Protein AF-A0A1A9Z0X8-F1 (afdb_monomer)

Sequence (793 aa):
MEFLTDPSSWAGLLTLIILEIVLGIDNLIFIAILSNKLPPQHRERARLIGLSIALVMRIGLLSLISWVVTLTKPLITFMNIMFSGCDLILIFGGLFLIFKSVTELHERLEYKENKVQINRGYTSFWIMVVQIVVLDAIFSLDAIMTAVGMVNNLYIMIIAVIFSVIIMLIAAPTLIQFMNKHKTVVVLCLSFLLIVGFSLISEGFNYHIPKGYLYTAIGFSILIEFFNHIARRNLIKNQSLKPMRERAAETIVRLMGGCINDSIIEKNFSDAEKLTHFASDERAPVIDPPGKQDCSKSKDFKQGALVLDLVGTVVDKPTAHNRFKQISREILGAPNARLYENSLFDIIYAIRQAKNDKNITGLVLSLKDFTGSDQTSLEYIGKVLIEFKNSGKPIYSISDNYTQVQYFLASYANKIYLTPQGTVDLHGLATNNFYYKTFLKNLKINTYVFRVGTYKSAVEPVIRDSMSDAARTADSRWIKRLWKNYLDIISTNRNTTNNQIFPTAQEVLEKLKVVDGNPAQFALTNNLVDIIASRPSIENDMVKVFGWNKNEKSFNKISIYNYQSKIAQNGQIAVIFVNGIIVDGPEKSGFSSGDTIAEQIKQARLDPEIRALIIRINSPGGSVNASEIIRSELVETRASGKPIIISMGGVAASGGYWISTPASYIIASPNTLTGSIGIFGIINTIENTLESIGIYSDGVSTSPLANIAITRKLPIEFLKKMQLTVENGYHNFLMLVAQSRHKTITEVDRIGQGHVWIGTDALKKGLIDQLGDFDDAVHKAAELANLSNYQIK

Nearest PDB structures (foldseek):
  3bez-assembly1_C  TM=9.841E-01  e=2.959E-58  Escherichia coli K-12
  3bf0-assembly1_A  TM=9.790E-01  e=2.692E-58  Escherichia coli
  4kwb-assembly1_H  TM=8.971E-01  e=2.094E-16  Bacillus subtilis subsp. subtilis str. 168
  3rst-assembly1_H  TM=8.916E-01  e=2.654E-16  Bacillus subtilis
  3rst-assembly1_C  TM=9.196E-01  e=1.392E-15  Bacillus subtilis

InterPro domains:
  IPR002142 Peptidase S49 [PF01343] (388-532)
  IPR002142 Peptidase S49 [PF01343] (637-787)
  IPR004634 Peptidase S49, protease IV [TIGR00705] (301-793)
  IPR004635 Peptidase S49, SppA [TIGR00706] (572-785)
  IPR005496 Integral membrane protein TerC [PF03741] (15-203)
  IPR029045 ClpP/crotonase-like domain superfamily [SSF52096] (302-535)
  IPR029045 ClpP/crotonase-like domain superfamily [SSF52096] (569-775)
  IPR033854 Signal peptide peptidase A [cd07019] (573-782)
  IPR047217 Signal peptide peptidase A, N-terminal [cd07018] (306-542)

Organism: Glossina pallidipes (NCBI:txid7398)

Structure (mmCIF, N/CA/C/O backbone):
data_AF-A0A1A9Z0X8-F1
#
_entry.id   AF-A0A1A9Z0X8-F1
#
loop_
_atom_site.group_PDB
_atom_site.id
_atom_site.type_symbol
_atom_site.label_atom_id
_atom_site.label_alt_id
_atom_site.label_comp_id
_atom_site.label_asym_id
_atom_site.label_entity_id
_atom_site.label_seq_id
_atom_site.pdbx_PDB_ins_code
_atom_site.Cartn_x
_atom_site.Cartn_y
_atom_site.Cartn_z
_atom_site.occupancy
_atom_site.B_iso_or_equiv
_atom_site.auth_seq_id
_atom_site.auth_comp_id
_atom_site.auth_asym_id
_atom_site.auth_atom_id
_atom_site.pdbx_PDB_model_num
ATOM 1 N N . MET A 1 1 ? 49.163 55.130 -19.435 1.00 47.69 1 MET A N 1
ATOM 2 C CA . MET A 1 1 ? 47.846 55.656 -19.858 1.00 47.69 1 MET A CA 1
ATOM 3 C C . MET A 1 1 ? 47.320 54.983 -21.130 1.00 47.69 1 MET A C 1
ATOM 5 O O . MET A 1 1 ? 46.111 54.941 -21.268 1.00 47.69 1 MET A O 1
ATOM 9 N N . GLU A 1 2 ? 48.156 54.377 -21.990 1.00 52.50 2 GLU A N 1
ATOM 10 C CA . GLU A 1 2 ? 47.697 53.628 -23.189 1.00 52.50 2 GLU A CA 1
ATOM 11 C C . GLU A 1 2 ? 46.903 52.337 -22.891 1.00 52.50 2 GLU A C 1
ATOM 13 O O . GLU A 1 2 ? 46.085 51.916 -23.700 1.00 52.50 2 GLU A O 1
ATOM 18 N N . PHE A 1 3 ? 47.080 51.734 -21.709 1.00 56.12 3 PHE A N 1
ATOM 19 C CA . PHE A 1 3 ? 46.379 50.505 -21.305 1.00 56.12 3 PHE A CA 1
ATOM 20 C C . PHE A 1 3 ? 44.865 50.690 -21.068 1.00 56.12 3 PHE A C 1
ATOM 22 O O . PHE A 1 3 ? 44.088 49.759 -21.251 1.00 56.12 3 PHE A O 1
ATOM 29 N N . LEU A 1 4 ? 44.423 51.889 -20.670 1.00 56.50 4 LEU A N 1
ATOM 30 C CA . LEU A 1 4 ? 43.010 52.145 -20.353 1.00 56.50 4 LEU A CA 1
ATOM 31 C C . LEU A 1 4 ? 42.130 52.267 -21.610 1.00 56.50 4 LEU A C 1
ATOM 33 O O . LEU A 1 4 ? 40.911 52.146 -21.507 1.00 56.50 4 LEU A O 1
ATOM 37 N N . THR A 1 5 ? 42.741 52.480 -22.779 1.00 61.22 5 THR A N 1
ATOM 38 C CA . THR A 1 5 ? 42.069 52.764 -24.057 1.00 61.22 5 THR A CA 1
ATOM 39 C C . THR A 1 5 ? 42.025 51.582 -25.031 1.00 61.22 5 THR A C 1
ATOM 41 O O . THR A 1 5 ? 41.424 51.711 -26.093 1.00 61.22 5 THR A O 1
ATOM 44 N N . ASP A 1 6 ? 42.626 50.439 -24.690 1.00 72.12 6 ASP A N 1
ATOM 45 C CA . ASP A 1 6 ? 42.677 49.244 -25.542 1.00 72.12 6 ASP A CA 1
ATOM 46 C C . ASP A 1 6 ? 41.607 48.203 -25.127 1.00 72.12 6 ASP A C 1
ATOM 48 O O . ASP A 1 6 ? 41.670 47.651 -24.026 1.00 72.12 6 ASP A O 1
ATOM 52 N N . PRO A 1 7 ? 40.611 47.892 -25.978 1.00 74.19 7 PRO A N 1
ATOM 53 C CA . PRO A 1 7 ? 39.571 46.905 -25.674 1.00 74.19 7 PRO A CA 1
ATOM 54 C C . PRO A 1 7 ? 40.092 45.479 -25.434 1.00 74.19 7 PRO A C 1
ATOM 56 O O . PRO A 1 7 ? 39.471 44.717 -24.689 1.00 74.19 7 PRO A O 1
ATOM 59 N N . SER A 1 8 ? 41.226 45.100 -26.034 1.00 74.38 8 SER A N 1
ATOM 60 C CA . SER A 1 8 ? 41.785 43.745 -25.902 1.00 74.38 8 SER A CA 1
ATOM 61 C C . SER A 1 8 ? 42.347 43.488 -24.497 1.00 74.38 8 SER A C 1
ATOM 63 O O . SER A 1 8 ? 42.160 42.420 -23.909 1.00 74.38 8 SER A O 1
ATOM 65 N N . SER A 1 9 ? 42.920 44.532 -23.908 1.00 78.19 9 SER A N 1
ATOM 66 C CA . SER A 1 9 ? 43.416 44.597 -22.538 1.00 78.19 9 SER A CA 1
ATOM 67 C C . SER A 1 9 ? 42.316 44.376 -21.483 1.00 78.19 9 SER A C 1
ATOM 69 O O . SER A 1 9 ? 42.521 43.652 -20.505 1.00 78.19 9 SER A O 1
ATOM 71 N N . TRP A 1 10 ? 41.116 44.922 -21.710 1.00 81.06 10 TRP A N 1
ATOM 72 C CA . TRP A 1 10 ? 39.946 44.705 -20.848 1.00 81.06 10 TRP A CA 1
ATOM 73 C C . TRP A 1 10 ? 39.370 43.289 -20.966 1.00 81.06 10 TRP A C 1
ATOM 75 O O . TRP A 1 10 ? 38.969 42.706 -19.958 1.00 81.06 10 TRP A O 1
ATOM 85 N N . ALA A 1 11 ? 39.367 42.708 -22.168 1.00 80.94 11 ALA A N 1
ATOM 86 C CA . ALA A 1 11 ? 38.946 41.322 -22.377 1.00 80.94 11 ALA A CA 1
ATOM 87 C C . ALA A 1 11 ? 39.905 40.323 -21.702 1.00 80.94 11 ALA A C 1
ATOM 89 O O . ALA A 1 11 ? 39.456 39.368 -21.061 1.00 80.94 11 ALA A O 1
ATOM 90 N N . GLY A 1 12 ? 41.217 40.574 -21.781 1.00 80.19 12 GLY A N 1
ATOM 91 C CA . GLY A 1 12 ? 42.236 39.799 -21.069 1.00 80.19 12 GLY A CA 1
ATOM 92 C C . GLY A 1 12 ? 42.081 39.892 -19.549 1.00 80.19 12 GLY A C 1
ATOM 93 O O . GLY A 1 12 ? 42.079 38.866 -18.870 1.00 80.19 12 GLY A O 1
ATOM 94 N N . LEU A 1 13 ? 41.857 41.101 -19.017 1.00 85.31 13 LEU A N 1
ATOM 95 C CA . LEU A 1 13 ? 41.583 41.319 -17.593 1.00 85.31 13 LEU A CA 1
ATOM 96 C C . LEU A 1 13 ? 40.333 40.557 -17.127 1.00 85.31 13 LEU A C 1
ATOM 98 O O . LEU A 1 13 ? 40.374 39.875 -16.106 1.00 85.31 13 LEU A O 1
ATOM 102 N N . LEU A 1 14 ? 39.232 40.646 -17.877 1.00 84.31 14 LEU A N 1
ATOM 103 C CA . LEU A 1 14 ? 37.982 39.960 -17.546 1.00 84.31 14 LEU A CA 1
ATOM 104 C C . LEU A 1 14 ? 38.151 38.435 -17.554 1.00 84.31 14 LEU A C 1
ATOM 106 O O . LEU A 1 14 ? 37.673 37.756 -16.647 1.00 84.31 14 LEU A O 1
ATOM 110 N N . THR A 1 15 ? 38.859 37.904 -18.551 1.00 82.62 15 THR A N 1
ATOM 111 C CA . THR A 1 15 ? 39.130 36.464 -18.670 1.00 82.62 15 THR A CA 1
ATOM 112 C C . THR A 1 15 ? 39.980 35.967 -17.503 1.00 82.62 15 THR A C 1
ATOM 114 O O . THR A 1 15 ? 39.644 34.953 -16.894 1.00 82.62 15 THR A O 1
ATOM 117 N N . LEU A 1 16 ? 41.025 36.715 -17.132 1.00 84.50 16 LEU A N 1
ATOM 118 C CA . LEU A 1 16 ? 41.847 36.429 -15.954 1.00 84.50 16 LEU A CA 1
ATOM 119 C C . LEU A 1 16 ? 41.028 36.459 -14.663 1.00 84.50 16 LEU A C 1
ATOM 121 O O . LEU A 1 16 ? 41.145 35.544 -13.859 1.00 84.50 16 LEU A O 1
ATOM 125 N N . ILE A 1 17 ? 40.165 37.462 -14.474 1.00 87.31 17 ILE A N 1
ATOM 126 C CA . ILE A 1 17 ? 39.294 37.544 -13.292 1.00 87.31 17 ILE A CA 1
ATOM 127 C C . ILE A 1 17 ? 38.382 36.315 -13.204 1.00 87.31 17 ILE A C 1
ATOM 129 O O . ILE A 1 17 ? 38.255 35.729 -12.132 1.00 87.31 17 ILE A O 1
ATOM 133 N N . ILE A 1 18 ? 37.755 35.908 -14.313 1.00 83.56 18 ILE A N 1
ATOM 134 C CA . ILE A 1 18 ? 36.877 34.730 -14.339 1.00 83.56 18 ILE A CA 1
ATOM 135 C C . ILE A 1 18 ? 37.670 33.462 -14.011 1.00 83.56 18 ILE A C 1
ATOM 137 O O . ILE A 1 18 ? 37.226 32.669 -13.181 1.00 83.56 18 ILE A O 1
ATOM 141 N N . LEU A 1 19 ? 38.837 33.278 -14.629 1.00 78.88 19 LEU A N 1
ATOM 142 C CA . LEU A 1 19 ? 39.663 32.092 -14.423 1.00 78.88 19 LEU A CA 1
ATOM 143 C C . LEU A 1 19 ? 40.183 32.006 -12.978 1.00 78.88 19 LEU A C 1
ATOM 145 O O . LEU A 1 19 ? 40.085 30.951 -12.358 1.00 78.88 19 LEU A O 1
ATOM 149 N N . GLU A 1 20 ? 40.637 33.124 -12.410 1.00 84.81 20 GLU A N 1
ATOM 150 C CA . GLU A 1 20 ? 41.065 33.229 -11.008 1.00 84.81 20 GLU A CA 1
ATOM 151 C C . GLU A 1 20 ? 39.919 32.967 -10.022 1.00 84.81 20 GLU A C 1
ATOM 153 O O . GLU A 1 20 ? 40.127 32.329 -8.993 1.00 84.81 20 GLU A O 1
ATOM 158 N N . ILE A 1 21 ? 38.691 33.405 -10.327 1.00 82.75 21 ILE A N 1
ATOM 159 C CA . ILE A 1 21 ? 37.518 33.092 -9.496 1.00 82.75 21 ILE A CA 1
ATOM 160 C C . ILE A 1 21 ? 37.196 31.599 -9.563 1.00 82.75 21 ILE A C 1
ATOM 162 O O . ILE A 1 21 ? 36.978 30.987 -8.521 1.00 82.75 21 ILE A O 1
ATOM 166 N N . VAL A 1 22 ? 37.163 31.008 -10.763 1.00 75.75 22 VAL A N 1
ATOM 167 C CA . VAL A 1 22 ? 36.848 29.582 -10.946 1.00 75.75 22 VAL A CA 1
ATOM 168 C C . VAL A 1 22 ? 37.873 28.703 -10.230 1.00 75.75 22 VAL A C 1
ATOM 170 O O . VAL A 1 22 ? 37.474 27.794 -9.508 1.00 75.75 22 VAL A O 1
ATOM 173 N N . LEU A 1 23 ? 39.168 29.009 -10.364 1.00 74.38 23 LEU A N 1
ATOM 174 C CA . LEU A 1 23 ? 40.252 28.301 -9.671 1.00 74.38 23 LEU A CA 1
ATOM 175 C C . LEU A 1 23 ? 40.315 28.632 -8.165 1.00 74.38 23 LEU A C 1
ATOM 177 O O . LEU A 1 23 ? 40.790 27.829 -7.368 1.00 74.38 23 LEU A O 1
ATOM 181 N N . GLY A 1 24 ? 39.814 29.798 -7.747 1.00 77.69 24 GLY A N 1
ATOM 182 C CA . GLY A 1 24 ? 39.808 30.252 -6.353 1.00 77.69 24 GLY A CA 1
ATOM 183 C C . GLY A 1 24 ? 38.682 29.680 -5.480 1.00 77.69 24 GLY A C 1
ATOM 184 O O . GLY A 1 24 ? 38.756 29.764 -4.249 1.00 77.69 24 GLY A O 1
ATOM 185 N N . ILE A 1 25 ? 37.650 29.066 -6.076 1.00 76.62 25 ILE A N 1
ATOM 186 C CA . ILE A 1 25 ? 36.551 28.413 -5.338 1.00 76.62 25 ILE A CA 1
ATOM 187 C C . ILE A 1 25 ? 37.082 27.275 -4.450 1.00 76.62 25 ILE A C 1
ATOM 189 O O . ILE A 1 25 ? 36.611 27.094 -3.323 1.00 76.62 25 ILE A O 1
ATOM 193 N N . ASP A 1 26 ? 38.098 26.555 -4.911 1.00 74.88 26 ASP A N 1
ATOM 194 C CA . ASP A 1 26 ? 38.709 25.410 -4.229 1.00 74.88 26 ASP A CA 1
ATOM 195 C C . ASP A 1 26 ? 39.382 25.863 -2.926 1.00 74.88 26 ASP A C 1
ATOM 197 O O . ASP A 1 26 ? 39.180 25.278 -1.853 1.00 74.88 26 ASP A O 1
ATOM 201 N N . ASN A 1 27 ? 40.083 26.998 -2.995 1.00 77.12 27 ASN A N 1
ATOM 202 C CA . ASN A 1 27 ? 40.737 27.636 -1.853 1.00 77.12 27 ASN A CA 1
ATOM 203 C C . ASN A 1 27 ? 39.696 28.108 -0.833 1.00 77.12 27 ASN A C 1
ATOM 205 O O . ASN A 1 27 ? 39.875 27.944 0.377 1.00 77.12 27 ASN A O 1
ATOM 209 N N . LEU A 1 28 ? 38.565 28.632 -1.311 1.00 78.12 28 LEU A N 1
ATOM 210 C CA . LEU A 1 28 ? 37.457 29.079 -0.472 1.00 78.12 28 LEU A CA 1
ATOM 211 C C . LEU A 1 28 ? 36.798 27.920 0.292 1.00 78.12 28 LEU A C 1
ATOM 213 O O . LEU A 1 28 ? 36.533 28.034 1.493 1.00 78.12 28 LEU A O 1
ATOM 217 N N . ILE A 1 29 ? 36.566 26.794 -0.388 1.00 77.44 29 ILE A N 1
ATOM 218 C CA . ILE A 1 29 ? 36.033 25.555 0.194 1.00 77.44 29 ILE A CA 1
ATOM 219 C C . ILE A 1 29 ? 36.967 25.038 1.292 1.00 77.44 29 ILE A C 1
ATOM 221 O O . ILE A 1 29 ? 36.514 24.657 2.376 1.00 77.44 29 ILE A O 1
ATOM 225 N N . PHE A 1 30 ? 38.276 25.058 1.049 1.00 76.31 30 PHE A N 1
ATOM 226 C CA . PHE A 1 30 ? 39.246 24.589 2.027 1.00 76.31 30 PHE A CA 1
ATOM 227 C C . PHE A 1 30 ? 39.294 25.488 3.272 1.00 76.31 30 PHE A C 1
ATOM 229 O O . PHE A 1 30 ? 39.220 25.003 4.405 1.00 76.31 30 PHE A O 1
ATOM 236 N N . ILE A 1 31 ? 39.306 26.810 3.079 1.00 78.19 31 ILE A N 1
ATOM 237 C CA . ILE A 1 31 ? 39.219 27.802 4.160 1.00 78.19 31 ILE A CA 1
ATOM 238 C C . ILE A 1 31 ? 37.928 27.620 4.976 1.00 78.19 31 ILE A C 1
ATOM 240 O O . ILE A 1 31 ? 37.939 27.724 6.209 1.00 78.19 31 ILE A O 1
ATOM 244 N N . ALA A 1 32 ? 36.808 27.315 4.317 1.00 76.06 32 ALA A N 1
ATOM 245 C CA . ALA A 1 32 ? 35.533 27.025 4.966 1.00 76.06 32 ALA A CA 1
ATOM 246 C C . ALA A 1 32 ? 35.608 25.783 5.871 1.00 76.06 32 ALA A C 1
ATOM 248 O O . ALA A 1 32 ? 35.163 25.820 7.022 1.00 76.06 32 ALA A O 1
ATOM 249 N N . ILE A 1 33 ? 36.205 24.695 5.381 1.00 75.75 33 ILE A N 1
ATOM 250 C CA . ILE A 1 33 ? 36.359 23.435 6.122 1.00 75.75 33 ILE A CA 1
ATOM 251 C C . ILE A 1 33 ? 37.297 23.617 7.322 1.00 75.75 33 ILE A C 1
ATOM 253 O O . ILE A 1 33 ? 36.952 23.237 8.442 1.00 75.75 33 ILE A O 1
ATOM 257 N N . LEU A 1 34 ? 38.443 24.260 7.111 1.00 75.56 34 LEU A N 1
ATOM 258 C CA . LEU A 1 34 ? 39.454 24.495 8.137 1.00 75.56 34 LEU A CA 1
ATOM 259 C C . LEU A 1 34 ? 38.993 25.459 9.231 1.00 75.56 34 LEU A C 1
ATOM 261 O O . LEU A 1 34 ? 39.098 25.158 10.422 1.00 75.56 34 LEU A O 1
ATOM 265 N N . SER A 1 35 ? 38.416 26.601 8.851 1.00 75.19 35 SER A N 1
ATOM 266 C CA . SER A 1 35 ? 37.940 27.592 9.824 1.00 75.19 35 SER A CA 1
ATOM 267 C C . SER A 1 35 ? 36.834 27.039 10.729 1.00 75.19 35 SER A C 1
ATOM 269 O O . SER A 1 35 ? 36.706 27.475 11.871 1.00 75.19 35 SER A O 1
ATOM 271 N N . ASN A 1 36 ? 36.086 26.022 10.288 1.00 74.94 36 ASN A N 1
ATOM 272 C CA . ASN A 1 36 ? 35.099 25.335 11.119 1.00 74.94 36 ASN A CA 1
ATOM 273 C C . ASN A 1 36 ? 35.705 24.535 12.293 1.00 74.94 36 ASN A C 1
ATOM 275 O O . ASN A 1 36 ? 34.972 24.254 13.244 1.00 74.94 36 ASN A O 1
ATOM 279 N N . LYS A 1 37 ? 37.015 24.228 12.286 1.00 74.12 37 LYS A N 1
ATOM 280 C CA . LYS A 1 37 ? 37.727 23.608 13.426 1.00 74.12 37 LYS A CA 1
ATOM 281 C C . LYS A 1 37 ? 38.117 24.615 14.523 1.00 74.12 37 LYS A C 1
ATOM 283 O O . LYS A 1 37 ? 38.493 24.205 15.618 1.00 74.12 37 LYS A O 1
ATOM 288 N N . LEU A 1 38 ? 37.997 25.923 14.266 1.00 76.38 38 LEU A N 1
ATOM 289 C CA . LEU A 1 38 ? 38.205 26.973 15.270 1.00 76.38 38 LEU A CA 1
ATOM 290 C C . LEU A 1 38 ? 36.913 27.279 16.053 1.00 76.38 38 LEU A C 1
ATOM 292 O O . LEU A 1 38 ? 35.804 27.072 15.535 1.00 76.38 38 LEU A O 1
ATOM 296 N N . PRO A 1 39 ? 37.019 27.834 17.276 1.00 75.44 39 PRO A N 1
ATOM 297 C CA . PRO A 1 39 ? 35.868 28.375 17.991 1.00 75.44 39 PRO A CA 1
ATOM 298 C C . PRO A 1 39 ? 35.130 29.420 17.138 1.00 75.44 39 PRO A C 1
ATOM 300 O O . PRO A 1 39 ? 35.785 30.173 16.409 1.00 75.44 39 PRO A O 1
ATOM 303 N N . PRO A 1 40 ? 33.788 29.515 17.230 1.00 73.38 40 PRO A N 1
ATOM 304 C CA . PRO A 1 40 ? 32.975 30.403 16.390 1.00 73.38 40 PRO A CA 1
ATOM 305 C C . PRO A 1 40 ? 33.450 31.865 16.414 1.00 73.38 40 PRO A C 1
ATOM 307 O O . PRO A 1 40 ? 33.408 32.532 15.386 1.00 73.38 40 PRO A O 1
ATOM 310 N N . GLN A 1 41 ? 34.000 32.321 17.544 1.00 78.56 41 GLN A N 1
ATOM 311 C CA . GLN A 1 41 ? 34.521 33.678 17.744 1.00 78.56 41 GLN A CA 1
ATOM 312 C C . GLN A 1 41 ? 35.795 33.996 16.931 1.00 78.56 41 GLN A C 1
ATOM 314 O O . GLN A 1 41 ? 36.080 35.161 16.666 1.00 78.56 41 GLN A O 1
ATOM 319 N N . HIS A 1 42 ? 36.565 32.984 16.509 1.00 81.56 42 HIS A N 1
ATOM 320 C CA . HIS A 1 42 ? 37.849 33.170 15.813 1.00 81.56 42 HIS A CA 1
ATOM 321 C C . HIS A 1 42 ? 37.806 32.835 14.318 1.00 81.56 42 HIS A C 1
ATOM 323 O O . HIS A 1 42 ? 38.755 33.154 13.600 1.00 81.56 42 HIS A O 1
ATOM 329 N N . ARG A 1 43 ? 36.721 32.221 13.825 1.00 82.06 43 ARG A N 1
ATOM 330 C CA . ARG A 1 43 ? 36.628 31.747 12.431 1.00 82.06 43 ARG A CA 1
ATOM 331 C C . ARG A 1 43 ? 36.763 32.884 11.433 1.00 82.06 43 ARG A C 1
ATOM 333 O O . ARG A 1 43 ? 37.521 32.777 10.482 1.00 82.06 43 ARG A O 1
ATOM 340 N N . GLU A 1 44 ? 36.045 33.977 11.660 1.00 80.56 44 GLU A N 1
ATOM 341 C CA . GLU A 1 44 ? 36.043 35.124 10.752 1.00 80.56 44 GLU A CA 1
ATOM 342 C C . GLU A 1 44 ? 37.401 35.820 10.692 1.00 80.56 44 GLU A C 1
ATOM 344 O O . GLU A 1 44 ? 37.914 36.071 9.604 1.00 80.56 44 GLU A O 1
ATOM 349 N N . ARG A 1 45 ? 38.040 36.018 11.850 1.00 83.75 45 ARG A N 1
ATOM 350 C CA . ARG A 1 45 ? 39.387 36.594 11.927 1.00 83.75 45 ARG A CA 1
ATOM 351 C C . ARG A 1 45 ? 40.424 35.720 11.223 1.00 83.75 45 ARG A C 1
ATOM 353 O O . ARG A 1 45 ? 41.245 36.251 10.485 1.00 83.75 45 ARG A O 1
ATOM 360 N N . ALA A 1 46 ? 40.360 34.397 11.392 1.00 82.94 46 ALA A N 1
ATOM 361 C CA . ALA A 1 46 ? 41.268 33.472 10.711 1.00 82.94 46 ALA A CA 1
ATOM 362 C C . ALA A 1 46 ? 41.132 33.546 9.182 1.00 82.94 46 ALA A C 1
ATOM 364 O O . ALA A 1 46 ? 42.138 33.494 8.480 1.00 82.94 46 ALA A O 1
ATOM 365 N N . ARG A 1 47 ? 39.906 33.716 8.665 1.00 82.69 47 ARG A N 1
ATOM 366 C CA . ARG A 1 47 ? 39.653 33.865 7.223 1.00 82.69 47 ARG A CA 1
ATOM 367 C C . ARG A 1 47 ? 40.193 35.174 6.674 1.00 82.69 47 ARG A C 1
ATOM 369 O O . ARG A 1 47 ? 40.908 35.149 5.683 1.00 82.69 47 ARG A O 1
ATOM 376 N N . LEU A 1 48 ? 39.861 36.294 7.316 1.00 84.81 48 LEU A N 1
ATOM 377 C CA . LEU A 1 48 ? 40.298 37.615 6.862 1.00 84.81 48 LEU A CA 1
ATOM 378 C C . LEU A 1 48 ? 41.823 37.718 6.868 1.00 84.81 48 LEU A C 1
ATOM 380 O O . LEU A 1 48 ? 42.409 38.158 5.883 1.00 84.81 48 LEU A O 1
ATOM 384 N N . ILE A 1 49 ? 42.464 37.252 7.943 1.00 87.38 49 ILE A N 1
ATOM 385 C CA . ILE A 1 49 ? 43.924 37.274 8.072 1.00 87.38 49 ILE A CA 1
ATOM 386 C C . ILE A 1 49 ? 44.561 36.303 7.072 1.00 87.38 49 ILE A C 1
ATOM 388 O O . ILE A 1 49 ? 45.478 36.692 6.358 1.00 87.38 49 ILE A O 1
ATOM 392 N N . GLY A 1 50 ? 44.046 35.074 6.964 1.00 86.06 50 GLY A N 1
ATOM 393 C CA . GLY A 1 50 ? 44.551 34.072 6.023 1.00 86.06 50 GLY A CA 1
ATOM 394 C C . GLY A 1 50 ? 44.469 34.527 4.564 1.00 86.06 50 GLY A C 1
ATOM 395 O O . GLY A 1 50 ? 45.469 34.459 3.858 1.00 86.06 50 GLY A O 1
ATOM 396 N N . LEU A 1 51 ? 43.321 35.061 4.131 1.00 83.38 51 LEU A N 1
ATOM 397 C CA . LEU A 1 51 ? 43.122 35.577 2.769 1.00 83.38 51 LEU A CA 1
ATOM 398 C C . LEU A 1 51 ? 43.933 36.849 2.490 1.00 83.38 51 LEU A C 1
ATOM 400 O O . LEU A 1 51 ? 44.435 37.016 1.384 1.00 83.38 51 LEU A O 1
ATOM 404 N N . SER A 1 52 ? 44.109 37.729 3.481 1.00 87.81 52 SER A N 1
ATOM 405 C CA . SER A 1 52 ? 44.946 38.926 3.314 1.00 87.81 52 SER A CA 1
ATOM 406 C C . SER A 1 52 ? 46.425 38.562 3.156 1.00 87.81 52 SER A C 1
ATOM 408 O O . SER A 1 52 ? 47.102 39.108 2.289 1.00 87.81 52 SER A O 1
ATOM 410 N N . ILE A 1 53 ? 46.926 37.608 3.951 1.00 89.44 53 ILE A N 1
ATOM 411 C CA . ILE A 1 53 ? 48.306 37.112 3.825 1.00 89.44 53 ILE A CA 1
ATOM 412 C C . ILE A 1 53 ? 48.486 36.364 2.497 1.00 89.44 53 ILE A C 1
ATOM 414 O O . ILE A 1 53 ? 49.492 36.561 1.820 1.00 89.44 53 ILE A O 1
ATOM 418 N N . ALA A 1 54 ? 47.503 35.557 2.097 1.00 84.31 54 ALA A N 1
ATOM 419 C CA . ALA A 1 54 ? 47.491 34.866 0.811 1.00 84.31 54 ALA A CA 1
ATOM 420 C C . ALA A 1 54 ? 47.551 35.844 -0.378 1.00 84.31 54 ALA A C 1
ATOM 422 O O . ALA A 1 54 ? 48.350 35.649 -1.286 1.00 84.31 54 ALA A O 1
ATOM 423 N N . LEU A 1 55 ? 46.797 36.950 -0.341 1.00 87.00 55 LEU A N 1
ATOM 424 C CA . LEU A 1 55 ? 46.861 37.999 -1.365 1.00 87.00 55 LEU A CA 1
ATOM 425 C C . LEU A 1 55 ? 48.257 38.622 -1.473 1.00 87.00 55 LEU A C 1
ATOM 427 O O . LEU A 1 55 ? 48.780 38.773 -2.575 1.00 87.00 55 LEU A O 1
ATOM 431 N N . VAL A 1 56 ? 48.871 38.967 -0.337 1.00 90.06 56 VAL A N 1
ATOM 432 C CA . VAL A 1 56 ? 50.239 39.512 -0.312 1.00 90.06 56 VAL A CA 1
ATOM 433 C C . VAL A 1 56 ? 51.227 38.506 -0.900 1.00 90.06 56 VAL A C 1
ATOM 435 O O . VAL A 1 56 ? 52.073 38.876 -1.711 1.00 90.06 56 VAL A O 1
ATOM 438 N N . MET A 1 57 ? 51.086 37.229 -0.542 1.00 87.56 57 MET A N 1
ATOM 439 C CA . MET A 1 57 ? 51.904 36.144 -1.076 1.00 87.56 57 MET A CA 1
ATOM 440 C C . MET A 1 57 ? 51.721 35.989 -2.595 1.00 87.56 57 MET A C 1
ATOM 442 O O . MET A 1 57 ? 52.721 35.956 -3.308 1.00 87.56 57 MET A O 1
ATOM 446 N N . ARG A 1 58 ? 50.486 36.022 -3.118 1.00 86.69 58 ARG A N 1
ATOM 447 C CA . ARG A 1 58 ? 50.204 35.977 -4.566 1.00 86.69 58 ARG A CA 1
ATOM 448 C C . ARG A 1 58 ? 50.826 37.143 -5.328 1.00 86.69 58 ARG A C 1
ATOM 450 O O . ARG A 1 58 ? 51.437 36.937 -6.373 1.00 86.69 58 ARG A O 1
ATOM 457 N N . ILE A 1 59 ? 50.709 38.365 -4.807 1.00 86.88 59 ILE A N 1
ATOM 458 C CA . ILE A 1 59 ? 51.344 39.549 -5.410 1.00 86.88 59 ILE A CA 1
ATOM 459 C C . ILE A 1 59 ? 52.875 39.413 -5.370 1.00 86.88 59 ILE A C 1
ATOM 461 O O . ILE A 1 59 ? 53.552 39.779 -6.332 1.00 86.88 59 ILE A O 1
ATOM 465 N N . GLY A 1 60 ? 53.424 38.845 -4.291 1.00 87.00 60 GLY A N 1
ATOM 466 C CA . GLY A 1 60 ? 54.844 38.515 -4.173 1.00 87.00 60 GLY A CA 1
ATOM 467 C C . GLY A 1 60 ? 55.310 37.503 -5.223 1.00 87.00 60 GLY A C 1
ATOM 468 O O . GLY A 1 60 ? 56.297 37.759 -5.910 1.00 87.00 60 GLY A O 1
ATOM 469 N N . LEU A 1 61 ? 54.576 36.401 -5.410 1.00 83.06 61 LEU A N 1
ATOM 470 C CA . LEU A 1 61 ? 54.866 35.400 -6.443 1.00 83.06 61 LEU A CA 1
ATOM 471 C C . LEU A 1 61 ? 54.783 35.996 -7.858 1.00 83.06 61 LEU A C 1
ATOM 473 O O . LEU A 1 61 ? 55.666 35.741 -8.675 1.00 83.06 61 LEU A O 1
ATOM 477 N N . LEU A 1 62 ? 53.790 36.850 -8.129 1.00 83.81 62 LEU A N 1
ATOM 478 C CA . LEU A 1 62 ? 53.670 37.584 -9.397 1.00 83.81 62 LEU A CA 1
ATOM 479 C C . LEU A 1 62 ? 54.802 38.595 -9.609 1.00 83.81 62 LEU A C 1
ATOM 481 O O . LEU A 1 62 ? 55.259 38.794 -10.726 1.00 83.81 62 LEU A O 1
ATOM 485 N N . SER A 1 63 ? 55.296 39.241 -8.558 1.00 80.56 63 SER A N 1
ATOM 486 C CA . SER A 1 63 ? 56.431 40.168 -8.685 1.00 80.56 63 SER A CA 1
ATOM 487 C C . SER A 1 63 ? 57.751 39.424 -8.935 1.00 80.56 63 SER A C 1
ATOM 489 O O . SER A 1 63 ? 58.679 39.978 -9.519 1.00 80.56 63 SER A O 1
ATOM 491 N N . LEU A 1 64 ? 57.818 38.147 -8.543 1.00 81.56 64 LEU A N 1
ATOM 492 C CA . LEU A 1 64 ? 58.939 37.230 -8.761 1.00 81.56 64 LEU A CA 1
ATOM 493 C C . LEU A 1 64 ? 58.732 36.313 -9.976 1.00 81.56 64 LEU A C 1
ATOM 495 O O . LEU A 1 64 ? 59.383 35.277 -10.086 1.00 81.56 64 LEU A O 1
ATOM 499 N N . ILE A 1 65 ? 57.866 36.693 -10.916 1.00 77.31 65 ILE A N 1
ATOM 500 C CA . ILE A 1 65 ? 57.472 35.864 -12.064 1.00 77.31 65 ILE A CA 1
ATOM 501 C C . ILE A 1 65 ? 58.661 35.371 -12.888 1.00 77.31 65 ILE A C 1
ATOM 503 O O . ILE A 1 65 ? 58.715 34.201 -13.249 1.00 77.31 65 ILE A O 1
ATOM 507 N N . SER A 1 66 ? 59.676 36.215 -13.095 1.00 69.12 66 SER A N 1
ATOM 508 C CA . SER A 1 66 ? 60.897 35.839 -13.814 1.00 69.12 66 SER A CA 1
ATOM 509 C C . SER A 1 66 ? 61.692 34.746 -13.096 1.00 69.12 66 SER A C 1
ATOM 511 O O . SER A 1 66 ? 62.378 33.972 -13.753 1.00 69.12 66 SER A O 1
ATOM 513 N N . TRP A 1 67 ? 61.598 34.661 -11.766 1.00 77.88 67 TRP A N 1
ATOM 514 C CA . TRP A 1 67 ? 62.191 33.590 -10.962 1.00 77.88 67 TRP A CA 1
ATOM 515 C C . TRP A 1 67 ? 61.282 32.357 -10.896 1.00 77.88 67 TRP A C 1
ATOM 517 O O . TRP A 1 67 ? 61.757 31.235 -11.010 1.00 77.88 67 TRP A O 1
ATOM 527 N N . VAL A 1 68 ? 59.964 32.534 -10.805 1.00 74.25 68 VAL A N 1
ATOM 528 C CA . VAL A 1 68 ? 59.017 31.407 -10.872 1.00 74.25 68 VAL A CA 1
ATOM 529 C C . VAL A 1 68 ? 59.139 30.678 -12.215 1.00 74.25 68 VAL A C 1
ATOM 531 O O . VAL A 1 68 ? 59.192 29.453 -12.253 1.00 74.25 68 VAL A O 1
ATOM 534 N N . VAL A 1 69 ? 59.311 31.411 -13.318 1.00 71.75 69 VAL A N 1
ATOM 535 C CA . VAL A 1 69 ? 59.541 30.830 -14.647 1.00 71.75 69 VAL A CA 1
ATOM 536 C C . VAL A 1 69 ? 60.856 30.042 -14.708 1.00 71.75 69 VAL A C 1
ATOM 538 O O . VAL A 1 69 ? 60.919 29.047 -15.426 1.00 71.75 69 VAL A O 1
ATOM 541 N N . THR A 1 70 ? 61.901 30.374 -13.936 1.00 74.06 70 THR A N 1
ATOM 542 C CA . THR A 1 70 ? 63.121 29.538 -13.913 1.00 74.06 70 THR A CA 1
ATOM 543 C C . THR A 1 70 ? 62.928 28.213 -13.181 1.00 74.06 70 THR A C 1
ATOM 545 O O . THR A 1 70 ? 63.665 27.273 -13.478 1.00 74.06 70 THR A O 1
ATOM 548 N N . LEU A 1 71 ? 61.912 28.084 -12.317 1.00 73.12 71 LEU A N 1
ATOM 549 C CA . LEU A 1 71 ? 61.534 26.815 -11.681 1.00 73.12 71 LEU A CA 1
ATOM 550 C C . LEU A 1 71 ? 60.902 25.817 -12.658 1.00 73.12 71 LEU A C 1
ATOM 552 O O . LEU A 1 71 ? 60.754 24.657 -12.291 1.00 73.12 71 LEU A O 1
ATOM 556 N N . THR A 1 72 ? 60.570 26.229 -13.886 1.00 71.81 72 THR A N 1
ATOM 557 C CA . THR A 1 72 ? 60.141 25.321 -14.968 1.00 71.81 72 THR A CA 1
ATOM 558 C C . THR A 1 72 ? 61.315 24.628 -15.666 1.00 71.81 72 THR A C 1
ATOM 560 O O . THR A 1 72 ? 61.118 23.693 -16.439 1.00 71.81 72 THR A O 1
ATOM 563 N N . LYS A 1 73 ? 62.559 25.048 -15.390 1.00 77.81 73 LYS A N 1
ATOM 564 C CA . LYS A 1 73 ? 63.750 24.375 -15.918 1.00 77.81 73 LYS A CA 1
ATOM 565 C C . LYS A 1 73 ? 63.944 23.023 -15.219 1.00 77.81 73 LYS A C 1
ATOM 567 O O . LYS A 1 73 ? 63.734 22.934 -14.007 1.00 77.81 73 LYS A O 1
ATOM 572 N N . PRO A 1 74 ? 64.377 21.981 -15.946 1.00 77.25 74 PRO A N 1
ATOM 573 C CA . PRO A 1 74 ? 64.547 20.654 -15.371 1.00 77.25 74 PRO A CA 1
ATOM 574 C C . PRO A 1 74 ? 65.690 20.643 -14.344 1.00 77.25 74 PRO A C 1
ATOM 576 O O . PRO A 1 74 ? 66.809 21.052 -14.651 1.00 77.25 74 PRO A O 1
ATOM 579 N N . LEU A 1 75 ? 65.401 20.175 -13.127 1.00 77.81 75 LEU A N 1
ATOM 580 C CA . LEU A 1 75 ? 66.340 20.087 -12.001 1.00 77.81 75 LEU A CA 1
ATOM 581 C C . LEU A 1 75 ? 66.881 18.666 -11.807 1.00 77.81 75 LEU A C 1
ATOM 583 O O . LEU A 1 75 ? 68.050 18.496 -11.469 1.00 77.81 75 LEU A O 1
ATOM 587 N N . ILE A 1 76 ? 66.035 17.648 -11.995 1.00 78.31 76 ILE A N 1
ATOM 588 C CA . ILE A 1 76 ? 66.368 16.239 -11.741 1.00 78.31 76 ILE A CA 1
ATOM 589 C C . ILE A 1 76 ? 65.843 15.390 -12.901 1.00 78.31 76 ILE A C 1
ATOM 591 O O . ILE A 1 76 ? 64.721 15.583 -13.361 1.00 78.31 76 ILE A O 1
ATOM 595 N N . THR A 1 77 ? 66.643 14.438 -13.377 1.00 74.81 77 THR A N 1
ATOM 596 C CA . THR A 1 77 ? 66.233 13.446 -14.384 1.00 74.81 77 THR A CA 1
ATOM 597 C C . THR A 1 77 ? 66.142 12.072 -13.735 1.00 74.81 77 THR A C 1
ATOM 599 O O . THR A 1 77 ? 67.123 11.579 -13.183 1.00 74.81 77 THR A O 1
ATOM 602 N N . PHE A 1 78 ? 64.969 11.443 -13.797 1.00 72.81 78 PHE A N 1
ATOM 603 C CA . PHE A 1 78 ? 64.751 10.094 -13.273 1.00 72.81 78 PHE A CA 1
ATOM 604 C C . PHE A 1 78 ? 63.921 9.279 -14.269 1.00 72.81 78 PHE A C 1
ATOM 606 O O . PHE A 1 78 ? 62.847 9.710 -14.676 1.00 72.81 78 PHE A O 1
ATOM 613 N N . MET A 1 79 ? 64.433 8.114 -14.690 1.00 64.38 79 MET A N 1
ATOM 614 C CA . MET A 1 79 ? 63.775 7.189 -15.633 1.00 64.38 79 MET A CA 1
ATOM 615 C C . MET A 1 79 ? 63.142 7.878 -16.864 1.00 64.38 79 MET A C 1
ATOM 617 O O . MET A 1 79 ? 61.968 7.678 -17.156 1.00 64.38 79 MET A O 1
ATOM 621 N N . ASN A 1 80 ? 63.921 8.691 -17.592 1.00 71.75 80 ASN A N 1
ATOM 622 C CA . ASN A 1 80 ? 63.493 9.465 -18.775 1.00 71.75 80 ASN A CA 1
ATOM 623 C C . ASN A 1 80 ? 62.454 10.582 -18.545 1.00 71.75 80 ASN A C 1
ATOM 625 O O . ASN A 1 80 ? 62.068 11.238 -19.511 1.00 71.75 80 ASN A O 1
ATOM 629 N N . ILE A 1 81 ? 62.050 10.862 -17.304 1.00 72.88 81 ILE A N 1
ATOM 630 C CA . ILE A 1 81 ? 61.197 12.008 -16.967 1.00 72.88 81 ILE A CA 1
ATOM 631 C C . ILE A 1 81 ? 62.075 13.102 -16.353 1.00 72.88 81 ILE A C 1
ATOM 633 O O . ILE A 1 81 ? 62.884 12.847 -15.454 1.00 72.88 81 ILE A O 1
ATOM 637 N N . MET A 1 82 ? 61.951 14.324 -16.874 1.00 81.12 82 MET A N 1
ATOM 638 C CA . MET A 1 82 ? 62.621 15.501 -16.326 1.00 81.12 82 MET A CA 1
ATOM 639 C C . MET A 1 82 ? 61.668 16.194 -15.353 1.00 81.12 82 MET A C 1
ATOM 641 O O . MET A 1 82 ? 60.565 16.561 -15.747 1.00 81.12 82 MET A O 1
ATOM 645 N N . PHE A 1 83 ? 62.094 16.374 -14.106 1.00 83.19 83 PHE A N 1
ATOM 646 C CA . PHE A 1 83 ? 61.328 17.086 -13.087 1.00 83.19 83 PHE A CA 1
ATOM 647 C C . PHE A 1 83 ? 61.883 18.494 -12.911 1.00 83.19 83 PHE A C 1
ATOM 649 O O . PHE A 1 83 ? 63.070 18.679 -12.614 1.00 83.19 83 PHE A O 1
ATOM 656 N N . SER A 1 84 ? 61.019 19.485 -13.087 1.00 86.19 84 SER A N 1
ATOM 657 C CA . SER A 1 84 ? 61.268 20.881 -12.755 1.00 86.19 84 SER A CA 1
ATOM 658 C C . SER A 1 84 ? 60.936 21.175 -11.284 1.00 86.19 84 SER A C 1
ATOM 660 O O . SER A 1 84 ? 60.344 20.361 -10.571 1.00 86.19 84 SER A O 1
ATOM 662 N N . GLY A 1 85 ? 61.339 22.346 -10.790 1.00 81.19 85 GLY A N 1
ATOM 663 C CA . GLY A 1 85 ? 61.001 22.782 -9.430 1.00 81.19 85 GLY A CA 1
ATOM 664 C C . GLY A 1 85 ? 59.496 22.989 -9.251 1.00 81.19 85 GLY A C 1
ATOM 665 O O . GLY A 1 85 ? 58.962 22.706 -8.182 1.00 81.19 85 GLY A O 1
ATOM 666 N N . CYS A 1 86 ? 58.815 23.417 -10.316 1.00 79.62 86 CYS A N 1
ATOM 667 C CA . CYS A 1 86 ? 57.360 23.515 -10.390 1.00 79.62 86 CYS A CA 1
ATOM 668 C C . CYS A 1 86 ? 56.701 22.136 -10.225 1.00 79.62 86 CYS A C 1
ATOM 670 O O . CYS A 1 86 ? 55.832 21.966 -9.372 1.00 79.62 86 CYS A O 1
ATOM 672 N N . ASP A 1 87 ? 57.192 21.134 -10.956 1.00 84.75 87 ASP A N 1
ATOM 673 C CA . ASP A 1 87 ? 56.639 19.774 -10.950 1.00 84.75 87 ASP A CA 1
ATOM 674 C C . ASP A 1 87 ? 56.698 19.141 -9.559 1.00 84.75 87 ASP A C 1
ATOM 676 O O . ASP A 1 87 ? 55.733 18.537 -9.090 1.00 84.75 87 ASP A O 1
ATOM 680 N N . LEU A 1 88 ? 57.810 19.345 -8.848 1.00 85.12 88 LEU A N 1
ATOM 681 C CA . LEU A 1 88 ? 57.956 18.875 -7.473 1.00 85.12 88 LEU A CA 1
ATOM 682 C C . LEU A 1 88 ? 56.958 19.562 -6.531 1.00 85.12 88 LEU A C 1
ATOM 684 O O . LEU A 1 88 ? 56.350 18.889 -5.698 1.00 85.12 88 LEU A O 1
ATOM 688 N N . ILE A 1 89 ? 56.747 20.875 -6.668 1.00 83.94 89 ILE A N 1
ATOM 689 C CA . ILE A 1 89 ? 55.773 21.611 -5.847 1.00 83.94 89 ILE A CA 1
ATOM 690 C C . ILE A 1 89 ? 54.342 21.121 -6.123 1.00 83.94 89 ILE A C 1
ATOM 692 O O . ILE A 1 89 ? 53.586 20.923 -5.170 1.00 83.94 89 ILE A O 1
ATOM 696 N N . LEU A 1 90 ? 53.984 20.859 -7.385 1.00 83.81 90 LEU A N 1
ATOM 697 C CA . LEU A 1 90 ? 52.672 20.321 -7.767 1.00 83.81 90 LEU A CA 1
ATOM 698 C C . LEU A 1 90 ? 52.449 18.903 -7.219 1.00 83.81 90 LEU A C 1
ATOM 700 O O . LEU A 1 90 ? 51.391 18.630 -6.649 1.00 83.81 90 LEU A O 1
ATOM 704 N N . ILE A 1 91 ? 53.456 18.021 -7.291 1.00 88.06 91 ILE A N 1
ATOM 705 C CA . ILE A 1 91 ? 53.383 16.659 -6.733 1.00 88.06 91 ILE A CA 1
ATOM 706 C C . ILE A 1 91 ? 53.218 16.701 -5.210 1.00 88.06 91 ILE A C 1
ATOM 708 O O . ILE A 1 91 ? 52.312 16.062 -4.669 1.00 88.06 91 ILE A O 1
ATOM 712 N N . PHE A 1 92 ? 54.062 17.458 -4.500 1.00 88.38 92 PHE A N 1
ATOM 713 C CA . PHE A 1 92 ? 53.966 17.567 -3.041 1.00 88.38 92 PHE A CA 1
ATOM 714 C C . PHE A 1 92 ? 52.655 18.224 -2.604 1.00 88.38 92 PHE A C 1
ATOM 716 O O . PHE A 1 92 ? 52.025 17.769 -1.645 1.00 88.38 92 PHE A O 1
ATOM 723 N N . GLY A 1 93 ? 52.212 19.255 -3.323 1.00 84.69 93 GLY A N 1
ATOM 724 C CA . GLY A 1 93 ? 50.948 19.930 -3.068 1.00 84.69 93 GLY A CA 1
ATOM 725 C C . GLY A 1 93 ? 49.735 19.030 -3.294 1.00 84.69 93 GLY A C 1
ATOM 726 O O . GLY A 1 93 ? 48.845 18.963 -2.444 1.00 84.69 93 GLY A O 1
ATOM 727 N N . GLY A 1 94 ? 49.730 18.264 -4.386 1.00 86.69 94 GLY A N 1
ATOM 728 C CA . GLY A 1 94 ? 48.687 17.289 -4.686 1.00 86.69 94 GLY A CA 1
ATOM 729 C C . GLY A 1 94 ? 48.642 16.134 -3.680 1.00 86.69 94 GLY A C 1
ATOM 730 O O . GLY A 1 94 ? 47.564 15.791 -3.190 1.00 86.69 94 GLY A O 1
ATOM 731 N N . LEU A 1 95 ? 49.797 15.590 -3.272 1.00 90.38 95 LEU A N 1
ATOM 732 C CA . LEU A 1 95 ? 49.876 14.568 -2.216 1.00 90.38 95 LEU A CA 1
ATOM 733 C C . LEU A 1 95 ? 49.345 15.090 -0.877 1.00 90.38 95 LEU A C 1
ATOM 735 O O . LEU A 1 95 ? 48.591 14.395 -0.190 1.00 90.38 95 LEU A O 1
ATOM 739 N N . PHE A 1 96 ? 49.693 16.326 -0.519 1.00 86.81 96 PHE A N 1
ATOM 740 C CA . PHE A 1 96 ? 49.188 16.977 0.685 1.00 86.81 96 PHE A CA 1
ATOM 741 C C . PHE A 1 96 ? 47.664 17.164 0.638 1.00 86.81 96 PHE A C 1
ATOM 743 O O . PHE A 1 96 ? 46.978 16.868 1.620 1.00 86.81 96 PHE A O 1
ATOM 750 N N . LEU A 1 97 ? 47.113 17.589 -0.503 1.00 83.31 97 LEU A N 1
ATOM 751 C CA . LEU A 1 97 ? 45.670 17.737 -0.703 1.00 83.31 97 LEU A CA 1
ATOM 752 C C . LEU A 1 97 ? 44.922 16.413 -0.602 1.00 83.31 97 LEU A C 1
ATOM 754 O O . LEU A 1 97 ? 43.886 16.359 0.066 1.00 83.31 97 LEU A O 1
ATOM 758 N N . ILE A 1 98 ? 45.447 15.344 -1.208 1.00 88.50 98 ILE A N 1
ATOM 759 C CA . ILE A 1 98 ? 44.852 14.011 -1.098 1.00 88.50 98 ILE A CA 1
ATOM 760 C C . ILE A 1 98 ? 44.856 13.563 0.361 1.00 88.50 98 ILE A C 1
ATOM 762 O O . ILE A 1 98 ? 43.803 13.230 0.904 1.00 88.50 98 ILE A O 1
ATOM 766 N N . PHE A 1 99 ? 46.009 13.630 1.031 1.00 88.25 99 PHE A N 1
ATOM 767 C CA . PHE A 1 99 ? 46.136 13.241 2.433 1.00 88.25 99 PHE A CA 1
ATOM 768 C C . PHE A 1 99 ? 45.161 14.009 3.338 1.00 88.25 99 PHE A C 1
ATOM 770 O O . PHE A 1 99 ? 44.447 13.415 4.151 1.00 88.25 99 PHE A O 1
ATOM 777 N N . LYS A 1 100 ? 45.070 15.334 3.181 1.00 83.00 100 LYS A N 1
ATOM 778 C CA . LYS A 1 100 ? 44.170 16.172 3.987 1.00 83.00 100 LYS A CA 1
ATOM 779 C C . LYS A 1 100 ? 42.695 15.935 3.665 1.00 83.00 100 LYS A C 1
ATOM 781 O O . LYS A 1 100 ? 41.876 15.937 4.580 1.00 83.00 100 LYS A O 1
ATOM 786 N N . SER A 1 101 ? 42.353 15.692 2.404 1.00 83.25 101 SER A N 1
ATOM 787 C CA . SER A 1 101 ? 40.966 15.444 1.998 1.00 83.25 101 SER A CA 1
ATOM 788 C C . SER A 1 101 ? 40.483 14.063 2.446 1.00 83.25 101 SER A C 1
ATOM 790 O O . SER A 1 101 ? 39.369 13.954 2.952 1.00 83.25 101 SER A O 1
ATOM 792 N N . VAL A 1 102 ? 41.329 13.026 2.349 1.00 85.00 102 VAL A N 1
ATOM 793 C CA . VAL A 1 102 ? 41.029 11.677 2.866 1.00 85.00 102 VAL A CA 1
ATOM 794 C C . VAL A 1 102 ? 40.888 11.692 4.388 1.00 85.00 102 VAL A C 1
ATOM 796 O O . VAL A 1 102 ? 39.919 11.142 4.906 1.00 85.00 102 VAL A O 1
ATOM 799 N N . THR A 1 103 ? 41.808 12.338 5.113 1.00 82.19 103 THR A N 1
ATOM 800 C CA . THR A 1 103 ? 41.736 12.404 6.585 1.00 82.19 103 THR A CA 1
ATOM 801 C C . THR A 1 103 ? 40.483 13.140 7.065 1.00 82.19 103 THR A C 1
ATOM 803 O O . THR A 1 103 ? 39.799 12.655 7.962 1.00 82.19 103 THR A O 1
ATOM 806 N N . GLU A 1 104 ? 40.110 14.255 6.432 1.00 79.19 104 GLU A N 1
ATOM 807 C CA . GLU A 1 104 ? 38.875 14.979 6.760 1.00 79.19 104 GLU A CA 1
ATOM 808 C C . GLU A 1 104 ? 37.609 14.182 6.398 1.00 79.19 104 GLU A C 1
ATOM 810 O O . GLU A 1 104 ? 36.617 14.220 7.130 1.00 79.19 104 GLU A O 1
ATOM 815 N N . LEU A 1 105 ? 37.629 13.443 5.285 1.00 77.69 105 LEU A N 1
ATOM 816 C CA . LEU A 1 105 ? 36.533 12.557 4.896 1.00 77.69 105 LEU A CA 1
ATOM 817 C C . LEU A 1 105 ? 36.362 11.416 5.911 1.00 77.69 105 LEU A C 1
ATOM 819 O O . LEU A 1 105 ? 35.241 11.140 6.337 1.00 77.69 105 LEU A O 1
ATOM 823 N N . HIS A 1 106 ? 37.465 10.806 6.346 1.00 77.75 106 HIS A N 1
ATOM 824 C CA . HIS A 1 106 ? 37.487 9.732 7.337 1.00 77.75 106 HIS A CA 1
ATOM 825 C C . HIS A 1 106 ? 37.009 10.206 8.720 1.00 77.75 106 HIS A C 1
ATOM 827 O O . HIS A 1 106 ? 36.079 9.616 9.269 1.00 77.75 106 HIS A O 1
ATOM 833 N N . GLU A 1 107 ? 37.515 11.342 9.227 1.00 71.88 107 GLU A N 1
ATOM 834 C CA . GLU A 1 107 ? 37.052 11.945 10.493 1.00 71.88 107 GLU A CA 1
ATOM 835 C C . GLU A 1 107 ? 35.532 12.192 10.501 1.00 71.88 107 GLU A C 1
ATOM 837 O O . GLU A 1 107 ? 34.874 12.077 11.538 1.00 71.88 107 GLU A O 1
ATOM 842 N N . ARG A 1 108 ? 34.949 12.544 9.348 1.00 69.56 108 ARG A N 1
ATOM 843 C CA . ARG A 1 108 ? 33.505 12.797 9.210 1.00 69.56 108 ARG A CA 1
ATOM 844 C C . ARG A 1 108 ? 32.668 11.528 9.117 1.00 69.56 108 ARG A C 1
ATOM 846 O O . ARG A 1 108 ? 31.499 11.568 9.507 1.00 69.56 108 ARG A O 1
ATOM 853 N N . LEU A 1 109 ? 33.241 10.443 8.607 1.00 61.62 109 LEU A N 1
ATOM 854 C CA . LEU A 1 109 ? 32.602 9.130 8.560 1.00 61.62 109 LEU A CA 1
ATOM 855 C C . LEU A 1 109 ? 32.603 8.468 9.948 1.00 61.62 109 LEU A C 1
ATOM 857 O O . LEU A 1 109 ? 31.583 7.907 10.341 1.00 61.62 109 LEU A O 1
ATOM 861 N N . GLU A 1 110 ? 33.674 8.629 10.731 1.00 55.38 110 GLU A N 1
ATOM 862 C CA . GLU A 1 110 ? 33.801 8.060 12.085 1.00 55.38 110 GLU A CA 1
ATOM 863 C C . GLU A 1 110 ? 33.067 8.848 13.186 1.00 55.38 110 GLU A C 1
ATOM 865 O O . GLU A 1 110 ? 32.754 8.305 14.247 1.00 55.38 110 GLU A O 1
ATOM 870 N N . TYR A 1 111 ? 32.710 10.119 12.955 1.00 46.47 111 TYR A N 1
ATOM 871 C CA . TYR A 1 111 ? 32.044 10.975 13.956 1.00 46.47 111 TYR A CA 1
ATOM 872 C C . TYR A 1 111 ? 30.647 10.484 14.409 1.00 46.47 111 TYR A C 1
ATOM 874 O O . TYR A 1 111 ? 29.989 11.134 15.223 1.00 46.47 111 TYR A O 1
ATOM 882 N N . LYS A 1 112 ? 30.161 9.342 13.908 1.00 44.69 112 LYS A N 1
ATOM 883 C CA . LYS A 1 112 ? 28.891 8.743 14.337 1.00 44.69 112 LYS A CA 1
ATOM 884 C C . LYS A 1 112 ? 29.004 7.619 15.374 1.00 44.69 112 LYS A C 1
ATOM 886 O O . LYS A 1 112 ? 27.951 7.250 15.886 1.00 44.69 112 LYS A O 1
ATOM 891 N N . GLU A 1 113 ? 30.195 7.142 15.751 1.00 35.25 113 GLU A N 1
ATOM 892 C CA . GLU A 1 113 ? 30.301 5.996 16.680 1.00 35.25 113 GLU A CA 1
ATOM 893 C C . GLU A 1 113 ? 30.653 6.305 18.143 1.00 35.25 113 GLU A C 1
ATOM 895 O O . GLU A 1 113 ? 30.393 5.461 18.989 1.00 35.25 113 GLU A O 1
ATOM 900 N N . ASN A 1 114 ? 31.111 7.504 18.523 1.00 34.19 114 ASN A N 1
ATOM 901 C CA . ASN A 1 114 ? 31.467 7.758 19.929 1.00 34.19 114 ASN A CA 1
ATOM 902 C C . ASN A 1 114 ? 30.915 9.081 20.478 1.00 34.19 114 ASN A C 1
ATOM 904 O O . ASN A 1 114 ? 31.549 10.134 20.405 1.00 34.19 114 ASN A O 1
ATOM 908 N N . LYS A 1 115 ? 29.746 9.015 21.132 1.00 37.59 115 LYS A N 1
ATOM 909 C CA . LYS A 1 115 ? 29.358 9.984 22.172 1.00 37.59 115 LYS A CA 1
ATOM 910 C C . LYS A 1 115 ? 30.110 9.650 23.467 1.00 37.59 115 LYS A C 1
ATOM 912 O O . LYS A 1 115 ? 29.522 9.188 24.436 1.00 37.59 115 LYS A O 1
ATOM 917 N N . VAL A 1 116 ? 31.408 9.928 23.487 1.00 36.50 116 VAL A N 1
ATOM 918 C CA . VAL A 1 116 ? 32.151 10.150 24.731 1.00 36.50 116 VAL A CA 1
ATOM 919 C C . VAL A 1 116 ? 32.816 11.513 24.602 1.00 36.50 116 VAL A C 1
ATOM 921 O O . VAL A 1 116 ? 33.536 11.779 23.640 1.00 36.50 116 VAL A O 1
ATOM 924 N N . GLN A 1 117 ? 32.503 12.411 25.539 1.00 41.88 117 GLN A N 1
ATOM 925 C CA . GLN A 1 117 ? 33.156 13.710 25.675 1.00 41.88 117 GLN A CA 1
ATOM 926 C C . GLN A 1 117 ? 34.654 13.495 25.914 1.00 41.88 117 GLN A C 1
ATOM 928 O O . GLN A 1 117 ? 35.082 13.267 27.040 1.00 41.88 117 GLN A O 1
ATOM 933 N N . ILE A 1 118 ? 35.455 13.606 24.858 1.00 36.88 118 ILE A N 1
ATOM 934 C CA . ILE A 1 118 ? 36.884 13.881 24.979 1.00 36.88 118 ILE A CA 1
ATOM 935 C C . ILE A 1 118 ? 37.089 15.314 24.503 1.00 36.88 118 ILE A C 1
ATOM 937 O O . ILE A 1 118 ? 36.735 15.663 23.374 1.00 36.88 118 ILE A O 1
ATOM 941 N N . ASN A 1 119 ? 37.630 16.146 25.395 1.00 41.44 119 ASN A N 1
ATOM 942 C CA . ASN A 1 119 ? 38.111 17.493 25.105 1.00 41.44 119 ASN A CA 1
ATOM 943 C C . ASN A 1 119 ? 39.017 17.453 23.868 1.00 41.44 119 ASN A C 1
ATOM 945 O O . ASN A 1 119 ? 40.183 17.070 23.954 1.00 41.44 119 ASN A O 1
ATOM 949 N N . ARG A 1 120 ? 38.499 17.856 22.705 1.00 45.78 120 ARG A N 1
ATOM 950 C CA . ARG A 1 120 ? 39.351 18.131 21.549 1.00 45.78 120 ARG A CA 1
ATOM 951 C C . ARG A 1 120 ? 40.036 19.467 21.804 1.00 45.78 120 ARG A C 1
ATOM 953 O O . ARG A 1 120 ? 39.372 20.499 21.864 1.00 45.78 120 ARG A O 1
ATOM 960 N N . GLY A 1 121 ? 41.358 19.438 21.961 1.00 47.00 121 GLY A N 1
ATOM 961 C CA . GLY A 1 121 ? 42.170 20.647 21.925 1.00 47.00 121 GLY A CA 1
ATOM 962 C C . GLY A 1 121 ? 41.903 21.381 20.613 1.00 47.00 121 GLY A C 1
ATOM 963 O O . GLY A 1 121 ? 42.063 20.809 19.534 1.00 47.00 121 GLY A O 1
ATOM 964 N N . TYR A 1 122 ? 41.436 22.625 20.699 1.00 56.41 122 TYR A N 1
ATOM 965 C CA . TYR A 1 122 ? 41.301 23.478 19.526 1.00 56.41 122 TYR A CA 1
ATOM 966 C C . TYR A 1 122 ? 42.666 23.594 18.840 1.00 56.41 122 TYR A C 1
ATOM 968 O O . TYR A 1 122 ? 43.680 23.826 19.499 1.00 56.41 122 TYR A O 1
ATOM 976 N N . THR A 1 123 ? 42.703 23.434 17.516 1.00 59.66 123 THR A N 1
ATOM 977 C CA . THR A 1 123 ? 43.919 23.703 16.742 1.00 59.66 123 THR A CA 1
ATOM 978 C C . THR A 1 123 ? 44.356 25.146 16.996 1.00 59.66 123 THR A C 1
ATOM 980 O O . THR A 1 123 ? 43.521 26.052 16.986 1.00 59.66 123 THR A O 1
ATOM 983 N N . SER A 1 124 ? 45.654 25.370 17.220 1.00 76.31 124 SER A N 1
ATOM 984 C CA . SER A 1 124 ? 46.191 26.722 17.403 1.00 76.31 124 SER A CA 1
ATOM 985 C C . SER A 1 124 ? 45.811 27.612 16.215 1.00 76.31 124 SER A C 1
ATOM 987 O O . SER A 1 124 ? 45.979 27.222 15.056 1.00 76.31 124 SER A O 1
ATOM 989 N N . PHE A 1 125 ? 45.302 28.811 16.506 1.00 80.50 125 PHE A N 1
ATOM 990 C CA . PHE A 1 125 ? 44.854 29.796 15.517 1.00 80.50 125 PHE A CA 1
ATOM 991 C C . PHE A 1 125 ? 45.893 30.025 14.407 1.00 80.50 125 PHE A C 1
ATOM 993 O O . PHE A 1 125 ? 45.550 30.028 13.227 1.00 80.50 125 PHE A O 1
ATOM 1000 N N . TRP A 1 126 ? 47.173 30.131 14.772 1.00 82.94 126 TRP A N 1
ATOM 1001 C CA . TRP A 1 126 ? 48.265 30.361 13.824 1.00 82.94 126 TRP A CA 1
ATOM 1002 C C . TRP A 1 126 ? 48.584 29.150 12.947 1.00 82.94 126 TRP A C 1
ATOM 1004 O O . TRP A 1 126 ? 48.885 29.326 11.771 1.00 82.94 126 TRP A O 1
ATOM 1014 N N . ILE A 1 127 ? 48.435 27.924 13.461 1.00 83.94 127 ILE A N 1
ATOM 1015 C CA . ILE A 1 127 ? 48.590 26.701 12.652 1.00 83.94 127 ILE A CA 1
ATOM 1016 C C . ILE A 1 127 ? 47.530 26.673 11.544 1.00 83.94 127 ILE A C 1
ATOM 1018 O O . ILE A 1 127 ? 47.820 26.276 10.417 1.00 83.94 127 ILE A O 1
ATOM 1022 N N . MET A 1 128 ? 46.315 27.138 11.846 1.00 80.56 128 MET A N 1
ATOM 1023 C CA . MET A 1 128 ? 45.236 27.240 10.865 1.00 80.56 128 MET A CA 1
ATOM 1024 C C . MET A 1 128 ? 45.555 28.257 9.765 1.00 80.56 128 MET A C 1
ATOM 1026 O O . MET A 1 128 ? 45.419 27.953 8.584 1.00 80.56 128 MET A O 1
ATOM 1030 N N . VAL A 1 129 ? 46.009 29.453 10.153 1.00 84.44 129 VAL A N 1
ATOM 1031 C CA . VAL A 1 129 ? 46.387 30.517 9.210 1.00 84.44 129 VAL A CA 1
ATOM 1032 C C . VAL A 1 129 ? 47.529 30.057 8.301 1.00 84.44 129 VAL A C 1
ATOM 1034 O O . VAL A 1 129 ? 47.450 30.247 7.092 1.00 84.44 129 VAL A O 1
ATOM 1037 N N . VAL A 1 130 ? 48.542 29.376 8.846 1.00 85.69 130 VAL A N 1
ATOM 1038 C CA . VAL A 1 130 ? 49.652 28.823 8.052 1.00 85.69 130 VAL A CA 1
ATOM 1039 C C . VAL A 1 130 ? 49.160 27.777 7.048 1.00 85.69 130 VAL A C 1
ATOM 1041 O O . VAL A 1 130 ? 49.553 27.833 5.889 1.00 85.69 130 VAL A O 1
ATOM 1044 N N . GLN A 1 131 ? 48.262 26.864 7.439 1.00 83.50 131 GLN A N 1
ATOM 1045 C CA . GLN A 1 131 ? 47.703 25.872 6.506 1.00 83.50 131 GLN A CA 1
ATOM 1046 C C . GLN A 1 131 ? 46.937 26.521 5.346 1.00 83.50 131 GLN A C 1
ATOM 1048 O O . GLN A 1 131 ? 47.035 26.042 4.220 1.00 83.50 131 GLN A O 1
ATOM 1053 N N . ILE A 1 132 ? 46.205 27.610 5.611 1.00 84.25 132 ILE A N 1
ATOM 1054 C CA . ILE A 1 132 ? 45.500 28.378 4.575 1.00 84.25 132 ILE A CA 1
ATOM 1055 C C . ILE A 1 132 ? 46.498 28.978 3.579 1.00 84.25 132 ILE A C 1
ATOM 1057 O O . ILE A 1 132 ? 46.318 28.831 2.375 1.00 84.25 132 ILE A O 1
ATOM 1061 N N . VAL A 1 133 ? 47.563 29.612 4.075 1.00 85.06 133 VAL A N 1
ATOM 1062 C CA . VAL A 1 133 ? 48.571 30.271 3.229 1.00 85.06 133 VAL A CA 1
ATOM 1063 C C . VAL A 1 133 ? 49.366 29.258 2.405 1.00 85.06 133 VAL A C 1
ATOM 1065 O O . VAL A 1 133 ? 49.587 29.484 1.221 1.00 85.06 133 VAL A O 1
ATOM 1068 N N . VAL A 1 134 ? 49.763 28.128 3.000 1.00 84.06 134 VAL A N 1
ATOM 1069 C CA . VAL A 1 134 ? 50.509 27.066 2.300 1.00 84.06 134 VAL A CA 1
ATOM 1070 C C . VAL A 1 134 ? 49.694 26.483 1.150 1.00 84.06 134 VAL A C 1
ATOM 1072 O O . VAL A 1 134 ? 50.225 26.266 0.066 1.00 84.06 134 VAL A O 1
ATOM 1075 N N . LEU A 1 135 ? 48.401 26.250 1.363 1.00 79.00 135 LEU A N 1
ATOM 1076 C CA . LEU A 1 135 ? 47.549 25.722 0.304 1.00 79.00 135 LEU A CA 1
ATOM 1077 C C . LEU A 1 135 ? 47.249 26.740 -0.777 1.00 79.00 135 LEU A C 1
ATOM 1079 O O . LEU A 1 135 ? 47.301 26.391 -1.951 1.00 79.00 135 LEU A O 1
ATOM 1083 N N . ASP A 1 136 ? 47.011 27.996 -0.405 1.00 83.94 136 ASP A N 1
ATOM 1084 C CA . ASP A 1 136 ? 46.874 29.048 -1.406 1.00 83.94 136 ASP A CA 1
ATOM 1085 C C . ASP A 1 136 ? 48.159 29.208 -2.233 1.00 83.94 136 ASP A C 1
ATOM 1087 O O . ASP A 1 136 ? 48.072 29.414 -3.436 1.00 83.94 136 ASP A O 1
ATOM 1091 N N . ALA A 1 137 ? 49.346 29.021 -1.643 1.00 83.38 137 ALA A N 1
ATOM 1092 C CA . ALA A 1 137 ? 50.618 29.021 -2.373 1.00 83.38 137 ALA A CA 1
ATOM 1093 C C . ALA A 1 137 ? 50.712 27.880 -3.400 1.00 83.38 137 ALA A C 1
ATOM 1095 O O . ALA A 1 137 ? 51.123 28.109 -4.533 1.00 83.38 137 ALA A O 1
ATOM 1096 N N . ILE A 1 138 ? 50.285 26.669 -3.031 1.00 80.69 138 ILE A N 1
ATOM 1097 C CA . ILE A 1 138 ? 50.257 25.512 -3.940 1.00 80.69 138 ILE A CA 1
ATOM 1098 C C . ILE A 1 138 ? 49.311 25.771 -5.121 1.00 80.69 138 ILE A C 1
ATOM 1100 O O . ILE A 1 138 ? 49.694 25.579 -6.271 1.00 80.69 138 ILE A O 1
ATOM 1104 N N . PHE A 1 139 ? 48.092 26.241 -4.847 1.00 78.81 139 PHE A N 1
ATOM 1105 C CA . PHE A 1 139 ? 47.085 26.491 -5.883 1.00 78.81 139 PHE A CA 1
ATOM 1106 C C . PHE A 1 139 ? 47.384 27.725 -6.739 1.00 78.81 139 PHE A C 1
ATOM 1108 O O . PHE A 1 139 ? 47.096 27.744 -7.934 1.00 78.81 139 PHE A O 1
ATOM 1115 N N . SER A 1 140 ? 47.977 28.762 -6.146 1.00 79.94 140 SER A N 1
ATOM 1116 C CA . SER A 1 140 ? 48.339 29.980 -6.874 1.00 79.94 140 SER A CA 1
ATOM 1117 C C . SER A 1 140 ? 49.483 29.759 -7.853 1.00 79.94 140 SER A C 1
ATOM 1119 O O . SER A 1 140 ? 49.562 30.493 -8.830 1.00 79.94 140 SER A O 1
ATOM 1121 N N . LEU A 1 141 ? 50.331 28.746 -7.662 1.00 78.12 141 LEU A N 1
ATOM 1122 C CA . LEU A 1 141 ? 51.415 28.454 -8.597 1.00 78.12 141 LEU A CA 1
ATOM 1123 C C . LEU A 1 141 ? 50.875 27.986 -9.964 1.00 78.12 141 LEU A C 1
ATOM 1125 O O . LEU A 1 141 ? 51.288 28.532 -10.986 1.00 78.12 141 LEU A O 1
ATOM 1129 N N . ASP A 1 142 ? 49.894 27.073 -9.996 1.00 75.00 142 ASP A N 1
ATOM 1130 C CA . ASP A 1 142 ? 49.213 26.648 -11.240 1.00 75.00 142 ASP A CA 1
ATOM 1131 C C . ASP A 1 142 ? 48.436 27.808 -11.894 1.00 75.00 142 ASP A C 1
ATOM 1133 O O . ASP A 1 142 ? 48.519 28.037 -13.106 1.00 75.00 142 ASP A O 1
ATOM 1137 N N . ALA A 1 143 ? 47.735 28.610 -11.083 1.00 76.75 143 ALA A N 1
ATOM 1138 C CA . ALA A 1 143 ? 46.999 29.778 -11.566 1.00 76.75 143 ALA A CA 1
ATOM 1139 C C . ALA A 1 143 ? 47.930 30.836 -12.189 1.00 76.75 143 ALA A C 1
ATOM 1141 O O . ALA A 1 143 ? 47.661 31.320 -13.288 1.00 76.75 143 ALA A O 1
ATOM 1142 N N . ILE A 1 144 ? 49.069 31.129 -11.550 1.00 79.69 144 ILE A N 1
ATOM 1143 C CA . ILE A 1 144 ? 50.085 32.060 -12.061 1.00 79.69 144 ILE A CA 1
ATOM 1144 C C . ILE A 1 144 ? 50.695 31.532 -13.361 1.00 79.69 144 ILE A C 1
ATOM 1146 O O . ILE A 1 144 ? 50.818 32.293 -14.317 1.00 79.69 144 ILE A O 1
ATOM 1150 N N . MET A 1 145 ? 51.032 30.243 -13.443 1.00 74.38 145 MET A N 1
ATOM 1151 C CA . MET A 1 145 ? 51.561 29.647 -14.676 1.00 74.38 145 MET A CA 1
ATOM 1152 C C . MET A 1 145 ? 50.552 29.724 -15.830 1.00 74.38 145 MET A C 1
ATOM 1154 O O . MET A 1 145 ? 50.920 30.066 -16.956 1.00 74.38 145 MET A O 1
ATOM 1158 N N . THR A 1 146 ? 49.270 29.498 -15.540 1.00 74.25 146 THR A N 1
ATOM 1159 C CA . THR A 1 146 ? 48.183 29.656 -16.515 1.00 74.25 146 THR A CA 1
ATOM 1160 C C . THR A 1 146 ? 48.020 31.126 -16.935 1.00 74.25 146 THR A C 1
ATOM 1162 O O . THR A 1 146 ? 47.851 31.416 -18.118 1.00 74.25 146 THR A O 1
ATOM 1165 N N . ALA A 1 147 ? 48.128 32.072 -15.997 1.00 74.69 147 ALA A N 1
ATOM 1166 C CA . ALA A 1 147 ? 48.017 33.508 -16.255 1.00 74.69 147 ALA A CA 1
ATOM 1167 C C . ALA A 1 147 ? 49.172 34.056 -17.113 1.00 74.69 147 ALA A C 1
ATOM 1169 O O . ALA A 1 147 ? 48.930 34.807 -18.061 1.00 74.69 147 ALA A O 1
ATOM 1170 N N . VAL A 1 148 ? 50.409 33.624 -16.838 1.00 73.81 148 VAL A N 1
ATOM 1171 C CA . VAL A 1 148 ? 51.612 33.981 -17.613 1.00 73.81 148 VAL A CA 1
ATOM 1172 C C . VAL A 1 148 ? 51.516 33.506 -19.058 1.00 73.81 148 VAL A C 1
ATOM 1174 O O . VAL A 1 148 ? 51.980 34.196 -19.960 1.00 73.81 148 VAL A O 1
ATOM 1177 N N . GLY A 1 149 ? 50.879 32.356 -19.293 1.00 69.31 149 GLY A N 1
ATOM 1178 C CA . GLY A 1 149 ? 50.626 31.845 -20.639 1.00 69.31 149 GLY A CA 1
ATOM 1179 C C . GLY A 1 149 ? 49.564 32.622 -21.427 1.00 69.31 149 GLY A C 1
ATOM 1180 O O . GLY A 1 149 ? 49.474 32.445 -22.640 1.00 69.31 149 GLY A O 1
ATOM 1181 N N . MET A 1 150 ? 48.761 33.472 -20.771 1.00 73.56 150 MET A N 1
ATOM 1182 C CA . MET A 1 150 ? 47.617 34.157 -21.387 1.00 73.56 150 MET A CA 1
ATOM 1183 C C . MET A 1 150 ? 47.805 35.666 -21.565 1.00 73.56 150 MET A C 1
ATOM 1185 O O . MET A 1 150 ? 47.301 36.219 -22.542 1.00 73.56 150 MET A O 1
ATOM 1189 N N . VAL A 1 151 ? 48.478 36.359 -20.636 1.00 79.56 151 VAL A N 1
ATOM 1190 C CA . VAL A 1 151 ? 48.587 37.827 -20.662 1.00 79.56 151 VAL A CA 1
ATOM 1191 C C . VAL A 1 151 ? 49.988 38.294 -20.268 1.00 79.56 151 VAL A C 1
ATOM 1193 O O . VAL A 1 151 ? 50.449 38.085 -19.152 1.00 79.56 151 VAL A O 1
ATOM 1196 N N . ASN A 1 152 ? 50.636 39.040 -21.165 1.00 74.50 152 ASN A N 1
ATOM 1197 C CA . ASN A 1 152 ? 52.040 39.452 -21.030 1.00 74.50 152 ASN A CA 1
ATOM 1198 C C . ASN A 1 152 ? 52.268 40.707 -20.163 1.00 74.50 152 ASN A C 1
ATOM 1200 O O . ASN A 1 152 ? 53.373 41.246 -20.134 1.00 74.50 152 ASN A O 1
ATOM 1204 N N . ASN A 1 153 ? 51.241 41.213 -19.478 1.00 83.56 153 ASN A N 1
ATOM 1205 C CA . ASN A 1 153 ? 51.332 42.440 -18.688 1.00 83.56 153 ASN A CA 1
ATOM 1206 C C . ASN A 1 153 ? 51.093 42.154 -17.201 1.00 83.56 153 ASN A C 1
ATOM 1208 O O . ASN A 1 153 ? 49.977 41.855 -16.769 1.00 83.56 153 ASN A O 1
ATOM 1212 N N . LEU A 1 154 ? 52.163 42.315 -16.419 1.00 82.62 154 LEU A N 1
ATOM 1213 C CA . LEU A 1 154 ? 52.184 42.089 -14.976 1.00 82.62 154 LEU A CA 1
ATOM 1214 C C . LEU A 1 154 ? 51.118 42.899 -14.226 1.00 82.62 154 LEU A C 1
ATOM 1216 O O . LEU A 1 154 ? 50.488 42.381 -13.305 1.00 82.62 154 LEU A O 1
ATOM 1220 N N . TYR A 1 155 ? 50.865 44.142 -14.639 1.00 85.69 155 TYR A N 1
ATOM 1221 C CA . TYR A 1 155 ? 49.876 44.995 -13.982 1.00 85.69 155 TYR A CA 1
ATOM 1222 C C . TYR A 1 155 ? 48.447 44.465 -14.161 1.00 85.69 155 TYR A C 1
ATOM 1224 O O . TYR A 1 155 ? 47.652 44.555 -13.229 1.00 85.69 155 TYR A O 1
ATOM 1232 N N . ILE A 1 156 ? 48.131 43.855 -15.310 1.00 85.19 156 ILE A N 1
ATOM 1233 C CA . ILE A 1 156 ? 46.814 43.242 -15.562 1.00 85.19 156 ILE A CA 1
ATOM 1234 C C . ILE A 1 156 ? 46.605 42.046 -14.639 1.00 85.19 156 ILE A C 1
ATOM 1236 O O . ILE A 1 156 ? 45.553 41.926 -14.014 1.00 85.19 156 ILE A O 1
ATOM 1240 N N . MET A 1 157 ? 47.622 41.190 -14.518 1.00 86.06 157 MET A N 1
ATOM 1241 C CA . MET A 1 157 ? 47.576 40.014 -13.649 1.00 86.06 157 MET A CA 1
ATOM 1242 C C . MET A 1 157 ? 47.401 40.411 -12.178 1.00 86.06 157 MET A C 1
ATOM 1244 O O . MET A 1 157 ? 46.551 39.854 -11.487 1.00 86.06 157 MET A O 1
ATOM 1248 N N . ILE A 1 158 ? 48.130 41.431 -11.708 1.00 87.69 158 ILE A N 1
ATOM 1249 C CA . ILE A 1 158 ? 47.997 41.934 -10.332 1.00 87.69 158 ILE A CA 1
ATOM 1250 C C . ILE A 1 158 ? 46.592 42.501 -10.079 1.00 87.69 158 ILE A C 1
ATOM 1252 O O . ILE A 1 158 ? 45.982 42.183 -9.057 1.00 87.69 158 ILE A O 1
ATOM 1256 N N . ILE A 1 159 ? 46.047 43.303 -11.003 1.00 88.81 159 ILE A N 1
ATOM 1257 C CA . ILE A 1 159 ? 44.689 43.856 -10.872 1.00 88.81 159 ILE A CA 1
ATOM 1258 C C . ILE A 1 159 ? 43.645 42.728 -10.849 1.00 88.81 159 ILE A C 1
ATOM 1260 O O . ILE A 1 159 ? 42.739 42.763 -10.013 1.00 88.81 159 ILE A O 1
ATOM 1264 N N . ALA A 1 160 ? 43.789 41.706 -11.701 1.00 88.12 160 ALA A N 1
ATOM 1265 C CA . ALA A 1 160 ? 42.894 40.549 -11.723 1.00 88.12 160 ALA A CA 1
ATOM 1266 C C . ALA A 1 160 ? 42.905 39.780 -10.392 1.00 88.12 160 ALA A C 1
ATOM 1268 O O . ALA A 1 160 ? 41.844 39.483 -9.837 1.00 88.12 160 ALA A O 1
ATOM 1269 N N . VAL A 1 161 ? 44.094 39.515 -9.840 1.00 87.44 161 VAL A N 1
ATOM 1270 C CA . VAL A 1 161 ? 44.246 38.816 -8.557 1.00 87.44 161 VAL A CA 1
ATOM 1271 C C . VAL A 1 161 ? 43.631 39.618 -7.411 1.00 87.44 161 VAL A C 1
ATOM 1273 O O . VAL A 1 161 ? 42.865 39.059 -6.627 1.00 87.44 161 VAL A O 1
ATOM 1276 N N . ILE A 1 162 ? 43.877 40.929 -7.334 1.00 89.75 162 ILE A N 1
ATOM 1277 C CA . ILE A 1 162 ? 43.272 41.783 -6.299 1.00 89.75 162 ILE A CA 1
ATOM 1278 C C . ILE A 1 162 ? 41.742 41.738 -6.392 1.00 89.75 162 ILE A C 1
ATOM 1280 O O . ILE A 1 162 ? 41.064 41.539 -5.381 1.00 89.75 162 ILE A O 1
ATOM 1284 N N . PHE A 1 163 ? 41.191 41.879 -7.599 1.00 91.06 163 PHE A N 1
ATOM 1285 C CA . PHE A 1 163 ? 39.744 41.898 -7.800 1.00 91.06 163 PHE A CA 1
ATOM 1286 C C . PHE A 1 163 ? 39.092 40.545 -7.469 1.00 91.06 163 PHE A C 1
ATOM 1288 O O . PHE A 1 163 ? 38.064 40.504 -6.789 1.00 91.06 163 PHE A O 1
ATOM 1295 N N . SER A 1 164 ? 39.716 39.431 -7.869 1.00 87.00 164 SER A N 1
ATOM 1296 C CA . SER A 1 164 ? 39.234 38.080 -7.548 1.00 87.00 164 SER A CA 1
ATOM 1297 C C . SER A 1 164 ? 39.215 37.813 -6.036 1.00 87.00 164 SER A C 1
ATOM 1299 O O . SER A 1 164 ? 38.218 37.310 -5.515 1.00 87.00 164 SER A O 1
ATOM 1301 N N . VAL A 1 165 ? 40.253 38.223 -5.293 1.00 86.06 165 VAL A N 1
ATOM 1302 C CA . VAL A 1 165 ? 40.319 38.032 -3.835 1.00 86.06 165 VAL A CA 1
ATOM 1303 C C . VAL A 1 165 ? 39.269 38.865 -3.103 1.00 86.06 165 VAL A C 1
ATOM 1305 O O . VAL A 1 165 ? 38.660 38.369 -2.153 1.00 86.06 165 VAL A O 1
ATOM 1308 N N . ILE A 1 166 ? 38.988 40.091 -3.557 1.00 88.44 166 ILE A N 1
ATOM 1309 C CA . ILE A 1 166 ? 37.898 40.910 -3.001 1.00 88.44 166 ILE A CA 1
ATOM 1310 C C . ILE A 1 166 ? 36.550 40.193 -3.162 1.00 88.44 166 ILE A C 1
ATOM 1312 O O . ILE A 1 166 ? 35.781 40.099 -2.203 1.00 88.44 166 ILE A O 1
ATOM 1316 N N . ILE A 1 167 ? 36.277 39.630 -4.342 1.00 87.69 167 ILE A N 1
ATOM 1317 C CA . ILE A 1 167 ? 35.049 38.860 -4.590 1.00 87.69 167 ILE A CA 1
ATOM 1318 C C . ILE A 1 167 ? 34.990 37.619 -3.688 1.00 87.69 167 ILE A C 1
ATOM 1320 O O . ILE A 1 167 ? 33.954 37.350 -3.075 1.00 87.69 167 ILE A O 1
ATOM 1324 N N . MET A 1 168 ? 36.099 36.891 -3.544 1.00 83.31 168 MET A N 1
ATOM 1325 C CA . MET A 1 168 ? 36.172 35.718 -2.666 1.00 83.31 168 MET A CA 1
ATOM 1326 C C . MET A 1 168 ? 35.925 36.071 -1.194 1.00 83.31 168 MET A C 1
ATOM 1328 O O . MET A 1 168 ? 35.209 35.342 -0.506 1.00 83.31 168 MET A O 1
ATOM 1332 N N . LEU A 1 169 ? 36.448 37.204 -0.712 1.00 82.94 169 LEU A N 1
ATOM 1333 C CA . LEU A 1 169 ? 36.213 37.700 0.649 1.00 82.94 169 LEU A CA 1
ATOM 1334 C C . LEU A 1 169 ? 34.726 37.964 0.919 1.00 82.94 169 LEU A C 1
ATOM 1336 O O . LEU A 1 169 ? 34.232 37.626 1.996 1.00 82.94 169 LEU A O 1
ATOM 1340 N N . ILE A 1 170 ? 34.007 38.510 -0.065 1.00 86.25 170 ILE A N 1
ATOM 1341 C CA . ILE A 1 170 ? 32.561 38.761 0.022 1.00 86.25 170 ILE A CA 1
ATOM 1342 C C . ILE A 1 170 ? 31.767 37.444 -0.030 1.00 86.25 170 ILE A C 1
ATOM 1344 O O . ILE A 1 170 ? 30.785 37.284 0.695 1.00 86.25 170 ILE A O 1
ATOM 1348 N N . ALA A 1 171 ? 32.188 36.478 -0.852 1.00 82.56 171 ALA A N 1
ATOM 1349 C CA . ALA A 1 171 ? 31.491 35.201 -1.028 1.00 82.56 171 ALA A CA 1
ATOM 1350 C C . ALA A 1 171 ? 31.697 34.210 0.139 1.00 82.56 171 ALA A C 1
ATOM 1352 O O . ALA A 1 171 ? 30.818 33.383 0.415 1.00 82.56 171 ALA A O 1
ATOM 1353 N N . ALA A 1 172 ? 32.833 34.293 0.845 1.00 78.50 172 ALA A N 1
ATOM 1354 C CA . ALA A 1 172 ? 33.236 33.333 1.877 1.00 78.50 172 ALA A CA 1
ATOM 1355 C C . ALA A 1 172 ? 32.181 33.082 2.974 1.00 78.50 172 ALA A C 1
ATOM 1357 O O . ALA A 1 172 ? 31.903 31.915 3.274 1.00 78.50 172 ALA A O 1
ATOM 1358 N N . PRO A 1 173 ? 31.566 34.112 3.598 1.00 79.69 173 PRO A N 1
ATOM 1359 C CA . PRO A 1 173 ? 30.625 33.901 4.698 1.00 79.69 173 PRO A CA 1
ATOM 1360 C C . PRO A 1 173 ? 29.367 33.141 4.258 1.00 79.69 173 PRO A C 1
ATOM 1362 O O . PRO A 1 173 ? 28.916 32.231 4.958 1.00 79.69 173 PRO A O 1
ATOM 1365 N N . THR A 1 174 ? 28.836 33.475 3.081 1.00 81.06 174 THR A N 1
ATOM 1366 C CA . THR A 1 174 ? 27.626 32.869 2.508 1.00 81.06 174 THR A CA 1
ATOM 1367 C C . THR A 1 174 ? 27.847 31.397 2.179 1.00 81.06 174 THR A C 1
ATOM 1369 O O . THR A 1 174 ? 27.033 30.545 2.545 1.00 81.06 174 THR A O 1
ATOM 1372 N N . LEU A 1 175 ? 28.983 31.081 1.553 1.00 75.75 175 LEU A N 1
ATOM 1373 C CA . LEU A 1 175 ? 29.340 29.714 1.183 1.00 75.75 175 LEU A CA 1
ATOM 1374 C C . LEU A 1 175 ? 29.487 28.812 2.421 1.00 75.75 175 LEU A C 1
ATOM 1376 O O . LEU A 1 175 ? 28.982 27.691 2.443 1.00 75.75 175 LEU A O 1
ATOM 1380 N N . ILE A 1 176 ? 30.073 29.331 3.504 1.00 71.50 176 ILE A N 1
ATOM 1381 C CA . ILE A 1 176 ? 30.234 28.601 4.772 1.00 71.50 176 ILE A CA 1
ATOM 1382 C C . ILE A 1 176 ? 28.893 28.307 5.442 1.00 71.50 176 ILE A C 1
ATOM 1384 O O . ILE A 1 176 ? 28.662 27.185 5.896 1.00 71.50 176 ILE A O 1
ATOM 1388 N N . GLN A 1 177 ? 28.004 29.299 5.535 1.00 77.19 177 GLN A N 1
ATOM 1389 C CA . GLN A 1 177 ? 26.684 29.095 6.138 1.00 77.19 177 GLN A CA 1
ATOM 1390 C C . GLN A 1 177 ? 25.874 28.058 5.355 1.00 77.19 177 GLN A C 1
ATOM 1392 O O . GLN A 1 177 ? 25.219 27.200 5.952 1.00 77.19 177 GLN A O 1
ATOM 1397 N N . PHE A 1 178 ? 25.980 28.091 4.026 1.00 78.19 178 PHE A N 1
ATOM 1398 C CA . PHE A 1 178 ? 25.373 27.105 3.146 1.00 78.19 178 PHE A CA 1
ATOM 1399 C C . PHE A 1 178 ? 25.941 25.694 3.378 1.00 78.19 178 PHE A C 1
ATOM 1401 O O . PHE A 1 178 ? 25.183 24.764 3.656 1.00 78.19 178 PHE A O 1
ATOM 1408 N N . MET A 1 179 ? 27.267 25.534 3.372 1.00 71.19 179 MET A N 1
ATOM 1409 C CA . MET A 1 179 ? 27.931 24.249 3.631 1.00 71.19 179 MET A CA 1
ATOM 1410 C C . MET A 1 179 ? 27.607 23.684 5.022 1.00 71.19 179 MET A C 1
ATOM 1412 O O . MET A 1 179 ? 27.356 22.489 5.168 1.00 71.19 179 MET A O 1
ATOM 1416 N N . ASN A 1 180 ? 27.548 24.535 6.050 1.00 69.44 180 ASN A N 1
ATOM 1417 C CA . ASN A 1 180 ? 27.210 24.119 7.415 1.00 69.44 180 ASN A CA 1
ATOM 1418 C C . ASN A 1 180 ? 25.759 23.631 7.541 1.00 69.44 180 ASN A C 1
ATOM 1420 O O . ASN A 1 180 ? 25.467 22.762 8.365 1.00 69.44 180 ASN A O 1
ATOM 1424 N N . LYS A 1 181 ? 24.853 24.162 6.716 1.00 74.75 181 LYS A N 1
ATOM 1425 C CA . LYS A 1 181 ? 23.449 23.747 6.666 1.00 74.75 181 LYS A CA 1
ATOM 1426 C C . LYS A 1 181 ? 23.249 22.445 5.878 1.00 74.75 181 LYS A C 1
ATOM 1428 O O . LYS A 1 181 ? 22.324 21.692 6.182 1.00 74.75 181 LYS A O 1
ATOM 1433 N N . HIS A 1 182 ? 24.123 22.151 4.913 1.00 73.81 182 HIS A N 1
ATOM 1434 C CA . HIS A 1 182 ? 23.991 21.023 3.986 1.00 73.81 182 HIS A CA 1
ATOM 1435 C C . HIS A 1 182 ? 25.192 20.063 4.055 1.00 73.81 182 HIS A C 1
ATOM 1437 O O . HIS A 1 182 ? 26.170 20.194 3.328 1.00 73.81 182 HIS A O 1
ATOM 1443 N N . LYS A 1 183 ? 25.100 19.031 4.906 1.00 69.94 183 LYS A N 1
ATOM 1444 C CA . LYS A 1 183 ? 26.208 18.085 5.163 1.00 69.94 183 LYS A CA 1
ATOM 1445 C C . LYS A 1 183 ? 26.695 17.309 3.930 1.00 69.94 183 LYS A C 1
ATOM 1447 O O . LYS A 1 183 ? 27.876 16.985 3.863 1.00 69.94 183 LYS A O 1
ATOM 1452 N N . THR A 1 184 ? 25.816 17.015 2.972 1.00 73.31 184 THR A N 1
ATOM 1453 C CA . THR A 1 184 ? 26.169 16.303 1.731 1.00 73.31 184 THR A CA 1
ATOM 1454 C C . THR A 1 184 ? 27.038 17.150 0.802 1.00 73.31 184 THR A C 1
ATOM 1456 O O . THR A 1 184 ? 27.967 16.628 0.194 1.00 73.31 184 THR A O 1
ATOM 1459 N N . VAL A 1 185 ? 26.827 18.471 0.791 1.00 72.25 185 VAL A N 1
ATOM 1460 C CA . VAL A 1 185 ? 27.650 19.427 0.033 1.00 72.25 185 VAL A CA 1
ATOM 1461 C C . VAL A 1 185 ? 29.101 19.395 0.514 1.00 72.25 185 VAL A C 1
ATOM 1463 O O . VAL A 1 185 ? 30.014 19.462 -0.297 1.00 72.25 185 VAL A O 1
ATOM 1466 N N . VAL A 1 186 ? 29.344 19.211 1.815 1.00 73.94 186 VAL A N 1
ATOM 1467 C CA . VAL A 1 186 ? 30.718 19.142 2.338 1.00 73.94 186 VAL A CA 1
ATOM 1468 C C . VAL A 1 186 ? 31.458 17.887 1.866 1.00 73.94 186 VAL A C 1
ATOM 1470 O O . VAL A 1 186 ? 32.638 17.962 1.539 1.00 73.94 186 VAL A O 1
ATOM 1473 N N . VAL A 1 187 ? 30.772 16.743 1.798 1.00 76.19 187 VAL A N 1
ATOM 1474 C CA . VAL A 1 187 ? 31.350 15.492 1.273 1.00 76.19 187 VAL A CA 1
ATOM 1475 C C . VAL A 1 187 ? 31.660 15.623 -0.219 1.00 76.19 187 VAL A C 1
ATOM 1477 O O . VAL A 1 187 ? 32.718 15.186 -0.673 1.00 76.19 187 VAL A O 1
ATOM 1480 N N . LEU A 1 188 ? 30.777 16.284 -0.969 1.00 77.94 188 LEU A N 1
ATOM 1481 C CA . LEU A 1 188 ? 30.989 16.593 -2.380 1.00 77.94 188 LEU A CA 1
ATOM 1482 C C . LEU A 1 188 ? 32.224 17.490 -2.584 1.00 77.94 188 LEU A C 1
ATOM 1484 O O . LEU A 1 188 ? 33.084 17.175 -3.400 1.00 77.94 188 LEU A O 1
ATOM 1488 N N . CYS A 1 189 ? 32.355 18.551 -1.785 1.00 77.12 189 CYS A N 1
ATOM 1489 C CA . CYS A 1 189 ? 33.513 19.446 -1.785 1.00 77.12 189 CYS A CA 1
ATOM 1490 C C . CYS A 1 189 ? 34.839 18.725 -1.475 1.00 77.12 189 CYS A C 1
ATOM 1492 O O . CYS A 1 189 ? 35.846 18.988 -2.124 1.00 77.12 189 CYS A O 1
ATOM 1494 N N . LEU A 1 190 ? 34.851 17.796 -0.513 1.00 79.56 190 LEU A N 1
ATOM 1495 C CA . LEU A 1 190 ? 36.037 16.985 -0.200 1.00 79.56 190 LEU A CA 1
ATOM 1496 C C . LEU A 1 190 ? 36.396 16.014 -1.329 1.00 79.56 190 LEU A C 1
ATOM 1498 O O . LEU A 1 190 ? 37.570 15.822 -1.631 1.00 79.56 190 LEU A O 1
ATOM 1502 N N . SER A 1 191 ? 35.387 15.431 -1.978 1.00 80.31 191 SER A N 1
ATOM 1503 C CA . SER A 1 191 ? 35.583 14.544 -3.133 1.00 80.31 191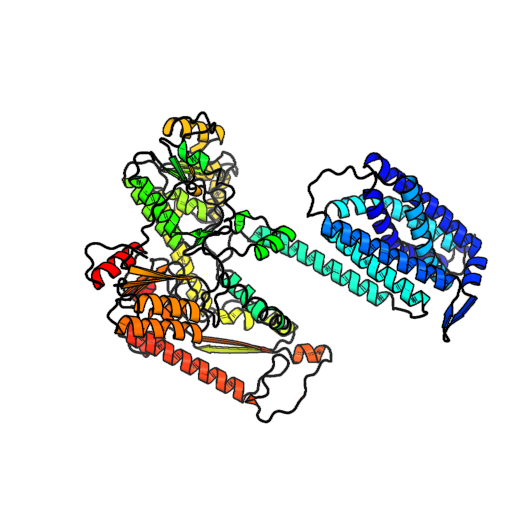 SER A CA 1
ATOM 1504 C C . SER A 1 191 ? 36.167 15.301 -4.326 1.00 80.31 191 SER A C 1
ATOM 1506 O O . SER A 1 191 ? 37.019 14.786 -5.042 1.00 80.31 191 SER A O 1
ATOM 1508 N N . PHE A 1 192 ? 35.758 16.554 -4.502 1.00 81.00 192 PHE A N 1
ATOM 1509 C CA . PHE A 1 192 ? 36.331 17.445 -5.497 1.00 81.00 192 PHE A CA 1
ATOM 1510 C C . PHE A 1 192 ? 37.807 17.776 -5.211 1.00 81.00 192 PHE A C 1
ATOM 1512 O O . PHE A 1 192 ? 38.632 17.654 -6.111 1.00 81.00 192 PHE A O 1
ATOM 1519 N N . LEU A 1 193 ? 38.175 18.074 -3.961 1.00 79.75 193 LEU A N 1
ATOM 1520 C CA . LEU A 1 193 ? 39.579 18.306 -3.587 1.00 79.75 193 LEU A CA 1
ATOM 1521 C C . LEU A 1 193 ? 40.481 17.084 -3.837 1.00 79.75 193 LEU A C 1
ATOM 1523 O O . LEU A 1 193 ? 41.647 17.251 -4.188 1.00 79.75 193 LEU A O 1
ATOM 1527 N N . LEU A 1 194 ? 39.954 15.860 -3.707 1.00 84.56 194 LEU A N 1
ATOM 1528 C CA . LEU A 1 194 ? 40.683 14.641 -4.084 1.00 84.56 194 LEU A CA 1
ATOM 1529 C C . LEU A 1 194 ? 40.974 14.589 -5.586 1.00 84.56 194 LEU A C 1
ATOM 1531 O O . LEU A 1 194 ? 42.086 14.250 -5.985 1.00 84.56 194 LEU A O 1
ATOM 1535 N N . ILE A 1 195 ? 39.984 14.945 -6.407 1.00 85.00 195 ILE A N 1
ATOM 1536 C CA . ILE A 1 195 ? 40.109 14.985 -7.868 1.00 85.00 195 ILE A CA 1
ATOM 1537 C C . ILE A 1 195 ? 41.137 16.045 -8.289 1.00 85.00 195 ILE A C 1
ATOM 1539 O O . ILE A 1 195 ? 41.990 15.769 -9.130 1.00 85.00 195 ILE A O 1
ATOM 1543 N N . VAL A 1 196 ? 41.106 17.229 -7.672 1.00 82.75 196 VAL A N 1
ATOM 1544 C CA . VAL A 1 196 ? 42.080 18.298 -7.941 1.00 82.75 196 VAL A CA 1
ATOM 1545 C C . VAL A 1 196 ? 43.480 17.900 -7.475 1.00 82.75 196 VAL A C 1
ATOM 1547 O O . VAL A 1 196 ? 44.436 18.047 -8.230 1.00 82.75 196 VAL A O 1
ATOM 1550 N N . GLY A 1 197 ? 43.616 17.314 -6.281 1.00 85.62 197 GLY A N 1
ATOM 1551 C CA . GLY A 1 197 ? 44.897 16.800 -5.791 1.00 85.62 197 GLY A CA 1
ATOM 1552 C C . GLY A 1 197 ? 45.501 15.740 -6.719 1.00 85.62 197 GLY A C 1
ATOM 1553 O O . GLY A 1 197 ? 46.698 15.771 -6.991 1.00 85.62 197 GLY A O 1
ATOM 1554 N N . PHE A 1 198 ? 44.672 14.852 -7.275 1.00 88.19 198 PHE A N 1
ATOM 1555 C CA . PHE A 1 198 ? 45.096 13.885 -8.290 1.00 88.19 198 PHE A CA 1
ATOM 1556 C C . PHE A 1 198 ? 45.503 14.555 -9.613 1.00 88.19 198 PHE A C 1
ATOM 1558 O O . PHE A 1 198 ? 46.481 14.134 -10.237 1.00 88.19 198 PHE A O 1
ATOM 1565 N N . SER A 1 199 ? 44.796 15.613 -10.024 1.00 85.19 199 SER A N 1
ATOM 1566 C CA . SER A 1 199 ? 45.151 16.406 -11.206 1.00 85.19 199 SER A CA 1
ATOM 1567 C C . SER A 1 199 ? 46.528 17.052 -11.066 1.00 85.19 199 SER A C 1
ATOM 1569 O O . SER A 1 199 ? 47.340 16.911 -11.971 1.00 85.19 199 SER A O 1
ATOM 1571 N N . LEU A 1 200 ? 46.829 17.676 -9.920 1.00 84.75 200 LEU A N 1
ATOM 1572 C CA . LEU A 1 200 ? 48.128 18.322 -9.672 1.00 84.75 200 LEU A CA 1
ATOM 1573 C C . LEU A 1 200 ? 49.289 17.319 -9.676 1.00 84.75 200 LEU A C 1
ATOM 1575 O O . LEU A 1 200 ? 50.352 17.602 -10.220 1.00 84.75 200 LEU A O 1
ATOM 1579 N N . ILE A 1 201 ? 49.081 16.123 -9.112 1.00 88.88 201 ILE A N 1
ATOM 1580 C CA . ILE A 1 201 ? 50.076 15.042 -9.188 1.00 88.88 201 ILE A CA 1
ATOM 1581 C C . ILE A 1 201 ? 50.296 14.639 -10.646 1.00 88.88 201 ILE A C 1
ATOM 1583 O O . ILE A 1 201 ? 51.437 14.526 -11.080 1.00 88.88 201 ILE A O 1
ATOM 1587 N N . SER A 1 202 ? 49.214 14.438 -11.400 1.00 87.56 202 SER A N 1
ATOM 1588 C CA . SER A 1 202 ? 49.289 14.033 -12.808 1.00 87.56 202 SER A CA 1
ATOM 1589 C C . SER A 1 202 ? 50.028 15.073 -13.653 1.00 87.56 202 SER A C 1
ATOM 1591 O O . SER A 1 202 ? 50.931 14.715 -14.407 1.00 87.56 202 SER A O 1
ATOM 1593 N N . GLU A 1 203 ? 49.721 16.357 -13.460 1.00 83.31 203 GLU A N 1
ATOM 1594 C CA . GLU A 1 203 ? 50.404 17.468 -14.126 1.00 83.31 203 GLU A CA 1
ATOM 1595 C C . GLU A 1 203 ? 51.889 17.540 -13.748 1.00 83.31 203 GLU A C 1
ATOM 1597 O O . GLU A 1 203 ? 52.722 17.689 -14.636 1.00 83.31 203 GLU A O 1
ATOM 1602 N N . GLY A 1 204 ? 52.249 17.324 -12.477 1.00 83.75 204 GLY A N 1
ATOM 1603 C CA . GLY A 1 204 ? 53.652 17.255 -12.054 1.00 83.75 204 GLY A CA 1
ATOM 1604 C C . GLY A 1 204 ? 54.421 16.033 -12.588 1.00 83.75 204 GLY A C 1
ATOM 1605 O O . GLY A 1 204 ? 55.646 16.051 -12.654 1.00 83.75 204 GLY A O 1
ATOM 1606 N N . PHE A 1 205 ? 53.734 14.981 -13.042 1.00 86.50 205 PHE A N 1
ATOM 1607 C CA . PHE A 1 205 ? 54.337 13.890 -13.824 1.00 86.50 205 PHE A CA 1
ATOM 1608 C C . PHE A 1 205 ? 54.340 14.161 -15.340 1.00 86.50 205 PHE A C 1
ATOM 1610 O O . PHE A 1 205 ? 54.613 13.251 -16.124 1.00 86.50 205 PHE A O 1
ATOM 1617 N N . ASN A 1 206 ? 54.060 15.398 -15.767 1.00 79.81 206 ASN A N 1
ATOM 1618 C CA . ASN A 1 206 ? 53.898 15.811 -17.164 1.00 79.81 206 ASN A CA 1
ATOM 1619 C C . ASN A 1 206 ? 52.733 15.113 -17.899 1.00 79.81 206 ASN A C 1
ATOM 1621 O O . ASN A 1 206 ? 52.710 15.060 -19.131 1.00 79.81 206 ASN A O 1
ATOM 1625 N N . TYR A 1 207 ? 51.742 14.590 -17.167 1.00 82.62 207 TYR A N 1
ATOM 1626 C CA . TYR A 1 207 ? 50.515 14.034 -17.737 1.00 82.62 207 TYR A CA 1
ATOM 1627 C C . TYR A 1 207 ? 49.376 15.054 -17.650 1.00 82.62 207 TYR A C 1
ATOM 1629 O O . TYR A 1 207 ? 48.775 15.268 -16.596 1.00 82.62 207 TYR A O 1
ATOM 1637 N N . HIS A 1 208 ? 49.065 15.692 -18.777 1.00 79.06 208 HIS A N 1
ATOM 1638 C CA . HIS A 1 208 ? 48.054 16.742 -18.818 1.00 79.06 208 HIS A CA 1
ATOM 1639 C C . HIS A 1 208 ? 46.635 16.157 -18.861 1.00 79.06 208 HIS A C 1
ATOM 1641 O O . HIS A 1 208 ? 46.230 15.544 -19.851 1.00 79.06 208 HIS A O 1
ATOM 1647 N N . ILE A 1 209 ? 45.860 16.376 -17.796 1.00 77.38 209 ILE A N 1
ATOM 1648 C CA . ILE A 1 209 ? 44.431 16.051 -17.764 1.00 77.38 209 ILE A CA 1
ATOM 1649 C C . ILE A 1 209 ? 43.655 17.272 -18.265 1.00 77.38 209 ILE A C 1
ATOM 1651 O O . ILE A 1 209 ? 43.726 18.330 -17.640 1.00 77.38 209 ILE A O 1
ATOM 1655 N N . PRO A 1 210 ? 42.860 17.164 -19.347 1.00 78.00 210 PRO A N 1
ATOM 1656 C CA . PRO A 1 210 ? 42.057 18.292 -19.795 1.00 78.00 210 PRO A CA 1
ATOM 1657 C C . PRO A 1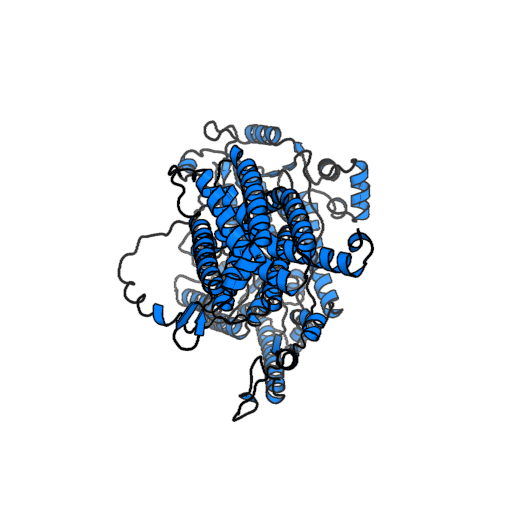 210 ? 41.075 18.715 -18.697 1.00 78.00 210 PRO A C 1
ATOM 1659 O O . PRO A 1 210 ? 40.170 17.955 -18.335 1.00 78.00 210 PRO A O 1
ATOM 1662 N N . LYS A 1 211 ? 41.227 19.947 -18.192 1.00 67.75 211 LYS A N 1
ATOM 1663 C CA . LYS A 1 211 ? 40.449 20.482 -17.055 1.00 67.75 211 LYS A CA 1
ATOM 1664 C C . LYS A 1 211 ? 38.925 20.397 -17.286 1.00 67.75 211 LYS A C 1
ATOM 1666 O O . LYS A 1 211 ? 38.156 20.229 -16.342 1.00 67.75 211 LYS A O 1
ATOM 1671 N N . GLY A 1 212 ? 38.479 20.378 -18.549 1.00 68.62 212 GLY A N 1
ATOM 1672 C CA . GLY A 1 212 ? 37.080 20.152 -18.935 1.00 68.62 212 GLY A CA 1
ATOM 1673 C C . GLY A 1 212 ? 36.473 18.826 -18.444 1.00 68.62 212 GLY A C 1
ATOM 1674 O O . GLY A 1 212 ? 35.300 18.809 -18.066 1.00 68.62 212 GLY A O 1
ATOM 1675 N N . TYR A 1 213 ? 37.245 17.733 -18.374 1.00 76.12 213 TYR A N 1
ATOM 1676 C CA . TYR A 1 213 ? 36.752 16.457 -17.831 1.00 76.12 213 TYR A CA 1
ATOM 1677 C C . TYR A 1 213 ? 36.491 16.541 -16.326 1.00 76.12 213 TYR A C 1
ATOM 1679 O O . TYR A 1 213 ? 35.472 16.038 -15.848 1.00 76.12 213 TYR A O 1
ATOM 1687 N N . LEU A 1 214 ? 37.368 17.233 -15.594 1.00 71.19 214 LEU A N 1
ATOM 1688 C CA . LEU A 1 214 ? 37.221 17.454 -14.156 1.00 71.19 214 LEU A CA 1
ATOM 1689 C C . LEU A 1 214 ? 35.957 18.276 -13.885 1.00 71.19 214 LEU A C 1
ATOM 1691 O O . LEU A 1 214 ? 35.082 17.839 -13.136 1.00 71.19 214 LEU A O 1
ATOM 1695 N N . TYR A 1 215 ? 35.796 19.408 -14.578 1.00 71.75 215 TYR A N 1
ATOM 1696 C CA . TYR A 1 215 ? 34.621 20.272 -14.434 1.00 71.75 215 TYR A CA 1
ATOM 1697 C C . TYR A 1 215 ? 33.311 19.586 -14.841 1.00 71.75 215 TYR A C 1
ATOM 1699 O O . TYR A 1 215 ? 32.286 19.794 -14.190 1.00 71.75 215 TYR A O 1
ATOM 1707 N N . THR A 1 216 ? 33.338 18.704 -15.845 1.00 72.75 216 THR A N 1
ATOM 1708 C CA . THR A 1 216 ? 32.163 17.911 -16.242 1.00 72.75 216 THR A CA 1
ATOM 1709 C C . THR A 1 216 ? 31.757 16.916 -15.150 1.00 72.75 216 THR A C 1
ATOM 1711 O O . THR A 1 216 ? 30.577 16.830 -14.805 1.00 72.75 216 THR A O 1
ATOM 1714 N N . ALA A 1 217 ? 32.718 16.207 -14.546 1.00 73.56 217 ALA A N 1
ATOM 1715 C CA . ALA A 1 217 ? 32.452 15.272 -13.450 1.00 73.56 217 ALA A CA 1
ATOM 1716 C C . ALA A 1 217 ? 31.890 15.979 -12.201 1.00 73.56 217 ALA A C 1
ATOM 1718 O O . ALA A 1 217 ? 30.960 15.484 -11.554 1.00 73.56 217 ALA A O 1
ATOM 1719 N N . ILE A 1 218 ? 32.406 17.171 -11.892 1.00 70.12 218 ILE A N 1
ATOM 1720 C CA . ILE A 1 218 ? 31.932 18.011 -10.783 1.00 70.12 218 ILE A CA 1
ATOM 1721 C C . ILE A 1 218 ? 30.512 18.514 -11.057 1.00 70.12 218 ILE A C 1
ATOM 1723 O O . ILE A 1 218 ? 29.632 18.368 -10.206 1.00 70.12 218 ILE A O 1
ATOM 1727 N N . GLY A 1 219 ? 30.261 19.045 -12.258 1.00 70.69 219 GLY A N 1
ATOM 1728 C CA . GLY A 1 219 ? 28.943 19.529 -12.671 1.00 70.69 219 GLY A CA 1
ATOM 1729 C C . GLY A 1 219 ? 27.876 18.433 -12.622 1.00 70.69 219 GLY A C 1
ATOM 1730 O O . GLY A 1 219 ? 26.790 18.648 -12.081 1.00 70.69 219 GLY A O 1
ATOM 1731 N N . PHE A 1 220 ? 28.207 17.229 -13.095 1.00 77.06 220 PHE A N 1
ATOM 1732 C CA . PHE A 1 220 ? 27.323 16.066 -13.017 1.00 77.06 220 PHE A CA 1
ATOM 1733 C C . PHE A 1 220 ? 27.018 15.659 -11.567 1.00 77.06 220 PHE A C 1
ATOM 1735 O O . PHE A 1 220 ? 25.865 15.395 -11.225 1.00 77.06 220 PHE A O 1
ATOM 1742 N N . SER A 1 221 ? 28.020 15.681 -10.687 1.00 73.50 221 SER A N 1
ATOM 1743 C CA . SER A 1 221 ? 27.852 15.326 -9.271 1.00 73.50 221 SER A CA 1
ATOM 1744 C C . SER A 1 221 ? 26.980 16.335 -8.507 1.00 73.50 221 SER A C 1
ATOM 1746 O O . SER A 1 221 ? 26.124 15.939 -7.714 1.00 73.50 221 SER A O 1
ATOM 1748 N N . ILE A 1 222 ? 27.128 17.636 -8.788 1.00 73.06 222 ILE A N 1
ATOM 1749 C CA . ILE A 1 222 ? 26.257 18.693 -8.242 1.00 73.06 222 ILE A CA 1
ATOM 1750 C C . ILE A 1 222 ? 24.816 18.517 -8.738 1.00 73.06 222 ILE A C 1
ATOM 1752 O O . ILE A 1 222 ? 23.870 18.633 -7.958 1.00 73.06 222 ILE A O 1
ATOM 1756 N N . LEU A 1 223 ? 24.641 18.213 -10.025 1.00 73.69 223 LEU A N 1
ATOM 1757 C CA . LEU A 1 223 ? 23.336 18.001 -10.646 1.00 73.69 223 LEU A CA 1
ATOM 1758 C C . LEU A 1 223 ? 22.618 16.771 -10.066 1.00 73.69 223 LEU A C 1
ATOM 1760 O O . LEU A 1 223 ? 21.424 16.848 -9.769 1.00 73.69 223 LEU A O 1
ATOM 1764 N N . ILE A 1 224 ? 23.335 15.671 -9.813 1.00 73.81 224 ILE A N 1
ATOM 1765 C CA . ILE A 1 224 ? 22.788 14.509 -9.095 1.00 73.81 224 ILE A CA 1
ATOM 1766 C C . ILE A 1 224 ? 22.347 14.900 -7.684 1.00 73.81 224 ILE A C 1
ATOM 1768 O O . ILE A 1 224 ? 21.241 14.550 -7.273 1.00 73.81 224 ILE A O 1
ATOM 1772 N N . GLU A 1 225 ? 23.171 15.632 -6.933 1.00 75.00 225 GLU A N 1
ATOM 1773 C CA . GLU A 1 225 ? 22.826 16.026 -5.563 1.00 75.00 225 GLU A CA 1
ATOM 1774 C C . GLU A 1 225 ? 21.622 16.982 -5.528 1.00 75.00 225 GLU A C 1
ATOM 1776 O O . GLU A 1 225 ? 20.745 16.865 -4.667 1.00 75.00 225 GLU A O 1
ATOM 1781 N N . PHE A 1 226 ? 21.512 17.872 -6.514 1.00 73.00 226 PHE A N 1
ATOM 1782 C CA . PHE A 1 226 ? 20.344 18.724 -6.710 1.00 73.00 226 PHE A CA 1
ATOM 1783 C C . PHE A 1 226 ? 19.073 17.897 -6.953 1.00 73.00 226 PHE A C 1
ATOM 1785 O O . PHE A 1 226 ? 18.058 18.105 -6.277 1.00 73.00 226 PHE A O 1
ATOM 1792 N N . PHE A 1 227 ? 19.129 16.901 -7.845 1.00 72.81 227 PHE A N 1
ATOM 1793 C CA . PHE A 1 227 ? 18.006 15.990 -8.073 1.00 72.81 227 PHE A CA 1
ATOM 1794 C C . PHE A 1 227 ? 17.687 15.130 -6.851 1.00 72.81 227 PHE A C 1
ATOM 1796 O O . PHE A 1 227 ? 16.512 14.969 -6.526 1.00 72.81 227 PHE A O 1
ATOM 1803 N N . ASN A 1 228 ? 18.688 14.646 -6.116 1.00 71.44 228 ASN A N 1
ATOM 1804 C CA . ASN A 1 228 ? 18.490 13.916 -4.864 1.00 71.44 228 ASN A CA 1
ATOM 1805 C C . ASN A 1 228 ? 17.784 14.779 -3.813 1.00 71.44 228 ASN A C 1
ATOM 1807 O O . ASN A 1 228 ? 16.887 14.307 -3.106 1.00 71.44 228 ASN A O 1
ATOM 1811 N N . HIS A 1 229 ? 18.146 16.057 -3.722 1.00 69.12 229 HIS A N 1
ATOM 1812 C CA . HIS A 1 229 ? 17.514 16.995 -2.805 1.00 69.12 229 HIS A CA 1
ATOM 1813 C C . HIS A 1 229 ? 16.055 17.287 -3.203 1.00 69.12 229 HIS A C 1
ATOM 1815 O O . HIS A 1 229 ? 15.170 17.320 -2.340 1.00 69.12 229 HIS A O 1
ATOM 1821 N N . ILE A 1 230 ? 15.768 17.445 -4.501 1.00 67.88 230 ILE A N 1
ATOM 1822 C CA . ILE A 1 230 ? 14.398 17.590 -5.022 1.00 67.88 230 ILE A CA 1
ATOM 1823 C C . ILE A 1 230 ? 13.585 16.316 -4.784 1.00 67.88 230 ILE A C 1
ATOM 1825 O O . ILE A 1 230 ? 12.471 16.393 -4.267 1.00 67.88 230 ILE A O 1
ATOM 1829 N N . ALA A 1 231 ? 14.143 15.146 -5.092 1.00 59.12 231 ALA A N 1
ATOM 1830 C CA . ALA A 1 231 ? 13.505 13.853 -4.884 1.00 59.12 231 ALA A CA 1
ATOM 1831 C C . ALA A 1 231 ? 13.151 13.644 -3.410 1.00 59.12 231 ALA A C 1
ATOM 1833 O O . ALA A 1 231 ? 12.033 13.241 -3.108 1.00 59.12 231 ALA A O 1
ATOM 1834 N N . ARG A 1 232 ? 14.042 14.002 -2.475 1.00 56.91 232 ARG A N 1
ATOM 1835 C CA . ARG A 1 232 ? 13.755 13.970 -1.030 1.00 56.91 232 ARG A CA 1
ATOM 1836 C C . ARG A 1 232 ? 12.631 14.922 -0.632 1.00 56.91 232 ARG A C 1
ATOM 1838 O O . ARG A 1 232 ? 11.746 14.519 0.118 1.00 56.91 232 ARG A O 1
ATOM 1845 N N . ARG A 1 233 ? 12.621 16.160 -1.138 1.00 54.22 233 ARG A N 1
ATOM 1846 C CA . ARG A 1 233 ? 11.528 17.118 -0.881 1.00 54.22 233 ARG A CA 1
ATOM 1847 C C . ARG A 1 233 ? 10.186 16.621 -1.422 1.00 54.22 233 ARG A C 1
ATOM 1849 O O . ARG A 1 233 ? 9.185 16.701 -0.715 1.00 54.22 233 ARG A O 1
ATOM 1856 N N . ASN A 1 234 ? 10.177 16.071 -2.633 1.00 47.59 234 ASN A N 1
ATOM 1857 C CA . ASN A 1 234 ? 8.977 15.545 -3.281 1.00 47.59 234 ASN A CA 1
ATOM 1858 C C . ASN A 1 234 ? 8.491 14.252 -2.616 1.00 47.59 234 ASN A C 1
ATOM 1860 O O . ASN A 1 234 ? 7.292 14.091 -2.414 1.00 47.59 234 ASN A O 1
ATOM 1864 N N . LEU A 1 235 ? 9.407 13.381 -2.184 1.00 47.78 235 LEU A N 1
ATOM 1865 C CA . LEU A 1 235 ? 9.102 12.220 -1.351 1.00 47.78 235 LEU A CA 1
ATOM 1866 C C . LEU A 1 235 ? 8.431 12.655 -0.048 1.00 47.78 235 LEU A C 1
ATOM 1868 O O . LEU A 1 235 ? 7.379 12.132 0.280 1.00 47.78 235 LEU A O 1
ATOM 1872 N N . ILE A 1 236 ? 8.975 13.643 0.667 1.00 48.66 236 ILE A N 1
ATOM 1873 C CA . ILE A 1 236 ? 8.390 14.122 1.930 1.00 48.66 236 ILE A CA 1
ATOM 1874 C C . ILE A 1 236 ? 7.002 14.748 1.713 1.00 48.66 236 ILE A C 1
ATOM 1876 O O . ILE A 1 236 ? 6.135 14.584 2.569 1.00 48.66 236 ILE A O 1
ATOM 1880 N N . LYS A 1 237 ? 6.779 15.422 0.577 1.00 40.75 237 LYS A N 1
ATOM 1881 C CA . LYS A 1 237 ? 5.499 16.064 0.236 1.00 40.75 237 LYS A CA 1
ATOM 1882 C C . LYS A 1 237 ? 4.424 15.074 -0.246 1.00 40.75 237 LYS A C 1
ATOM 1884 O O . LYS A 1 237 ? 3.254 15.305 0.022 1.00 40.75 237 LYS A O 1
ATOM 1889 N N . ASN A 1 238 ? 4.814 13.967 -0.888 1.00 42.25 238 ASN A N 1
ATOM 1890 C CA . ASN A 1 238 ? 3.900 12.968 -1.471 1.00 42.25 238 ASN A CA 1
ATOM 1891 C C . ASN A 1 238 ? 3.815 11.645 -0.677 1.00 42.25 238 ASN A C 1
ATOM 1893 O O . ASN A 1 238 ? 3.169 10.697 -1.112 1.00 42.25 238 ASN A O 1
ATOM 1897 N N . GLN A 1 239 ? 4.463 11.540 0.485 1.00 40.22 239 GLN A N 1
ATOM 1898 C CA . GLN A 1 239 ? 4.524 10.296 1.271 1.00 40.22 239 GLN A CA 1
ATOM 1899 C C . GLN A 1 239 ? 3.283 9.989 2.124 1.00 40.22 239 GLN A C 1
ATOM 1901 O O . GLN A 1 239 ? 3.283 8.965 2.804 1.00 40.22 239 GLN A O 1
ATOM 1906 N N . SER A 1 240 ? 2.232 10.815 2.105 1.00 37.91 240 SER A N 1
ATOM 1907 C CA . SER A 1 240 ? 0.987 10.529 2.839 1.00 37.91 240 SER A CA 1
ATOM 1908 C C . SER A 1 240 ? 0.094 9.480 2.166 1.00 37.91 240 SER A C 1
ATOM 1910 O O . SER A 1 240 ? -0.818 8.978 2.812 1.00 37.91 240 SER A O 1
ATOM 1912 N N . LEU A 1 241 ? 0.351 9.094 0.911 1.00 44.72 241 LEU A N 1
ATOM 1913 C CA . LEU A 1 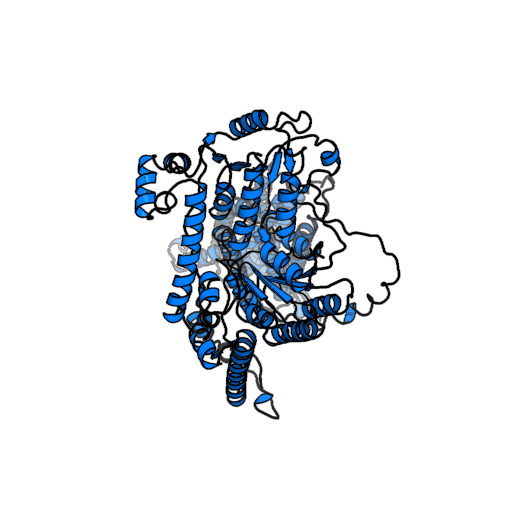241 ? -0.436 8.091 0.186 1.00 44.72 241 LEU A CA 1
ATOM 1914 C C . LEU A 1 241 ? 0.461 7.360 -0.825 1.00 44.72 241 LEU A C 1
ATOM 1916 O O . LEU A 1 241 ? 0.519 7.757 -1.982 1.00 44.72 241 LEU A O 1
ATOM 1920 N N . LYS A 1 242 ? 1.172 6.296 -0.423 1.00 41.38 242 LYS A N 1
ATOM 1921 C CA . LYS A 1 242 ? 1.827 5.386 -1.389 1.00 41.38 242 LYS A CA 1
ATOM 1922 C C . LYS A 1 242 ? 0.956 4.139 -1.607 1.00 41.38 242 LYS A C 1
ATOM 1924 O O . LYS A 1 242 ? 0.942 3.271 -0.730 1.00 41.38 242 LYS A O 1
ATOM 1929 N N . PRO A 1 243 ? 0.253 3.995 -2.747 1.00 43.28 243 PRO A N 1
ATOM 1930 C CA . PRO A 1 243 ? -0.454 2.765 -3.094 1.00 43.28 243 PRO A CA 1
ATOM 1931 C C . PRO A 1 243 ? 0.531 1.609 -3.332 1.00 43.28 243 PRO A C 1
ATOM 1933 O O . PRO A 1 243 ? 1.625 1.810 -3.860 1.00 43.28 243 PRO A O 1
ATOM 1936 N N . MET A 1 244 ? 0.121 0.368 -3.039 1.00 42.19 244 MET A N 1
ATOM 1937 C CA . MET A 1 244 ? 0.912 -0.855 -3.293 1.00 42.19 244 MET A CA 1
ATOM 1938 C C . MET A 1 244 ? 1.487 -0.949 -4.721 1.00 42.19 244 MET A C 1
ATOM 1940 O O . MET A 1 244 ? 2.568 -1.500 -4.925 1.00 42.19 244 MET A O 1
ATOM 1944 N N . ARG A 1 245 ? 0.792 -0.384 -5.715 1.00 41.94 245 ARG A N 1
ATOM 1945 C CA . ARG A 1 245 ? 1.209 -0.392 -7.127 1.00 41.94 245 ARG A CA 1
ATOM 1946 C C . ARG A 1 245 ? 2.466 0.445 -7.388 1.00 41.94 245 ARG A C 1
ATOM 1948 O O . ARG A 1 245 ? 3.251 0.088 -8.257 1.00 41.94 245 ARG A O 1
ATOM 1955 N N . GLU A 1 246 ? 2.704 1.502 -6.614 1.00 41.88 246 GLU A N 1
ATOM 1956 C CA . GLU A 1 246 ? 3.908 2.332 -6.748 1.00 41.88 246 GLU A CA 1
ATOM 1957 C C . GLU A 1 246 ? 5.142 1.622 -6.170 1.00 41.88 246 GLU A C 1
ATOM 1959 O O . GLU A 1 246 ? 6.229 1.714 -6.734 1.00 41.88 246 GLU A O 1
ATOM 1964 N N . ARG A 1 247 ? 4.959 0.789 -5.130 1.00 43.34 247 ARG A N 1
ATOM 1965 C CA . ARG A 1 247 ? 5.999 -0.146 -4.653 1.00 43.34 247 ARG A CA 1
ATOM 1966 C C . ARG A 1 247 ? 6.308 -1.215 -5.704 1.00 43.34 247 ARG A C 1
ATOM 1968 O O . ARG A 1 247 ? 7.470 -1.568 -5.891 1.00 43.34 247 ARG A O 1
ATOM 1975 N N . ALA A 1 248 ? 5.289 -1.700 -6.418 1.00 41.66 248 ALA A N 1
ATOM 1976 C CA . ALA A 1 248 ? 5.472 -2.627 -7.533 1.00 41.66 248 ALA A CA 1
ATOM 1977 C C . ALA A 1 248 ? 6.215 -1.962 -8.706 1.00 41.66 248 ALA A C 1
ATOM 1979 O O . ALA A 1 248 ? 7.135 -2.564 -9.244 1.00 41.66 248 ALA A O 1
ATOM 1980 N N . ALA A 1 249 ? 5.900 -0.708 -9.046 1.00 39.75 249 ALA A N 1
ATOM 1981 C CA . ALA A 1 249 ? 6.601 0.054 -10.082 1.00 39.75 249 ALA A CA 1
ATOM 1982 C C . ALA A 1 249 ? 8.065 0.357 -9.705 1.00 39.75 249 ALA A C 1
ATOM 1984 O O . ALA A 1 249 ? 8.955 0.115 -10.513 1.00 39.75 249 ALA A O 1
ATOM 1985 N N . GLU A 1 250 ? 8.341 0.794 -8.468 1.00 36.47 250 GLU A N 1
ATOM 1986 C CA . GLU A 1 250 ? 9.713 0.976 -7.952 1.00 36.47 250 GLU A CA 1
ATOM 1987 C C . GLU A 1 250 ? 10.503 -0.348 -7.955 1.00 36.47 250 GLU A C 1
ATOM 1989 O O . GLU A 1 250 ? 11.711 -0.359 -8.192 1.00 36.47 250 GLU A O 1
ATOM 1994 N N . THR A 1 251 ? 9.829 -1.478 -7.730 1.00 39.00 251 THR A N 1
ATOM 1995 C CA . THR A 1 251 ? 10.444 -2.812 -7.768 1.00 39.00 251 THR A CA 1
ATOM 1996 C C . THR A 1 251 ? 10.673 -3.295 -9.195 1.00 39.00 251 THR A C 1
ATOM 1998 O O . THR A 1 251 ? 11.724 -3.860 -9.464 1.00 39.00 251 THR A O 1
ATOM 2001 N N . ILE A 1 252 ? 9.757 -3.022 -10.127 1.00 44.22 252 ILE A N 1
ATOM 2002 C CA . ILE A 1 252 ? 9.957 -3.280 -11.558 1.00 44.22 252 ILE A CA 1
ATOM 2003 C C . ILE A 1 252 ? 11.152 -2.463 -12.055 1.00 44.22 252 ILE A C 1
ATOM 2005 O O . ILE A 1 252 ? 12.022 -3.019 -12.704 1.00 44.22 252 ILE A O 1
ATOM 2009 N N . VAL A 1 253 ? 11.290 -1.194 -11.656 1.00 37.50 253 VAL A N 1
ATOM 2010 C CA . VAL A 1 253 ? 12.478 -0.374 -11.965 1.00 37.50 253 VAL A CA 1
ATOM 2011 C C . VAL A 1 253 ? 13.767 -0.980 -11.397 1.00 37.50 253 VAL A C 1
ATOM 2013 O O . VAL A 1 253 ? 14.796 -0.942 -12.063 1.00 37.50 253 VAL A O 1
ATOM 2016 N N . ARG A 1 254 ? 13.721 -1.601 -10.212 1.00 38.62 254 ARG A N 1
ATOM 2017 C CA . ARG A 1 254 ? 14.874 -2.321 -9.638 1.00 38.62 254 ARG A CA 1
ATOM 2018 C C . ARG A 1 254 ? 15.165 -3.659 -10.325 1.00 38.62 254 ARG A C 1
ATOM 2020 O O . ARG A 1 254 ? 16.331 -4.003 -10.492 1.00 38.62 254 ARG A O 1
ATOM 2027 N N . LEU A 1 255 ? 14.130 -4.387 -10.741 1.00 38.66 255 LEU A N 1
ATOM 2028 C CA . LEU A 1 255 ? 14.229 -5.641 -11.497 1.00 38.66 255 LEU A CA 1
ATOM 2029 C C . LEU A 1 255 ? 14.648 -5.407 -12.957 1.00 38.66 255 LEU A C 1
ATOM 2031 O O . LEU A 1 255 ? 15.210 -6.299 -13.578 1.00 38.66 255 LEU A O 1
ATOM 2035 N N . MET A 1 256 ? 14.439 -4.201 -13.491 1.00 34.84 256 MET A N 1
ATOM 2036 C CA . MET A 1 256 ? 14.822 -3.791 -14.847 1.00 34.84 256 MET A CA 1
ATOM 2037 C C . MET A 1 256 ? 16.321 -3.454 -15.012 1.00 34.84 256 MET A C 1
ATOM 2039 O O . MET A 1 256 ? 16.673 -2.835 -16.013 1.00 34.84 256 MET A O 1
ATOM 2043 N N . GLY A 1 257 ? 17.215 -3.875 -14.100 1.00 38.09 257 GLY A N 1
ATOM 2044 C CA . GLY A 1 257 ? 18.660 -3.879 -14.406 1.00 38.09 257 GLY A CA 1
ATOM 2045 C C . GLY A 1 257 ? 19.668 -3.610 -13.284 1.00 38.09 257 GLY A C 1
ATOM 2046 O O . GLY A 1 257 ? 20.817 -3.310 -13.589 1.00 38.09 257 GLY A O 1
ATOM 2047 N N . GLY A 1 258 ? 19.312 -3.709 -12.003 1.00 30.62 258 GLY A N 1
ATOM 2048 C CA . GLY A 1 258 ? 20.299 -3.618 -10.919 1.00 30.62 258 GLY A CA 1
ATOM 2049 C C . GLY A 1 258 ? 20.974 -4.956 -10.600 1.00 30.62 258 GLY A C 1
ATOM 2050 O O . GLY A 1 258 ? 20.721 -5.497 -9.529 1.00 30.62 258 GLY A O 1
ATOM 2051 N N . CYS A 1 259 ? 21.810 -5.496 -11.491 1.00 25.48 259 CYS A N 1
ATOM 2052 C CA . CYS A 1 259 ? 22.695 -6.615 -11.146 1.00 25.48 259 CYS A CA 1
ATOM 2053 C C . CYS A 1 259 ? 23.938 -6.071 -10.425 1.00 25.48 259 CYS A C 1
ATOM 2055 O O . CYS A 1 259 ? 24.765 -5.403 -11.042 1.00 25.48 259 CYS A O 1
ATOM 2057 N N . ILE A 1 260 ? 24.090 -6.362 -9.132 1.00 27.50 260 ILE A N 1
ATOM 2058 C CA . ILE A 1 260 ? 25.408 -6.365 -8.482 1.00 27.50 260 ILE A CA 1
ATOM 2059 C C . ILE A 1 260 ? 25.820 -7.835 -8.403 1.00 27.50 260 ILE A C 1
ATOM 2061 O O . ILE A 1 260 ? 25.073 -8.640 -7.863 1.00 27.50 260 ILE A O 1
ATOM 2065 N N . ASN A 1 261 ? 26.970 -8.152 -9.002 1.00 25.89 261 ASN A N 1
ATOM 2066 C CA . ASN A 1 261 ? 27.577 -9.481 -9.116 1.00 25.89 261 ASN A CA 1
ATOM 2067 C C . ASN A 1 261 ? 27.399 -10.372 -7.872 1.00 25.89 261 ASN A C 1
ATOM 2069 O O . ASN A 1 261 ? 27.927 -10.063 -6.804 1.00 25.89 261 ASN A O 1
ATOM 2073 N N . ASP A 1 262 ? 26.792 -11.543 -8.075 1.00 31.06 262 ASP A N 1
ATOM 2074 C CA . ASP A 1 262 ? 26.663 -12.626 -7.088 1.00 31.06 262 ASP A CA 1
ATOM 2075 C C . ASP A 1 262 ? 27.960 -13.441 -6.882 1.00 31.06 262 ASP A C 1
ATOM 2077 O O . ASP A 1 262 ? 27.986 -14.408 -6.129 1.00 31.06 262 ASP A O 1
ATOM 2081 N N . SER A 1 263 ? 29.093 -13.032 -7.461 1.00 25.92 263 SER A N 1
ATOM 2082 C CA . SER A 1 263 ? 30.363 -13.768 -7.345 1.00 25.92 263 SER A CA 1
ATOM 2083 C C . SER A 1 263 ? 31.227 -13.395 -6.127 1.00 25.92 263 SER A C 1
ATOM 2085 O O . SER A 1 263 ? 32.386 -13.796 -6.057 1.00 25.92 263 SER A O 1
ATOM 2087 N N . ILE A 1 264 ? 30.710 -12.613 -5.171 1.00 28.56 264 ILE A N 1
ATOM 2088 C CA . ILE A 1 264 ? 31.426 -12.254 -3.923 1.00 28.56 264 ILE A CA 1
ATOM 2089 C C . ILE A 1 264 ? 30.734 -12.836 -2.673 1.00 28.56 264 ILE A C 1
ATOM 2091 O O . ILE A 1 264 ? 31.316 -12.845 -1.591 1.00 28.56 264 ILE A O 1
ATOM 2095 N N . ILE A 1 265 ? 29.529 -13.406 -2.803 1.00 31.05 265 ILE A N 1
ATOM 2096 C CA . ILE A 1 265 ? 28.766 -13.922 -1.654 1.00 31.05 265 ILE A CA 1
ATOM 2097 C C . ILE A 1 265 ? 29.065 -15.406 -1.379 1.00 31.05 265 ILE A C 1
ATOM 2099 O O . ILE A 1 265 ? 29.132 -15.798 -0.216 1.00 31.05 265 ILE A O 1
ATOM 2103 N N . GLU A 1 266 ? 29.362 -16.222 -2.395 1.00 26.84 266 GLU A N 1
ATOM 2104 C CA . GLU A 1 266 ? 29.584 -17.668 -2.201 1.00 26.84 266 GLU A CA 1
ATOM 2105 C C . GLU A 1 266 ? 30.836 -18.020 -1.383 1.00 26.84 266 GLU A C 1
ATOM 2107 O O . GLU A 1 266 ? 30.890 -19.084 -0.771 1.00 26.84 266 GLU A O 1
ATOM 2112 N N . LYS A 1 267 ? 31.831 -17.129 -1.286 1.00 25.45 267 LYS A N 1
ATOM 2113 C CA . LYS A 1 267 ? 33.079 -17.448 -0.571 1.00 25.45 267 LYS A CA 1
ATOM 2114 C C . LYS A 1 267 ? 33.013 -17.254 0.947 1.00 25.45 267 LYS A C 1
ATOM 2116 O O . LYS A 1 267 ? 33.854 -17.800 1.646 1.00 25.45 267 LYS A O 1
ATOM 2121 N N . ASN A 1 268 ? 31.998 -16.550 1.456 1.00 28.69 268 ASN A N 1
ATOM 2122 C CA . ASN A 1 268 ? 31.826 -16.305 2.895 1.00 28.69 268 ASN A CA 1
ATOM 2123 C C . ASN A 1 268 ? 30.738 -17.179 3.547 1.00 28.69 268 ASN A C 1
ATOM 2125 O O . ASN A 1 268 ? 30.519 -17.070 4.750 1.00 28.69 268 ASN A O 1
ATOM 2129 N N . PHE A 1 269 ? 30.067 -18.054 2.786 1.00 30.64 269 PHE A N 1
ATOM 2130 C CA . PHE A 1 269 ? 29.050 -18.971 3.324 1.00 30.64 269 PHE A CA 1
ATOM 2131 C C . PHE A 1 269 ? 29.609 -20.330 3.778 1.00 30.64 269 PHE A C 1
ATOM 2133 O O . PHE A 1 269 ? 28.963 -21.011 4.567 1.00 30.64 269 PHE A O 1
ATOM 2140 N N . SER A 1 270 ? 30.834 -20.684 3.375 1.00 27.42 270 SER A N 1
ATOM 2141 C CA . SER A 1 270 ? 31.504 -21.933 3.783 1.00 27.42 270 SER A CA 1
ATOM 2142 C C . SER A 1 270 ? 31.911 -21.958 5.266 1.00 27.42 270 SER A C 1
ATOM 2144 O O . SER A 1 270 ? 31.997 -23.029 5.863 1.00 27.42 270 SER A O 1
ATOM 2146 N N . ASP A 1 271 ? 32.143 -20.798 5.886 1.00 28.64 271 ASP A N 1
ATOM 2147 C CA . ASP A 1 271 ? 32.648 -20.733 7.268 1.00 28.64 271 ASP A CA 1
ATOM 2148 C C . ASP A 1 271 ? 31.540 -20.515 8.314 1.00 28.64 271 ASP A C 1
ATOM 2150 O O . ASP A 1 271 ? 31.776 -20.661 9.513 1.00 28.64 271 ASP A O 1
ATOM 2154 N N . ALA A 1 272 ? 30.307 -20.233 7.877 1.00 29.48 272 ALA A N 1
ATOM 2155 C CA . ALA A 1 272 ? 29.151 -20.048 8.758 1.00 29.48 272 ALA A CA 1
ATOM 2156 C C . ALA A 1 272 ? 28.402 -21.361 9.074 1.00 29.48 272 ALA A C 1
ATOM 2158 O O . ALA A 1 272 ? 27.646 -21.418 10.042 1.00 29.48 272 ALA A O 1
ATOM 2159 N N . GLU A 1 273 ? 28.639 -22.435 8.313 1.00 27.98 273 GLU A N 1
ATOM 2160 C CA . GLU A 1 273 ? 27.982 -23.739 8.506 1.00 27.98 273 GLU A CA 1
ATOM 2161 C C . GLU A 1 273 ? 28.572 -24.581 9.653 1.00 27.98 273 GLU A C 1
ATOM 2163 O O . GLU A 1 273 ? 27.991 -25.590 10.042 1.00 27.98 273 GLU A O 1
ATOM 2168 N N . LYS A 1 274 ? 29.694 -24.162 10.257 1.00 26.38 274 LYS A N 1
ATOM 2169 C CA . LYS A 1 274 ? 30.332 -24.882 11.379 1.00 26.38 274 LYS A CA 1
ATOM 2170 C C . LYS A 1 274 ? 29.963 -24.375 12.778 1.00 26.38 274 LYS A C 1
ATOM 2172 O O . LYS A 1 274 ? 30.477 -24.903 13.759 1.00 26.38 274 LYS A O 1
ATOM 2177 N N . LEU A 1 275 ? 29.065 -23.395 12.896 1.00 26.84 275 LEU A N 1
ATOM 2178 C CA . LEU A 1 275 ? 28.669 -22.793 14.182 1.00 26.84 275 LEU A CA 1
ATOM 2179 C C . LEU A 1 275 ? 27.201 -23.054 14.579 1.00 26.84 275 LEU A C 1
ATOM 2181 O O . LEU A 1 275 ? 26.693 -22.427 15.501 1.00 26.84 275 LEU A O 1
ATOM 2185 N N . THR A 1 276 ? 26.517 -24.013 13.948 1.00 27.31 276 THR A N 1
ATOM 2186 C CA . THR A 1 276 ? 25.121 -24.403 14.260 1.00 27.31 276 THR A CA 1
ATOM 2187 C C . THR A 1 276 ? 24.990 -25.529 15.291 1.00 27.31 276 THR A C 1
ATOM 2189 O O . THR A 1 276 ? 23.977 -26.223 15.351 1.00 27.31 276 THR A O 1
ATOM 2192 N N . HIS A 1 277 ? 25.973 -25.678 16.173 1.00 27.06 277 HIS A N 1
ATOM 2193 C CA . HIS A 1 277 ? 25.847 -26.503 17.369 1.00 27.06 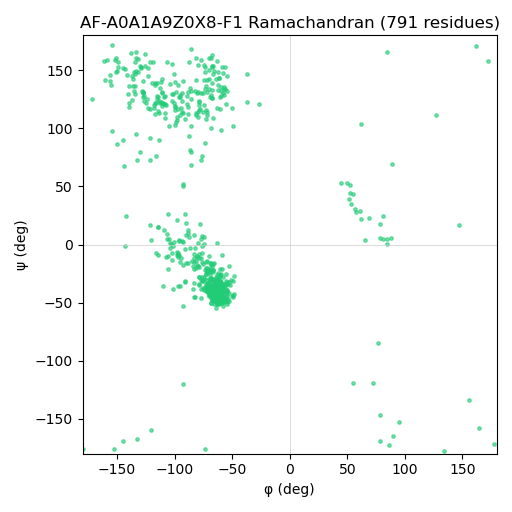277 HIS A CA 1
ATOM 2194 C C . HIS A 1 277 ? 26.292 -25.698 18.579 1.00 27.06 277 HIS A C 1
ATOM 2196 O O . HIS A 1 277 ? 27.418 -25.867 19.000 1.00 27.06 277 HIS A O 1
ATOM 2202 N N . PHE A 1 278 ? 25.442 -24.817 19.112 1.00 24.78 278 PHE A N 1
ATOM 2203 C CA . PHE A 1 278 ? 25.339 -24.532 20.550 1.00 24.78 278 PHE A CA 1
ATOM 2204 C C . PHE A 1 278 ? 24.120 -23.631 20.822 1.00 24.78 278 PHE A C 1
ATOM 2206 O O . PHE A 1 278 ? 23.993 -22.551 20.261 1.00 24.78 278 PHE A O 1
ATOM 2213 N N . ALA A 1 279 ? 23.264 -24.126 21.718 1.00 25.19 279 ALA A N 1
ATOM 2214 C CA . ALA A 1 279 ? 22.330 -23.406 22.583 1.00 25.19 279 ALA A CA 1
ATOM 2215 C C . ALA A 1 279 ? 21.201 -22.559 21.951 1.00 25.19 279 ALA A C 1
ATOM 2217 O O . ALA A 1 279 ? 21.348 -21.409 21.552 1.00 25.19 279 ALA A O 1
ATOM 2218 N N . SER A 1 280 ? 20.006 -23.152 22.022 1.00 32.56 280 SER A N 1
ATOM 2219 C CA . SER A 1 280 ? 18.763 -22.503 22.448 1.00 32.56 280 SER A CA 1
ATOM 2220 C C . SER A 1 280 ? 18.971 -21.497 23.591 1.00 32.56 280 SER A C 1
ATOM 2222 O O . SER A 1 280 ? 19.757 -21.769 24.492 1.00 32.56 280 SER A O 1
ATOM 2224 N N . ASP A 1 281 ? 18.169 -20.428 23.583 1.00 28.02 281 ASP A N 1
ATOM 2225 C CA . ASP A 1 281 ? 18.121 -19.299 24.532 1.00 28.02 281 ASP A CA 1
ATOM 2226 C C . ASP A 1 281 ? 19.038 -18.108 24.233 1.00 28.02 281 ASP A C 1
ATOM 2228 O O . ASP A 1 281 ? 19.913 -17.769 25.013 1.00 28.02 281 ASP A O 1
ATOM 2232 N N . GLU A 1 282 ? 18.733 -17.364 23.166 1.00 23.08 282 GLU A N 1
ATOM 2233 C CA . GLU A 1 282 ? 18.985 -15.916 23.132 1.00 23.08 282 GLU A CA 1
ATOM 2234 C C . GLU A 1 282 ? 18.016 -15.228 22.151 1.00 23.08 282 GLU A C 1
ATOM 2236 O O . GLU A 1 282 ? 18.187 -15.221 20.931 1.00 23.08 282 GLU A O 1
ATOM 2241 N N . ARG A 1 283 ? 16.924 -14.655 22.679 1.00 28.59 283 ARG A N 1
ATOM 2242 C CA . ARG A 1 283 ? 16.037 -13.775 21.902 1.00 28.59 283 ARG A CA 1
ATOM 2243 C C . ARG A 1 283 ? 16.758 -12.448 21.667 1.00 28.59 283 ARG A C 1
ATOM 2245 O O . ARG A 1 283 ? 16.929 -11.666 22.600 1.00 28.59 283 ARG A O 1
ATOM 2252 N N . ALA A 1 284 ? 17.135 -12.166 20.422 1.00 23.34 284 ALA A N 1
ATOM 2253 C CA . ALA A 1 284 ? 17.661 -10.860 20.035 1.00 23.34 284 ALA A CA 1
ATOM 2254 C C . ALA A 1 284 ? 16.655 -9.730 20.388 1.00 23.34 284 ALA A C 1
ATOM 2256 O O . ALA A 1 284 ? 15.466 -9.870 20.088 1.00 23.34 284 ALA A O 1
ATOM 2257 N N . PRO A 1 285 ? 17.085 -8.601 20.994 1.00 26.39 285 PRO A N 1
ATOM 2258 C CA . PRO A 1 285 ? 16.168 -7.539 21.418 1.00 26.39 285 PRO A CA 1
ATOM 2259 C C . PRO A 1 285 ? 15.358 -6.946 20.252 1.00 26.39 285 PRO A C 1
ATOM 2261 O O . PRO A 1 285 ? 15.922 -6.500 19.248 1.00 26.39 285 PRO A O 1
ATOM 2264 N N . VAL A 1 286 ? 14.037 -6.903 20.397 1.00 37.16 286 VAL A N 1
ATOM 2265 C CA . VAL A 1 286 ? 13.127 -6.140 19.530 1.00 37.16 286 VAL A CA 1
ATOM 2266 C C . VAL A 1 286 ? 13.323 -4.654 19.847 1.00 37.16 286 VAL A C 1
ATOM 2268 O O . VAL A 1 286 ? 13.347 -4.288 21.019 1.00 37.16 286 VAL A O 1
ATOM 2271 N N . ILE A 1 287 ? 13.506 -3.793 18.838 1.00 37.44 287 ILE A N 1
ATOM 2272 C CA . ILE A 1 287 ? 13.477 -2.341 19.073 1.00 37.44 287 ILE A CA 1
ATOM 2273 C C . ILE A 1 287 ? 12.025 -1.964 19.335 1.00 37.44 287 ILE A C 1
ATOM 2275 O O . ILE A 1 287 ? 11.153 -2.114 18.479 1.00 37.44 287 ILE A O 1
ATOM 2279 N N . ASP A 1 288 ? 11.794 -1.504 20.548 1.00 43.91 288 ASP A N 1
ATOM 2280 C CA . ASP A 1 288 ? 10.495 -1.123 21.050 1.00 43.91 288 ASP A CA 1
ATOM 2281 C C . ASP A 1 288 ? 9.959 0.132 20.330 1.00 43.91 288 ASP A C 1
ATOM 2283 O O . ASP A 1 288 ? 10.731 1.059 20.059 1.00 43.91 288 ASP A O 1
ATOM 2287 N N . PRO A 1 289 ? 8.654 0.196 19.985 1.00 48.22 289 PRO A N 1
ATOM 2288 C CA . PRO A 1 289 ? 8.066 1.413 19.438 1.00 48.22 289 PRO A CA 1
ATOM 2289 C C . PRO A 1 289 ? 8.302 2.580 20.409 1.00 48.22 289 PRO A C 1
ATOM 2291 O O . PRO A 1 289 ? 8.381 2.361 21.617 1.00 48.22 289 PRO A O 1
ATOM 2294 N N . PRO A 1 290 ? 8.359 3.836 19.933 1.00 45.34 290 PRO A N 1
ATOM 2295 C CA . PRO A 1 290 ? 8.662 4.999 20.777 1.00 45.34 290 PRO A CA 1
ATOM 2296 C C . PRO A 1 290 ? 7.679 5.220 21.951 1.00 45.34 290 PRO A C 1
ATOM 2298 O O . PRO A 1 290 ? 7.952 6.051 22.815 1.00 45.34 290 PRO A O 1
ATOM 2301 N N . GLY A 1 291 ? 6.557 4.486 21.999 1.00 43.03 291 GLY A N 1
ATOM 2302 C CA . GLY A 1 291 ? 5.596 4.443 23.108 1.00 43.03 291 GLY A CA 1
ATOM 2303 C C . GLY A 1 291 ? 5.758 3.277 24.098 1.00 43.03 291 GLY A C 1
ATOM 2304 O O . GLY A 1 291 ? 5.129 3.311 25.157 1.00 43.03 291 GLY A O 1
ATOM 2305 N N . LYS A 1 292 ? 6.606 2.273 23.825 1.00 46.53 292 LYS A N 1
ATOM 2306 C CA . LYS A 1 292 ? 6.913 1.206 24.792 1.00 46.53 292 LYS A CA 1
ATOM 2307 C C . LYS A 1 292 ? 7.824 1.786 25.872 1.00 46.53 292 LYS A C 1
ATOM 2309 O O . LYS A 1 292 ? 9.047 1.819 25.774 1.00 46.53 292 LYS A O 1
ATOM 2314 N N . GLN A 1 293 ? 7.197 2.364 26.885 1.00 49.00 293 GLN A N 1
ATOM 2315 C CA . GLN A 1 293 ? 7.880 2.680 28.128 1.00 49.00 293 GLN A CA 1
ATOM 2316 C C . GLN A 1 293 ? 8.191 1.379 28.870 1.00 49.00 293 GLN A C 1
ATOM 2318 O O . GLN A 1 293 ? 7.447 0.410 28.742 1.00 49.00 293 GLN A O 1
ATOM 2323 N N . ASP A 1 294 ? 9.286 1.402 29.631 1.00 42.56 294 ASP A N 1
ATOM 2324 C CA . ASP A 1 294 ? 9.785 0.329 30.493 1.00 42.56 294 ASP A CA 1
ATOM 2325 C C . ASP A 1 294 ? 8.666 -0.607 30.997 1.00 42.56 294 ASP A C 1
ATOM 2327 O O . ASP A 1 294 ? 7.721 -0.157 31.652 1.00 42.56 294 ASP A O 1
ATOM 2331 N N . CYS A 1 295 ? 8.761 -1.906 30.679 1.00 40.25 295 CYS A N 1
ATOM 2332 C CA . CYS A 1 295 ? 7.772 -2.941 31.021 1.00 40.25 295 CYS A CA 1
ATOM 2333 C C . CYS A 1 295 ? 7.423 -2.975 32.523 1.00 40.25 295 CYS A C 1
ATOM 2335 O O . CYS A 1 295 ? 6.371 -3.504 32.900 1.00 40.25 295 CYS A O 1
ATOM 2337 N N . SER A 1 296 ? 8.275 -2.384 33.371 1.00 42.56 296 SER A N 1
ATOM 2338 C CA . SER A 1 296 ? 8.013 -2.117 34.788 1.00 42.56 296 SER A CA 1
ATOM 2339 C C . SER A 1 296 ? 6.725 -1.312 35.032 1.00 42.56 296 SER A C 1
ATOM 2341 O O . SER A 1 296 ? 6.027 -1.588 36.005 1.00 42.56 296 SER A O 1
ATOM 2343 N N . LYS A 1 297 ? 6.332 -0.405 34.123 1.00 48.03 297 LYS A N 1
ATOM 2344 C CA . LYS A 1 297 ? 5.131 0.444 34.257 1.00 48.03 297 LYS A CA 1
ATOM 2345 C C . LYS A 1 297 ? 3.806 -0.296 34.086 1.00 48.03 297 LYS A C 1
ATOM 2347 O O . LYS A 1 297 ? 2.800 0.140 34.638 1.00 48.03 297 LYS A O 1
ATOM 2352 N N . SER A 1 298 ? 3.788 -1.436 33.386 1.00 52.66 298 SER A N 1
ATOM 2353 C CA . SER A 1 298 ? 2.565 -2.252 33.266 1.00 52.66 298 SER A CA 1
ATOM 2354 C C . SER A 1 298 ? 2.096 -2.803 34.620 1.00 52.66 298 SER A C 1
ATOM 2356 O O . SER A 1 298 ? 0.900 -3.011 34.812 1.00 52.66 298 SER A O 1
ATOM 2358 N N . LYS A 1 299 ? 3.017 -2.981 35.583 1.00 53.50 299 LYS A N 1
ATOM 2359 C CA . LYS A 1 299 ? 2.715 -3.519 36.919 1.00 53.50 299 LYS A CA 1
ATOM 2360 C C . LYS A 1 299 ? 1.936 -2.546 37.813 1.00 53.50 299 LYS A C 1
ATOM 2362 O O . LYS A 1 299 ? 1.280 -3.001 38.745 1.00 53.50 299 LYS A O 1
ATOM 2367 N N . ASP A 1 300 ? 1.961 -1.249 37.505 1.00 62.91 300 ASP A N 1
ATOM 2368 C CA . ASP A 1 300 ? 1.258 -0.209 38.269 1.00 62.91 300 ASP A CA 1
ATOM 2369 C C . ASP A 1 300 ? -0.117 0.157 37.682 1.00 62.91 300 ASP A C 1
ATOM 2371 O O . ASP A 1 300 ? -0.890 0.884 38.317 1.00 62.91 300 ASP A O 1
ATOM 2375 N N . PHE A 1 301 ? -0.461 -0.339 36.487 1.00 78.94 301 PHE A N 1
ATOM 2376 C CA . PHE A 1 301 ? -1.766 -0.080 35.884 1.00 78.94 301 PHE A CA 1
ATOM 2377 C C . PHE A 1 301 ? -2.860 -0.878 36.605 1.00 78.94 301 PHE A C 1
ATOM 2379 O O . PHE A 1 301 ? -2.960 -2.096 36.469 1.00 78.94 301 PHE A O 1
ATOM 2386 N N . LYS A 1 302 ? -3.702 -0.177 37.373 1.00 82.50 302 LYS A N 1
ATOM 2387 C CA . LYS A 1 302 ? -4.838 -0.782 38.087 1.00 82.50 302 LYS A CA 1
ATOM 2388 C C . LYS A 1 302 ? -6.126 -0.737 37.276 1.00 82.50 302 LYS A C 1
ATOM 2390 O O . LYS A 1 302 ? -6.778 -1.760 37.115 1.00 82.50 302 LYS A O 1
ATOM 2395 N N . GLN A 1 303 ? -6.506 0.447 36.802 1.00 93.31 303 GLN A N 1
ATOM 2396 C CA . GLN A 1 303 ? -7.740 0.658 36.051 1.00 93.31 303 GLN A CA 1
ATOM 2397 C C . GLN A 1 303 ? -7.660 1.962 35.246 1.00 93.31 303 GLN A C 1
ATOM 2399 O O . GLN A 1 303 ? -7.130 2.946 35.757 1.00 93.31 303 GLN A O 1
ATOM 2404 N N . GLY A 1 304 ? -8.187 1.999 34.019 1.00 95.88 304 GLY A N 1
ATOM 2405 C CA . GLY A 1 304 ? -8.168 3.197 33.172 1.00 95.88 304 GLY A CA 1
ATOM 2406 C C . GLY A 1 304 ? -8.477 2.928 31.698 1.00 95.88 304 GLY A C 1
ATOM 2407 O O . GLY A 1 304 ? -9.095 1.922 31.352 1.00 95.88 304 GLY A O 1
ATOM 2408 N N . ALA A 1 305 ? -8.044 3.830 30.819 1.00 97.56 305 ALA A N 1
ATOM 2409 C CA . ALA A 1 305 ? -8.252 3.705 29.379 1.00 97.56 305 ALA A CA 1
ATOM 2410 C C . ALA A 1 305 ? -7.225 2.783 28.703 1.00 97.56 305 ALA A C 1
ATOM 2412 O O . ALA A 1 305 ? -6.029 2.884 28.977 1.00 97.56 305 ALA A O 1
ATOM 2413 N N . LEU A 1 306 ? -7.662 1.981 27.729 1.00 97.69 306 LEU A N 1
ATOM 2414 C CA . LEU A 1 306 ? -6.758 1.462 26.699 1.00 97.69 306 LEU A CA 1
ATOM 2415 C C . LEU A 1 306 ? -6.527 2.565 25.660 1.00 97.69 306 LEU A C 1
ATOM 2417 O O . LEU A 1 306 ? -7.477 3.056 25.053 1.00 97.69 306 LEU A O 1
ATOM 2421 N N . VAL A 1 307 ? -5.279 2.955 25.432 1.00 97.50 307 VAL A N 1
ATOM 2422 C CA . VAL A 1 307 ? -4.929 3.958 24.423 1.00 97.50 307 VAL A CA 1
ATOM 2423 C C . VAL A 1 307 ? -4.434 3.247 23.173 1.00 97.50 307 VAL A C 1
ATOM 2425 O O . VAL A 1 307 ? -3.425 2.548 23.211 1.00 97.50 307 VAL A O 1
ATOM 2428 N N . LEU A 1 308 ? -5.134 3.448 22.057 1.00 96.69 308 LEU A N 1
ATOM 2429 C CA . LEU A 1 308 ? -4.663 3.060 20.730 1.00 96.69 308 LEU A CA 1
ATOM 2430 C C . LEU A 1 308 ? -3.794 4.190 20.170 1.00 96.69 308 LEU A C 1
ATOM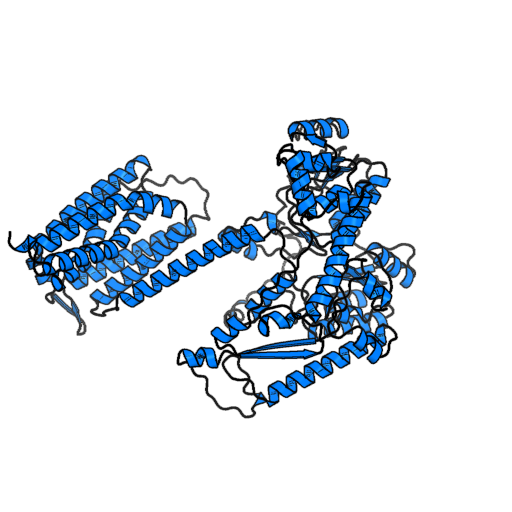 2432 O O . LEU A 1 308 ? -4.252 5.024 19.386 1.00 96.69 308 LEU A O 1
ATOM 2436 N N . ASP A 1 309 ? -2.543 4.239 20.617 1.00 94.69 309 ASP A N 1
ATOM 2437 C CA . ASP A 1 309 ? -1.507 5.183 20.190 1.00 94.69 309 ASP A CA 1
ATOM 2438 C C . ASP A 1 309 ? -0.651 4.619 19.049 1.00 94.69 309 ASP A C 1
ATOM 2440 O O . ASP A 1 309 ? 0.576 4.618 19.107 1.00 94.69 309 ASP A O 1
ATOM 2444 N N . LEU A 1 310 ? -1.322 4.125 18.003 1.00 91.31 310 LEU A N 1
ATOM 2445 C CA . LEU A 1 310 ? -0.686 3.442 16.877 1.00 91.31 310 LEU A CA 1
ATOM 2446 C C . LEU A 1 310 ? 0.361 4.326 16.181 1.00 91.31 310 LEU A C 1
ATOM 2448 O O . LEU A 1 310 ? 0.080 5.457 15.783 1.00 91.31 310 LEU A O 1
ATOM 2452 N N . VAL A 1 311 ? 1.548 3.759 15.971 1.00 87.81 311 VAL A N 1
ATOM 2453 C CA . VAL A 1 311 ? 2.669 4.357 15.238 1.00 87.81 311 VAL A CA 1
ATOM 2454 C C . VAL A 1 311 ? 2.879 3.598 13.933 1.00 87.81 311 VAL A C 1
ATOM 2456 O O . VAL A 1 311 ? 2.974 2.374 13.941 1.00 87.81 311 VAL A O 1
ATOM 2459 N N . GLY A 1 312 ? 3.000 4.300 12.808 1.00 87.62 312 GLY A N 1
ATOM 2460 C CA . GLY A 1 312 ? 3.253 3.678 11.507 1.00 87.62 312 GLY A CA 1
ATOM 2461 C C . GLY A 1 312 ? 2.000 3.054 10.885 1.00 87.62 312 GLY A C 1
ATOM 2462 O O . GLY A 1 312 ? 0.903 3.594 11.026 1.00 87.62 312 GLY A O 1
ATOM 2463 N N . THR A 1 313 ? 2.156 1.952 10.150 1.00 88.06 313 THR A N 1
ATOM 2464 C CA . THR A 1 313 ? 1.066 1.314 9.391 1.00 88.06 313 THR A CA 1
ATOM 2465 C C . THR A 1 313 ? 0.508 0.081 10.090 1.00 88.06 313 THR A C 1
ATOM 2467 O O . THR A 1 313 ? 1.225 -0.578 10.841 1.00 88.06 313 THR A O 1
ATOM 2470 N N . VAL A 1 314 ? -0.743 -0.282 9.800 1.00 89.44 314 VAL A N 1
ATOM 2471 C CA . VAL A 1 314 ? -1.290 -1.609 10.145 1.00 89.44 314 VAL A CA 1
ATOM 2472 C C . VAL A 1 314 ? -1.230 -2.516 8.919 1.00 89.44 314 VAL A C 1
ATOM 2474 O O . VAL A 1 314 ? -1.659 -2.114 7.835 1.00 89.44 314 VAL A O 1
ATOM 2477 N N . VAL A 1 315 ? -0.710 -3.727 9.106 1.00 90.50 315 VAL A N 1
ATOM 2478 C CA . VAL A 1 315 ? -0.553 -4.768 8.083 1.00 90.50 315 VAL A CA 1
ATOM 2479 C C . VAL A 1 315 ? -1.025 -6.118 8.627 1.00 90.50 315 VAL A C 1
ATOM 2481 O O . VAL A 1 315 ? -1.021 -6.335 9.835 1.00 90.50 315 VAL A O 1
ATOM 2484 N N . ASP A 1 316 ? -1.389 -7.051 7.745 1.00 87.31 316 ASP A N 1
ATOM 2485 C CA . ASP A 1 316 ? -1.822 -8.397 8.155 1.00 87.31 316 ASP A CA 1
ATOM 2486 C C . ASP A 1 316 ? -0.739 -9.144 8.954 1.00 87.31 316 ASP A C 1
ATOM 2488 O O . ASP A 1 316 ? -1.032 -9.737 9.987 1.00 87.31 316 ASP A O 1
ATOM 2492 N N . LYS A 1 317 ? 0.517 -9.086 8.490 1.00 85.56 317 LYS A N 1
ATOM 2493 C CA . LYS A 1 317 ? 1.685 -9.686 9.151 1.00 85.56 317 LYS A CA 1
ATOM 2494 C C . LYS A 1 317 ? 2.883 -8.733 9.053 1.00 85.56 317 LYS A C 1
ATOM 2496 O O . LYS A 1 317 ? 3.300 -8.446 7.926 1.00 85.56 317 LYS A O 1
ATOM 2501 N N . PRO A 1 318 ? 3.436 -8.246 10.182 1.00 83.00 318 PRO A N 1
ATOM 2502 C CA . PRO A 1 318 ? 4.652 -7.437 10.185 1.00 83.00 318 PRO A CA 1
ATOM 2503 C C . PRO A 1 318 ? 5.850 -8.205 9.623 1.00 83.00 318 PRO A C 1
ATOM 2505 O O . PRO A 1 318 ? 6.010 -9.403 9.870 1.00 83.00 318 PRO A O 1
ATOM 2508 N N . THR A 1 319 ? 6.720 -7.520 8.888 1.00 71.25 319 THR A N 1
ATOM 2509 C CA . THR A 1 319 ? 7.958 -8.119 8.379 1.00 71.25 319 THR A CA 1
ATOM 2510 C C . THR A 1 319 ? 9.005 -8.296 9.486 1.00 71.25 319 THR A C 1
ATOM 2512 O O . THR A 1 319 ? 9.175 -7.449 10.368 1.00 71.25 319 THR A O 1
ATOM 2515 N N . ALA A 1 320 ? 9.743 -9.413 9.450 1.00 56.94 320 ALA A N 1
ATOM 2516 C CA . ALA A 1 320 ? 10.840 -9.659 10.386 1.00 56.94 320 ALA A CA 1
ATOM 2517 C C . ALA A 1 320 ? 11.919 -8.566 10.244 1.00 56.94 320 ALA A C 1
ATOM 2519 O O . ALA A 1 320 ? 12.387 -8.256 9.142 1.00 56.94 320 ALA A O 1
ATOM 2520 N N . HIS A 1 321 ? 12.285 -7.939 11.362 1.00 54.34 321 HIS A N 1
ATOM 2521 C CA . HIS A 1 321 ? 13.141 -6.756 11.378 1.00 54.34 321 HIS A CA 1
ATOM 2522 C C . HIS A 1 321 ? 14.618 -7.139 11.200 1.00 54.34 321 HIS A C 1
ATOM 2524 O O . HIS A 1 321 ? 15.216 -7.758 12.076 1.00 54.34 321 HIS A O 1
ATOM 2530 N N . ASN A 1 322 ? 15.241 -6.711 10.097 1.00 48.31 322 ASN A N 1
ATOM 2531 C CA . ASN A 1 322 ? 16.688 -6.844 9.893 1.00 48.31 322 ASN A CA 1
ATOM 2532 C C . ASN A 1 322 ? 17.421 -5.590 10.403 1.00 48.31 322 ASN A C 1
ATOM 2534 O O . ASN A 1 322 ? 17.380 -4.540 9.754 1.00 48.31 322 ASN A O 1
ATOM 2538 N N . ARG A 1 323 ? 18.133 -5.707 11.535 1.00 46.75 323 ARG A N 1
ATOM 2539 C CA . ARG A 1 323 ? 18.856 -4.596 12.197 1.00 46.75 323 ARG A CA 1
ATOM 2540 C C . ARG A 1 323 ? 19.810 -3.839 11.264 1.00 46.75 323 ARG A C 1
ATOM 2542 O O . ARG A 1 323 ? 19.830 -2.612 11.256 1.00 46.75 323 ARG A O 1
ATOM 2549 N N . PHE A 1 324 ? 20.544 -4.549 10.408 1.00 45.41 324 PHE A N 1
ATOM 2550 C CA . PHE A 1 324 ? 21.525 -3.949 9.490 1.00 45.41 324 PHE A CA 1
ATOM 2551 C C . PHE A 1 324 ? 20.886 -3.025 8.430 1.00 45.41 324 PHE A C 1
ATOM 2553 O O . PHE A 1 324 ? 21.425 -1.979 8.054 1.00 45.41 324 PHE A O 1
ATOM 2560 N N . LYS A 1 325 ? 19.669 -3.363 7.983 1.00 47.16 325 LYS A N 1
ATOM 2561 C CA . LYS A 1 325 ? 18.887 -2.567 7.021 1.00 47.16 325 LYS A CA 1
ATOM 2562 C C . LYS A 1 325 ? 18.338 -1.281 7.650 1.00 47.16 325 LYS A C 1
ATOM 2564 O O . LYS A 1 325 ? 18.057 -0.329 6.929 1.00 47.16 325 LYS A O 1
ATOM 2569 N N . GLN A 1 326 ? 18.187 -1.245 8.974 1.00 49.28 326 GLN A N 1
ATOM 2570 C CA . GLN A 1 326 ? 17.770 -0.058 9.719 1.00 49.28 326 GLN A CA 1
ATOM 2571 C C . GLN A 1 326 ? 18.956 0.874 9.980 1.00 49.28 326 GLN A C 1
ATOM 2573 O O . GLN A 1 326 ? 18.867 2.056 9.662 1.00 49.28 326 GLN A O 1
ATOM 2578 N N . ILE A 1 327 ? 20.097 0.326 10.411 1.00 48.38 327 ILE A N 1
ATOM 2579 C CA . ILE A 1 327 ? 21.337 1.086 10.643 1.00 48.38 327 ILE A CA 1
ATOM 2580 C C . ILE A 1 327 ? 21.777 1.819 9.365 1.00 48.38 327 ILE A C 1
ATOM 2582 O O . ILE A 1 327 ? 21.989 3.031 9.373 1.00 48.38 327 ILE A O 1
ATOM 2586 N N . SER A 1 328 ? 21.803 1.124 8.224 1.00 42.34 328 SER A N 1
ATOM 2587 C CA . SER A 1 328 ? 22.129 1.736 6.922 1.00 42.34 328 SER A CA 1
ATOM 2588 C C . SER A 1 328 ? 21.165 2.857 6.500 1.00 42.34 328 SER A C 1
ATOM 2590 O O . SER A 1 328 ? 21.555 3.775 5.780 1.00 42.34 328 SER A O 1
ATOM 2592 N N . ARG A 1 329 ? 19.911 2.838 6.966 1.00 45.78 329 ARG A N 1
ATOM 2593 C CA . ARG A 1 329 ? 18.887 3.847 6.634 1.00 45.78 329 ARG A CA 1
ATOM 2594 C C . ARG A 1 329 ? 18.855 5.019 7.613 1.00 45.78 329 ARG A C 1
ATOM 2596 O O . ARG A 1 329 ? 18.606 6.148 7.187 1.00 45.78 329 ARG A O 1
ATOM 2603 N N . GLU A 1 330 ? 19.184 4.785 8.877 1.00 45.09 330 GLU A N 1
ATOM 2604 C CA . GLU A 1 330 ? 19.441 5.829 9.876 1.00 45.09 330 GLU A CA 1
ATOM 2605 C C . GLU A 1 330 ? 20.692 6.642 9.521 1.00 45.09 330 GLU A C 1
ATOM 2607 O O . GLU A 1 330 ? 20.723 7.869 9.673 1.00 45.09 330 GLU A O 1
ATOM 2612 N N . ILE A 1 331 ? 21.703 5.985 8.941 1.00 43.53 331 ILE A N 1
ATOM 2613 C CA . ILE A 1 331 ? 22.870 6.652 8.355 1.00 43.53 331 ILE A CA 1
ATOM 2614 C C . ILE A 1 331 ? 22.440 7.642 7.255 1.00 43.53 331 ILE A C 1
ATOM 2616 O O . ILE A 1 331 ? 22.988 8.746 7.199 1.00 43.53 331 ILE A O 1
ATOM 2620 N N . LEU A 1 332 ? 21.401 7.309 6.477 1.00 42.44 332 LEU A N 1
ATOM 2621 C CA . LEU A 1 332 ? 20.856 8.116 5.376 1.00 42.44 332 LEU A CA 1
ATOM 2622 C C . LEU A 1 332 ? 19.801 9.169 5.789 1.00 42.44 332 LEU A C 1
ATOM 2624 O O . LEU A 1 332 ? 19.379 9.952 4.933 1.00 42.44 332 LEU A O 1
ATOM 2628 N N . GLY A 1 333 ? 19.406 9.237 7.068 1.00 35.59 333 GLY A N 1
ATOM 2629 C CA . GLY A 1 333 ? 18.552 10.303 7.617 1.00 35.59 333 GLY A CA 1
ATOM 2630 C C . GLY A 1 333 ? 17.040 10.160 7.380 1.00 35.59 333 GLY A C 1
ATOM 2631 O O . GLY A 1 333 ? 16.336 11.169 7.374 1.00 35.59 333 GLY A O 1
ATOM 2632 N N . ALA A 1 334 ? 16.523 8.944 7.172 1.00 39.72 334 ALA A N 1
ATOM 2633 C CA . ALA A 1 334 ? 15.077 8.705 7.096 1.00 39.72 334 ALA A CA 1
ATOM 2634 C C . ALA A 1 334 ? 14.444 8.648 8.510 1.00 39.72 334 ALA A C 1
ATOM 2636 O O . ALA A 1 334 ? 14.974 7.942 9.363 1.00 39.72 334 ALA A O 1
ATOM 2637 N N . PRO A 1 335 ? 13.332 9.357 8.799 1.00 43.41 335 PRO A N 1
ATOM 2638 C CA . PRO A 1 335 ? 12.692 9.310 10.118 1.00 43.41 335 PRO A CA 1
ATOM 2639 C C . PRO A 1 335 ? 12.041 7.942 10.414 1.00 43.41 335 PRO A C 1
ATOM 2641 O O . PRO A 1 335 ? 11.226 7.452 9.632 1.00 43.41 335 PRO A O 1
ATOM 2644 N N . ASN A 1 336 ? 12.366 7.370 11.582 1.00 47.78 336 ASN A N 1
ATOM 2645 C CA . ASN A 1 336 ? 12.056 5.988 11.988 1.00 47.78 336 ASN A CA 1
ATOM 2646 C C . ASN A 1 336 ? 10.561 5.667 12.208 1.00 47.78 336 ASN A C 1
ATOM 2648 O O . ASN A 1 336 ? 10.147 4.535 11.976 1.00 47.78 336 ASN A O 1
ATOM 2652 N N . ALA A 1 337 ? 9.725 6.630 12.614 1.00 43.72 337 ALA A N 1
ATOM 2653 C CA . ALA A 1 337 ? 8.332 6.352 13.007 1.00 43.72 337 ALA A CA 1
ATOM 2654 C C . ALA A 1 337 ? 7.401 5.951 11.840 1.00 43.72 337 ALA A C 1
ATOM 2656 O O . ALA A 1 337 ? 6.381 5.305 12.051 1.00 43.72 337 ALA A O 1
ATOM 2657 N N . ARG A 1 338 ? 7.743 6.301 10.591 1.00 49.72 338 ARG A N 1
ATOM 2658 C CA . ARG A 1 338 ? 6.863 6.098 9.418 1.00 49.72 338 ARG A CA 1
ATOM 2659 C C . ARG A 1 338 ? 6.907 4.687 8.822 1.00 49.72 338 ARG A C 1
ATOM 2661 O O . ARG A 1 338 ? 6.199 4.425 7.855 1.00 49.72 338 ARG A O 1
ATOM 2668 N N . LEU A 1 339 ? 7.760 3.814 9.354 1.00 59.31 339 LEU A N 1
ATOM 2669 C CA . LEU A 1 339 ? 8.034 2.478 8.814 1.00 59.31 339 LEU A CA 1
ATOM 2670 C C . LEU A 1 339 ? 7.723 1.353 9.808 1.00 59.31 339 LEU A C 1
ATOM 2672 O O . LEU A 1 339 ? 7.998 0.198 9.502 1.00 59.31 339 LEU A O 1
ATOM 2676 N N . TYR A 1 340 ? 7.178 1.683 10.982 1.00 75.50 340 TYR A N 1
ATOM 2677 C CA . TYR A 1 340 ? 6.739 0.677 11.940 1.00 75.50 340 TYR A CA 1
ATOM 2678 C C . TYR A 1 340 ? 5.496 -0.047 11.404 1.00 75.50 340 TYR A C 1
ATOM 2680 O O . TYR A 1 340 ? 4.571 0.591 10.895 1.00 75.50 340 TYR A O 1
ATOM 2688 N N . GLU A 1 341 ? 5.488 -1.374 11.495 1.00 83.94 341 GLU A N 1
ATOM 2689 C CA . GLU A 1 341 ? 4.392 -2.234 11.048 1.00 83.94 341 GLU A CA 1
ATOM 2690 C C . GLU A 1 341 ? 3.713 -2.862 12.268 1.00 83.94 341 GLU A C 1
ATOM 2692 O O . GLU A 1 341 ? 4.337 -3.601 13.026 1.00 83.94 341 GLU A O 1
ATOM 2697 N N . ASN A 1 342 ? 2.426 -2.574 12.450 1.00 88.06 342 ASN A N 1
ATOM 2698 C CA . ASN A 1 342 ? 1.590 -3.177 13.482 1.00 88.06 342 ASN A CA 1
ATOM 2699 C C . ASN A 1 342 ? 0.805 -4.341 12.878 1.00 88.06 342 ASN A C 1
ATOM 2701 O O . ASN A 1 342 ? 0.246 -4.201 11.788 1.00 88.06 342 ASN A O 1
ATOM 2705 N N . SER A 1 343 ? 0.717 -5.454 13.602 1.00 92.00 343 SER A N 1
ATOM 2706 C CA . SER A 1 343 ? -0.160 -6.571 13.243 1.00 92.00 343 SER A CA 1
ATOM 2707 C C . SER A 1 343 ? -1.623 -6.152 13.391 1.00 92.00 343 SER A C 1
ATOM 2709 O O . SER A 1 343 ? -2.040 -5.694 14.457 1.00 92.00 343 SER A O 1
ATOM 2711 N N . LEU A 1 344 ? -2.413 -6.329 12.329 1.00 93.75 344 LEU A N 1
ATOM 2712 C CA . LEU A 1 344 ? -3.864 -6.142 12.357 1.00 93.75 344 LEU A CA 1
ATOM 2713 C C . LEU A 1 344 ? -4.498 -7.004 13.451 1.00 93.75 344 LEU A C 1
ATOM 2715 O O . LEU A 1 344 ? -5.313 -6.521 14.233 1.00 93.75 344 LEU A O 1
ATOM 2719 N N . PHE A 1 345 ? -4.105 -8.272 13.522 1.00 91.88 345 PHE A N 1
ATOM 2720 C CA . PHE A 1 345 ? -4.722 -9.239 14.422 1.00 91.88 345 PHE A CA 1
ATOM 2721 C C . PHE A 1 345 ? -4.378 -8.960 15.881 1.00 91.88 345 PHE A C 1
ATOM 2723 O O . PHE A 1 345 ? -5.265 -9.046 16.723 1.00 91.88 345 PHE A O 1
ATOM 2730 N N . ASP A 1 346 ? -3.156 -8.517 16.184 1.00 91.62 346 ASP A N 1
ATOM 2731 C CA . ASP A 1 346 ? -2.771 -8.156 17.556 1.00 91.62 346 ASP A CA 1
ATOM 2732 C C . ASP A 1 346 ? -3.619 -6.985 18.070 1.00 91.62 346 ASP A C 1
ATOM 2734 O O . ASP A 1 346 ? -4.074 -7.000 19.213 1.00 91.62 346 ASP A O 1
ATOM 2738 N N . ILE A 1 347 ? -3.903 -6.002 17.204 1.00 94.81 347 ILE A N 1
ATOM 2739 C CA . ILE A 1 347 ? -4.798 -4.882 17.527 1.00 94.81 347 ILE A CA 1
ATOM 2740 C C . ILE A 1 347 ? -6.213 -5.388 17.810 1.00 94.81 347 ILE A C 1
ATOM 2742 O O . ILE A 1 347 ? -6.818 -5.020 18.818 1.00 94.81 347 ILE A O 1
ATOM 2746 N N . ILE A 1 348 ? -6.733 -6.257 16.945 1.00 94.88 348 ILE A N 1
ATOM 2747 C CA . ILE A 1 348 ? -8.069 -6.844 17.086 1.00 94.88 348 ILE A CA 1
ATOM 2748 C C . ILE A 1 348 ? -8.188 -7.631 18.398 1.00 94.88 348 ILE A C 1
ATOM 2750 O O . ILE A 1 348 ? -9.129 -7.415 19.168 1.00 94.88 348 ILE A O 1
ATOM 2754 N N . TYR A 1 349 ? -7.216 -8.496 18.699 1.00 92.31 349 TYR A N 1
ATOM 2755 C CA . TYR A 1 349 ? -7.192 -9.278 19.932 1.00 92.31 349 TYR A CA 1
ATOM 2756 C C . TYR A 1 349 ? -7.061 -8.391 21.171 1.00 92.31 349 TYR A C 1
ATOM 2758 O O . TYR A 1 349 ? -7.772 -8.618 22.152 1.00 92.31 349 TYR A O 1
ATOM 2766 N N . ALA A 1 350 ? -6.224 -7.350 21.129 1.00 94.50 350 ALA A N 1
ATOM 2767 C CA . ALA A 1 350 ? -6.077 -6.406 22.232 1.00 94.50 350 ALA A CA 1
ATOM 2768 C C . ALA A 1 350 ? -7.397 -5.686 22.552 1.00 94.50 350 ALA A C 1
ATOM 2770 O O . ALA A 1 350 ? -7.800 -5.641 23.716 1.00 94.50 350 ALA A O 1
ATOM 2771 N N . ILE A 1 351 ? -8.117 -5.184 21.541 1.00 96.56 351 ILE A N 1
ATOM 2772 C CA . ILE A 1 351 ? -9.398 -4.490 21.752 1.00 96.56 351 ILE A CA 1
ATOM 2773 C C . ILE A 1 351 ? -10.469 -5.465 22.270 1.00 96.56 351 ILE A C 1
ATOM 2775 O O . ILE A 1 351 ? -11.199 -5.140 23.210 1.00 96.56 351 ILE A O 1
ATOM 2779 N N . ARG A 1 352 ? -10.547 -6.688 21.725 1.00 95.31 352 ARG A N 1
ATOM 2780 C CA . ARG A 1 352 ? -11.495 -7.716 22.200 1.00 95.31 352 ARG A CA 1
ATOM 2781 C C . ARG A 1 352 ? -11.212 -8.172 23.626 1.00 95.31 352 ARG A C 1
ATOM 2783 O O . ARG A 1 352 ? -12.151 -8.371 24.396 1.00 95.31 352 ARG A O 1
ATOM 2790 N N . GLN A 1 353 ? -9.943 -8.309 23.998 1.00 95.06 353 GLN A N 1
ATOM 2791 C CA . GLN A 1 353 ? -9.555 -8.602 25.375 1.00 95.06 353 GLN A CA 1
ATOM 2792 C C . GLN A 1 353 ? -9.961 -7.442 26.296 1.00 95.06 353 GLN A C 1
ATOM 2794 O O . GLN A 1 353 ? -10.645 -7.659 27.298 1.00 95.06 353 GLN A O 1
ATOM 2799 N N . ALA A 1 354 ? -9.652 -6.205 25.903 1.00 95.75 354 ALA A N 1
ATOM 2800 C CA . ALA A 1 354 ? -9.999 -5.002 26.651 1.00 95.75 354 ALA A CA 1
ATOM 2801 C C . ALA A 1 354 ? -11.515 -4.798 26.818 1.00 95.75 354 ALA A C 1
ATOM 2803 O O . ALA A 1 354 ? -11.965 -4.274 27.840 1.00 95.75 354 ALA A O 1
ATOM 2804 N N . LYS A 1 355 ? -12.332 -5.260 25.863 1.00 96.19 355 LYS A N 1
ATOM 2805 C CA . LYS A 1 355 ? -13.800 -5.273 25.978 1.00 96.19 355 LYS A CA 1
ATOM 2806 C C . LYS A 1 355 ? -14.260 -5.995 27.248 1.00 96.19 355 LYS A C 1
ATOM 2808 O O . LYS A 1 355 ? -15.106 -5.478 27.972 1.00 96.19 355 LYS A O 1
ATOM 2813 N N . ASN A 1 356 ? -13.667 -7.150 27.554 1.00 94.81 356 ASN A N 1
ATOM 2814 C CA . ASN A 1 356 ? -14.061 -7.992 28.689 1.00 94.81 356 ASN A CA 1
ATOM 2815 C C . ASN A 1 356 ? -13.228 -7.735 29.963 1.00 94.81 356 ASN A C 1
ATOM 2817 O O . ASN A 1 356 ? -13.595 -8.192 31.044 1.00 94.81 356 ASN A O 1
ATOM 2821 N N . ASP A 1 357 ? -12.122 -6.998 29.858 1.00 95.19 357 ASP A N 1
ATOM 2822 C CA . ASP A 1 357 ? -11.244 -6.668 30.982 1.00 95.19 357 ASP A CA 1
ATOM 2823 C C . ASP A 1 357 ? -11.865 -5.597 31.896 1.00 95.19 357 ASP A C 1
ATOM 2825 O O . ASP A 1 357 ? -12.129 -4.475 31.464 1.00 95.19 357 ASP A O 1
ATOM 2829 N N . LYS A 1 358 ? -12.090 -5.915 33.176 1.00 95.12 358 LYS A N 1
ATOM 2830 C CA . LYS A 1 358 ? -12.672 -4.979 34.159 1.00 95.12 358 LYS A CA 1
ATOM 2831 C C . LYS A 1 358 ? -11.752 -3.793 34.484 1.00 95.12 358 LYS A C 1
ATOM 2833 O O . LYS A 1 358 ? -12.243 -2.748 34.917 1.00 95.12 358 LYS A O 1
ATOM 2838 N N . ASN A 1 359 ? -10.448 -3.937 34.253 1.00 95.62 359 ASN A N 1
ATOM 2839 C CA . ASN A 1 359 ? -9.468 -2.874 34.470 1.00 95.62 359 ASN A CA 1
ATOM 2840 C C . ASN A 1 359 ? -9.477 -1.849 33.326 1.00 95.62 359 ASN A C 1
ATOM 2842 O O . ASN A 1 359 ? -9.044 -0.715 33.511 1.00 95.62 359 ASN A O 1
ATOM 2846 N N . ILE A 1 360 ? -10.014 -2.198 32.155 1.00 97.56 360 ILE A N 1
ATOM 2847 C CA . ILE A 1 360 ? -10.199 -1.238 31.067 1.00 97.56 360 ILE A CA 1
ATOM 2848 C C . ILE A 1 360 ? -11.595 -0.627 31.161 1.00 97.56 360 ILE A C 1
ATOM 2850 O O . ILE A 1 360 ? -12.594 -1.313 30.948 1.00 97.56 360 ILE A O 1
ATOM 2854 N N . THR A 1 361 ? -11.683 0.669 31.450 1.00 97.75 361 THR A N 1
ATOM 2855 C CA . THR A 1 361 ? -12.960 1.390 31.607 1.00 97.75 361 THR A CA 1
ATOM 2856 C C . THR A 1 361 ? -13.399 2.137 30.353 1.00 97.75 361 THR A C 1
ATOM 2858 O O . THR A 1 361 ? -14.547 2.556 30.270 1.00 97.75 361 THR A O 1
ATOM 2861 N N . GLY A 1 362 ? -12.527 2.263 29.352 1.00 98.25 362 GLY A N 1
ATOM 2862 C CA . GLY A 1 362 ? -12.830 2.842 28.044 1.00 98.25 362 GLY A CA 1
ATOM 2863 C C . GLY A 1 362 ? -11.617 2.818 27.122 1.00 98.25 362 GLY A C 1
ATOM 2864 O O . GLY A 1 362 ? -10.575 2.261 27.472 1.00 98.25 362 GLY A O 1
ATOM 2865 N N . LEU A 1 363 ? -11.760 3.405 25.938 1.00 98.56 363 LEU A N 1
ATOM 2866 C CA . LEU A 1 363 ? -10.729 3.416 24.904 1.00 98.56 363 LEU A CA 1
ATOM 2867 C C . LEU A 1 363 ? -10.461 4.844 24.421 1.00 98.56 363 LEU A C 1
ATOM 2869 O O . LEU A 1 363 ? -11.390 5.633 24.256 1.00 98.56 363 LEU A O 1
ATOM 2873 N N . VAL A 1 364 ? -9.194 5.175 24.179 1.00 98.69 364 VAL A N 1
ATOM 2874 C CA . VAL A 1 364 ? -8.779 6.460 23.602 1.00 98.69 364 VAL A CA 1
ATOM 2875 C C . VAL A 1 364 ? -8.009 6.217 22.304 1.00 98.69 364 VAL A C 1
ATOM 2877 O O . VAL A 1 364 ? -6.935 5.621 22.314 1.00 98.69 364 VAL A O 1
ATOM 2880 N N . LEU A 1 365 ? -8.542 6.693 21.180 1.00 98.44 365 LEU A N 1
ATOM 2881 C CA . LEU A 1 365 ? -7.875 6.714 19.880 1.00 98.44 365 LEU A CA 1
ATOM 2882 C C . LEU A 1 365 ? -6.938 7.925 19.826 1.00 98.44 365 LEU A C 1
ATOM 2884 O O . LEU A 1 365 ? -7.396 9.068 19.819 1.00 98.44 365 LEU A O 1
ATOM 2888 N N . SER A 1 366 ? -5.630 7.671 19.783 1.00 96.06 366 SER A N 1
ATOM 2889 C CA . SER A 1 366 ? -4.577 8.691 19.708 1.00 96.06 366 SER A CA 1
ATOM 2890 C C . SER A 1 366 ? -3.733 8.460 18.452 1.00 96.06 366 SER A C 1
ATOM 2892 O O . SER A 1 366 ? -2.588 8.019 18.512 1.00 96.06 366 SER A O 1
ATOM 2894 N N . LEU A 1 367 ? -4.307 8.762 17.289 1.00 91.88 367 LEU A N 1
ATOM 2895 C CA . LEU A 1 367 ? -3.814 8.299 15.985 1.00 91.88 367 LEU A CA 1
ATOM 2896 C C . LEU A 1 367 ? -2.804 9.243 15.311 1.00 91.88 367 LEU A C 1
ATOM 2898 O O . LEU A 1 367 ? -2.596 9.155 14.106 1.00 91.88 367 LEU A O 1
ATOM 2902 N N . LYS A 1 368 ? -2.172 10.155 16.058 1.00 89.94 368 LYS A N 1
ATOM 2903 C CA . LYS A 1 368 ? -1.288 11.198 15.496 1.00 89.94 368 LYS A CA 1
ATOM 2904 C C . LYS A 1 368 ? -0.125 10.634 14.661 1.00 89.94 368 LYS A C 1
ATOM 2906 O O . LYS A 1 368 ? 0.238 11.222 13.646 1.00 89.94 368 LYS A O 1
ATOM 2911 N N . ASP A 1 369 ? 0.425 9.494 15.081 1.00 86.81 369 ASP A N 1
ATOM 2912 C CA . ASP A 1 369 ? 1.575 8.832 14.455 1.00 86.81 369 ASP A CA 1
ATOM 2913 C C . ASP A 1 369 ? 1.151 7.653 13.559 1.00 86.81 369 ASP A C 1
ATOM 2915 O O . ASP A 1 369 ? 1.999 6.989 12.958 1.00 86.81 369 ASP A O 1
ATOM 2919 N N . PHE A 1 370 ? -0.159 7.413 13.430 1.00 88.81 370 PHE A N 1
ATOM 2920 C CA . PHE A 1 370 ? -0.717 6.379 12.571 1.00 88.81 370 PHE A CA 1
ATOM 2921 C C . PHE A 1 370 ? -0.701 6.862 11.121 1.00 88.81 370 PHE A C 1
ATOM 2923 O O . PHE A 1 370 ? -1.353 7.849 10.771 1.00 88.81 370 PHE A O 1
ATOM 2930 N N . THR A 1 371 ? 0.050 6.171 10.268 1.00 85.81 371 THR A N 1
ATOM 2931 C CA . THR A 1 371 ? 0.225 6.536 8.856 1.00 85.81 371 THR A CA 1
ATOM 2932 C C . THR A 1 371 ? -0.774 5.843 7.934 1.00 85.81 371 THR A C 1
ATOM 2934 O O . THR A 1 371 ? -0.986 6.320 6.821 1.00 85.81 371 THR A O 1
ATOM 2937 N N . GLY A 1 372 ? -1.426 4.769 8.390 1.00 87.25 372 GLY A N 1
ATOM 2938 C CA . GLY A 1 372 ? -2.601 4.204 7.733 1.00 87.25 372 GLY A CA 1
ATOM 2939 C C . GLY A 1 372 ? -2.611 2.686 7.556 1.00 87.25 372 GLY A C 1
ATOM 2940 O O . GLY A 1 372 ? -1.718 1.963 7.995 1.00 87.25 372 GLY A O 1
ATOM 2941 N N . SER A 1 373 ? -3.664 2.199 6.906 1.00 90.19 373 SER A N 1
ATOM 2942 C CA . SER A 1 373 ? -3.856 0.804 6.498 1.00 90.19 373 SER A CA 1
ATOM 2943 C C . SER A 1 373 ? -4.785 0.761 5.283 1.00 90.19 373 SER A C 1
ATOM 2945 O O . SER A 1 373 ? -5.342 1.793 4.896 1.00 90.19 373 SER A O 1
ATOM 2947 N N . ASP A 1 374 ? -4.950 -0.403 4.660 1.00 89.38 374 ASP A N 1
ATOM 2948 C CA . ASP A 1 374 ? -5.978 -0.570 3.636 1.00 89.38 374 ASP A CA 1
ATOM 2949 C C . ASP A 1 374 ? -7.385 -0.496 4.255 1.00 89.38 374 ASP A C 1
ATOM 2951 O O . ASP A 1 374 ? -7.591 -0.792 5.433 1.00 89.38 374 ASP A O 1
ATOM 2955 N N . GLN A 1 375 ? -8.372 -0.100 3.450 1.00 90.94 375 GLN A N 1
ATOM 2956 C CA . GLN A 1 375 ? -9.728 0.139 3.939 1.00 90.94 375 GLN A CA 1
ATOM 2957 C C . GLN A 1 375 ? -10.369 -1.110 4.568 1.00 90.94 375 GLN A C 1
ATOM 2959 O O . GLN A 1 375 ? -11.108 -0.977 5.538 1.00 90.94 375 GLN A O 1
ATOM 2964 N N . THR A 1 376 ? -10.061 -2.317 4.083 1.00 93.69 376 THR A N 1
ATOM 2965 C CA . THR A 1 376 ? -10.658 -3.548 4.630 1.00 93.69 376 THR A CA 1
ATOM 2966 C C . THR A 1 376 ? -10.151 -3.840 6.043 1.00 93.69 376 THR A C 1
ATOM 2968 O O . THR A 1 376 ? -10.924 -4.238 6.913 1.00 93.69 376 THR A O 1
ATOM 2971 N N . SER A 1 377 ? -8.870 -3.570 6.298 1.00 95.44 377 SER A N 1
ATOM 2972 C CA . SER A 1 377 ? -8.253 -3.686 7.618 1.00 95.44 377 SER A CA 1
ATOM 2973 C C . SER A 1 377 ? -8.808 -2.638 8.587 1.00 95.44 377 SER A C 1
ATOM 2975 O O . SER A 1 377 ? -9.120 -2.955 9.735 1.00 95.44 377 SER A O 1
ATOM 2977 N N . LEU A 1 378 ? -9.011 -1.399 8.121 1.00 96.06 378 LEU A N 1
ATOM 2978 C CA . LEU A 1 378 ? -9.648 -0.346 8.921 1.00 96.06 378 LEU A CA 1
ATOM 2979 C C . LEU A 1 378 ? -11.102 -0.684 9.272 1.00 96.06 378 LEU A C 1
ATOM 2981 O O . LEU A 1 378 ? -11.540 -0.408 10.385 1.00 96.06 378 LEU A O 1
ATOM 2985 N N . GLU A 1 379 ? -11.850 -1.276 8.340 1.00 96.25 379 GLU A N 1
ATOM 2986 C CA . GLU A 1 379 ? -13.221 -1.750 8.568 1.00 96.25 379 GLU A CA 1
ATOM 2987 C C . GLU A 1 379 ? -13.267 -2.854 9.619 1.00 96.25 379 GLU A C 1
ATOM 2989 O O . GLU A 1 379 ? -14.133 -2.830 10.491 1.00 96.25 379 GLU A O 1
ATOM 2994 N N . TYR A 1 380 ? -12.297 -3.770 9.597 1.00 97.81 380 TYR A N 1
ATOM 2995 C CA . TYR A 1 380 ? -12.212 -4.828 10.596 1.00 97.81 380 TYR A CA 1
ATOM 2996 C C . TYR A 1 380 ? -11.891 -4.280 11.995 1.00 97.81 380 TYR A C 1
ATOM 2998 O O . TYR A 1 380 ? -12.542 -4.654 12.970 1.00 97.81 380 TYR A O 1
ATOM 3006 N N . ILE A 1 381 ? -10.972 -3.311 12.100 1.00 98.19 381 ILE A N 1
ATOM 3007 C CA . ILE A 1 381 ? -10.747 -2.576 13.358 1.00 98.19 381 ILE A CA 1
ATOM 3008 C C . ILE A 1 381 ? -12.035 -1.858 13.785 1.00 98.19 381 ILE A C 1
ATOM 3010 O O . ILE A 1 381 ? -12.424 -1.937 14.947 1.00 98.19 381 ILE A O 1
ATOM 3014 N N . GLY A 1 382 ? -12.727 -1.205 12.850 1.00 98.00 382 GLY A N 1
ATOM 3015 C CA . GLY A 1 382 ? -14.000 -0.521 13.078 1.00 98.00 382 GLY A CA 1
ATOM 3016 C C . GLY A 1 382 ? -15.091 -1.425 13.655 1.00 98.00 382 GLY A C 1
ATOM 3017 O O . GLY A 1 382 ? -15.721 -1.062 14.648 1.00 98.00 382 GLY A O 1
ATOM 3018 N N . LYS A 1 383 ? -15.264 -2.633 13.104 1.00 97.75 383 LYS A N 1
ATOM 3019 C CA . LYS A 1 383 ? -16.174 -3.664 13.637 1.00 97.75 383 LYS A CA 1
ATOM 3020 C C . LYS A 1 383 ? -15.883 -3.947 15.110 1.00 97.75 383 LYS A C 1
ATOM 3022 O O . LYS A 1 383 ? -16.792 -3.935 15.935 1.00 97.75 383 LYS A O 1
ATOM 3027 N N . VAL A 1 384 ? -14.614 -4.128 15.460 1.00 98.06 384 VAL A N 1
ATOM 3028 C CA . VAL A 1 384 ? -14.208 -4.445 16.836 1.00 98.06 384 VAL A CA 1
ATOM 3029 C C . VAL A 1 384 ? -14.302 -3.230 17.768 1.00 98.06 384 VAL A C 1
ATOM 3031 O O . VAL A 1 384 ? -14.618 -3.378 18.949 1.00 98.06 384 VAL A O 1
ATOM 3034 N N . LEU A 1 385 ? -14.126 -2.009 17.253 1.00 98.50 385 LEU A N 1
ATOM 3035 C CA . LEU A 1 385 ? -14.449 -0.787 17.996 1.00 98.50 385 LEU A CA 1
ATOM 3036 C C . LEU A 1 385 ? -15.955 -0.695 18.287 1.00 98.50 385 LEU A C 1
ATOM 3038 O O . LEU A 1 385 ? -16.332 -0.311 19.392 1.00 98.50 385 LEU A O 1
ATOM 3042 N N . ILE A 1 386 ? -16.823 -1.099 17.355 1.00 97.94 386 ILE A N 1
ATOM 3043 C CA . ILE A 1 386 ? -18.270 -1.197 17.605 1.00 97.94 386 ILE A CA 1
ATOM 3044 C C . ILE A 1 386 ? -18.562 -2.261 18.670 1.00 97.94 386 ILE A C 1
ATOM 3046 O O . ILE A 1 386 ? -19.319 -1.986 19.598 1.00 97.94 386 ILE A O 1
ATOM 3050 N N . GLU A 1 387 ? -17.940 -3.444 18.596 1.00 97.94 387 GLU A N 1
ATOM 3051 C CA . GLU A 1 387 ? -18.066 -4.481 19.635 1.00 97.94 387 GLU A CA 1
ATOM 3052 C C . GLU A 1 387 ? -17.684 -3.940 21.024 1.00 97.94 387 GLU A C 1
ATOM 3054 O O . GLU A 1 387 ? -18.397 -4.178 22.001 1.00 97.94 387 GLU A O 1
ATOM 3059 N N . PHE A 1 388 ? -16.580 -3.188 21.117 1.00 98.25 388 PHE A N 1
ATOM 3060 C CA . PHE A 1 388 ? -16.134 -2.547 22.355 1.00 98.25 388 PHE A CA 1
ATOM 3061 C C . PHE A 1 388 ? -17.136 -1.493 22.846 1.00 98.25 388 PHE A C 1
ATOM 3063 O O . PHE A 1 388 ? -17.527 -1.498 24.010 1.00 98.25 388 PHE A O 1
ATOM 3070 N N . LYS A 1 389 ? -17.607 -0.618 21.954 1.00 96.62 389 LYS A N 1
ATOM 3071 C CA . LYS A 1 389 ? -18.602 0.419 22.265 1.00 96.62 389 LYS A CA 1
ATOM 3072 C C . LYS A 1 389 ? -19.917 -0.188 22.766 1.00 96.62 389 LYS A C 1
ATOM 3074 O O . LYS A 1 389 ? -20.493 0.296 23.740 1.00 96.62 389 LYS A O 1
ATOM 3079 N N . ASN A 1 390 ? -20.357 -1.290 22.157 1.00 97.50 390 ASN A N 1
ATOM 3080 C CA . ASN A 1 390 ? -21.577 -2.012 22.527 1.00 97.50 390 ASN A CA 1
ATOM 3081 C C . ASN A 1 390 ? -21.476 -2.724 23.885 1.00 97.50 390 ASN A C 1
ATOM 3083 O O . ASN A 1 390 ? -22.506 -3.064 24.461 1.00 97.50 390 ASN A O 1
ATOM 3087 N N . SER A 1 391 ? -20.274 -2.907 24.447 1.00 97.19 391 SER A N 1
ATOM 3088 C CA . SER A 1 391 ? -20.118 -3.397 25.824 1.00 97.19 391 SER A CA 1
ATOM 3089 C C . SER A 1 391 ? -20.381 -2.320 26.886 1.00 97.19 391 SER A C 1
ATOM 3091 O O . SER A 1 391 ? -20.138 -2.559 28.068 1.00 97.19 391 SER A O 1
ATOM 3093 N N . GLY A 1 392 ? -20.801 -1.117 26.480 1.00 96.81 392 GLY A N 1
ATOM 3094 C CA . GLY A 1 392 ? -21.086 0.018 27.361 1.00 96.81 392 GLY A CA 1
ATOM 3095 C C . GLY A 1 392 ? -19.863 0.859 27.738 1.00 96.81 392 GLY A C 1
ATOM 3096 O O . GLY A 1 392 ? -20.002 1.838 28.468 1.00 96.81 392 GLY A O 1
ATOM 3097 N N . LYS A 1 393 ? -18.666 0.514 27.246 1.00 97.94 393 LYS A N 1
ATOM 3098 C CA . LYS A 1 393 ? -17.434 1.267 27.516 1.00 97.94 393 LYS A CA 1
ATOM 3099 C C . LYS A 1 393 ? -17.258 2.384 26.476 1.00 97.94 393 LYS A C 1
ATOM 3101 O O . LYS A 1 393 ? -17.360 2.109 25.280 1.00 97.94 393 LYS A O 1
ATOM 3106 N N . PRO A 1 394 ? -16.982 3.637 26.883 1.00 98.00 394 PRO A N 1
ATOM 3107 C CA . PRO A 1 394 ? -16.862 4.748 25.949 1.00 98.00 394 PRO A CA 1
ATOM 3108 C C . PRO A 1 394 ? -15.558 4.695 25.146 1.00 98.00 394 PRO A C 1
ATOM 3110 O O . PRO A 1 394 ? -14.510 4.278 25.645 1.00 98.00 394 PRO A O 1
ATOM 3113 N N . ILE A 1 395 ? -15.626 5.200 23.917 1.00 98.69 395 ILE A N 1
ATOM 3114 C CA . ILE A 1 395 ? -14.494 5.430 23.022 1.00 98.69 395 ILE A CA 1
ATOM 3115 C C . ILE A 1 395 ? -14.359 6.934 22.777 1.00 98.69 395 ILE A C 1
ATOM 3117 O O . ILE A 1 395 ? -15.312 7.586 22.349 1.00 98.69 395 ILE A O 1
ATOM 3121 N N . TYR A 1 396 ? -13.172 7.483 22.994 1.00 98.75 396 TYR A N 1
ATOM 3122 C CA . TYR A 1 396 ? -12.845 8.876 22.691 1.00 98.75 396 TYR A CA 1
ATOM 3123 C C . TYR A 1 396 ? -11.776 8.929 21.610 1.00 98.75 396 TYR A C 1
ATOM 3125 O O . TYR A 1 396 ? -10.823 8.162 21.659 1.00 98.75 396 TYR A O 1
ATOM 3133 N N . SER A 1 397 ? -11.900 9.841 20.654 1.00 98.62 397 SER A N 1
ATOM 3134 C CA . SER A 1 397 ? -10.830 10.145 19.707 1.00 98.62 397 SER A CA 1
ATOM 3135 C C . SER A 1 397 ? -10.242 11.506 20.023 1.00 98.62 397 SER A C 1
ATOM 3137 O O . SER A 1 397 ? -10.984 12.481 20.135 1.00 98.62 397 SER A O 1
ATOM 3139 N N . ILE A 1 398 ? -8.919 11.573 20.167 1.00 98.06 398 ILE A N 1
ATOM 3140 C CA . ILE A 1 398 ? -8.196 12.809 20.459 1.00 98.06 398 ILE A CA 1
ATOM 3141 C C . ILE A 1 398 ? -7.074 12.998 19.438 1.00 98.06 398 ILE A C 1
ATOM 3143 O O . ILE A 1 398 ? -6.245 12.112 19.229 1.00 98.06 398 ILE A O 1
ATOM 3147 N N . SER A 1 399 ? -7.036 14.157 18.787 1.00 95.50 399 SER A N 1
ATOM 3148 C CA . SER A 1 399 ? -5.927 14.514 17.907 1.00 95.50 399 SER A CA 1
ATOM 3149 C C . SER A 1 399 ? -5.874 16.015 17.656 1.00 95.50 399 SER A C 1
ATOM 3151 O O . SER A 1 399 ? -6.876 16.724 17.760 1.00 95.50 399 SER A O 1
ATOM 3153 N N . ASP A 1 400 ? -4.694 16.491 17.273 1.00 95.25 400 ASP A N 1
ATOM 3154 C CA . ASP A 1 400 ? -4.536 17.847 16.754 1.00 95.25 400 ASP A CA 1
ATOM 3155 C C . ASP A 1 400 ? -5.148 17.982 15.368 1.00 95.25 400 ASP A C 1
ATOM 3157 O O . ASP A 1 400 ? -5.768 18.996 15.082 1.00 95.25 400 ASP A O 1
ATOM 3161 N N . ASN A 1 401 ? -4.964 16.960 14.535 1.00 96.12 401 ASN A N 1
ATOM 3162 C CA . ASN A 1 401 ? -5.442 16.869 13.163 1.00 96.12 401 ASN A CA 1
ATOM 3163 C C . ASN A 1 401 ? -5.828 15.420 12.877 1.00 96.12 401 ASN A C 1
ATOM 3165 O O . ASN A 1 401 ? -5.230 14.500 13.439 1.00 96.12 401 ASN A O 1
ATOM 3169 N N . TYR A 1 402 ? -6.764 15.213 11.963 1.00 96.88 402 TYR A N 1
ATOM 3170 C CA . TYR A 1 402 ? -7.070 13.893 11.436 1.00 96.88 402 TYR A CA 1
ATOM 3171 C C . TYR A 1 402 ? -6.795 13.875 9.941 1.00 96.88 402 TYR A C 1
ATOM 3173 O O . TYR A 1 402 ? -7.413 14.622 9.187 1.00 96.88 402 TYR A O 1
ATOM 3181 N N . THR A 1 403 ? -5.894 12.999 9.503 1.00 96.50 403 THR A N 1
ATOM 3182 C CA . THR A 1 403 ? -5.837 12.616 8.086 1.00 96.50 403 THR A CA 1
ATOM 3183 C C . THR A 1 403 ? -7.089 11.821 7.713 1.00 96.50 403 THR A C 1
ATOM 3185 O O . THR A 1 403 ? -7.744 11.263 8.595 1.00 96.50 403 THR A O 1
ATOM 3188 N N . GLN A 1 404 ? -7.393 11.686 6.420 1.00 95.38 404 GLN A N 1
ATOM 3189 C CA . GLN A 1 404 ? -8.515 10.866 5.946 1.00 95.38 404 GLN A CA 1
ATOM 3190 C C . GLN A 1 404 ? -8.521 9.460 6.577 1.00 95.38 404 GLN A C 1
ATOM 3192 O O . GLN A 1 404 ? -9.532 8.991 7.092 1.00 95.38 404 GLN A O 1
ATOM 3197 N N . VAL A 1 405 ? -7.362 8.799 6.629 1.00 93.12 405 VAL A N 1
ATOM 3198 C CA . VAL A 1 405 ? -7.253 7.446 7.193 1.00 93.12 405 VAL A CA 1
ATOM 3199 C C . VAL A 1 405 ? -7.431 7.429 8.715 1.00 93.12 405 VAL A C 1
ATOM 3201 O O . VAL A 1 405 ? -8.103 6.546 9.247 1.00 93.12 405 VAL A O 1
ATOM 3204 N N . GLN A 1 406 ? -6.870 8.407 9.428 1.00 96.69 406 GLN A N 1
ATOM 3205 C CA . GLN A 1 406 ? -7.055 8.525 10.878 1.00 96.69 406 GLN A CA 1
ATOM 3206 C C . GLN A 1 406 ? -8.516 8.830 11.223 1.00 96.69 406 GLN A C 1
ATOM 3208 O O . GLN A 1 406 ? -9.062 8.260 12.168 1.00 96.69 406 GLN A O 1
ATOM 3213 N N . TYR A 1 407 ? -9.163 9.693 10.436 1.00 98.25 407 TYR A N 1
ATOM 3214 C CA . TYR A 1 407 ? -10.549 10.086 10.643 1.00 98.25 407 TYR A CA 1
ATOM 3215 C C . TYR A 1 407 ? -11.520 8.918 10.449 1.00 98.25 407 TYR A C 1
ATOM 3217 O O . TYR A 1 407 ? -12.507 8.817 11.175 1.00 98.25 407 TYR A O 1
ATOM 3225 N N . PHE A 1 408 ? -11.216 7.990 9.536 1.00 97.94 408 PHE A N 1
ATOM 3226 C CA . PHE A 1 408 ? -12.010 6.774 9.372 1.00 97.94 408 PHE A CA 1
ATOM 3227 C C . PHE A 1 408 ? -12.152 5.999 10.689 1.00 97.94 408 PHE A C 1
ATOM 3229 O O . PHE A 1 408 ? -13.270 5.693 11.097 1.00 97.94 408 PHE A O 1
ATOM 3236 N N . LEU A 1 409 ? -11.048 5.746 11.403 1.00 97.88 409 LEU A N 1
ATOM 3237 C CA . LEU A 1 409 ? -11.095 5.091 12.717 1.00 97.88 409 LEU A CA 1
ATOM 3238 C C . LEU A 1 409 ? -11.683 6.006 13.799 1.00 97.88 409 LEU A C 1
ATOM 3240 O O . LEU A 1 409 ? -12.476 5.545 14.618 1.00 97.88 409 LEU A O 1
ATOM 3244 N N . ALA A 1 410 ? -11.342 7.299 13.781 1.00 98.31 410 ALA A N 1
ATOM 3245 C CA . ALA A 1 410 ? -11.886 8.280 14.720 1.00 98.31 410 ALA A CA 1
ATOM 3246 C C . ALA A 1 410 ? -13.421 8.338 14.679 1.00 98.31 410 ALA A C 1
ATOM 3248 O O . ALA A 1 410 ? -14.050 8.518 15.720 1.00 98.31 410 ALA A O 1
ATOM 3249 N N . SER A 1 411 ? -14.023 8.134 13.500 1.00 98.44 411 SER A N 1
ATOM 3250 C CA . SER A 1 411 ? -15.475 8.187 13.308 1.00 98.44 411 SER A CA 1
ATOM 3251 C C . SER A 1 411 ? -16.243 7.191 14.185 1.00 98.44 411 SER A C 1
ATOM 3253 O O . SER A 1 411 ? -17.364 7.488 14.581 1.00 98.44 411 SER A O 1
ATOM 3255 N N . TYR A 1 412 ? -15.641 6.058 14.568 1.00 98.31 412 TYR A N 1
ATOM 3256 C CA . TYR A 1 412 ? -16.283 5.054 15.428 1.00 98.31 412 TYR A CA 1
ATOM 3257 C C . TYR A 1 412 ? -16.406 5.490 16.903 1.00 98.31 412 TYR A C 1
ATOM 3259 O O . TYR A 1 412 ? -17.177 4.891 17.666 1.00 98.31 412 TYR A O 1
ATOM 3267 N N . ALA A 1 413 ? -15.676 6.530 17.322 1.00 98.44 413 ALA A N 1
ATOM 3268 C CA . ALA A 1 413 ? -15.687 7.020 18.697 1.00 98.44 413 ALA A CA 1
ATOM 3269 C C . ALA A 1 413 ? -17.067 7.550 19.134 1.00 98.44 413 ALA A C 1
ATOM 3271 O O . ALA A 1 413 ? -17.917 7.919 18.327 1.00 98.44 413 ALA A O 1
ATOM 3272 N N . ASN A 1 414 ? -17.313 7.592 20.445 1.00 98.00 414 ASN A N 1
ATOM 3273 C CA . ASN A 1 414 ? -18.465 8.288 21.023 1.00 98.00 414 ASN A CA 1
ATOM 3274 C C . ASN A 1 414 ? -18.296 9.808 20.951 1.00 98.00 414 ASN A C 1
ATOM 3276 O O . ASN A 1 414 ? -19.287 10.510 20.781 1.00 98.00 414 ASN A O 1
ATOM 3280 N N . LYS A 1 415 ? -17.063 10.301 21.126 1.00 98.19 415 LYS A N 1
ATOM 3281 C CA . LYS A 1 415 ? -16.713 11.718 20.983 1.00 98.19 415 LYS A CA 1
ATOM 3282 C C . LYS A 1 415 ? -15.373 11.887 20.277 1.00 98.19 415 LYS A C 1
ATOM 3284 O O . LYS A 1 415 ? -14.404 11.210 20.621 1.00 98.19 415 LYS A O 1
ATOM 3289 N N . ILE A 1 416 ? -15.315 12.831 19.349 1.00 98.75 416 ILE A N 1
ATOM 3290 C CA . ILE A 1 416 ? -14.139 13.210 18.572 1.00 98.75 416 ILE A CA 1
ATOM 3291 C C . ILE A 1 416 ? -13.737 14.628 18.971 1.00 98.75 416 ILE A C 1
ATOM 3293 O O . ILE A 1 416 ? -14.455 15.595 18.709 1.00 98.75 416 ILE A O 1
ATOM 3297 N N . TYR A 1 417 ? -12.573 14.736 19.600 1.00 98.69 417 TYR A N 1
ATOM 3298 C CA . TYR A 1 417 ? -11.938 15.997 19.948 1.00 98.69 417 TYR A CA 1
ATOM 3299 C C . TYR A 1 417 ? -10.982 16.432 18.839 1.00 98.69 417 TYR A C 1
ATOM 3301 O O . TYR A 1 417 ? -10.237 15.611 18.293 1.00 98.69 417 TYR A O 1
ATOM 3309 N N . LEU A 1 418 ? -10.971 17.733 18.565 1.00 98.56 418 LEU A N 1
ATOM 3310 C CA . LEU A 1 418 ? -10.046 18.402 17.658 1.00 98.56 418 LEU A CA 1
ATOM 3311 C C . LEU A 1 418 ? -9.470 19.645 18.339 1.00 98.56 418 LEU A C 1
ATOM 3313 O O . LEU A 1 418 ? -10.138 20.294 19.143 1.00 98.56 418 LEU A O 1
ATOM 3317 N N . THR A 1 419 ? -8.229 20.004 18.023 1.00 97.75 419 THR A N 1
ATOM 3318 C CA . THR A 1 419 ? -7.660 21.260 18.537 1.00 97.75 419 THR A CA 1
ATOM 3319 C C . THR A 1 419 ? -8.181 22.488 17.776 1.00 97.75 419 THR A C 1
ATOM 3321 O O . THR A 1 419 ? -8.604 22.355 16.630 1.00 97.75 419 THR A O 1
ATOM 3324 N N . PRO A 1 420 ? -8.131 23.710 18.351 1.00 97.44 420 PRO A N 1
ATOM 3325 C CA . PRO A 1 420 ? -8.667 24.917 17.703 1.00 97.44 420 PRO A CA 1
ATOM 3326 C C . PRO A 1 420 ? -8.038 25.296 16.357 1.00 97.44 420 PRO A C 1
ATOM 3328 O O . PRO A 1 420 ? -8.644 26.048 15.604 1.00 97.44 420 PRO A O 1
ATOM 3331 N N . GLN A 1 421 ? -6.827 24.808 16.075 1.00 95.56 421 GLN A N 1
ATOM 3332 C CA . GLN A 1 421 ? -6.113 25.012 14.806 1.00 95.56 421 GLN A CA 1
ATOM 3333 C C . GLN A 1 421 ? -6.039 23.722 13.975 1.00 95.56 421 GLN A C 1
ATOM 3335 O O . GLN A 1 421 ? -5.245 23.615 13.044 1.00 95.56 421 GLN A O 1
ATOM 3340 N N . GLY A 1 422 ? -6.823 22.718 14.364 1.00 96.38 422 GLY A N 1
ATOM 3341 C CA . GLY A 1 422 ? -6.837 21.403 13.756 1.00 96.38 422 GLY A CA 1
ATOM 3342 C C . GLY A 1 422 ? -7.675 21.327 12.490 1.00 96.38 422 GLY A C 1
ATOM 3343 O O . GLY A 1 422 ? -8.579 22.129 12.275 1.00 96.38 422 GLY A O 1
ATOM 3344 N N . THR A 1 423 ? -7.422 20.304 11.681 1.00 97.12 423 THR A N 1
ATOM 3345 C CA . THR A 1 423 ? -8.232 19.975 10.507 1.00 97.12 423 THR A CA 1
ATOM 3346 C C . THR A 1 423 ? -8.653 18.507 10.484 1.00 97.12 423 THR A C 1
ATOM 3348 O O . THR A 1 423 ? -7.961 17.636 11.021 1.00 97.12 423 THR A O 1
ATOM 3351 N N . VAL A 1 424 ? -9.784 18.242 9.832 1.00 97.25 424 VAL A N 1
ATOM 3352 C CA . VAL A 1 424 ? -10.173 16.913 9.351 1.00 97.25 424 VAL A CA 1
ATOM 3353 C C . VAL A 1 424 ? -9.958 16.908 7.838 1.00 97.25 424 VAL A C 1
ATOM 3355 O O . VAL A 1 424 ? -10.745 17.478 7.087 1.00 97.25 424 VAL A O 1
ATOM 3358 N N . ASP A 1 425 ? -8.862 16.297 7.399 1.00 95.19 425 ASP A N 1
ATOM 3359 C CA . ASP A 1 425 ? -8.401 16.321 6.011 1.00 95.19 425 ASP A CA 1
ATOM 3360 C C . ASP A 1 425 ? -9.065 15.207 5.187 1.00 95.19 425 ASP A C 1
ATOM 3362 O O . ASP A 1 425 ? -8.510 14.121 5.009 1.00 95.19 425 ASP A O 1
ATOM 3366 N N . LEU A 1 426 ? -10.296 15.459 4.731 1.00 93.62 426 LEU A N 1
ATOM 3367 C CA . LEU A 1 426 ? -10.997 14.622 3.752 1.00 93.62 426 LEU A CA 1
ATOM 3368 C C . LEU A 1 426 ? -10.785 15.189 2.349 1.00 93.62 426 LEU A C 1
ATOM 3370 O O . LEU A 1 426 ? -11.057 16.363 2.112 1.00 93.62 426 LEU A O 1
ATOM 3374 N N . HIS A 1 427 ? -10.352 14.349 1.408 1.00 92.31 427 HIS A N 1
ATOM 3375 C CA . HIS A 1 427 ? -10.024 14.782 0.043 1.00 92.31 427 HIS A CA 1
ATOM 3376 C C . HIS A 1 427 ? -10.410 13.768 -1.052 1.00 92.31 427 HIS A C 1
ATOM 3378 O O . HIS A 1 427 ? -10.204 14.020 -2.239 1.00 92.31 427 HIS A O 1
ATOM 3384 N N . GLY A 1 428 ? -10.967 12.611 -0.685 1.00 90.69 428 GLY A N 1
ATOM 3385 C CA . GLY A 1 428 ? -11.369 11.563 -1.623 1.00 90.69 428 GLY A CA 1
ATOM 3386 C C . GLY A 1 428 ? -10.244 10.590 -1.981 1.00 90.69 428 GLY A C 1
ATOM 3387 O O . GLY A 1 428 ? -9.169 10.592 -1.377 1.00 90.69 428 GLY A O 1
ATOM 3388 N N . LEU A 1 429 ? -10.508 9.711 -2.952 1.00 91.00 429 LEU A N 1
ATOM 3389 C CA . LEU A 1 429 ? -9.553 8.714 -3.447 1.00 91.00 429 LEU A CA 1
ATOM 3390 C C . LEU A 1 429 ? -9.128 9.041 -4.881 1.00 91.00 429 LEU A C 1
ATOM 3392 O O . LEU A 1 429 ? -9.964 9.377 -5.719 1.00 91.00 429 LEU A O 1
ATOM 3396 N N . ALA A 1 430 ? -7.841 8.861 -5.181 1.00 87.62 430 ALA A N 1
ATOM 3397 C CA . ALA A 1 430 ? -7.295 9.004 -6.527 1.00 87.62 430 ALA A CA 1
ATOM 3398 C C . ALA A 1 430 ? -6.336 7.855 -6.872 1.00 87.62 430 ALA A C 1
ATOM 3400 O O . ALA A 1 430 ? -5.633 7.332 -6.007 1.00 87.62 430 ALA A O 1
ATOM 3401 N N . THR A 1 431 ? -6.277 7.492 -8.156 1.00 81.44 431 THR A N 1
ATOM 3402 C CA . THR A 1 431 ? -5.221 6.636 -8.715 1.00 81.44 431 THR A CA 1
ATOM 3403 C C . THR A 1 431 ? -4.341 7.452 -9.647 1.00 81.44 431 THR A C 1
ATOM 3405 O O . THR A 1 431 ? -4.831 7.953 -10.659 1.00 81.44 431 THR A O 1
ATOM 3408 N N . ASN A 1 432 ? -3.043 7.519 -9.364 1.00 80.06 432 ASN A N 1
ATOM 3409 C CA . ASN A 1 432 ? -2.069 8.185 -10.222 1.00 80.06 432 ASN A CA 1
ATOM 3410 C C . ASN A 1 432 ? -0.941 7.198 -10.529 1.00 80.06 432 ASN A C 1
ATOM 3412 O O . ASN A 1 432 ? -0.325 6.671 -9.608 1.00 80.06 432 ASN A O 1
ATOM 3416 N N . ASN A 1 433 ? -0.685 6.942 -11.811 1.00 80.00 433 ASN A N 1
ATOM 3417 C CA . ASN A 1 433 ? 0.413 6.091 -12.265 1.00 80.00 433 ASN A CA 1
ATOM 3418 C C . ASN A 1 433 ? 1.302 6.898 -13.210 1.00 80.00 433 ASN A C 1
ATOM 3420 O O . ASN A 1 433 ? 0.793 7.693 -14.003 1.00 80.00 433 ASN A O 1
ATOM 3424 N N . PHE A 1 434 ? 2.611 6.656 -13.167 1.00 86.12 434 PHE A N 1
ATOM 3425 C CA . PHE A 1 434 ? 3.507 7.145 -14.207 1.00 86.12 434 PHE A CA 1
ATOM 3426 C C . PHE A 1 434 ? 3.266 6.392 -15.511 1.00 86.12 434 PHE A C 1
ATOM 3428 O O . PHE A 1 434 ? 3.059 5.180 -15.509 1.00 86.12 434 PHE A O 1
ATOM 3435 N N . TYR A 1 435 ? 3.352 7.124 -16.613 1.00 86.81 435 TYR A N 1
ATOM 3436 C CA . TYR A 1 435 ? 3.390 6.594 -17.964 1.00 86.81 435 TYR A CA 1
ATOM 3437 C C . TYR A 1 435 ? 4.624 7.183 -18.638 1.00 86.81 435 TYR A C 1
ATOM 3439 O O . TYR A 1 435 ? 4.866 8.385 -18.543 1.00 86.81 435 TYR A O 1
ATOM 3447 N N . TYR A 1 436 ? 5.456 6.327 -19.217 1.00 91.88 436 TYR A N 1
ATOM 3448 C CA . TYR A 1 436 ? 6.824 6.678 -19.588 1.00 91.88 436 TYR A CA 1
ATOM 3449 C C . TYR A 1 436 ? 7.255 6.036 -20.908 1.00 91.88 436 TYR A C 1
ATOM 3451 O O . TYR A 1 436 ? 8.447 5.913 -21.180 1.00 91.88 436 TYR A O 1
ATOM 3459 N N . LYS A 1 437 ? 6.300 5.693 -21.780 1.00 96.38 437 LYS A N 1
ATOM 3460 C CA . LYS A 1 437 ? 6.583 5.227 -23.142 1.00 96.38 437 LYS A CA 1
ATOM 3461 C C . LYS A 1 437 ? 7.465 6.214 -23.906 1.00 96.38 437 LYS A C 1
ATOM 3463 O O . LYS A 1 437 ? 8.458 5.805 -24.503 1.00 96.38 437 LYS A O 1
ATOM 3468 N N . THR A 1 438 ? 7.126 7.505 -23.890 1.00 96.56 438 THR A N 1
ATOM 3469 C CA . THR A 1 438 ? 7.924 8.524 -24.590 1.00 96.56 438 THR A CA 1
ATOM 3470 C C . THR A 1 438 ? 9.331 8.640 -24.001 1.00 96.56 438 THR A C 1
ATOM 3472 O O . THR A 1 438 ? 10.295 8.768 -24.749 1.00 96.56 438 THR A O 1
ATOM 3475 N N . PHE A 1 439 ? 9.483 8.499 -22.682 1.00 96.56 439 PHE A N 1
ATOM 3476 C CA . PHE A 1 439 ? 10.800 8.465 -22.042 1.00 96.56 439 PHE A CA 1
ATOM 3477 C C . PHE A 1 439 ? 11.637 7.259 -22.501 1.00 96.56 439 PHE A C 1
ATOM 3479 O O . PHE A 1 439 ? 12.777 7.444 -22.922 1.00 96.56 439 PHE A O 1
ATOM 3486 N N . LEU A 1 440 ? 11.064 6.049 -22.507 1.00 95.25 440 LEU A N 1
ATOM 3487 C CA . LEU A 1 440 ? 11.743 4.844 -23.006 1.00 95.25 440 LEU A CA 1
ATOM 3488 C C . LEU A 1 440 ? 12.143 4.993 -24.480 1.00 95.25 440 LEU A C 1
ATOM 3490 O O . LEU A 1 440 ? 13.273 4.678 -24.845 1.00 95.25 440 LEU A O 1
ATOM 3494 N N . LYS A 1 441 ? 11.256 5.560 -25.308 1.00 96.81 441 LYS A N 1
ATOM 3495 C CA . LYS A 1 441 ? 11.541 5.867 -26.716 1.00 96.81 441 LYS A CA 1
ATOM 3496 C C . LYS A 1 441 ? 12.704 6.852 -26.865 1.00 96.81 441 LYS A C 1
ATOM 3498 O O . LYS A 1 441 ? 13.562 6.638 -27.716 1.00 96.81 441 LYS A O 1
ATOM 3503 N N . ASN A 1 442 ? 12.753 7.903 -26.047 1.00 97.56 442 ASN A N 1
ATOM 3504 C CA . ASN A 1 442 ? 13.833 8.895 -26.081 1.00 97.56 442 ASN A CA 1
ATOM 3505 C C . ASN A 1 442 ? 15.182 8.284 -25.685 1.00 97.56 442 ASN A C 1
ATOM 3507 O O . ASN A 1 442 ? 16.202 8.622 -26.278 1.00 97.56 442 ASN A O 1
ATOM 3511 N N . LEU A 1 443 ? 15.178 7.342 -24.739 1.00 96.75 443 LEU A N 1
ATOM 3512 C CA . LEU A 1 443 ? 16.356 6.547 -24.388 1.00 96.75 443 LEU A CA 1
ATOM 3513 C C . LEU A 1 443 ? 16.680 5.449 -25.409 1.00 96.75 443 LEU A C 1
ATOM 3515 O O . LEU A 1 443 ? 17.656 4.728 -25.227 1.00 96.75 443 LEU A O 1
ATOM 3519 N N . LYS A 1 444 ? 15.881 5.303 -26.473 1.00 97.44 444 LYS A N 1
ATOM 3520 C CA . LYS A 1 444 ? 15.984 4.228 -27.468 1.00 97.44 444 LYS A CA 1
ATOM 3521 C C . LYS A 1 444 ? 15.900 2.821 -26.854 1.00 97.44 444 LYS A C 1
ATOM 3523 O O . LYS A 1 444 ? 16.468 1.879 -27.390 1.00 97.44 444 LYS A O 1
ATOM 3528 N N . ILE A 1 445 ? 15.176 2.669 -25.749 1.00 97.19 445 ILE A N 1
ATOM 3529 C CA . ILE A 1 445 ? 14.906 1.363 -25.141 1.00 97.19 445 ILE A CA 1
ATOM 3530 C C . ILE A 1 445 ? 13.813 0.669 -25.955 1.00 97.19 445 ILE A C 1
ATOM 3532 O O . ILE A 1 445 ? 12.761 1.257 -26.221 1.00 97.19 445 ILE A O 1
ATOM 3536 N N . ASN A 1 446 ? 14.041 -0.588 -26.326 1.00 95.62 446 ASN A N 1
ATOM 3537 C CA . ASN A 1 446 ? 13.032 -1.419 -26.971 1.00 95.62 446 ASN A CA 1
ATOM 3538 C C . ASN A 1 446 ? 12.222 -2.158 -25.911 1.00 95.62 446 ASN A C 1
ATOM 3540 O O . ASN A 1 446 ? 12.779 -2.843 -25.057 1.00 95.62 446 ASN A O 1
ATOM 3544 N N . THR A 1 447 ? 10.898 -2.040 -25.983 1.00 96.19 447 THR A N 1
ATOM 3545 C CA . THR A 1 447 ? 9.977 -2.674 -25.036 1.00 96.19 447 THR A CA 1
ATOM 3546 C C . THR A 1 447 ? 9.092 -3.690 -25.743 1.00 96.19 447 THR A C 1
ATOM 3548 O O . THR A 1 447 ? 8.321 -3.345 -26.640 1.00 96.19 447 THR A O 1
ATOM 3551 N N . TYR A 1 448 ? 9.155 -4.936 -25.283 1.00 95.56 448 TYR A N 1
ATOM 3552 C CA . TYR A 1 448 ? 8.335 -6.050 -25.741 1.00 95.56 448 TYR A CA 1
ATOM 3553 C C . TYR A 1 448 ? 7.312 -6.390 -24.660 1.00 95.56 448 TYR A C 1
ATOM 3555 O O . TYR A 1 448 ? 7.673 -6.725 -23.531 1.00 95.56 448 TYR A O 1
ATOM 3563 N N . VAL A 1 449 ? 6.028 -6.293 -25.002 1.00 95.31 449 VAL A N 1
ATOM 3564 C CA . VAL A 1 449 ? 4.920 -6.624 -24.100 1.00 95.31 449 VAL A CA 1
ATOM 3565 C C . VAL A 1 449 ? 4.157 -7.814 -24.656 1.00 95.31 449 VAL A C 1
ATOM 3567 O O . VAL A 1 449 ? 3.645 -7.761 -25.770 1.00 95.31 449 VAL A O 1
ATOM 3570 N N . PHE A 1 450 ? 4.029 -8.850 -23.836 1.00 95.94 450 PHE A N 1
ATOM 3571 C CA . PHE A 1 450 ? 3.197 -10.024 -24.080 1.00 95.94 450 PHE A CA 1
ATOM 3572 C C . PHE A 1 450 ? 2.020 -9.952 -23.118 1.00 95.94 450 PHE A C 1
ATOM 3574 O O . PHE A 1 450 ? 2.222 -9.761 -21.919 1.00 95.94 450 PHE A O 1
ATOM 3581 N N . ARG A 1 451 ? 0.782 -10.043 -23.604 1.00 94.81 451 ARG A N 1
ATOM 3582 C CA . ARG A 1 451 ? -0.395 -9.857 -22.745 1.00 94.81 451 ARG A CA 1
ATOM 3583 C C . ARG A 1 451 ? -1.618 -10.556 -23.310 1.00 94.81 451 ARG A C 1
ATOM 3585 O O . ARG A 1 451 ? -1.901 -10.424 -24.495 1.00 94.81 451 ARG A O 1
ATOM 3592 N N . VAL A 1 452 ? -2.407 -11.148 -22.416 1.00 94.38 452 VAL A N 1
ATOM 3593 C CA . VAL A 1 452 ? -3.819 -11.452 -22.667 1.00 94.38 452 VAL A CA 1
ATOM 3594 C C . VAL A 1 452 ? -4.673 -10.799 -21.579 1.00 94.38 452 VAL A C 1
ATOM 3596 O O . VAL A 1 452 ? -4.435 -10.982 -20.381 1.00 94.38 452 VAL A O 1
ATOM 3599 N N . GLY A 1 453 ? -5.641 -9.989 -22.015 1.00 91.38 453 GLY A N 1
ATOM 3600 C CA . GLY A 1 453 ? -6.568 -9.256 -21.158 1.00 91.38 453 GLY A CA 1
ATOM 3601 C C . GLY A 1 453 ? -6.630 -7.758 -21.453 1.00 91.38 453 GLY A C 1
ATOM 3602 O O . GLY A 1 453 ? -5.693 -7.016 -21.144 1.00 91.38 453 GLY A O 1
ATOM 3603 N N . THR A 1 454 ? -7.765 -7.300 -21.984 1.00 94.19 454 THR A N 1
ATOM 3604 C CA . THR A 1 454 ? -8.047 -5.882 -22.285 1.00 94.19 454 THR A CA 1
ATOM 3605 C C . THR A 1 454 ? -7.850 -4.962 -21.077 1.00 94.19 454 THR A C 1
ATOM 3607 O O . THR A 1 454 ? -7.303 -3.870 -21.206 1.00 94.19 454 THR A O 1
ATOM 3610 N N . TYR A 1 455 ? -8.242 -5.421 -19.889 1.00 94.25 455 TYR A N 1
ATOM 3611 C CA . TYR A 1 455 ? -8.169 -4.668 -18.636 1.00 94.25 455 TYR A CA 1
ATOM 3612 C C . TYR A 1 455 ? -6.886 -4.942 -17.842 1.00 94.25 455 TYR A C 1
ATOM 3614 O O . TYR A 1 455 ? -6.717 -4.406 -16.746 1.00 94.25 455 TYR A O 1
ATOM 3622 N N . LYS A 1 456 ? -5.954 -5.753 -18.367 1.00 94.88 456 LYS A N 1
ATOM 3623 C CA . LYS A 1 456 ? -4.653 -5.998 -17.729 1.00 94.88 456 LYS A CA 1
ATOM 3624 C C . LYS A 1 456 ? -3.739 -4.784 -17.957 1.00 94.88 456 LYS A C 1
ATOM 3626 O O . LYS A 1 456 ? -2.858 -4.781 -18.819 1.00 94.88 456 LYS A O 1
ATOM 3631 N N . SER A 1 457 ? -4.003 -3.722 -17.197 1.00 91.12 457 SER A N 1
ATOM 3632 C CA . SER A 1 457 ? -3.459 -2.371 -17.394 1.00 91.12 457 SER A CA 1
ATOM 3633 C C . SER A 1 457 ? -2.069 -2.142 -16.793 1.00 91.12 457 SER A C 1
ATOM 3635 O O . SER A 1 457 ? -1.446 -1.124 -17.078 1.00 91.12 457 SER A O 1
ATOM 3637 N N . ALA A 1 458 ? -1.534 -3.095 -16.021 1.00 87.81 458 ALA A N 1
ATOM 3638 C CA . ALA A 1 458 ? -0.202 -2.993 -15.412 1.00 87.81 458 ALA A CA 1
ATOM 3639 C C . ALA A 1 458 ? 0.937 -2.805 -16.436 1.00 87.81 458 ALA A C 1
ATOM 3641 O O . ALA A 1 458 ? 1.999 -2.305 -16.081 1.00 87.81 458 ALA A O 1
ATOM 3642 N N . VAL A 1 459 ? 0.707 -3.168 -17.703 1.00 88.75 459 VAL A N 1
ATOM 3643 C CA . VAL A 1 459 ? 1.659 -2.956 -18.805 1.00 88.75 459 VAL A CA 1
ATOM 3644 C C . VAL A 1 459 ? 1.573 -1.566 -19.431 1.00 88.75 459 VAL A C 1
ATOM 3646 O O . VAL A 1 459 ? 2.495 -1.157 -20.124 1.00 88.75 459 VAL A O 1
ATOM 3649 N N . GLU A 1 460 ? 0.476 -0.829 -19.241 1.00 91.50 460 GLU A N 1
ATOM 3650 C CA . GLU A 1 460 ? 0.253 0.434 -19.952 1.00 91.50 460 GLU A CA 1
ATOM 3651 C C . GLU A 1 460 ? 1.328 1.506 -19.723 1.00 91.50 460 GLU A C 1
ATOM 3653 O O . GLU A 1 460 ? 1.648 2.186 -20.702 1.00 91.50 460 GLU A O 1
ATOM 3658 N N . PRO A 1 461 ? 1.940 1.636 -18.525 1.00 91.75 461 PRO A N 1
ATOM 3659 C CA . PRO A 1 461 ? 3.014 2.596 -18.284 1.00 91.75 461 PRO A CA 1
ATOM 3660 C C . PRO A 1 461 ? 4.171 2.553 -19.285 1.00 91.75 461 PRO A C 1
ATOM 3662 O O . PRO A 1 461 ? 4.774 3.589 -19.552 1.00 91.75 461 PRO A O 1
ATOM 3665 N N . VAL A 1 462 ? 4.471 1.380 -19.852 1.00 92.25 462 VAL A N 1
ATOM 3666 C CA . VAL A 1 462 ? 5.598 1.202 -20.781 1.00 92.25 462 VAL A CA 1
ATOM 3667 C C . VAL A 1 462 ? 5.205 1.308 -22.260 1.00 92.25 462 VAL A C 1
ATOM 3669 O O . VAL A 1 462 ? 6.069 1.478 -23.112 1.00 92.25 462 VAL A O 1
ATOM 3672 N N . ILE A 1 463 ? 3.909 1.245 -22.592 1.00 93.88 463 ILE A N 1
ATOM 3673 C CA . ILE A 1 463 ? 3.410 1.277 -23.986 1.00 93.88 463 ILE A CA 1
ATOM 3674 C C . ILE A 1 463 ? 2.546 2.504 -24.315 1.00 93.88 463 ILE A C 1
ATOM 3676 O O . ILE A 1 463 ? 2.190 2.720 -25.482 1.00 93.88 463 ILE A O 1
ATOM 3680 N N . ARG A 1 464 ? 2.209 3.325 -23.314 1.00 96.19 464 ARG A N 1
ATOM 3681 C CA . ARG A 1 464 ? 1.394 4.544 -23.433 1.00 96.19 464 ARG A CA 1
ATOM 3682 C C . ARG A 1 464 ? 1.985 5.680 -22.595 1.00 96.19 464 ARG A C 1
ATOM 3684 O O . ARG A 1 464 ? 2.790 5.432 -21.707 1.00 96.19 464 ARG A O 1
ATOM 3691 N N . ASP A 1 465 ? 1.525 6.902 -22.864 1.00 96.62 465 ASP A N 1
ATOM 3692 C CA . ASP A 1 465 ? 1.764 8.094 -22.028 1.00 96.62 465 ASP A CA 1
ATOM 3693 C C . ASP A 1 465 ? 0.509 8.494 -21.223 1.00 96.62 465 ASP A C 1
ATOM 3695 O O . ASP A 1 465 ? 0.477 9.510 -20.535 1.00 96.62 465 ASP A O 1
ATOM 3699 N N . SER A 1 466 ? -0.551 7.685 -21.311 1.00 95.69 466 SER A N 1
ATOM 3700 C CA . SER A 1 466 ? -1.801 7.870 -20.582 1.00 95.69 466 SER A CA 1
ATOM 3701 C C . SER A 1 466 ? -2.598 6.566 -20.485 1.00 95.69 466 SER A C 1
ATOM 3703 O O . SER A 1 466 ? -2.437 5.643 -21.294 1.00 95.69 466 SER A O 1
ATOM 3705 N N . MET A 1 467 ? -3.489 6.518 -19.494 1.00 93.75 467 MET A N 1
ATOM 3706 C CA . MET A 1 467 ? -4.412 5.407 -19.255 1.00 93.75 467 MET A CA 1
ATOM 3707 C C . MET A 1 467 ? -5.331 5.173 -20.461 1.00 93.75 467 MET A C 1
ATOM 3709 O O . MET A 1 467 ? -5.884 6.133 -21.004 1.00 93.75 467 MET A O 1
ATOM 3713 N N . SER A 1 468 ? -5.522 3.913 -20.859 1.00 96.94 468 SER A N 1
ATOM 3714 C CA . SER A 1 468 ? -6.535 3.540 -21.854 1.00 96.94 468 SER A CA 1
ATOM 3715 C C . SER A 1 468 ? -7.962 3.725 -21.324 1.00 96.94 468 SER A C 1
ATOM 3717 O O . SER A 1 468 ? -8.192 3.731 -20.114 1.00 96.94 468 SER A O 1
ATOM 3719 N N . ASP A 1 469 ? -8.948 3.816 -22.219 1.00 97.56 469 ASP A N 1
ATOM 3720 C CA . ASP A 1 469 ? -10.357 3.921 -21.814 1.00 97.56 469 ASP A CA 1
ATOM 3721 C C . ASP A 1 469 ? -10.836 2.675 -21.061 1.00 97.56 469 ASP A C 1
ATOM 3723 O O . ASP A 1 469 ? -11.571 2.783 -20.081 1.00 97.56 469 ASP A O 1
ATOM 3727 N N . ALA A 1 470 ? -10.359 1.488 -21.453 1.00 96.06 470 ALA A N 1
ATOM 3728 C CA . ALA A 1 470 ? -10.659 0.244 -20.752 1.00 96.06 470 ALA A CA 1
ATOM 3729 C C . ALA A 1 470 ? -10.143 0.275 -19.305 1.00 96.06 470 ALA A C 1
ATOM 3731 O O . ALA A 1 470 ? -10.903 0.001 -18.370 1.00 96.06 470 ALA A O 1
ATOM 3732 N N . ALA A 1 471 ? -8.879 0.665 -19.109 1.00 93.06 471 ALA A N 1
ATOM 3733 C CA . ALA A 1 471 ? -8.297 0.822 -17.781 1.00 93.06 471 ALA A CA 1
ATOM 3734 C C . ALA A 1 471 ? -9.027 1.904 -16.972 1.00 93.06 471 ALA A C 1
ATOM 3736 O O . ALA A 1 471 ? -9.351 1.677 -15.809 1.00 93.06 471 ALA A O 1
ATOM 3737 N N . ARG A 1 472 ? -9.377 3.037 -17.596 1.00 95.94 472 ARG A N 1
ATOM 3738 C CA . ARG A 1 472 ? -10.108 4.136 -16.950 1.00 95.94 472 ARG A CA 1
ATOM 3739 C C . ARG A 1 472 ? -11.492 3.720 -16.485 1.00 95.94 472 ARG A C 1
ATOM 3741 O O . ARG A 1 472 ? -11.867 4.066 -15.366 1.00 95.94 472 ARG A O 1
ATOM 3748 N N . THR A 1 473 ? -12.242 2.983 -17.298 1.00 95.50 473 THR A N 1
ATOM 3749 C CA . THR A 1 473 ? -13.574 2.489 -16.927 1.00 95.50 473 THR A CA 1
ATOM 3750 C C . THR A 1 473 ? -13.487 1.479 -15.782 1.00 95.50 473 THR A C 1
ATOM 3752 O O . THR A 1 473 ? -14.240 1.604 -14.812 1.00 95.50 473 THR A O 1
ATOM 3755 N N . ALA A 1 474 ? -12.551 0.524 -15.844 1.00 91.25 474 ALA A N 1
ATOM 3756 C CA . ALA A 1 474 ? -12.349 -0.445 -14.768 1.00 91.25 474 ALA A CA 1
ATOM 3757 C C . ALA A 1 474 ? -11.913 0.239 -13.461 1.00 91.25 474 ALA A C 1
ATOM 3759 O O . ALA A 1 474 ? -12.529 0.004 -12.419 1.00 91.25 474 ALA A O 1
ATOM 3760 N N . ASP A 1 475 ? -10.922 1.136 -13.521 1.00 90.12 475 ASP A N 1
ATOM 3761 C CA . ASP A 1 475 ? -10.393 1.824 -12.343 1.00 90.12 475 ASP A CA 1
ATOM 3762 C C . ASP A 1 475 ? -11.395 2.800 -11.724 1.00 90.12 475 ASP A C 1
ATOM 3764 O O . ASP A 1 475 ? -11.610 2.782 -10.509 1.00 90.12 475 ASP A O 1
ATOM 3768 N N . SER A 1 476 ? -12.114 3.563 -12.554 1.00 94.06 476 SER A N 1
ATOM 3769 C CA . SER A 1 476 ? -13.178 4.465 -12.095 1.00 94.06 476 SER A CA 1
ATOM 3770 C C . SER A 1 476 ? -14.287 3.726 -11.350 1.00 94.06 476 SER A C 1
ATOM 3772 O O . SER A 1 476 ? -14.848 4.270 -10.400 1.00 94.06 476 SER A O 1
ATOM 3774 N N . ARG A 1 477 ? -14.629 2.500 -11.767 1.00 93.94 477 ARG A N 1
ATOM 3775 C CA . ARG A 1 477 ? -15.695 1.712 -11.139 1.00 93.94 477 ARG A CA 1
ATOM 3776 C C . ARG A 1 477 ? -15.347 1.359 -9.696 1.00 93.94 477 ARG A C 1
ATOM 3778 O O . ARG A 1 477 ? -16.137 1.652 -8.798 1.00 93.94 477 ARG A O 1
ATOM 3785 N N . TRP A 1 478 ? -14.190 0.735 -9.468 1.00 90.94 478 TRP A N 1
ATOM 3786 C CA . TRP A 1 478 ? -13.839 0.280 -8.123 1.00 90.94 478 TRP A CA 1
ATOM 3787 C C . TRP A 1 478 ? -13.462 1.449 -7.208 1.00 90.94 478 TRP A C 1
ATOM 3789 O O . TRP A 1 478 ? -13.892 1.449 -6.057 1.00 90.94 478 TRP A O 1
ATOM 3799 N N . ILE A 1 479 ? -12.775 2.491 -7.699 1.00 92.50 479 ILE A N 1
ATOM 3800 C CA . ILE A 1 479 ? -12.379 3.616 -6.835 1.00 92.50 479 ILE A CA 1
ATOM 3801 C C . ILE A 1 479 ? -13.577 4.445 -6.364 1.00 92.50 479 ILE A C 1
ATOM 3803 O O . ILE A 1 479 ? -13.650 4.809 -5.190 1.00 92.50 479 ILE A O 1
ATOM 3807 N N . LYS A 1 480 ? -14.569 4.677 -7.239 1.00 94.62 480 LYS A N 1
ATOM 3808 C CA . LYS A 1 480 ? -15.821 5.350 -6.858 1.00 94.62 480 LYS A CA 1
ATOM 3809 C C . LYS A 1 480 ? -16.597 4.533 -5.830 1.00 94.62 480 LYS A C 1
ATOM 3811 O O . LYS A 1 480 ? -17.195 5.108 -4.925 1.00 94.62 480 LYS A O 1
ATOM 3816 N N . ARG A 1 481 ? -16.587 3.200 -5.952 1.00 94.19 481 ARG A N 1
ATOM 3817 C CA . ARG A 1 481 ? -17.265 2.312 -5.001 1.00 94.19 481 ARG A CA 1
ATOM 3818 C C . ARG A 1 481 ? -16.570 2.291 -3.640 1.00 94.19 481 ARG A C 1
ATOM 3820 O O . ARG A 1 481 ? -17.271 2.427 -2.645 1.00 94.19 481 ARG A O 1
ATOM 3827 N N . LEU A 1 482 ? -15.239 2.194 -3.598 1.00 93.06 482 LEU A N 1
ATOM 3828 C CA . LEU A 1 482 ? -14.462 2.304 -2.355 1.00 93.06 482 LEU A CA 1
ATOM 3829 C C . LEU A 1 482 ? -14.753 3.626 -1.642 1.00 93.06 482 LEU A C 1
ATOM 3831 O O . LEU A 1 482 ? -15.086 3.629 -0.460 1.00 93.06 482 LEU A O 1
ATOM 3835 N N . TRP A 1 483 ? -14.715 4.740 -2.382 1.00 95.75 483 TRP A N 1
ATOM 3836 C CA . TRP A 1 483 ? -14.994 6.059 -1.819 1.00 95.75 483 TRP A CA 1
ATOM 3837 C C . TRP A 1 483 ? -16.429 6.189 -1.310 1.00 95.75 483 TRP A C 1
ATOM 3839 O O . TRP A 1 483 ? -16.658 6.696 -0.215 1.00 95.75 483 TRP A O 1
ATOM 3849 N N . LYS A 1 484 ? -17.406 5.678 -2.066 1.00 96.00 484 LYS A N 1
ATOM 3850 C CA . LYS A 1 484 ? -18.791 5.638 -1.599 1.00 96.00 484 LYS A CA 1
ATOM 3851 C C . LYS A 1 484 ? -18.922 4.832 -0.306 1.00 96.00 484 LYS A C 1
ATOM 3853 O O . LYS A 1 484 ? -19.566 5.311 0.615 1.00 96.00 484 LYS A O 1
ATOM 3858 N N . ASN A 1 485 ? -18.302 3.657 -0.224 1.00 95.06 485 ASN A N 1
ATOM 3859 C CA . ASN A 1 485 ? -18.364 2.819 0.972 1.00 95.06 485 ASN A CA 1
ATOM 3860 C C . ASN A 1 485 ? -17.673 3.496 2.170 1.00 95.06 485 ASN A C 1
ATOM 3862 O O . ASN A 1 485 ? -18.192 3.441 3.279 1.00 95.06 485 ASN A O 1
ATOM 3866 N N . TYR A 1 486 ? -16.560 4.200 1.939 1.00 95.88 486 TYR A N 1
ATOM 3867 C CA . TYR A 1 486 ? -15.910 5.037 2.951 1.00 95.88 486 TYR A CA 1
ATOM 3868 C C . TYR A 1 486 ? -16.879 6.099 3.500 1.00 95.88 486 TYR A C 1
ATOM 3870 O O . TYR A 1 486 ? -17.037 6.227 4.713 1.00 95.88 486 TYR A O 1
ATOM 3878 N N . LEU A 1 487 ? -17.567 6.828 2.613 1.00 97.12 487 LEU A N 1
ATOM 3879 C CA . LEU A 1 487 ? -18.538 7.847 3.014 1.00 97.12 487 LEU A CA 1
ATOM 3880 C C . LEU A 1 487 ? -19.763 7.250 3.709 1.00 97.12 487 LEU A C 1
ATOM 3882 O O . LEU A 1 487 ? -20.190 7.815 4.707 1.00 97.12 487 LEU A O 1
ATOM 3886 N N . ASP A 1 488 ? -20.293 6.125 3.219 1.00 97.38 488 ASP A N 1
ATOM 3887 C CA . ASP A 1 488 ? -21.451 5.433 3.804 1.00 97.38 488 ASP A CA 1
ATOM 3888 C C . ASP A 1 488 ? -21.161 5.005 5.261 1.00 97.38 488 ASP A C 1
ATOM 3890 O O . ASP A 1 488 ? -22.018 5.126 6.137 1.00 97.38 488 ASP A O 1
ATOM 3894 N N . ILE A 1 489 ? -19.935 4.553 5.549 1.00 96.88 489 ILE A N 1
ATOM 3895 C CA . ILE A 1 489 ? -19.507 4.182 6.907 1.00 96.88 489 ILE A CA 1
ATOM 3896 C C . ILE A 1 489 ? -19.409 5.412 7.808 1.00 96.88 489 ILE A C 1
ATOM 3898 O O . ILE A 1 489 ? -19.973 5.427 8.901 1.00 96.88 489 ILE A O 1
ATOM 3902 N N . ILE A 1 490 ? -18.716 6.461 7.361 1.00 97.25 490 ILE A N 1
ATOM 3903 C CA . ILE A 1 490 ? -18.531 7.663 8.182 1.00 97.25 490 ILE A CA 1
ATOM 3904 C C . ILE A 1 490 ? -19.859 8.379 8.419 1.00 97.25 490 ILE A C 1
ATOM 3906 O O . ILE A 1 490 ? -20.110 8.837 9.532 1.00 97.25 490 ILE A O 1
ATOM 3910 N N . SER A 1 491 ? -20.718 8.465 7.405 1.00 97.19 491 SER A N 1
ATOM 3911 C CA . SER A 1 491 ? -22.028 9.101 7.531 1.00 97.19 491 SER A CA 1
ATOM 3912 C C . SER A 1 491 ? -22.926 8.338 8.505 1.00 97.19 491 SER A C 1
ATOM 3914 O O . SER A 1 491 ? -23.563 8.970 9.347 1.00 97.19 491 SER A O 1
ATOM 3916 N N . THR A 1 492 ? -22.877 7.001 8.492 1.00 96.94 492 THR A N 1
ATOM 3917 C CA . THR A 1 492 ? -23.526 6.153 9.505 1.00 96.94 492 THR A CA 1
ATOM 3918 C C . THR A 1 492 ? -22.962 6.431 10.900 1.00 96.94 492 THR A C 1
ATOM 3920 O O . THR A 1 492 ? -23.713 6.726 11.825 1.00 96.94 492 THR A O 1
ATOM 3923 N N . ASN A 1 493 ? -21.638 6.417 11.056 1.00 97.31 493 ASN A N 1
ATOM 3924 C CA . ASN A 1 493 ? -20.975 6.627 12.344 1.00 97.31 493 ASN A CA 1
ATOM 3925 C C . ASN A 1 493 ? -21.237 8.020 12.949 1.00 97.31 493 ASN A C 1
ATOM 3927 O O . ASN A 1 493 ? -21.320 8.163 14.170 1.00 97.31 493 ASN A O 1
ATOM 3931 N N . ARG A 1 494 ? -21.371 9.046 12.101 1.00 96.12 494 ARG A N 1
ATOM 3932 C CA . ARG A 1 494 ? -21.621 10.444 12.489 1.00 96.12 494 ARG A CA 1
ATOM 3933 C C . ARG A 1 494 ? -23.103 10.839 12.453 1.00 96.12 494 ARG A C 1
ATOM 3935 O O . ARG A 1 494 ? -23.408 12.004 12.699 1.00 96.12 494 ARG A O 1
ATOM 3942 N N . ASN A 1 495 ? -24.012 9.901 12.168 1.00 95.19 495 ASN A N 1
ATOM 3943 C CA . ASN A 1 495 ? -25.455 10.138 12.021 1.00 95.19 495 ASN A CA 1
ATOM 3944 C C . ASN A 1 495 ? -25.774 11.310 11.075 1.00 95.19 495 ASN A C 1
ATOM 3946 O O . ASN A 1 495 ? -26.461 12.266 11.434 1.00 95.19 495 ASN A O 1
ATOM 3950 N N . THR A 1 496 ? -25.223 11.266 9.866 1.00 93.69 496 THR A N 1
ATOM 3951 C CA . THR A 1 496 ? -25.348 12.334 8.869 1.00 93.69 496 THR A CA 1
ATOM 3952 C C . THR A 1 496 ? -25.413 11.760 7.446 1.00 93.69 496 THR A C 1
ATOM 3954 O O . THR A 1 496 ? -25.603 10.562 7.262 1.00 93.69 496 THR A O 1
ATOM 3957 N N . THR A 1 497 ? -25.303 12.603 6.416 1.00 94.69 497 THR A N 1
ATOM 3958 C CA . THR A 1 497 ? -25.343 12.202 5.003 1.00 94.69 497 THR A CA 1
ATOM 3959 C C . THR A 1 497 ? -23.962 12.274 4.358 1.00 94.69 497 THR A C 1
ATOM 3961 O O . THR A 1 497 ? -23.102 13.051 4.772 1.00 94.69 497 THR A O 1
ATOM 3964 N N . ASN A 1 498 ? -23.756 11.519 3.277 1.00 94.62 498 ASN A N 1
ATOM 3965 C CA . ASN A 1 498 ? -22.497 11.554 2.526 1.00 94.62 498 ASN A CA 1
ATOM 3966 C C . ASN A 1 498 ? -22.150 12.959 2.017 1.00 94.62 498 ASN A C 1
ATOM 3968 O O . ASN A 1 498 ? -20.986 13.343 2.076 1.00 94.62 498 ASN A O 1
ATOM 3972 N N . ASN A 1 499 ? -23.148 13.726 1.556 1.00 92.81 499 ASN A N 1
ATOM 3973 C CA . ASN A 1 499 ? -22.926 15.093 1.080 1.00 92.81 499 ASN A CA 1
ATOM 3974 C C . ASN A 1 499 ? -22.532 16.040 2.218 1.00 92.81 499 ASN A C 1
ATOM 3976 O O . ASN A 1 499 ? -21.798 16.992 2.005 1.00 92.81 499 ASN A O 1
ATOM 3980 N N . GLN A 1 500 ? -22.994 15.793 3.445 1.00 90.44 500 GLN A N 1
ATOM 3981 C CA . GLN A 1 500 ? -22.564 16.591 4.588 1.00 90.44 500 GLN A CA 1
ATOM 3982 C C . GLN A 1 500 ? -21.134 16.246 5.024 1.00 90.44 500 GLN A C 1
ATOM 3984 O O . GLN A 1 500 ? -20.378 17.162 5.339 1.00 90.44 500 GLN A O 1
ATOM 3989 N N . ILE A 1 501 ? -20.752 14.961 4.995 1.00 92.88 501 ILE A N 1
ATOM 3990 C CA . ILE A 1 501 ? -19.378 14.525 5.295 1.00 92.88 501 ILE A CA 1
ATOM 3991 C C . ILE A 1 501 ? -18.382 15.089 4.283 1.00 92.88 501 ILE A C 1
ATOM 3993 O O . ILE A 1 501 ? -17.346 15.628 4.666 1.00 92.88 501 ILE A O 1
ATOM 3997 N N . PHE A 1 502 ? -18.680 14.941 2.994 1.00 92.62 502 PHE A N 1
ATOM 3998 C CA . PHE A 1 502 ? -17.816 15.411 1.922 1.00 92.62 502 PHE A CA 1
ATOM 3999 C C . PHE A 1 502 ? -18.660 15.920 0.745 1.00 92.62 502 PHE A C 1
ATOM 4001 O O . PHE A 1 502 ? -19.015 15.133 -0.141 1.00 92.62 502 PHE A O 1
ATOM 4008 N N . PRO A 1 503 ? -19.012 17.218 0.749 1.00 90.75 503 PRO A N 1
ATOM 4009 C CA . PRO A 1 503 ? -19.732 17.843 -0.352 1.00 90.75 503 PRO A CA 1
ATOM 4010 C C . PRO A 1 503 ? -18.814 18.058 -1.565 1.00 90.75 503 PRO A C 1
ATOM 4012 O O . PRO A 1 503 ? -17.644 17.665 -1.566 1.00 90.75 503 PRO A O 1
ATOM 4015 N N . THR A 1 504 ? -19.320 18.695 -2.624 1.00 93.00 504 THR A N 1
ATOM 4016 C CA . THR A 1 504 ? -18.470 19.072 -3.764 1.00 93.00 504 THR A CA 1
ATOM 4017 C C . THR A 1 504 ? -17.325 19.993 -3.324 1.00 93.00 504 THR A C 1
ATOM 4019 O O . THR A 1 504 ? -17.445 20.737 -2.353 1.00 93.00 504 THR A O 1
ATOM 4022 N N . ALA A 1 505 ? -16.199 19.989 -4.045 1.00 92.44 505 ALA A N 1
ATOM 4023 C CA . ALA A 1 505 ? -15.058 20.847 -3.699 1.00 92.44 505 ALA A CA 1
ATOM 4024 C C . ALA A 1 505 ? -15.440 22.340 -3.635 1.00 92.44 505 ALA A C 1
ATOM 4026 O O . ALA A 1 505 ? -14.931 23.077 -2.795 1.00 92.44 505 ALA A O 1
ATOM 4027 N N . GLN A 1 506 ? -16.375 22.767 -4.486 1.00 94.50 506 GLN A N 1
ATOM 4028 C CA . GLN A 1 506 ? -16.921 24.121 -4.476 1.00 94.50 506 GLN A CA 1
ATOM 4029 C C . GLN A 1 506 ? -17.717 24.407 -3.192 1.00 94.50 506 GLN A C 1
ATOM 4031 O O . GLN A 1 506 ? -17.462 25.407 -2.527 1.00 94.50 506 GLN A O 1
ATOM 4036 N N . GLU A 1 507 ? -18.610 23.500 -2.792 1.00 94.06 507 GLU A N 1
ATOM 4037 C CA . GLU A 1 507 ? -19.350 23.603 -1.528 1.00 94.06 507 GLU A CA 1
ATOM 4038 C C . GLU A 1 507 ? -18.421 23.583 -0.305 1.00 94.06 507 GLU A C 1
ATOM 4040 O O . GLU A 1 507 ? -18.668 24.298 0.666 1.00 94.06 507 GLU A O 1
ATOM 4045 N N . VAL A 1 508 ? -17.332 22.799 -0.334 1.00 92.88 508 VAL A N 1
ATOM 4046 C CA . VAL A 1 508 ? -16.304 22.830 0.722 1.00 92.88 508 VAL A CA 1
ATOM 4047 C C . VAL A 1 508 ? -15.716 24.237 0.839 1.00 92.88 508 VAL A C 1
ATOM 4049 O O . VAL A 1 508 ? -15.646 24.771 1.944 1.00 92.88 508 VAL A O 1
ATOM 4052 N N . LEU A 1 509 ? -15.339 24.864 -0.280 1.00 94.81 509 LEU A N 1
ATOM 4053 C CA . LEU A 1 509 ? -14.792 26.225 -0.286 1.00 94.81 509 LEU A CA 1
ATOM 4054 C C . LEU A 1 509 ? -15.803 27.260 0.219 1.00 94.81 509 LEU A C 1
ATOM 4056 O O . LEU A 1 509 ? -15.433 28.157 0.972 1.00 94.81 509 LEU A O 1
ATOM 4060 N N . GLU A 1 510 ? -17.070 27.148 -0.173 1.00 95.19 510 GLU A N 1
ATOM 4061 C CA . GLU A 1 510 ? -18.141 28.045 0.278 1.00 95.19 510 GLU A CA 1
ATOM 4062 C C . GLU A 1 510 ? -18.370 27.937 1.785 1.00 95.19 510 GLU A C 1
ATOM 4064 O O . GLU A 1 510 ? -18.351 28.944 2.491 1.00 95.19 510 GLU A O 1
ATOM 4069 N N . LYS A 1 511 ? -18.487 26.714 2.305 1.00 93.75 511 LYS A N 1
ATOM 4070 C CA . LYS A 1 511 ? -18.630 26.460 3.743 1.00 93.75 511 LYS A CA 1
ATOM 4071 C C . LYS A 1 511 ? -17.402 26.891 4.541 1.00 93.75 511 LYS A C 1
ATOM 4073 O O . LYS A 1 511 ? -17.546 27.373 5.659 1.00 93.75 511 LYS A O 1
ATOM 4078 N N . LEU A 1 512 ? -16.202 26.738 3.985 1.00 94.75 512 LEU A N 1
ATOM 4079 C CA . LEU A 1 512 ? -14.971 27.173 4.638 1.00 94.75 512 LEU A CA 1
ATOM 4080 C C . LEU A 1 512 ? -14.870 28.708 4.695 1.00 94.75 512 LEU A C 1
ATOM 4082 O O . LEU A 1 512 ? -14.381 29.242 5.686 1.00 94.75 512 LEU A O 1
ATOM 4086 N N . LYS A 1 513 ? -15.390 29.428 3.688 1.00 96.62 513 LYS A N 1
ATOM 4087 C CA . LYS A 1 513 ? -15.510 30.898 3.723 1.00 96.62 513 LYS A CA 1
ATOM 4088 C C . LYS A 1 513 ? -16.459 31.383 4.821 1.00 96.62 513 LYS A C 1
ATOM 4090 O O . LYS A 1 513 ? -16.156 32.388 5.445 1.00 96.62 513 LYS A O 1
ATOM 4095 N N . VAL A 1 514 ? -17.563 30.674 5.080 1.00 96.62 514 VAL A N 1
ATOM 4096 C CA . VAL A 1 514 ? -18.528 31.026 6.148 1.00 96.62 514 VAL A CA 1
ATOM 4097 C C . VAL A 1 514 ? -17.884 31.023 7.539 1.00 96.62 514 VAL A C 1
ATOM 4099 O O . VAL A 1 514 ? -18.327 31.749 8.421 1.00 96.62 514 VAL A O 1
ATOM 4102 N N . VAL A 1 515 ? -16.829 30.230 7.734 1.00 96.62 515 VAL A N 1
ATOM 4103 C CA . VAL A 1 515 ? -16.058 30.162 8.985 1.00 96.62 515 VAL A CA 1
ATOM 4104 C C . VAL A 1 515 ? -14.689 30.850 8.875 1.00 96.62 515 VAL A C 1
ATOM 4106 O O . VAL A 1 515 ? -13.748 30.460 9.565 1.00 96.62 515 VAL A O 1
ATOM 4109 N N . ASP A 1 516 ? -14.549 31.831 7.977 1.00 96.50 516 ASP A N 1
ATOM 4110 C CA . ASP A 1 516 ? -13.334 32.636 7.766 1.00 96.50 516 ASP A CA 1
ATOM 4111 C C . ASP A 1 516 ? -12.055 31.816 7.523 1.00 96.50 516 ASP A C 1
ATOM 4113 O O . ASP A 1 516 ? -10.955 32.171 7.950 1.00 96.50 516 ASP A O 1
ATOM 4117 N N . GLY A 1 517 ? -12.177 30.675 6.843 1.00 95.81 517 GLY A N 1
ATOM 4118 C CA . GLY A 1 517 ? -11.033 29.808 6.576 1.00 95.81 517 GLY A CA 1
ATOM 4119 C C . GLY A 1 517 ? -10.635 28.900 7.740 1.00 95.81 517 GLY A C 1
ATOM 4120 O O . GLY A 1 517 ? -9.630 28.205 7.618 1.00 95.81 517 GLY A O 1
ATOM 4121 N N . ASN A 1 518 ? -11.379 28.879 8.854 1.00 97.50 518 ASN A N 1
ATOM 4122 C CA . ASN A 1 518 ? -11.044 28.074 10.028 1.00 97.50 518 ASN A CA 1
ATOM 4123 C C . ASN A 1 518 ? -11.458 26.593 9.847 1.00 97.50 518 ASN A C 1
ATOM 4125 O O . ASN A 1 518 ? -12.651 26.274 9.908 1.00 97.50 518 ASN A O 1
ATOM 4129 N N . PRO A 1 519 ? -10.502 25.656 9.693 1.00 96.44 519 PRO A N 1
ATOM 4130 C CA . PRO A 1 519 ? -10.813 24.250 9.437 1.00 96.44 519 PRO A CA 1
ATOM 4131 C C . PRO A 1 519 ? -11.428 23.527 10.645 1.00 96.44 519 PRO A C 1
ATOM 4133 O O . PRO A 1 519 ? -12.244 22.622 10.465 1.00 96.44 519 PRO A O 1
ATOM 4136 N N . ALA A 1 520 ? -11.097 23.931 11.876 1.00 97.75 520 ALA A N 1
ATOM 4137 C CA . ALA A 1 520 ? -11.664 23.319 13.074 1.00 97.75 520 ALA A CA 1
ATOM 4138 C C . ALA A 1 520 ? -13.144 23.688 13.217 1.00 97.75 520 ALA A C 1
ATOM 4140 O O . ALA A 1 520 ? -13.980 22.818 13.467 1.00 97.75 520 ALA A O 1
ATOM 4141 N N . GLN A 1 521 ? -13.483 24.961 12.986 1.00 98.00 521 GLN A N 1
ATOM 4142 C CA . GLN A 1 521 ? -14.875 25.418 12.991 1.00 98.00 521 GLN A CA 1
ATOM 4143 C C . GLN A 1 521 ? -15.679 24.831 11.834 1.00 98.00 521 GLN A C 1
ATOM 4145 O O . GLN A 1 521 ? -16.835 24.452 12.028 1.00 98.00 521 GLN A O 1
ATOM 4150 N N . PHE A 1 522 ? -15.065 24.679 10.656 1.00 96.00 522 PHE A N 1
ATOM 4151 C CA . PHE A 1 522 ? -15.661 23.930 9.551 1.00 96.00 522 PHE A CA 1
ATOM 4152 C C . PHE A 1 522 ? -16.016 22.500 9.984 1.00 96.00 522 PHE A C 1
ATOM 4154 O O . PHE A 1 522 ? -17.147 22.059 9.770 1.00 96.00 522 PHE A O 1
ATOM 4161 N N . ALA A 1 523 ? -15.083 21.795 10.632 1.00 97.00 523 ALA A N 1
ATOM 4162 C CA . ALA A 1 523 ? -15.299 20.429 11.093 1.00 97.00 523 ALA A CA 1
ATOM 4163 C C . ALA A 1 523 ? -16.418 20.337 12.143 1.00 97.00 523 ALA A C 1
ATOM 4165 O O . ALA A 1 523 ? -17.272 19.458 12.041 1.00 97.00 523 ALA A O 1
ATOM 4166 N N . LEU A 1 524 ? -16.459 21.250 13.116 1.00 96.88 524 LEU A N 1
ATOM 4167 C CA . LEU A 1 524 ? -17.495 21.266 14.153 1.00 96.88 524 LEU A CA 1
ATOM 4168 C C . LEU A 1 524 ? -18.880 21.584 13.569 1.00 96.88 524 LEU A C 1
ATOM 4170 O O . LEU A 1 524 ? -19.839 20.855 13.810 1.00 96.88 524 LEU A O 1
ATOM 4174 N N . THR A 1 525 ? -18.978 22.624 12.736 1.00 94.38 525 THR A N 1
ATOM 4175 C CA . THR A 1 525 ? -20.252 23.088 12.151 1.00 94.38 525 THR A CA 1
ATOM 4176 C C . THR A 1 525 ? -20.863 22.051 11.205 1.00 94.38 525 THR A C 1
ATOM 4178 O O . THR A 1 525 ? -22.082 21.946 11.094 1.00 94.38 525 THR A O 1
ATOM 4181 N N . ASN A 1 526 ? -20.030 21.239 10.543 1.00 92.44 526 ASN A N 1
ATOM 4182 C CA . ASN A 1 526 ? -20.484 20.149 9.674 1.00 92.44 526 ASN A CA 1
ATOM 4183 C C . ASN A 1 526 ? -20.659 18.809 10.409 1.00 92.44 526 ASN A C 1
ATOM 4185 O O . ASN A 1 526 ? -20.944 17.804 9.759 1.00 92.44 526 ASN A O 1
ATOM 4189 N N . ASN A 1 527 ? -20.550 18.785 11.743 1.00 94.75 527 ASN A N 1
ATOM 4190 C CA . ASN A 1 527 ? -20.661 17.581 12.573 1.00 94.75 527 ASN A CA 1
ATOM 4191 C C . ASN A 1 527 ? -19.600 16.501 12.256 1.00 94.75 527 ASN A C 1
ATOM 4193 O O . ASN A 1 527 ? -19.818 15.301 12.452 1.00 94.75 527 ASN A O 1
ATOM 4197 N N . LEU A 1 528 ? -18.426 16.919 11.772 1.00 96.44 528 LEU A N 1
ATOM 4198 C CA . LEU A 1 528 ? -17.272 16.034 11.603 1.00 96.44 528 LEU A CA 1
ATOM 4199 C C . LEU A 1 528 ? -16.591 15.751 12.949 1.00 96.44 528 LEU A C 1
ATOM 4201 O O . LEU A 1 528 ? -16.047 14.668 13.156 1.00 96.44 528 LEU A O 1
ATOM 4205 N N . VAL A 1 529 ? -16.622 16.703 13.876 1.00 98.25 529 VAL A N 1
ATOM 4206 C CA . VAL A 1 529 ? -16.074 16.549 15.231 1.00 98.25 529 VAL A CA 1
ATOM 4207 C C . VAL A 1 529 ? -17.090 17.023 16.257 1.00 98.25 529 VAL A C 1
ATOM 4209 O O . VAL A 1 529 ? -17.994 17.784 15.923 1.00 98.25 529 VAL A O 1
ATOM 4212 N N . ASP A 1 530 ? -16.939 16.577 17.501 1.00 98.38 530 ASP A N 1
ATOM 4213 C CA . ASP A 1 530 ? -17.887 16.888 18.574 1.00 98.38 530 ASP A CA 1
ATOM 4214 C C . ASP A 1 530 ? -17.422 18.071 19.423 1.00 98.38 530 ASP A C 1
ATOM 4216 O O . ASP A 1 530 ? -18.238 18.842 19.924 1.00 98.38 530 ASP A O 1
ATOM 4220 N N . ILE A 1 531 ? -16.107 18.196 19.638 1.00 98.44 531 ILE A N 1
ATOM 4221 C CA . ILE A 1 531 ? -15.540 19.169 20.575 1.00 98.44 531 ILE A CA 1
ATOM 4222 C C . ILE A 1 531 ? -14.261 19.775 19.997 1.00 98.44 531 ILE A C 1
ATOM 4224 O O . ILE A 1 531 ? -13.331 19.057 19.627 1.00 98.44 531 ILE A O 1
ATOM 4228 N N . ILE A 1 532 ? -14.187 21.108 20.000 1.00 98.50 532 ILE A N 1
ATOM 4229 C CA . ILE A 1 532 ? -12.943 21.848 19.779 1.00 98.50 532 ILE A CA 1
ATOM 4230 C C . ILE A 1 532 ? -12.355 22.230 21.140 1.00 98.50 532 ILE A C 1
ATOM 4232 O O . ILE A 1 532 ? -12.968 22.994 21.884 1.00 98.50 532 ILE A O 1
ATOM 4236 N N . ALA A 1 533 ? -11.170 21.721 21.478 1.00 97.94 533 ALA A N 1
ATOM 4237 C CA . ALA A 1 533 ? -10.536 21.979 22.771 1.00 97.94 533 ALA A CA 1
ATOM 4238 C C . ALA A 1 533 ? -9.003 21.959 22.690 1.00 97.94 533 ALA A C 1
ATOM 4240 O O . ALA A 1 533 ? -8.405 21.242 21.890 1.00 97.94 533 ALA A O 1
ATOM 4241 N N . SER A 1 534 ? -8.334 22.746 23.538 1.00 97.81 534 SER A N 1
ATOM 4242 C CA . SER A 1 534 ? -6.872 22.693 23.664 1.00 97.81 534 SER A CA 1
ATOM 4243 C C . SER A 1 534 ? -6.425 21.364 24.283 1.00 97.81 534 SER A C 1
ATOM 4245 O O . SER A 1 534 ? -7.158 20.777 25.076 1.00 97.81 534 SER A O 1
ATOM 4247 N N . ARG A 1 535 ? -5.200 20.904 23.988 1.00 95.56 535 ARG A N 1
ATOM 4248 C CA . ARG A 1 535 ? -4.662 19.652 24.559 1.00 95.56 535 ARG A CA 1
ATOM 4249 C C . ARG A 1 535 ? -4.794 19.562 26.093 1.00 95.56 535 ARG A C 1
ATOM 4251 O O . ARG A 1 535 ? -5.255 18.520 26.549 1.00 95.56 535 ARG A O 1
ATOM 4258 N N . PRO A 1 536 ? -4.491 20.612 26.890 1.00 96.56 536 PRO A N 1
ATOM 4259 C CA . PRO A 1 536 ? -4.704 20.557 28.340 1.00 96.56 536 PRO A CA 1
ATOM 4260 C C . PRO A 1 536 ? -6.176 20.381 28.733 1.00 96.56 536 PRO A C 1
ATOM 4262 O O . PRO A 1 536 ? -6.483 19.686 29.694 1.00 96.56 536 PRO A O 1
ATOM 4265 N N . SER A 1 537 ? -7.103 20.981 27.980 1.00 97.62 537 SER A N 1
ATOM 4266 C CA . SER A 1 537 ? -8.542 20.827 28.229 1.00 97.62 537 SER A CA 1
ATOM 4267 C C . SER A 1 537 ? -9.012 19.408 27.909 1.00 97.62 537 SER A C 1
ATOM 4269 O O . SER A 1 537 ? -9.746 18.820 28.698 1.00 97.62 537 SER A O 1
ATOM 4271 N N . ILE A 1 538 ? -8.530 18.836 26.798 1.00 97.25 538 ILE A N 1
ATOM 4272 C CA . ILE A 1 538 ? -8.776 17.435 26.430 1.00 97.25 538 ILE A CA 1
ATOM 4273 C C . ILE A 1 538 ? -8.250 16.506 27.527 1.00 97.25 538 ILE A C 1
ATOM 4275 O O . ILE A 1 538 ? -8.965 15.613 27.970 1.00 97.25 538 ILE A O 1
ATOM 4279 N N . GLU A 1 539 ? -7.020 16.721 28.000 1.00 96.38 539 GLU A N 1
ATOM 4280 C CA . GLU A 1 539 ? -6.437 15.917 29.076 1.00 96.38 539 GLU A CA 1
ATOM 4281 C C . GLU A 1 539 ? -7.255 16.015 30.367 1.00 96.38 539 GLU A C 1
ATOM 4283 O O . GLU A 1 539 ? -7.578 14.984 30.951 1.00 96.38 539 GLU A O 1
ATOM 4288 N N . ASN A 1 540 ? -7.672 17.217 30.769 1.00 97.25 540 ASN A N 1
ATOM 4289 C CA . ASN A 1 540 ? -8.536 17.403 31.935 1.00 97.25 540 ASN A CA 1
ATOM 4290 C C . ASN A 1 540 ? -9.869 16.654 31.800 1.00 97.25 540 ASN A C 1
ATOM 4292 O O . ASN A 1 540 ? -10.350 16.079 32.776 1.00 97.25 540 ASN A O 1
ATOM 4296 N N . ASP A 1 541 ? -10.465 16.622 30.609 1.00 97.75 541 ASP A N 1
ATOM 4297 C CA . ASP A 1 541 ? -11.672 15.832 30.361 1.00 97.75 541 ASP A CA 1
ATOM 4298 C C . ASP A 1 541 ? -11.400 14.326 30.445 1.00 97.75 541 ASP A C 1
ATOM 4300 O O . ASP A 1 541 ? -12.183 13.600 31.058 1.00 97.75 541 ASP A O 1
ATOM 4304 N N . MET A 1 542 ? -10.268 13.847 29.922 1.00 97.81 542 MET A N 1
ATOM 4305 C CA . MET A 1 542 ? -9.875 12.440 30.065 1.00 97.81 542 MET A CA 1
ATOM 4306 C C . MET A 1 542 ? -9.599 12.071 31.528 1.00 97.81 542 MET A C 1
ATOM 4308 O O . MET A 1 542 ? -9.957 10.977 31.956 1.00 97.81 542 MET A O 1
ATOM 4312 N N . VAL A 1 543 ? -9.041 12.984 32.329 1.00 97.19 543 VAL A N 1
ATOM 4313 C CA . VAL A 1 543 ? -8.850 12.794 33.777 1.00 97.19 543 VAL A CA 1
ATOM 4314 C C . VAL A 1 543 ? -10.188 12.670 34.504 1.00 97.19 543 VAL A C 1
ATOM 4316 O O . VAL A 1 543 ? -10.311 11.825 35.388 1.00 97.19 543 VAL A O 1
ATOM 4319 N N . LYS A 1 544 ? -11.211 13.448 34.130 1.00 97.06 544 LYS A N 1
ATOM 4320 C CA . LYS A 1 544 ? -12.558 13.313 34.718 1.00 97.06 544 LYS A CA 1
ATOM 4321 C C . LYS A 1 544 ? -13.180 11.946 34.425 1.00 97.06 544 LYS A C 1
ATOM 4323 O O . LYS A 1 544 ? -13.911 11.429 35.261 1.00 97.06 544 LYS A O 1
ATOM 4328 N N . VAL A 1 545 ? -12.902 11.373 33.251 1.00 96.94 545 VAL A N 1
ATOM 4329 C CA . VAL A 1 545 ? -13.472 10.086 32.821 1.00 96.94 545 VAL A CA 1
ATOM 4330 C C . VAL A 1 545 ? -12.695 8.893 33.383 1.00 96.94 545 VAL A C 1
ATOM 4332 O O . VAL A 1 545 ? -13.300 7.938 33.861 1.00 96.94 545 VAL A O 1
ATOM 4335 N N . PHE A 1 546 ? -11.363 8.927 33.322 1.00 97.06 546 PHE A N 1
ATOM 4336 C CA . PHE A 1 546 ? -10.508 7.775 33.632 1.00 97.06 546 PHE A CA 1
ATOM 4337 C C . PHE A 1 546 ? -9.782 7.886 34.979 1.00 97.06 546 PHE A C 1
ATOM 4339 O O . PHE A 1 546 ? -9.203 6.909 35.451 1.00 97.06 546 PHE A O 1
ATOM 4346 N N . GLY A 1 547 ? -9.825 9.049 35.627 1.00 95.81 547 GLY A N 1
ATOM 4347 C CA . GLY A 1 547 ? -9.091 9.345 36.854 1.00 95.81 547 GLY A CA 1
ATOM 4348 C C . GLY A 1 547 ? -7.651 9.797 36.597 1.00 95.81 547 GLY A C 1
ATOM 4349 O O . GLY A 1 547 ? -7.118 9.658 35.497 1.00 95.81 547 GLY A O 1
ATOM 4350 N N . TRP A 1 548 ? -7.018 10.360 37.628 1.00 94.12 548 TRP A N 1
ATOM 4351 C CA . TRP A 1 548 ? -5.647 10.877 37.579 1.00 94.12 548 TRP A CA 1
ATOM 4352 C C . TRP A 1 548 ? -4.619 9.836 38.033 1.00 94.12 548 TRP A C 1
ATOM 4354 O O . TRP A 1 548 ? -4.727 9.293 39.136 1.00 94.12 548 TRP A O 1
ATOM 4364 N N . ASN A 1 549 ? -3.569 9.646 37.235 1.00 90.12 549 ASN A N 1
ATOM 4365 C CA . ASN A 1 549 ? -2.393 8.867 37.593 1.00 90.12 549 ASN A CA 1
ATOM 4366 C C . ASN A 1 549 ? -1.292 9.796 38.129 1.00 90.12 549 ASN A C 1
ATOM 4368 O O . ASN A 1 549 ? -0.686 10.570 37.384 1.00 90.12 549 ASN A O 1
ATOM 4372 N N . LYS A 1 550 ? -0.986 9.692 39.428 1.00 87.75 550 LYS A N 1
ATOM 4373 C CA . LYS A 1 550 ? 0.052 10.514 40.077 1.00 87.75 550 LYS A CA 1
ATOM 4374 C C . LYS A 1 550 ? 1.467 10.230 39.558 1.00 87.75 550 LYS A C 1
ATOM 4376 O O . LYS A 1 550 ? 2.272 11.157 39.511 1.00 87.75 550 LYS A O 1
ATOM 4381 N N . ASN A 1 551 ? 1.756 8.989 39.167 1.00 84.94 551 ASN A N 1
ATOM 4382 C CA . ASN A 1 551 ? 3.086 8.564 38.726 1.00 84.94 551 ASN A CA 1
ATOM 4383 C C . ASN A 1 551 ? 3.363 9.037 37.295 1.00 84.94 551 ASN A C 1
ATOM 4385 O O . ASN A 1 551 ? 4.421 9.596 37.014 1.00 84.94 551 ASN A O 1
ATOM 4389 N N . GLU A 1 552 ? 2.391 8.858 36.399 1.00 83.38 552 GLU A N 1
ATOM 4390 C CA . GLU A 1 552 ? 2.515 9.267 34.994 1.00 83.38 552 GLU A CA 1
ATOM 4391 C C . GLU A 1 552 ? 2.189 10.743 34.751 1.00 83.38 552 GLU A C 1
ATOM 4393 O O . GLU A 1 552 ? 2.475 11.256 33.670 1.00 83.38 552 GLU A O 1
ATOM 4398 N N . LYS A 1 553 ? 1.614 11.430 35.749 1.00 89.81 553 LYS A N 1
ATOM 4399 C CA . LYS A 1 553 ? 1.151 12.822 35.659 1.00 89.81 553 LYS A CA 1
ATOM 4400 C C . LYS A 1 553 ? 0.220 13.047 34.460 1.00 89.81 553 LYS A C 1
ATOM 4402 O O . LYS A 1 553 ? 0.372 14.017 33.725 1.00 89.81 553 LYS A O 1
ATOM 4407 N N . SER A 1 554 ? -0.715 12.122 34.263 1.00 91.56 554 SER A N 1
ATOM 4408 C CA . SER A 1 554 ? -1.724 12.151 33.200 1.00 91.56 554 SER A CA 1
ATOM 4409 C C . SER A 1 554 ? -2.968 11.375 33.652 1.00 91.56 554 SER A C 1
ATOM 4411 O O . SER A 1 554 ? -3.034 10.909 34.791 1.00 91.56 554 SER A O 1
ATOM 4413 N N . PHE A 1 555 ? -3.969 11.216 32.787 1.00 94.56 555 PHE A N 1
ATOM 4414 C CA . PHE A 1 555 ? -5.108 10.339 33.078 1.00 94.56 555 PHE A CA 1
ATOM 4415 C C . PHE A 1 555 ? -4.687 8.860 33.135 1.00 94.56 555 PHE A C 1
ATOM 4417 O O . PHE A 1 555 ? -3.708 8.469 32.497 1.00 94.56 555 PHE A O 1
ATOM 4424 N N . ASN A 1 556 ? -5.419 8.031 33.887 1.00 95.75 556 ASN A N 1
ATOM 4425 C CA . ASN A 1 556 ? -5.124 6.601 33.987 1.00 95.75 556 ASN A CA 1
ATOM 4426 C C . ASN A 1 556 ? -5.275 5.924 32.623 1.00 95.75 556 ASN A C 1
ATOM 4428 O O . ASN A 1 556 ? -6.372 5.874 32.056 1.00 95.75 556 ASN A O 1
ATOM 4432 N N . LYS A 1 557 ? -4.174 5.378 32.111 1.00 94.75 557 LYS A N 1
ATOM 4433 C CA . LYS A 1 557 ? -4.120 4.796 30.776 1.00 94.75 557 LYS A CA 1
ATOM 4434 C C . LYS A 1 557 ? -3.078 3.695 30.662 1.00 94.75 557 LYS A C 1
ATOM 4436 O O . LYS A 1 557 ? -2.121 3.661 31.427 1.00 94.75 557 LYS A O 1
ATOM 4441 N N . ILE A 1 558 ? -3.256 2.835 29.671 1.00 94.81 558 ILE A N 1
ATOM 4442 C CA . ILE A 1 558 ? -2.260 1.870 29.218 1.00 94.81 558 ILE A CA 1
ATOM 4443 C C . ILE A 1 558 ? -2.200 1.914 27.691 1.00 94.81 558 ILE A C 1
ATOM 4445 O O . ILE A 1 558 ? -3.233 1.870 27.026 1.00 94.81 558 ILE A O 1
ATOM 4449 N N . SER A 1 559 ? -0.999 2.050 27.130 1.00 94.50 559 SER A N 1
ATOM 4450 C CA . SER A 1 559 ? -0.790 1.958 25.679 1.00 94.50 559 SER A CA 1
ATOM 4451 C C . SER A 1 559 ? -1.072 0.537 25.197 1.00 94.50 559 SER A C 1
ATOM 4453 O O . SER A 1 559 ? -0.750 -0.429 25.894 1.00 94.50 559 SER A O 1
ATOM 4455 N N . ILE A 1 560 ? -1.599 0.401 23.978 1.00 93.00 560 ILE A N 1
ATOM 4456 C CA . ILE A 1 560 ? -1.764 -0.897 23.317 1.00 93.00 560 ILE A CA 1
ATOM 4457 C C . ILE A 1 560 ? -0.457 -1.699 23.258 1.00 93.00 560 ILE A C 1
ATOM 4459 O O . ILE A 1 560 ? -0.488 -2.914 23.424 1.00 93.00 560 ILE A O 1
ATOM 4463 N N . TYR A 1 561 ? 0.697 -1.040 23.119 1.00 89.62 561 TYR A N 1
ATOM 4464 C CA . TYR A 1 561 ? 2.003 -1.710 23.065 1.00 89.62 561 TYR A CA 1
ATOM 4465 C C . TYR A 1 561 ? 2.442 -2.320 24.400 1.00 89.62 561 TYR A C 1
ATOM 4467 O O . TYR A 1 561 ? 3.287 -3.216 24.422 1.00 89.62 561 TYR A O 1
ATOM 4475 N N . ASN A 1 562 ? 1.863 -1.841 25.502 1.00 90.56 562 ASN A N 1
ATOM 4476 C CA . ASN A 1 562 ? 2.120 -2.331 26.855 1.00 90.56 562 ASN A CA 1
ATOM 4477 C C . ASN A 1 562 ? 0.994 -3.247 27.361 1.00 90.56 562 ASN A C 1
ATOM 4479 O O . ASN A 1 562 ? 1.120 -3.841 28.432 1.00 90.56 562 ASN A O 1
ATOM 4483 N N . TYR A 1 563 ? -0.104 -3.366 26.610 1.00 89.12 563 TYR A N 1
ATOM 4484 C CA . TYR A 1 563 ? -1.234 -4.212 26.957 1.00 89.12 563 TYR A CA 1
ATOM 4485 C C . TYR A 1 563 ? -0.979 -5.644 26.470 1.00 89.12 563 TYR A C 1
ATOM 4487 O O . TYR A 1 563 ? -1.099 -5.952 25.286 1.00 89.12 563 TYR A O 1
ATOM 4495 N N . GLN A 1 564 ? -0.588 -6.530 27.390 1.00 78.19 564 GLN A N 1
ATOM 4496 C CA . GLN A 1 564 ? -0.251 -7.916 27.062 1.00 78.19 564 GLN A CA 1
ATOM 4497 C C . GLN A 1 564 ? -1.490 -8.687 26.579 1.00 78.19 564 GLN A C 1
ATOM 4499 O O . GLN A 1 564 ? -2.382 -9.025 27.366 1.00 78.19 564 GLN A O 1
ATOM 4504 N N . SER A 1 565 ? -1.528 -8.991 25.281 1.00 67.75 565 SER A N 1
ATOM 4505 C CA . SER A 1 565 ? -2.528 -9.891 24.714 1.00 67.75 565 SER A CA 1
ATOM 4506 C C . SER A 1 565 ? -2.125 -11.348 24.943 1.00 67.75 565 SER A C 1
ATOM 4508 O O . SER A 1 565 ? -0.987 -11.739 24.674 1.00 67.75 565 SER A O 1
ATOM 4510 N N . LYS A 1 566 ? -3.049 -12.165 25.459 1.00 65.50 566 LYS A N 1
ATOM 4511 C CA . LYS A 1 566 ? -2.851 -13.616 25.585 1.00 65.50 566 LYS A CA 1
ATOM 4512 C C . LYS A 1 566 ? -3.287 -14.294 24.287 1.00 65.50 566 LYS A C 1
ATOM 4514 O O . LYS A 1 566 ? -4.461 -14.615 24.130 1.00 65.50 566 LYS A O 1
ATOM 4519 N N . ILE A 1 567 ? -2.350 -14.519 23.371 1.00 63.66 567 ILE A N 1
ATOM 4520 C CA . ILE A 1 567 ? -2.598 -15.321 22.165 1.00 63.66 567 ILE A CA 1
ATOM 4521 C C . ILE A 1 567 ? -2.365 -16.796 22.520 1.00 63.66 567 ILE A C 1
ATOM 4523 O O . ILE A 1 567 ? -1.316 -17.149 23.061 1.00 63.66 567 ILE A O 1
ATOM 4527 N N . ALA A 1 568 ? -3.355 -17.653 22.271 1.00 57.16 568 ALA A N 1
ATOM 4528 C CA . ALA A 1 568 ? -3.228 -19.091 22.488 1.00 57.16 568 ALA A CA 1
ATOM 4529 C C . ALA A 1 568 ? -2.320 -19.714 21.412 1.00 57.16 568 ALA A C 1
ATOM 4531 O O . ALA A 1 568 ? -2.442 -19.366 20.244 1.00 57.16 568 ALA A O 1
ATOM 4532 N N . GLN A 1 569 ? -1.407 -20.612 21.797 1.00 57.22 569 GLN A N 1
ATOM 4533 C CA . GLN A 1 569 ? -0.404 -21.188 20.882 1.00 57.22 569 GLN A CA 1
ATOM 4534 C C . GLN A 1 569 ? -0.783 -22.567 20.306 1.00 57.22 569 GLN A C 1
ATOM 4536 O O . GLN A 1 569 ? -0.106 -23.052 19.403 1.00 57.22 569 GLN A O 1
ATOM 4541 N N . ASN A 1 570 ? -1.870 -23.187 20.781 1.00 62.88 570 ASN A N 1
ATOM 4542 C CA . ASN A 1 570 ? -2.266 -24.549 20.405 1.00 62.88 570 ASN A CA 1
ATOM 4543 C C . ASN A 1 570 ? -3.610 -24.549 19.661 1.00 62.88 570 ASN A C 1
ATOM 4545 O O . ASN A 1 570 ? -4.646 -24.881 20.232 1.00 62.88 570 ASN A O 1
ATOM 4549 N N . GLY A 1 571 ? -3.594 -24.147 18.388 1.00 75.06 571 GLY A N 1
ATOM 4550 C CA . GLY A 1 571 ? -4.789 -24.081 17.544 1.00 75.06 571 GLY A CA 1
ATOM 4551 C C . GLY A 1 571 ? -4.979 -25.256 16.590 1.00 75.06 571 GLY A C 1
ATOM 4552 O O . GLY A 1 571 ? -4.024 -25.680 15.951 1.00 75.06 571 GLY A O 1
ATOM 4553 N N . GLN A 1 572 ? -6.224 -25.731 16.439 1.00 88.25 572 GLN A N 1
ATOM 4554 C CA . GLN A 1 572 ? -6.612 -26.709 15.411 1.00 88.25 572 GLN A CA 1
ATOM 4555 C C . GLN A 1 572 ? -6.804 -26.080 14.020 1.00 88.25 572 GLN A C 1
ATOM 4557 O O . GLN A 1 572 ? -6.963 -26.797 13.032 1.00 88.25 572 GLN A O 1
ATOM 4562 N N . ILE A 1 573 ? -6.836 -24.750 13.918 1.00 92.88 573 ILE A N 1
ATOM 4563 C CA . ILE A 1 573 ? -6.983 -24.027 12.649 1.00 92.88 573 ILE A CA 1
ATOM 4564 C C . ILE A 1 573 ? -5.694 -23.252 12.386 1.00 92.88 573 ILE A C 1
ATOM 4566 O O . ILE A 1 573 ? -5.379 -22.334 13.136 1.00 92.88 573 ILE A O 1
ATOM 4570 N N . ALA A 1 574 ? -4.964 -23.600 11.327 1.00 94.75 574 ALA A N 1
ATOM 4571 C CA . ALA A 1 574 ? -3.727 -22.910 10.959 1.00 94.75 574 ALA A CA 1
ATOM 4572 C C . ALA A 1 574 ? -4.011 -21.687 10.078 1.00 94.75 574 ALA A C 1
ATOM 4574 O O . ALA A 1 574 ? -4.771 -21.792 9.109 1.00 94.75 574 ALA A O 1
ATOM 4575 N N . VAL A 1 575 ? -3.371 -20.550 10.364 1.00 95.25 575 VAL A N 1
ATOM 4576 C CA . VAL A 1 575 ? -3.457 -19.339 9.532 1.00 95.25 575 VAL A CA 1
ATOM 4577 C C . VAL A 1 575 ? -2.143 -19.089 8.813 1.00 95.25 575 VAL A C 1
ATOM 4579 O O . VAL A 1 575 ? -1.101 -18.868 9.423 1.00 95.25 575 VAL A O 1
ATOM 4582 N N . ILE A 1 576 ? -2.207 -19.060 7.485 1.00 95.94 576 ILE A N 1
ATOM 4583 C CA . ILE A 1 576 ? -1.050 -18.802 6.627 1.00 95.94 576 ILE A CA 1
ATOM 4584 C C . ILE A 1 576 ? -1.267 -17.483 5.894 1.00 95.94 576 ILE A C 1
ATOM 4586 O O . ILE A 1 576 ? -2.291 -17.270 5.243 1.00 95.94 576 ILE A O 1
ATOM 4590 N N . PHE A 1 577 ? -0.292 -16.583 6.007 1.00 94.50 577 PHE A N 1
ATOM 4591 C CA . PHE A 1 577 ? -0.359 -15.241 5.436 1.00 94.50 577 PHE A CA 1
ATOM 4592 C C . PHE A 1 577 ? 0.336 -15.177 4.078 1.00 94.50 577 PHE A C 1
ATOM 4594 O O . PHE A 1 577 ? 1.521 -15.482 3.969 1.00 94.50 577 PHE A O 1
ATOM 4601 N N . VAL A 1 578 ? -0.377 -14.673 3.072 1.00 94.38 578 VAL A N 1
ATOM 4602 C CA . VAL A 1 578 ? 0.177 -14.290 1.769 1.00 94.38 578 VAL A CA 1
ATOM 4603 C C . VAL A 1 578 ? 0.051 -12.776 1.632 1.00 94.38 578 VAL A C 1
ATOM 4605 O O . VAL A 1 578 ? -0.971 -12.255 1.180 1.00 94.38 578 VAL A O 1
ATOM 4608 N N . ASN A 1 579 ? 1.086 -12.068 2.081 1.00 89.81 579 ASN A N 1
ATOM 4609 C CA . ASN A 1 579 ? 1.130 -10.609 2.143 1.00 89.81 579 ASN A CA 1
ATOM 4610 C C . ASN A 1 579 ? 2.179 -10.050 1.167 1.00 89.81 579 ASN A C 1
ATOM 4612 O O . ASN A 1 579 ? 3.363 -10.391 1.235 1.00 89.81 579 ASN A O 1
ATOM 4616 N N . GLY A 1 580 ? 1.754 -9.176 0.256 1.00 86.44 580 GLY A N 1
ATOM 4617 C CA . GLY A 1 580 ? 2.619 -8.565 -0.754 1.00 86.44 580 GLY A CA 1
ATOM 4618 C C . GLY A 1 580 ? 2.729 -9.356 -2.062 1.00 86.44 580 GLY A C 1
ATOM 4619 O O . GLY A 1 580 ? 1.893 -10.197 -2.387 1.00 86.44 580 GLY A O 1
ATOM 4620 N N . ILE A 1 581 ? 3.735 -9.021 -2.874 1.00 84.56 581 ILE A N 1
ATOM 4621 C CA . ILE A 1 581 ? 3.922 -9.601 -4.216 1.00 84.56 581 ILE A CA 1
ATOM 4622 C C . ILE A 1 581 ? 4.422 -11.042 -4.091 1.00 84.56 581 ILE A C 1
ATOM 4624 O O . ILE A 1 581 ? 5.366 -11.294 -3.344 1.00 84.56 581 ILE A O 1
ATOM 4628 N N . ILE A 1 582 ? 3.823 -11.957 -4.854 1.00 87.75 582 ILE A N 1
ATOM 4629 C CA . ILE A 1 582 ? 4.234 -13.364 -4.915 1.00 87.75 582 ILE A CA 1
ATOM 4630 C C . ILE A 1 582 ? 5.476 -13.492 -5.809 1.00 87.75 582 ILE A C 1
ATOM 4632 O O . ILE A 1 582 ? 5.449 -13.076 -6.969 1.00 87.75 582 ILE A O 1
ATOM 4636 N N . VAL A 1 583 ? 6.566 -14.051 -5.290 1.00 90.25 583 VAL A N 1
ATOM 4637 C CA . VAL A 1 583 ? 7.857 -14.169 -5.992 1.00 90.25 583 VAL A CA 1
ATOM 4638 C C . VAL A 1 583 ? 8.403 -15.590 -5.929 1.00 90.25 583 VAL A C 1
ATOM 4640 O O . VAL A 1 583 ? 8.103 -16.335 -4.997 1.00 90.25 583 VAL A O 1
ATOM 4643 N N . ASP A 1 584 ? 9.214 -15.947 -6.924 1.00 87.19 584 ASP A N 1
ATOM 4644 C CA . ASP A 1 584 ? 9.996 -17.186 -6.914 1.00 87.19 584 ASP A CA 1
ATOM 4645 C C . ASP A 1 584 ? 11.192 -17.079 -5.953 1.00 87.19 584 ASP A C 1
ATOM 4647 O O . ASP A 1 584 ? 11.719 -15.982 -5.715 1.00 87.19 584 ASP A O 1
ATOM 4651 N N . GLY A 1 585 ? 11.653 -18.225 -5.450 1.00 80.12 585 GLY A N 1
ATOM 4652 C CA . GLY A 1 585 ? 12.814 -18.321 -4.569 1.00 80.12 585 GLY A CA 1
ATOM 4653 C C . GLY A 1 585 ? 12.513 -17.935 -3.115 1.00 80.12 585 GLY A C 1
ATOM 4654 O O . GLY A 1 585 ? 11.349 -17.779 -2.743 1.00 80.12 585 GLY A O 1
ATOM 4655 N N . PRO A 1 586 ? 13.548 -17.768 -2.269 1.00 71.75 586 PRO A N 1
ATOM 4656 C CA . PRO A 1 586 ? 13.392 -17.628 -0.820 1.00 71.75 586 PRO A CA 1
ATOM 4657 C C . PRO A 1 586 ? 12.751 -16.299 -0.396 1.00 71.75 586 PRO A C 1
ATOM 4659 O O . PRO A 1 586 ? 12.762 -15.306 -1.131 1.00 71.75 586 PRO A O 1
ATOM 4662 N N . GLU A 1 587 ? 12.214 -16.271 0.828 1.00 68.50 587 GLU A N 1
ATOM 4663 C CA . GLU A 1 587 ? 11.526 -15.106 1.388 1.00 68.50 587 GLU A CA 1
ATOM 4664 C C . GLU A 1 587 ? 12.414 -13.850 1.404 1.00 68.50 587 GLU A C 1
ATOM 4666 O O . GLU A 1 587 ? 13.541 -13.832 1.903 1.00 68.50 587 GLU A O 1
ATOM 4671 N N . LYS A 1 588 ? 11.873 -12.754 0.862 1.00 69.25 588 LYS A N 1
ATOM 4672 C CA . LYS A 1 588 ? 12.478 -11.419 0.893 1.00 69.25 588 LYS A CA 1
ATOM 4673 C C . LYS A 1 588 ? 11.532 -10.478 1.628 1.00 69.25 588 LYS A C 1
ATOM 4675 O O . LYS A 1 588 ? 10.329 -10.501 1.409 1.00 69.25 588 LYS A O 1
ATOM 4680 N N . SER A 1 589 ? 12.081 -9.598 2.467 1.00 65.75 589 SER A N 1
ATOM 4681 C CA . SER A 1 589 ? 11.305 -8.607 3.235 1.00 65.75 589 SER A CA 1
ATOM 4682 C C . SER A 1 589 ? 10.327 -7.825 2.340 1.00 65.75 589 SER A C 1
ATOM 4684 O O . SER A 1 589 ? 10.756 -7.106 1.433 1.00 65.75 589 SER A O 1
ATOM 4686 N N . GLY A 1 590 ? 9.026 -7.963 2.624 1.00 64.69 590 GLY A N 1
ATOM 4687 C CA . GLY A 1 590 ? 7.925 -7.325 1.891 1.00 64.69 590 GLY A CA 1
ATOM 4688 C C . GLY A 1 590 ? 7.390 -8.111 0.684 1.00 64.69 590 GLY A C 1
ATOM 4689 O O . GLY A 1 590 ? 6.547 -7.584 -0.043 1.00 64.69 590 GLY A O 1
ATOM 4690 N N . PHE A 1 591 ? 7.867 -9.339 0.463 1.00 78.44 591 PHE A N 1
ATOM 4691 C CA . PHE A 1 591 ? 7.436 -10.245 -0.603 1.00 78.44 591 PHE A CA 1
ATOM 4692 C C . PHE A 1 591 ? 6.956 -11.576 -0.025 1.00 78.44 591 PHE A C 1
ATOM 4694 O O . PHE A 1 591 ? 7.426 -12.022 1.017 1.00 78.44 591 PHE A O 1
ATOM 4701 N N . SER A 1 592 ? 6.049 -12.223 -0.748 1.00 83.69 592 SER A N 1
ATOM 4702 C CA . SER A 1 592 ? 5.541 -13.560 -0.458 1.00 83.69 592 SER A CA 1
ATOM 4703 C C . SER A 1 592 ? 6.287 -14.581 -1.316 1.00 83.69 592 SER A C 1
ATOM 4705 O O . SER A 1 592 ? 6.080 -14.635 -2.526 1.00 83.69 592 SER A O 1
ATOM 4707 N N . SER A 1 593 ? 7.175 -15.371 -0.714 1.00 91.81 593 SER A N 1
ATOM 4708 C CA . SER A 1 593 ? 7.888 -16.446 -1.420 1.00 91.81 593 SER A CA 1
ATOM 4709 C C . SER A 1 593 ? 6.970 -17.643 -1.663 1.00 91.81 593 SER A C 1
ATOM 4711 O O . SER A 1 593 ? 6.337 -18.130 -0.725 1.00 91.81 593 SER A O 1
ATOM 4713 N N . GLY A 1 594 ? 6.935 -18.130 -2.907 1.00 93.06 594 GLY A N 1
ATOM 4714 C CA . GLY A 1 594 ? 6.224 -19.361 -3.263 1.00 93.06 594 GLY A CA 1
ATOM 4715 C C . GLY A 1 594 ? 6.672 -20.560 -2.428 1.00 93.06 594 GLY A C 1
ATOM 4716 O O . GLY A 1 594 ? 5.835 -21.239 -1.838 1.00 93.06 594 GLY A O 1
ATOM 4717 N N . ASP A 1 595 ? 7.987 -20.759 -2.315 1.00 92.75 595 ASP A N 1
ATOM 4718 C CA . ASP A 1 595 ? 8.589 -21.899 -1.616 1.00 92.75 595 ASP A CA 1
ATOM 4719 C C . ASP A 1 595 ? 8.308 -21.859 -0.109 1.00 92.75 595 ASP A C 1
ATOM 4721 O O . ASP A 1 595 ? 7.887 -22.851 0.481 1.00 92.75 595 ASP A O 1
ATOM 4725 N N . THR A 1 596 ? 8.480 -20.695 0.527 1.00 92.44 596 THR A N 1
ATOM 4726 C CA . THR A 1 596 ? 8.246 -20.548 1.970 1.00 92.44 596 THR A CA 1
ATOM 4727 C C . THR A 1 596 ? 6.775 -20.739 2.333 1.00 92.44 596 THR A C 1
ATOM 4729 O O . THR A 1 596 ? 6.466 -21.372 3.343 1.00 92.44 596 THR A O 1
ATOM 4732 N N . ILE A 1 597 ? 5.857 -20.208 1.521 1.00 95.19 597 ILE A N 1
ATOM 4733 C CA . ILE A 1 597 ? 4.418 -20.366 1.756 1.00 95.19 597 ILE A CA 1
ATOM 4734 C C . ILE A 1 597 ? 3.996 -21.818 1.520 1.00 95.19 597 ILE A C 1
ATOM 4736 O O . ILE A 1 597 ? 3.256 -22.364 2.334 1.00 95.19 597 ILE A O 1
ATOM 4740 N N . ALA A 1 598 ? 4.481 -22.461 0.456 1.00 96.75 598 ALA A N 1
ATOM 4741 C CA . ALA A 1 598 ? 4.204 -23.873 0.212 1.00 96.75 598 ALA A CA 1
ATOM 4742 C C . ALA A 1 598 ? 4.733 -24.759 1.345 1.00 96.75 598 ALA A C 1
ATOM 4744 O O . ALA A 1 598 ? 4.001 -25.615 1.828 1.00 96.75 598 ALA A O 1
ATOM 4745 N N . GLU A 1 599 ? 5.937 -24.508 1.865 1.00 95.94 599 GLU A N 1
ATOM 4746 C CA . GLU A 1 599 ? 6.438 -25.267 3.013 1.00 95.94 599 GLU A CA 1
ATOM 4747 C C . GLU A 1 599 ? 5.569 -25.039 4.265 1.00 95.94 599 GLU A C 1
ATOM 4749 O O . GLU A 1 599 ? 5.236 -26.000 4.950 1.00 95.94 599 GLU A O 1
ATOM 4754 N N . GLN A 1 600 ? 5.092 -23.816 4.537 1.00 95.75 600 GLN A N 1
ATOM 4755 C CA . GLN A 1 600 ? 4.137 -23.570 5.635 1.00 95.75 600 GLN A CA 1
ATOM 4756 C C . GLN A 1 600 ? 2.824 -24.350 5.455 1.00 95.75 600 GLN A C 1
ATOM 4758 O O . GLN A 1 600 ? 2.314 -24.929 6.417 1.00 95.75 600 GLN A O 1
ATOM 4763 N N . ILE A 1 601 ? 2.289 -24.398 4.230 1.00 98.00 601 ILE A N 1
ATOM 4764 C CA . ILE A 1 601 ? 1.070 -25.156 3.910 1.00 98.00 601 ILE A CA 1
ATOM 4765 C C . ILE A 1 601 ? 1.320 -26.650 4.104 1.00 98.00 601 ILE A C 1
ATOM 4767 O O . ILE A 1 601 ? 0.518 -27.322 4.748 1.00 98.00 601 ILE A O 1
ATOM 4771 N N . LYS A 1 602 ? 2.457 -27.160 3.629 1.00 97.81 602 LYS A N 1
ATOM 4772 C CA . LYS A 1 602 ? 2.876 -28.549 3.806 1.00 97.81 602 LYS A CA 1
ATOM 4773 C C . LYS A 1 602 ? 2.999 -28.927 5.279 1.00 97.81 602 LYS A C 1
ATOM 4775 O O . LYS A 1 602 ? 2.489 -29.970 5.678 1.00 97.81 602 LYS A O 1
ATOM 4780 N N . GLN A 1 603 ? 3.616 -28.081 6.104 1.00 96.88 603 GLN A N 1
ATOM 4781 C CA . GLN A 1 603 ? 3.707 -28.315 7.547 1.00 96.88 603 GLN A CA 1
ATOM 4782 C C . GLN A 1 603 ? 2.312 -28.375 8.186 1.00 96.88 603 GLN A C 1
ATOM 4784 O O . GLN A 1 603 ? 2.006 -29.321 8.907 1.00 96.88 603 GLN A O 1
ATOM 4789 N N . ALA A 1 604 ? 1.417 -27.442 7.847 1.00 96.12 604 ALA A N 1
ATOM 4790 C CA . ALA A 1 604 ? 0.034 -27.464 8.328 1.00 96.12 604 ALA A CA 1
ATOM 4791 C C . ALA A 1 604 ? -0.768 -28.675 7.803 1.00 96.12 604 ALA A C 1
ATOM 4793 O O . ALA A 1 604 ? -1.640 -29.198 8.499 1.00 96.12 604 ALA A O 1
ATOM 4794 N N . ARG A 1 605 ? -0.473 -29.160 6.592 1.00 97.25 605 ARG A N 1
ATOM 4795 C CA . ARG A 1 605 ? -1.060 -30.375 6.013 1.00 97.25 605 ARG A CA 1
ATOM 4796 C C . ARG A 1 605 ? -0.604 -31.634 6.746 1.00 97.25 605 ARG A C 1
ATOM 4798 O O . ARG A 1 605 ? -1.437 -32.502 6.996 1.00 97.25 605 ARG A O 1
ATOM 4805 N N . LEU A 1 606 ? 0.669 -31.725 7.118 1.00 96.94 606 LEU A N 1
ATOM 4806 C CA . LEU A 1 606 ? 1.244 -32.896 7.786 1.00 96.94 606 LEU A CA 1
ATOM 4807 C C . LEU A 1 606 ? 1.019 -32.915 9.308 1.00 96.94 606 LEU A C 1
ATOM 4809 O O . LEU A 1 606 ? 1.053 -33.990 9.899 1.00 96.94 606 LEU A O 1
ATOM 4813 N N . ASP A 1 607 ? 0.742 -31.769 9.935 1.00 95.62 607 ASP A N 1
ATOM 4814 C CA . ASP A 1 607 ? 0.444 -31.672 11.370 1.00 95.62 607 ASP A CA 1
ATOM 4815 C C . ASP A 1 607 ? -0.956 -32.258 11.689 1.00 95.62 607 ASP A C 1
ATOM 4817 O O . ASP A 1 607 ? -1.963 -31.705 11.229 1.00 95.62 607 ASP A O 1
ATOM 4821 N N . PRO A 1 608 ? -1.072 -33.371 12.442 1.00 93.06 608 PRO A N 1
ATOM 4822 C CA . PRO A 1 608 ? -2.357 -34.017 12.723 1.00 93.06 608 PRO A CA 1
ATOM 4823 C C . PRO A 1 608 ? -3.279 -33.187 13.631 1.00 93.06 608 PRO A C 1
ATOM 4825 O O . PRO A 1 608 ? -4.497 -33.382 13.582 1.00 93.06 608 PRO A O 1
ATOM 4828 N N . GLU A 1 609 ? -2.732 -32.246 14.410 1.00 92.94 609 GLU A N 1
ATOM 4829 C CA . GLU A 1 609 ? -3.518 -31.349 15.268 1.00 92.94 609 GLU A CA 1
ATOM 4830 C C . GLU A 1 609 ? -4.261 -30.290 14.445 1.00 92.94 609 GLU A C 1
ATOM 4832 O O . GLU A 1 609 ? -5.318 -29.797 14.848 1.00 92.94 609 GLU A O 1
ATOM 4837 N N . ILE A 1 610 ? -3.749 -29.966 13.253 1.00 94.62 610 ILE A N 1
ATOM 4838 C CA . ILE A 1 610 ? -4.403 -29.040 12.334 1.00 94.62 610 ILE A CA 1
ATOM 4839 C C . ILE A 1 610 ? -5.537 -29.748 11.596 1.00 94.62 610 ILE A C 1
ATOM 4841 O O . ILE A 1 610 ? -5.334 -30.699 10.842 1.00 94.62 610 ILE A O 1
ATOM 4845 N N . ARG A 1 611 ? -6.749 -29.229 11.768 1.00 95.94 611 ARG A N 1
ATOM 4846 C CA . ARG A 1 611 ? -7.995 -29.740 11.189 1.00 95.94 611 ARG A CA 1
ATOM 4847 C C . ARG A 1 611 ? -8.517 -28.877 10.042 1.00 95.94 611 ARG A C 1
ATOM 4849 O O . ARG A 1 611 ? -9.269 -29.396 9.230 1.00 95.94 611 ARG A O 1
ATOM 4856 N N . ALA A 1 612 ? -8.114 -27.608 9.946 1.00 97.19 612 ALA A N 1
ATOM 4857 C CA . ALA A 1 612 ? -8.458 -26.699 8.846 1.00 97.19 612 ALA A CA 1
ATOM 4858 C C . ALA A 1 612 ? -7.348 -25.672 8.587 1.00 97.19 612 ALA A C 1
ATOM 4860 O O . ALA A 1 612 ? -6.575 -25.348 9.491 1.00 97.19 612 ALA A O 1
ATOM 4861 N N . LEU A 1 613 ? -7.306 -25.123 7.369 1.00 97.94 613 LEU A N 1
ATOM 4862 C CA . LEU A 1 613 ? -6.412 -24.023 7.001 1.00 97.94 613 LEU A CA 1
ATOM 4863 C C . LEU A 1 613 ? -7.206 -22.774 6.612 1.00 97.94 613 LEU A C 1
ATOM 4865 O O . LEU A 1 613 ? -8.169 -22.847 5.847 1.00 97.94 613 LEU A O 1
ATOM 4869 N N . ILE A 1 614 ? -6.727 -21.617 7.062 1.00 98.44 614 ILE A N 1
ATOM 4870 C CA . ILE A 1 614 ? -7.128 -20.308 6.553 1.00 98.44 614 ILE A CA 1
ATOM 4871 C C . ILE A 1 614 ? -5.933 -19.686 5.841 1.00 98.44 614 ILE A C 1
ATOM 4873 O O . ILE A 1 614 ? -4.889 -19.457 6.450 1.00 98.44 614 ILE A O 1
ATOM 4877 N N . ILE A 1 615 ? -6.095 -19.356 4.562 1.00 98.44 615 ILE A N 1
ATOM 4878 C CA . ILE A 1 615 ? -5.105 -18.566 3.830 1.00 98.44 615 ILE A CA 1
ATOM 4879 C C . ILE A 1 615 ? -5.577 -17.115 3.819 1.00 98.44 615 ILE A C 1
ATOM 4881 O O . ILE A 1 615 ? -6.570 -16.767 3.172 1.00 98.44 615 ILE A O 1
ATOM 4885 N N . ARG A 1 616 ? -4.872 -16.262 4.563 1.00 97.94 616 ARG A N 1
ATOM 4886 C CA . ARG A 1 616 ? -5.128 -14.823 4.620 1.00 97.94 616 ARG A CA 1
ATOM 4887 C C . ARG A 1 616 ? -4.336 -14.127 3.518 1.00 97.94 616 ARG A C 1
ATOM 4889 O O . ARG A 1 616 ? -3.108 -14.095 3.568 1.00 97.94 616 ARG A O 1
ATOM 4896 N N . ILE A 1 617 ? -5.034 -13.576 2.526 1.00 97.88 617 ILE A N 1
ATOM 4897 C CA . ILE A 1 617 ? -4.425 -13.009 1.318 1.00 97.88 617 ILE A CA 1
ATOM 4898 C C . ILE A 1 617 ? -4.602 -11.491 1.283 1.00 97.88 617 ILE A C 1
ATOM 4900 O O . ILE A 1 617 ? -5.731 -10.996 1.244 1.00 97.88 617 ILE A O 1
ATOM 4904 N N . ASN A 1 618 ? -3.467 -10.795 1.195 1.00 95.69 618 ASN A N 1
ATOM 4905 C CA . ASN A 1 618 ? -3.340 -9.389 0.821 1.00 95.69 618 ASN A CA 1
ATOM 4906 C C . ASN A 1 618 ? -2.222 -9.245 -0.231 1.00 95.69 618 ASN A C 1
ATOM 4908 O O . ASN A 1 618 ? -1.101 -8.817 0.053 1.00 95.69 618 ASN A O 1
ATOM 4912 N N . SER A 1 619 ? -2.504 -9.691 -1.455 1.00 94.62 619 SER A N 1
ATOM 4913 C CA . SER A 1 619 ? -1.554 -9.776 -2.559 1.00 94.62 619 SER A CA 1
ATOM 4914 C C . SER A 1 619 ? -2.128 -9.260 -3.887 1.00 94.62 619 SER A C 1
ATOM 4916 O O . SER A 1 619 ? -3.203 -9.695 -4.320 1.00 94.62 619 SER A O 1
ATOM 4918 N N . PRO A 1 620 ? -1.386 -8.403 -4.619 1.00 91.44 620 PRO A N 1
ATOM 4919 C CA . PRO A 1 620 ? -1.709 -8.051 -6.002 1.00 91.44 620 PRO A CA 1
ATOM 4920 C C . PRO A 1 620 ? -1.371 -9.170 -7.008 1.00 91.44 620 PRO A C 1
ATOM 4922 O O . PRO A 1 620 ? -1.568 -8.983 -8.211 1.00 91.44 620 PRO A O 1
ATOM 4925 N N . GLY A 1 621 ? -0.839 -10.305 -6.538 1.00 92.38 621 GLY A N 1
ATOM 4926 C CA . GLY A 1 621 ? -0.300 -11.389 -7.350 1.00 92.38 621 GLY A CA 1
ATOM 4927 C C . GLY A 1 621 ? 1.210 -11.274 -7.539 1.00 92.38 621 GLY A C 1
ATOM 4928 O O . GLY A 1 621 ? 1.910 -10.723 -6.692 1.00 92.38 621 GLY A O 1
ATOM 4929 N N . GLY A 1 622 ? 1.718 -11.810 -8.648 1.00 92.00 622 GLY A N 1
ATOM 4930 C CA . GLY A 1 622 ? 3.146 -11.834 -8.945 1.00 92.00 622 GLY A CA 1
ATOM 4931 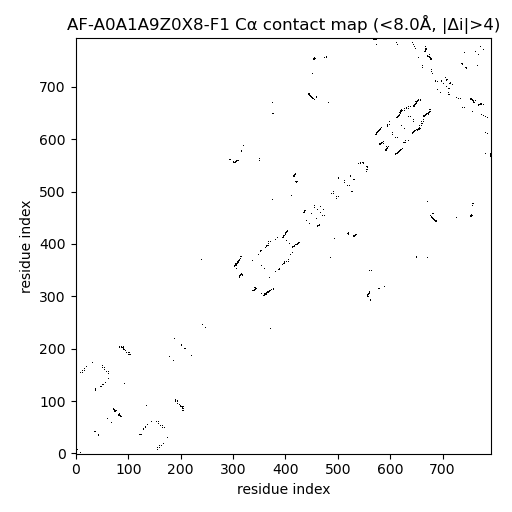C C . GLY A 1 622 ? 3.492 -12.971 -9.899 1.00 92.00 622 GLY A C 1
ATOM 4932 O O . GLY A 1 622 ? 2.792 -13.155 -10.896 1.00 92.00 622 GLY A O 1
ATOM 4933 N N . SER A 1 623 ? 4.554 -13.716 -9.593 1.00 94.81 623 SER A N 1
ATOM 4934 C CA . SER A 1 623 ? 5.006 -14.845 -10.408 1.00 94.81 623 SER A CA 1
ATOM 4935 C C . SER A 1 623 ? 3.931 -15.927 -10.530 1.00 94.81 623 SER A C 1
ATOM 4937 O O . SER A 1 623 ? 3.333 -16.355 -9.539 1.00 94.81 623 SER A O 1
ATOM 4939 N N . VAL A 1 624 ? 3.698 -16.372 -11.767 1.00 94.69 624 VAL A N 1
ATOM 4940 C CA . VAL A 1 624 ? 2.785 -17.481 -12.077 1.00 94.69 624 VAL A CA 1
ATOM 4941 C C . VAL A 1 624 ? 3.328 -18.789 -11.510 1.00 94.69 624 VAL A C 1
ATOM 4943 O O . VAL A 1 624 ? 2.564 -19.553 -10.936 1.00 94.69 624 VAL A O 1
ATOM 4946 N N . ASN A 1 625 ? 4.640 -19.014 -11.607 1.00 95.62 625 ASN A N 1
ATOM 4947 C CA . ASN A 1 625 ? 5.274 -20.237 -11.127 1.00 95.62 625 ASN A CA 1
ATOM 4948 C C . ASN A 1 625 ? 5.184 -20.356 -9.598 1.00 95.62 625 ASN A C 1
ATOM 4950 O O . ASN A 1 625 ? 4.640 -21.331 -9.093 1.00 95.62 625 ASN A O 1
ATOM 4954 N N . ALA A 1 626 ? 5.586 -19.321 -8.858 1.00 96.25 626 ALA A N 1
ATOM 4955 C CA . ALA A 1 626 ? 5.408 -19.286 -7.406 1.00 96.25 626 ALA A CA 1
ATOM 4956 C C . ALA A 1 626 ? 3.934 -19.407 -6.972 1.00 96.25 626 ALA A C 1
ATOM 4958 O O . ALA A 1 626 ? 3.633 -20.070 -5.981 1.00 96.25 626 ALA A O 1
ATOM 4959 N N . SER A 1 627 ? 2.998 -18.809 -7.724 1.00 98.19 627 SER A N 1
ATOM 4960 C CA . SER A 1 627 ? 1.561 -18.992 -7.467 1.00 98.19 627 SER A CA 1
ATOM 4961 C C . SER A 1 627 ? 1.138 -20.450 -7.666 1.00 98.19 627 SER A C 1
ATOM 4963 O O . SER A 1 627 ? 0.329 -20.966 -6.902 1.00 98.19 627 SER A O 1
ATOM 4965 N N . GLU A 1 628 ? 1.689 -21.137 -8.664 1.00 98.25 628 GLU A N 1
ATOM 4966 C CA . GLU A 1 628 ? 1.384 -22.540 -8.931 1.00 98.25 628 GLU A CA 1
ATOM 4967 C C . GLU A 1 628 ? 1.977 -23.494 -7.890 1.00 98.25 628 GLU A C 1
ATOM 4969 O O . GLU A 1 628 ? 1.311 -24.456 -7.509 1.00 98.25 628 GLU A O 1
ATOM 4974 N N . ILE A 1 629 ? 3.168 -23.195 -7.367 1.00 97.94 629 ILE A N 1
ATOM 4975 C CA . ILE A 1 629 ? 3.783 -23.929 -6.251 1.00 97.94 629 ILE A CA 1
ATOM 4976 C C . ILE A 1 629 ? 2.869 -23.879 -5.017 1.00 97.94 629 ILE A C 1
ATOM 4978 O O . ILE A 1 629 ? 2.499 -24.919 -4.473 1.00 97.94 629 ILE A O 1
ATOM 4982 N N . ILE A 1 630 ? 2.411 -22.680 -4.635 1.00 98.50 630 ILE A N 1
ATOM 4983 C CA . ILE A 1 630 ? 1.456 -22.500 -3.529 1.00 98.50 630 ILE A CA 1
ATOM 4984 C C . ILE A 1 630 ? 0.146 -23.245 -3.819 1.00 98.50 630 ILE A C 1
ATOM 4986 O O . ILE A 1 630 ? -0.362 -23.979 -2.972 1.00 98.50 630 ILE A O 1
ATOM 4990 N N . ARG A 1 631 ? -0.420 -23.054 -5.019 1.00 98.62 631 ARG A N 1
ATOM 4991 C CA . ARG A 1 631 ? -1.705 -23.647 -5.409 1.00 98.62 631 ARG A CA 1
ATOM 4992 C C . ARG A 1 631 ? -1.657 -25.174 -5.362 1.00 98.62 631 ARG A C 1
ATOM 4994 O O . ARG A 1 631 ? -2.612 -25.784 -4.889 1.00 98.62 631 ARG A O 1
ATOM 5001 N N . SER A 1 632 ? -0.575 -25.780 -5.839 1.00 98.25 632 SER A N 1
ATOM 5002 C CA . SER A 1 632 ? -0.412 -27.235 -5.867 1.00 98.25 632 SER A CA 1
ATOM 5003 C C . SER A 1 632 ? -0.398 -27.820 -4.457 1.00 98.25 632 SER A C 1
ATOM 5005 O O . SER A 1 632 ? -1.126 -28.770 -4.188 1.00 98.25 632 SER A O 1
ATOM 5007 N N . GLU A 1 633 ? 0.309 -27.190 -3.515 1.00 98.50 633 GLU A N 1
ATOM 5008 C CA . GLU A 1 633 ? 0.305 -27.644 -2.119 1.00 98.50 633 GLU A CA 1
ATOM 5009 C C . GLU A 1 633 ? -1.079 -27.483 -1.456 1.00 98.50 633 GLU A C 1
ATOM 5011 O O . GLU A 1 633 ? -1.503 -28.326 -0.660 1.00 98.50 633 GLU A O 1
ATOM 5016 N N . LEU A 1 634 ? -1.841 -26.442 -1.819 1.00 98.56 634 LEU A N 1
ATOM 5017 C CA . LEU A 1 634 ? -3.234 -26.292 -1.380 1.00 98.56 634 LEU A CA 1
ATOM 5018 C C . LEU A 1 634 ? -4.144 -27.383 -1.964 1.00 98.56 634 LEU A C 1
ATOM 5020 O O . LEU A 1 634 ? -5.031 -27.866 -1.263 1.00 98.56 634 LEU A O 1
ATOM 5024 N N . VAL A 1 635 ? -3.936 -27.807 -3.214 1.00 98.50 635 VAL A N 1
ATOM 5025 C CA . VAL A 1 635 ? -4.680 -28.942 -3.790 1.00 98.50 635 VAL A CA 1
ATOM 5026 C C . VAL A 1 635 ? -4.419 -30.216 -2.991 1.00 98.50 635 VAL A C 1
ATOM 5028 O O . VAL A 1 635 ? -5.380 -30.861 -2.571 1.00 98.50 635 VAL A O 1
ATOM 5031 N N . GLU A 1 636 ? -3.153 -30.531 -2.707 1.00 98.19 636 GLU A N 1
ATOM 5032 C CA . GLU A 1 636 ? -2.781 -31.699 -1.897 1.00 98.19 636 GLU A CA 1
ATOM 5033 C C . GLU A 1 636 ? -3.347 -31.615 -0.472 1.00 98.19 636 GLU A C 1
ATOM 5035 O O . GLU A 1 636 ? -3.805 -32.606 0.096 1.00 98.19 636 GLU A O 1
ATOM 5040 N N . THR A 1 637 ? -3.392 -30.413 0.106 1.00 97.88 637 THR A N 1
ATOM 5041 C CA . THR A 1 637 ? -3.978 -30.186 1.437 1.00 97.88 637 THR A CA 1
ATOM 5042 C C . THR A 1 637 ? -5.483 -30.422 1.456 1.00 97.88 637 THR A C 1
ATOM 5044 O O . THR A 1 637 ? -6.007 -31.048 2.378 1.00 97.88 637 THR A O 1
ATOM 5047 N N . ARG A 1 638 ? -6.195 -29.980 0.417 1.00 96.31 638 ARG A N 1
ATOM 5048 C CA . ARG A 1 638 ? -7.626 -30.263 0.288 1.00 96.31 638 ARG A CA 1
ATOM 5049 C C . ARG A 1 638 ? -7.877 -31.752 0.059 1.00 96.31 638 ARG A C 1
ATOM 5051 O O . ARG A 1 638 ? -8.815 -32.300 0.635 1.00 96.31 638 ARG A O 1
ATOM 5058 N N . ALA A 1 639 ? -7.037 -32.409 -0.743 1.00 97.06 639 ALA A N 1
ATOM 5059 C CA . ALA A 1 639 ? -7.118 -33.846 -0.998 1.00 97.06 639 ALA A CA 1
ATOM 5060 C C . ALA A 1 639 ? -6.867 -34.683 0.270 1.00 97.06 639 ALA A C 1
ATOM 5062 O O . ALA A 1 639 ? -7.480 -35.736 0.432 1.00 97.06 639 ALA A O 1
ATOM 5063 N N . SER A 1 640 ? -6.062 -34.187 1.219 1.00 96.75 640 SER A N 1
ATOM 5064 C CA . SER A 1 640 ? -5.867 -34.827 2.529 1.00 96.75 640 SER A CA 1
ATOM 5065 C C . SER A 1 640 ? -7.056 -34.664 3.492 1.00 96.75 640 SER A C 1
ATOM 5067 O O . SER A 1 640 ? -6.944 -35.013 4.666 1.00 96.75 640 SER A O 1
ATOM 5069 N N . GLY A 1 641 ? -8.177 -34.089 3.040 1.00 95.88 641 GLY A N 1
ATOM 5070 C CA . GLY A 1 641 ? -9.407 -33.928 3.819 1.00 95.88 641 GLY A CA 1
ATOM 5071 C C . GLY A 1 641 ? -9.453 -32.693 4.724 1.00 95.88 641 GLY A C 1
ATOM 5072 O O . GLY A 1 641 ? -10.425 -32.530 5.461 1.00 95.88 641 GLY A O 1
ATOM 5073 N N . LYS A 1 642 ? -8.445 -31.811 4.680 1.00 97.00 642 LYS A N 1
ATOM 5074 C CA . LYS A 1 642 ? -8.437 -30.565 5.462 1.00 97.00 642 LYS A CA 1
ATOM 5075 C C . LYS A 1 642 ? -9.118 -29.446 4.661 1.00 97.00 642 LYS A C 1
ATOM 5077 O O . LYS A 1 642 ? -8.630 -29.105 3.581 1.00 97.00 642 LYS A O 1
ATOM 5082 N N . PRO A 1 643 ? -10.232 -28.854 5.133 1.00 97.88 643 PRO A N 1
ATOM 5083 C CA . PRO A 1 643 ? -10.860 -27.736 4.444 1.00 97.88 643 PRO A CA 1
ATOM 5084 C C . PRO A 1 643 ? -9.933 -26.516 4.409 1.00 97.88 643 PRO A C 1
ATOM 5086 O O . PRO A 1 643 ? -9.233 -26.214 5.378 1.00 97.88 643 PRO A O 1
ATOM 5089 N N . ILE A 1 644 ? -9.969 -25.803 3.280 1.00 98.56 644 ILE A N 1
ATOM 5090 C CA . ILE A 1 644 ? -9.186 -24.586 3.045 1.00 98.56 644 ILE A CA 1
ATOM 5091 C C . ILE A 1 644 ? -10.142 -23.420 2.855 1.00 98.56 644 ILE A C 1
ATOM 5093 O O . ILE A 1 644 ? -10.971 -23.434 1.942 1.00 98.56 644 ILE A O 1
ATOM 5097 N N . ILE A 1 645 ? -10.012 -22.406 3.701 1.00 98.69 645 ILE A N 1
ATOM 5098 C CA . ILE A 1 645 ? -10.802 -21.184 3.635 1.00 98.69 645 ILE A CA 1
ATOM 5099 C C . ILE A 1 645 ? -9.882 -20.042 3.212 1.00 98.69 645 ILE A C 1
ATOM 5101 O O . ILE A 1 645 ? -8.816 -19.837 3.788 1.00 98.69 645 ILE A O 1
ATOM 5105 N N . ILE A 1 646 ? -10.298 -19.266 2.215 1.00 98.75 646 ILE A N 1
ATOM 5106 C CA . ILE A 1 646 ? -9.591 -18.044 1.829 1.00 98.75 646 ILE A CA 1
ATOM 5107 C C . ILE A 1 646 ? -10.244 -16.856 2.520 1.00 98.75 646 ILE A C 1
ATOM 5109 O O . ILE A 1 646 ? -11.446 -16.639 2.375 1.00 98.75 646 ILE A O 1
ATOM 5113 N N . SER A 1 647 ? -9.432 -16.059 3.213 1.00 98.62 647 SER A N 1
ATOM 5114 C CA . SER A 1 647 ? -9.813 -14.738 3.713 1.00 98.62 647 SER A CA 1
ATOM 5115 C C . SER A 1 647 ? -9.089 -13.676 2.894 1.00 98.62 647 SER A C 1
ATOM 5117 O O . SER A 1 647 ? -7.876 -13.512 3.016 1.00 98.62 647 SER A O 1
ATOM 5119 N N . MET A 1 648 ? -9.815 -12.949 2.047 1.00 98.44 648 MET A N 1
ATOM 5120 C CA . MET A 1 648 ? -9.243 -11.874 1.236 1.00 98.44 648 MET A CA 1
ATOM 5121 C C . MET A 1 648 ? -9.419 -10.518 1.927 1.00 98.44 648 MET A C 1
ATOM 5123 O O . MET A 1 648 ? -10.551 -10.047 2.086 1.00 98.44 648 MET A O 1
ATOM 5127 N N . GLY A 1 649 ? -8.310 -9.857 2.266 1.00 90.12 649 GLY A N 1
ATOM 5128 C CA . GLY A 1 649 ? -8.296 -8.500 2.816 1.00 90.12 649 GLY A CA 1
ATOM 5129 C C . GLY A 1 649 ? -7.359 -7.588 2.039 1.00 90.12 649 GLY A C 1
ATOM 5130 O O . GLY A 1 649 ? -6.228 -7.944 1.734 1.00 90.12 649 GLY A O 1
ATOM 5131 N N . GLY A 1 650 ? -7.848 -6.412 1.671 1.00 92.69 650 GLY A N 1
ATOM 5132 C CA . GLY A 1 650 ? -7.142 -5.459 0.831 1.00 92.69 650 GLY A CA 1
ATOM 5133 C C . GLY A 1 650 ? -7.185 -5.897 -0.627 1.00 92.69 650 GLY A C 1
ATOM 5134 O O . GLY A 1 650 ? -8.051 -5.456 -1.388 1.00 92.69 650 GLY A O 1
ATOM 5135 N N . VAL A 1 651 ? -6.254 -6.762 -1.032 1.00 94.50 651 VAL A N 1
ATOM 5136 C CA . VAL A 1 651 ? -6.123 -7.218 -2.422 1.00 94.50 651 VAL A CA 1
ATOM 5137 C C . VAL A 1 651 ? -5.939 -8.734 -2.486 1.00 94.50 651 VAL A C 1
ATOM 5139 O O . VAL A 1 651 ? -5.151 -9.299 -1.751 1.00 94.50 651 VAL A O 1
ATOM 5142 N N . ALA A 1 652 ? -6.619 -9.410 -3.402 1.00 97.06 652 ALA A N 1
ATOM 5143 C CA . ALA A 1 652 ? -6.380 -10.817 -3.724 1.00 97.06 652 ALA A CA 1
ATOM 5144 C C . ALA A 1 652 ? -6.590 -11.014 -5.227 1.00 97.06 652 ALA A C 1
ATOM 5146 O O . ALA A 1 652 ? -7.582 -11.590 -5.669 1.00 97.06 652 ALA A O 1
ATOM 5147 N N . ALA A 1 653 ? -5.702 -10.425 -6.027 1.00 94.81 653 ALA A N 1
ATOM 5148 C CA . ALA A 1 653 ? -5.863 -10.294 -7.474 1.00 94.81 653 ALA A CA 1
ATOM 5149 C C . ALA A 1 653 ? -4.747 -11.022 -8.237 1.00 94.81 653 ALA A C 1
ATOM 5151 O O . ALA A 1 653 ? -3.653 -11.228 -7.715 1.00 94.81 653 ALA A O 1
ATOM 5152 N N . SER A 1 654 ? -4.998 -11.393 -9.495 1.00 97.44 654 SER A N 1
ATOM 5153 C CA . SER A 1 654 ? -4.028 -12.083 -10.356 1.00 97.44 654 SER A CA 1
ATOM 5154 C C . SER A 1 654 ? -3.503 -13.363 -9.684 1.00 97.44 654 SER A C 1
ATOM 5156 O O . SER A 1 654 ? -4.308 -14.225 -9.353 1.00 97.44 654 SER A O 1
ATOM 5158 N N . GLY A 1 655 ? -2.196 -13.488 -9.423 1.00 97.19 655 GLY A N 1
ATOM 5159 C CA . GLY A 1 655 ? -1.632 -14.625 -8.679 1.00 97.19 655 GLY A CA 1
ATOM 5160 C C . GLY A 1 655 ? -2.272 -14.838 -7.298 1.00 97.19 655 GLY A C 1
ATOM 5161 O O . GLY A 1 655 ? -2.466 -15.973 -6.885 1.00 97.19 655 GLY A O 1
ATOM 5162 N N . GLY A 1 656 ? -2.724 -13.770 -6.626 1.00 97.44 656 GLY A N 1
ATOM 5163 C CA . GLY A 1 656 ? -3.474 -13.882 -5.370 1.00 97.44 656 GLY A CA 1
ATOM 5164 C C . GLY A 1 656 ? -4.834 -14.573 -5.543 1.00 97.44 656 GLY A C 1
ATOM 5165 O O . GLY A 1 656 ? -5.267 -15.325 -4.675 1.00 97.44 656 GLY A O 1
ATOM 5166 N N . TYR A 1 657 ? -5.491 -14.385 -6.693 1.00 98.81 657 TYR A N 1
ATOM 5167 C CA . TYR A 1 657 ? -6.712 -15.123 -7.028 1.00 98.81 657 TYR A CA 1
ATOM 5168 C C . TYR A 1 657 ? -6.400 -16.545 -7.518 1.00 98.81 657 TYR A C 1
ATOM 5170 O O . TYR A 1 657 ? -7.130 -17.475 -7.195 1.00 98.81 657 TYR A O 1
ATOM 5178 N N . TRP A 1 658 ? -5.280 -16.740 -8.227 1.00 98.75 658 TRP A N 1
ATOM 5179 C CA . TRP A 1 658 ? -4.796 -18.058 -8.661 1.00 98.75 658 TRP A CA 1
ATOM 5180 C C . TRP A 1 658 ? -4.658 -19.028 -7.484 1.00 98.75 658 TRP A C 1
ATOM 5182 O O . TRP A 1 658 ? -5.245 -20.111 -7.504 1.00 98.75 658 TRP A O 1
ATOM 5192 N N . ILE A 1 659 ? -3.967 -18.611 -6.419 1.00 98.62 659 ILE A N 1
ATOM 5193 C CA . ILE A 1 659 ? -3.796 -19.427 -5.205 1.00 98.62 659 ILE A CA 1
ATOM 5194 C C . ILE A 1 659 ? -5.099 -19.624 -4.420 1.00 98.62 659 ILE A C 1
ATOM 5196 O O . ILE A 1 659 ? -5.179 -20.520 -3.592 1.00 98.62 659 ILE A O 1
ATOM 5200 N N . SER A 1 660 ? -6.130 -18.818 -4.685 1.00 98.75 660 SER A N 1
ATOM 5201 C CA . SER A 1 660 ? -7.438 -18.953 -4.034 1.00 98.75 660 SER A CA 1
ATOM 5202 C C . SER A 1 660 ? -8.303 -20.052 -4.664 1.00 98.75 660 SER A 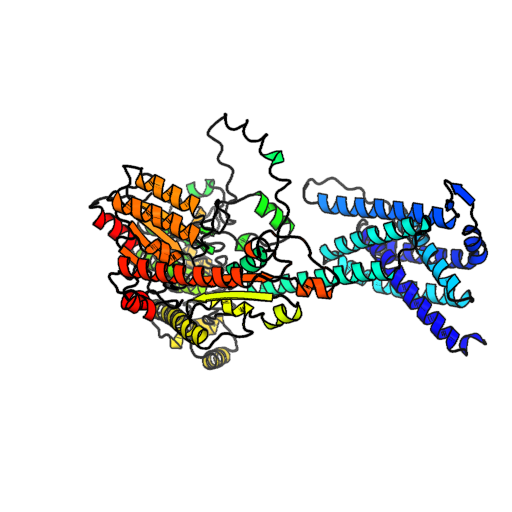C 1
ATOM 5204 O O . SER A 1 660 ? -9.260 -20.507 -4.045 1.00 98.75 660 SER A O 1
ATOM 5206 N N . THR A 1 661 ? -7.987 -20.491 -5.888 1.00 98.62 661 THR A N 1
ATOM 5207 C CA . THR A 1 661 ? -8.805 -21.458 -6.645 1.00 98.62 661 THR A CA 1
ATOM 5208 C C . THR A 1 661 ? -8.982 -22.836 -5.984 1.00 98.62 661 THR A C 1
ATOM 5210 O O . THR A 1 661 ? -10.058 -23.407 -6.144 1.00 98.62 661 THR A O 1
ATOM 5213 N N . PRO A 1 662 ? -8.035 -23.396 -5.204 1.00 98.25 662 PRO A N 1
ATOM 5214 C CA . PRO A 1 662 ? -8.230 -24.709 -4.582 1.00 98.25 662 PRO A CA 1
ATOM 5215 C C . PRO A 1 662 ? -9.161 -24.694 -3.369 1.00 98.25 662 PRO A C 1
ATOM 5217 O O . PRO A 1 662 ? -9.468 -25.757 -2.835 1.00 98.25 662 PRO A O 1
ATOM 5220 N N . ALA A 1 663 ? -9.590 -23.522 -2.902 1.00 98.00 663 ALA A N 1
ATOM 5221 C CA . ALA A 1 663 ? -10.307 -23.371 -1.645 1.00 98.00 663 ALA A CA 1
ATOM 5222 C C . ALA A 1 663 ? -11.648 -24.110 -1.599 1.00 98.00 663 ALA A C 1
ATOM 5224 O O . ALA A 1 663 ? -12.356 -24.226 -2.601 1.00 98.00 663 ALA A O 1
ATOM 5225 N N . SER A 1 664 ? -12.021 -24.556 -0.401 1.00 98.00 664 SER A N 1
ATOM 5226 C CA . SER A 1 664 ? -13.377 -25.020 -0.103 1.00 98.00 664 SER A CA 1
ATOM 5227 C C . SER A 1 664 ? -14.365 -23.855 -0.064 1.00 98.00 664 SER A C 1
ATOM 5229 O O . SER A 1 664 ? -15.524 -24.032 -0.423 1.00 98.00 664 SER A O 1
ATOM 5231 N N . TYR A 1 665 ? -13.916 -22.679 0.389 1.00 98.62 665 TYR A N 1
ATOM 5232 C CA . TYR A 1 665 ? -14.753 -21.487 0.508 1.00 98.62 665 TYR A CA 1
ATOM 5233 C C . TYR A 1 665 ? -13.908 -20.206 0.452 1.00 98.62 665 TYR A C 1
ATOM 5235 O O . TYR A 1 665 ? -12.841 -20.132 1.067 1.00 98.62 665 TYR A O 1
ATOM 5243 N N . ILE A 1 666 ? -14.378 -19.192 -0.274 1.00 98.81 666 ILE A N 1
ATOM 5244 C CA . ILE A 1 666 ? -13.695 -17.912 -0.478 1.00 98.81 666 ILE A CA 1
ATOM 5245 C C . ILE A 1 666 ? -14.533 -16.771 0.098 1.00 98.81 666 ILE A C 1
ATOM 5247 O O . ILE A 1 666 ? -15.622 -16.468 -0.398 1.00 98.81 666 ILE A O 1
ATOM 5251 N N . ILE A 1 667 ? -13.979 -16.088 1.099 1.00 98.88 667 ILE A N 1
ATOM 5252 C CA . ILE A 1 667 ? -14.585 -14.926 1.752 1.00 98.88 667 ILE A CA 1
ATOM 5253 C C . ILE A 1 667 ? -13.754 -13.687 1.437 1.00 98.88 667 ILE A C 1
ATOM 5255 O O . ILE A 1 667 ? -12.525 -13.701 1.540 1.00 98.88 667 ILE A O 1
ATOM 5259 N N . ALA A 1 668 ? -14.423 -12.595 1.075 1.00 98.62 668 ALA A N 1
ATOM 5260 C CA . ALA A 1 668 ? -13.769 -11.312 0.851 1.00 98.62 668 ALA A CA 1
ATOM 5261 C C . ALA A 1 668 ? -14.532 -10.165 1.511 1.00 98.62 668 ALA A C 1
ATOM 5263 O O . ALA A 1 668 ? -15.764 -10.148 1.506 1.00 98.62 668 ALA A O 1
ATOM 5264 N N . SER A 1 669 ? -13.807 -9.149 1.985 1.00 97.25 669 SER A N 1
ATOM 5265 C CA . SER A 1 669 ? -14.440 -7.887 2.378 1.00 97.25 669 SER A CA 1
ATOM 5266 C C . SER A 1 669 ? -15.204 -7.280 1.189 1.00 97.25 669 SER A C 1
ATOM 5268 O O . SER A 1 669 ? -14.752 -7.389 0.040 1.00 97.25 669 SER A O 1
ATOM 5270 N N . PRO A 1 670 ? -16.322 -6.565 1.433 1.00 95.94 670 PRO A N 1
ATOM 5271 C CA . PRO A 1 670 ? -17.009 -5.772 0.413 1.00 95.94 670 PRO A CA 1
ATOM 5272 C C . PRO A 1 670 ? -16.091 -4.856 -0.401 1.00 95.94 670 PRO A C 1
ATOM 5274 O O . PRO A 1 670 ? -16.417 -4.570 -1.557 1.00 95.94 670 PRO A O 1
ATOM 5277 N N . ASN A 1 671 ? -14.969 -4.431 0.193 1.00 95.62 671 ASN A N 1
ATOM 5278 C CA . ASN A 1 671 ? -13.984 -3.504 -0.359 1.00 95.62 671 ASN A CA 1
ATOM 5279 C C . ASN A 1 671 ? -12.687 -4.164 -0.850 1.00 95.62 671 ASN A C 1
ATOM 5281 O O . ASN A 1 671 ? -11.806 -3.471 -1.354 1.00 95.62 671 ASN A O 1
ATOM 5285 N N . THR A 1 672 ? -12.566 -5.490 -0.770 1.00 97.38 672 THR A N 1
ATOM 5286 C CA . THR A 1 672 ? -11.410 -6.207 -1.323 1.00 97.38 672 THR A CA 1
ATOM 5287 C C . THR A 1 672 ? -11.332 -6.025 -2.836 1.00 97.38 672 THR A C 1
ATOM 5289 O O . THR A 1 672 ? -12.336 -6.158 -3.532 1.00 97.38 672 THR A O 1
ATOM 5292 N N . LEU A 1 673 ? -10.133 -5.789 -3.370 1.00 97.50 673 LEU A N 1
ATOM 5293 C CA . LEU A 1 673 ? -9.867 -5.826 -4.808 1.00 97.50 673 LEU A CA 1
ATOM 5294 C C . LEU A 1 673 ? -9.373 -7.220 -5.218 1.00 97.50 673 LEU A C 1
ATOM 5296 O O . LEU A 1 673 ? -8.285 -7.641 -4.838 1.00 97.50 673 LEU A O 1
ATOM 5300 N N . THR A 1 674 ? -10.150 -7.942 -6.016 1.00 98.19 674 THR A N 1
ATOM 5301 C CA . THR A 1 674 ? -9.855 -9.312 -6.463 1.00 98.19 674 THR A CA 1
ATOM 5302 C C . THR A 1 674 ? -10.061 -9.471 -7.978 1.00 98.19 674 THR A C 1
ATOM 5304 O O . THR A 1 674 ? -10.131 -8.486 -8.720 1.00 98.19 674 THR A O 1
ATOM 5307 N N . GLY A 1 675 ? -10.086 -10.704 -8.481 1.00 97.50 675 GLY A N 1
ATOM 5308 C CA . GLY A 1 675 ? -10.116 -11.006 -9.905 1.00 97.50 675 GLY A CA 1
ATOM 5309 C C . GLY A 1 675 ? -8.767 -10.704 -10.552 1.00 97.50 675 GLY A C 1
ATOM 5310 O O . GLY A 1 675 ? -7.753 -11.303 -10.205 1.00 97.50 675 GLY A O 1
ATOM 5311 N N . SER A 1 676 ? -8.740 -9.784 -11.519 1.00 97.12 676 SER A N 1
ATOM 5312 C CA . SER A 1 676 ? -7.590 -9.545 -12.403 1.00 97.12 676 SER A CA 1
ATOM 5313 C C . SER A 1 676 ? -7.077 -10.829 -13.066 1.00 97.12 676 SER A C 1
ATOM 5315 O O . SER A 1 676 ? -5.869 -11.033 -13.218 1.00 97.12 676 SER A O 1
ATOM 5317 N N . ILE A 1 677 ? -8.011 -11.698 -13.459 1.00 98.38 677 ILE A N 1
ATOM 5318 C CA . ILE A 1 677 ? -7.736 -12.965 -14.140 1.00 98.38 677 ILE A CA 1
ATOM 5319 C C . ILE A 1 677 ? -7.203 -12.627 -15.529 1.00 98.38 677 ILE A C 1
ATOM 5321 O O . ILE A 1 677 ? -7.953 -12.210 -16.406 1.00 98.38 677 ILE A O 1
ATOM 5325 N N . GLY A 1 678 ? -5.888 -12.696 -15.689 1.00 95.88 678 GLY A N 1
ATOM 5326 C CA . GLY A 1 678 ? -5.161 -12.228 -16.864 1.00 95.88 678 GLY A CA 1
ATOM 5327 C C . GLY A 1 678 ? -3.661 -12.294 -16.614 1.00 95.88 678 GLY A C 1
ATOM 5328 O O . GLY A 1 678 ? -3.225 -12.276 -15.460 1.00 95.88 678 GLY A O 1
ATOM 5329 N N . ILE A 1 679 ? -2.878 -12.340 -17.684 1.00 94.38 679 ILE A N 1
ATOM 5330 C CA . ILE A 1 679 ? -1.439 -12.616 -17.638 1.00 94.38 679 ILE A CA 1
ATOM 5331 C C . ILE A 1 679 ? -0.694 -11.675 -18.580 1.00 94.38 679 ILE A C 1
ATOM 5333 O O . ILE A 1 679 ? -1.212 -11.266 -19.623 1.00 94.38 679 ILE A O 1
ATOM 5337 N N . PHE A 1 680 ? 0.511 -11.283 -18.182 1.00 95.12 680 PHE A N 1
ATOM 5338 C CA . PHE A 1 680 ? 1.377 -10.449 -18.998 1.00 95.12 680 PHE A CA 1
ATOM 5339 C C . PHE A 1 680 ? 2.852 -10.717 -18.691 1.00 95.12 680 PHE A C 1
ATOM 5341 O O . PHE A 1 680 ? 3.185 -11.213 -17.617 1.00 95.12 680 PHE A O 1
ATOM 5348 N N . GLY A 1 681 ? 3.720 -10.332 -19.620 1.00 89.12 681 GLY A N 1
ATOM 5349 C CA . GLY A 1 681 ? 5.166 -10.260 -19.459 1.00 89.12 681 GLY A CA 1
ATOM 5350 C C . GLY A 1 681 ? 5.710 -9.022 -20.169 1.00 89.12 681 GLY A C 1
ATOM 5351 O O . GLY A 1 681 ? 5.169 -8.602 -21.193 1.00 89.12 681 GLY A O 1
ATOM 5352 N N . ILE A 1 682 ? 6.757 -8.421 -19.610 1.00 92.00 682 ILE A N 1
ATOM 5353 C CA . ILE A 1 682 ? 7.444 -7.259 -20.184 1.00 92.00 682 ILE A CA 1
ATOM 5354 C C . ILE A 1 682 ? 8.927 -7.592 -20.245 1.00 92.00 682 ILE A C 1
ATOM 5356 O O . ILE A 1 682 ? 9.495 -8.030 -19.246 1.00 92.00 682 ILE A O 1
ATOM 5360 N N . ILE A 1 683 ? 9.548 -7.362 -21.396 1.00 92.00 683 ILE A N 1
ATOM 5361 C CA . ILE A 1 683 ? 10.998 -7.451 -21.561 1.00 92.00 683 ILE A CA 1
ATOM 5362 C C . ILE A 1 683 ? 11.472 -6.161 -22.216 1.00 92.00 683 ILE A C 1
ATOM 5364 O O . ILE A 1 683 ? 10.896 -5.723 -23.210 1.00 92.00 683 ILE A O 1
ATOM 5368 N N . ASN A 1 684 ? 12.518 -5.563 -21.656 1.00 94.25 684 ASN A N 1
ATOM 5369 C CA . ASN A 1 684 ? 13.182 -4.405 -22.238 1.00 94.25 684 ASN A CA 1
ATOM 5370 C C . ASN A 1 684 ? 14.570 -4.800 -22.730 1.00 94.25 684 ASN A C 1
ATOM 5372 O O . ASN A 1 684 ? 15.250 -5.580 -22.066 1.00 94.25 684 ASN A O 1
ATOM 5376 N N . THR A 1 685 ? 14.987 -4.233 -23.856 1.00 94.94 685 THR A N 1
ATOM 5377 C CA . THR A 1 685 ? 16.350 -4.348 -24.380 1.00 94.94 685 THR A CA 1
ATOM 5378 C C . THR A 1 685 ? 16.901 -2.959 -24.709 1.00 94.94 685 THR A C 1
ATOM 5380 O O . THR A 1 685 ? 16.147 -2.011 -24.945 1.00 94.94 685 THR A O 1
ATOM 5383 N N . ILE A 1 686 ? 18.222 -2.814 -24.628 1.00 97.50 686 ILE A N 1
ATOM 5384 C CA . ILE A 1 686 ? 18.944 -1.533 -24.675 1.00 97.50 686 ILE A CA 1
ATOM 5385 C C . ILE A 1 686 ? 19.954 -1.467 -25.827 1.00 97.50 686 ILE A C 1
ATOM 5387 O O . ILE A 1 686 ? 20.844 -0.623 -25.821 1.00 97.50 686 ILE A O 1
ATOM 5391 N N . GLU A 1 687 ? 19.850 -2.353 -26.816 1.00 96.69 687 GLU A N 1
ATOM 5392 C CA . GLU A 1 687 ? 20.780 -2.439 -27.944 1.00 96.69 687 GLU A CA 1
ATOM 5393 C C . GLU A 1 687 ? 20.884 -1.115 -28.712 1.00 96.69 687 GLU A C 1
ATOM 5395 O O . GLU A 1 687 ? 21.988 -0.649 -28.967 1.00 96.69 687 GLU A O 1
ATOM 5400 N N . ASN A 1 688 ? 19.759 -0.438 -28.963 1.00 97.31 688 ASN A N 1
ATOM 5401 C CA . ASN A 1 688 ? 19.748 0.852 -29.661 1.00 97.31 688 ASN A CA 1
ATOM 5402 C C . ASN A 1 688 ? 20.250 2.003 -28.765 1.00 97.31 688 ASN A C 1
ATOM 5404 O O . ASN A 1 688 ? 20.758 3.014 -29.260 1.00 97.31 688 ASN A O 1
ATOM 5408 N N . THR A 1 689 ? 20.088 1.881 -27.441 1.00 97.06 689 THR A N 1
ATOM 5409 C CA . THR A 1 689 ? 20.670 2.818 -26.470 1.00 97.06 689 THR A CA 1
ATOM 5410 C C . THR A 1 689 ? 22.192 2.727 -26.522 1.00 97.06 689 THR A C 1
ATOM 5412 O O . THR A 1 689 ? 22.860 3.749 -26.654 1.00 97.06 689 THR A O 1
ATOM 5415 N N . LEU A 1 690 ? 22.733 1.509 -26.473 1.00 96.94 690 LEU A N 1
ATOM 5416 C CA . LEU A 1 690 ? 24.169 1.245 -26.543 1.00 96.94 690 LEU A CA 1
ATOM 5417 C C . LEU A 1 690 ? 24.755 1.654 -27.899 1.00 96.94 690 LEU A C 1
ATOM 5419 O O . LEU A 1 690 ? 25.761 2.361 -27.934 1.00 96.94 690 LEU A O 1
ATOM 5423 N N . GLU A 1 691 ? 24.074 1.326 -28.997 1.00 97.50 691 GLU A N 1
ATOM 5424 C CA . GLU A 1 691 ? 24.463 1.741 -30.349 1.00 97.50 691 GLU A CA 1
ATOM 5425 C C . GLU A 1 691 ? 24.599 3.267 -30.444 1.00 97.50 691 GLU A C 1
ATOM 5427 O O . GLU A 1 691 ? 25.561 3.782 -31.012 1.00 97.50 691 GLU A O 1
ATOM 5432 N N . SER A 1 692 ? 23.688 4.016 -29.812 1.00 97.12 692 SER A N 1
ATOM 5433 C CA . SER A 1 692 ? 23.721 5.483 -29.838 1.00 97.12 692 SER A CA 1
ATOM 5434 C C . SER A 1 692 ? 24.929 6.118 -29.144 1.00 97.12 692 SER A C 1
ATOM 5436 O O . SER A 1 692 ? 25.206 7.291 -29.388 1.00 97.12 692 SER A O 1
ATOM 5438 N N . ILE A 1 693 ? 25.646 5.354 -28.317 1.00 96.38 693 ILE A N 1
ATOM 5439 C CA . ILE A 1 693 ? 26.885 5.764 -27.642 1.00 96.38 693 ILE A CA 1
ATOM 5440 C C . ILE A 1 693 ? 28.104 4.961 -28.127 1.00 96.38 693 ILE A C 1
ATOM 5442 O O . ILE A 1 693 ? 29.152 4.986 -27.489 1.00 96.38 693 ILE A O 1
ATOM 5446 N N . GLY A 1 694 ? 27.977 4.252 -29.255 1.00 96.69 694 GLY A N 1
ATOM 5447 C CA . GLY A 1 694 ? 29.071 3.513 -29.887 1.00 96.69 694 GLY A CA 1
ATOM 5448 C C . GLY A 1 694 ? 29.411 2.166 -29.241 1.00 96.69 694 GLY A C 1
ATOM 5449 O O . GLY A 1 694 ? 30.494 1.643 -29.491 1.00 96.69 694 GLY A O 1
ATOM 5450 N N . ILE A 1 695 ? 28.519 1.597 -28.423 1.00 96.75 695 ILE A N 1
ATOM 5451 C CA . ILE A 1 695 ? 28.697 0.279 -27.796 1.00 96.75 695 ILE A CA 1
ATOM 5452 C C . ILE A 1 695 ? 27.874 -0.769 -28.552 1.00 96.75 695 ILE A C 1
ATOM 5454 O O . ILE A 1 695 ? 26.672 -0.610 -28.745 1.00 96.75 695 ILE A O 1
ATOM 5458 N N . TYR A 1 696 ? 28.515 -1.880 -28.919 1.00 95.06 696 TYR A N 1
ATOM 5459 C CA . TYR A 1 696 ? 27.906 -2.973 -29.680 1.00 95.06 696 TYR A CA 1
ATOM 5460 C C . TYR A 1 696 ? 28.079 -4.312 -28.954 1.00 95.06 696 TYR A C 1
ATOM 5462 O O . TYR A 1 696 ? 29.027 -4.503 -28.193 1.00 95.06 696 TYR A O 1
ATOM 5470 N N . SER A 1 697 ? 27.164 -5.253 -29.196 1.00 91.69 697 SER A N 1
ATOM 5471 C CA . SER A 1 697 ? 27.230 -6.621 -28.673 1.00 91.69 697 SER A CA 1
ATOM 5472 C C . SER A 1 697 ? 27.200 -7.609 -29.834 1.00 91.69 697 SER A C 1
ATOM 5474 O O . SER A 1 697 ? 26.208 -7.669 -30.560 1.00 91.69 697 SER A O 1
ATOM 5476 N N . ASP A 1 698 ? 28.271 -8.388 -29.993 1.00 91.50 698 ASP A N 1
ATOM 5477 C CA . ASP A 1 698 ? 28.387 -9.411 -31.035 1.00 91.50 698 ASP A CA 1
ATOM 5478 C C . ASP A 1 698 ? 28.911 -10.750 -30.484 1.00 91.50 698 ASP A C 1
ATOM 5480 O O . ASP A 1 698 ? 29.362 -10.836 -29.341 1.00 91.50 698 ASP A O 1
ATOM 5484 N N . GLY A 1 699 ? 28.683 -11.837 -31.223 1.00 90.12 699 GLY A N 1
ATOM 5485 C CA . GLY A 1 699 ? 28.966 -13.204 -30.795 1.00 90.12 699 GLY A CA 1
ATOM 5486 C C . GLY A 1 699 ? 28.217 -14.252 -31.615 1.00 90.12 699 GLY A C 1
ATOM 5487 O O . GLY A 1 699 ? 27.326 -13.937 -32.399 1.00 90.12 699 GLY A O 1
ATOM 5488 N N . VAL A 1 700 ? 28.566 -15.518 -31.403 1.00 93.00 700 VAL A N 1
ATOM 5489 C CA . VAL A 1 700 ? 27.971 -16.661 -32.107 1.00 93.00 700 VAL A CA 1
ATOM 5490 C C . VAL A 1 700 ? 26.922 -17.353 -31.241 1.00 93.00 700 VAL A C 1
ATOM 5492 O O . VAL A 1 700 ? 27.053 -17.427 -30.021 1.00 93.00 700 VAL A O 1
ATOM 5495 N N . SER A 1 701 ? 25.876 -17.883 -31.872 1.00 93.69 701 SER A N 1
ATOM 5496 C CA . SER A 1 701 ? 24.852 -18.686 -31.200 1.00 93.69 701 SER A CA 1
ATOM 5497 C C . SER A 1 701 ? 24.527 -19.912 -32.042 1.00 93.69 701 SER A C 1
ATOM 5499 O O . SER A 1 701 ? 24.498 -19.842 -33.268 1.00 93.69 701 SER A O 1
ATOM 5501 N N . THR A 1 702 ? 24.286 -21.044 -31.388 1.00 96.12 702 THR A N 1
ATOM 5502 C CA . THR A 1 702 ? 23.864 -22.287 -32.054 1.00 96.12 702 THR A CA 1
ATOM 5503 C C . THR A 1 702 ? 22.389 -22.259 -32.459 1.00 96.12 702 THR A C 1
ATOM 5505 O O . THR A 1 702 ? 21.942 -23.083 -33.251 1.00 96.12 702 THR A O 1
ATOM 5508 N N . SER A 1 703 ? 21.618 -21.317 -31.912 1.00 95.19 703 SER A N 1
ATOM 5509 C CA . SER A 1 703 ? 20.198 -21.109 -32.181 1.00 95.19 703 SER A CA 1
ATOM 5510 C C . SER A 1 703 ? 19.825 -19.658 -31.871 1.00 95.19 703 SER A C 1
ATOM 5512 O O . SER A 1 703 ? 20.318 -19.125 -30.873 1.00 95.19 703 SER A O 1
ATOM 5514 N N . PRO A 1 704 ? 18.884 -19.039 -32.614 1.00 91.94 704 PRO A N 1
ATOM 5515 C CA . PRO A 1 704 ? 18.331 -17.738 -32.247 1.00 91.94 704 PRO A CA 1
ATOM 5516 C C . PRO A 1 704 ? 17.812 -17.707 -30.804 1.00 91.94 704 PRO A C 1
ATOM 5518 O O . PRO A 1 704 ? 17.999 -16.718 -30.109 1.00 91.94 704 PRO A O 1
ATOM 5521 N N . LEU A 1 705 ? 17.247 -18.812 -30.302 1.00 92.81 705 LEU A N 1
ATOM 5522 C CA . LEU A 1 705 ? 16.731 -18.904 -28.930 1.00 92.81 705 LEU A CA 1
ATOM 5523 C C . LEU A 1 705 ? 17.819 -18.863 -27.846 1.00 92.81 705 LEU A C 1
ATOM 5525 O O . LEU A 1 705 ? 17.494 -18.608 -26.691 1.00 92.81 705 LEU A O 1
ATOM 5529 N N . ALA A 1 706 ? 19.083 -19.106 -28.195 1.00 90.44 706 ALA A N 1
ATOM 5530 C CA . ALA A 1 706 ? 20.211 -18.932 -27.282 1.00 90.44 706 ALA A CA 1
ATOM 5531 C C . ALA A 1 706 ? 20.711 -17.476 -27.254 1.00 90.44 706 ALA A C 1
ATOM 5533 O O . ALA A 1 706 ? 21.452 -17.094 -26.353 1.00 90.44 706 ALA A O 1
ATOM 5534 N N . ASN A 1 707 ? 20.299 -16.648 -28.219 1.00 88.19 707 ASN A N 1
ATOM 5535 C CA . ASN A 1 707 ? 20.771 -15.278 -28.383 1.00 88.19 707 ASN A CA 1
ATOM 5536 C C . ASN A 1 707 ? 19.865 -14.258 -27.667 1.00 88.19 707 ASN A C 1
ATOM 5538 O O . ASN A 1 707 ? 19.382 -13.299 -28.269 1.00 88.19 707 ASN A O 1
ATOM 5542 N N . ILE A 1 708 ? 19.592 -14.490 -26.379 1.00 90.75 708 ILE A N 1
ATOM 5543 C CA . ILE A 1 708 ? 18.728 -13.638 -25.551 1.00 90.75 708 ILE A CA 1
ATOM 5544 C C . ILE A 1 708 ? 19.596 -12.884 -24.544 1.00 90.75 708 ILE A C 1
ATOM 5546 O O . ILE A 1 708 ? 20.154 -13.477 -23.625 1.00 90.75 708 ILE A O 1
ATOM 5550 N N . ALA A 1 709 ? 19.682 -11.566 -24.695 1.00 89.44 709 ALA A N 1
ATOM 5551 C CA . ALA A 1 709 ? 20.378 -10.683 -23.766 1.00 89.44 709 ALA A CA 1
ATOM 5552 C C . ALA A 1 709 ? 19.707 -9.308 -23.752 1.00 89.44 709 ALA A C 1
ATOM 5554 O O . ALA A 1 709 ? 19.149 -8.880 -24.759 1.00 89.44 709 ALA A O 1
ATOM 5555 N N . ILE A 1 710 ? 19.814 -8.578 -22.638 1.00 91.81 710 ILE A N 1
ATOM 5556 C CA . ILE A 1 710 ? 19.298 -7.200 -22.547 1.00 91.81 710 ILE A CA 1
ATOM 5557 C C . ILE A 1 710 ? 19.974 -6.263 -23.561 1.00 91.81 710 ILE A C 1
ATOM 5559 O O . ILE A 1 710 ? 19.385 -5.282 -23.994 1.00 91.81 710 ILE A O 1
ATOM 5563 N N . THR A 1 711 ? 21.203 -6.573 -23.971 1.00 94.12 711 THR A N 1
ATOM 5564 C CA . THR A 1 711 ? 22.011 -5.792 -24.917 1.00 94.12 711 THR A CA 1
ATOM 5565 C C . THR A 1 711 ? 21.764 -6.162 -26.378 1.00 94.12 711 THR A C 1
ATOM 5567 O O . THR A 1 711 ? 22.497 -5.699 -27.251 1.00 94.12 711 THR A O 1
ATOM 5570 N N . ARG A 1 712 ? 20.778 -7.020 -26.663 1.00 92.38 712 ARG A N 1
ATOM 5571 C CA . ARG A 1 712 ? 20.476 -7.505 -28.011 1.00 92.38 712 ARG A CA 1
ATOM 5572 C C . ARG A 1 712 ? 18.990 -7.432 -28.302 1.00 92.38 712 ARG A C 1
ATOM 5574 O O . ARG A 1 712 ? 18.159 -7.636 -27.423 1.00 92.38 712 ARG A O 1
ATOM 5581 N N . LYS A 1 713 ? 18.667 -7.229 -29.577 1.00 94.12 713 LYS A N 1
ATOM 5582 C CA . LYS A 1 713 ? 17.297 -7.345 -30.066 1.00 94.12 713 LYS A CA 1
ATOM 5583 C C . LYS A 1 713 ? 16.788 -8.768 -29.865 1.00 94.12 713 LYS A C 1
ATOM 5585 O O . LYS A 1 713 ? 17.468 -9.726 -30.229 1.00 94.12 713 LYS A O 1
ATOM 5590 N N . LEU A 1 714 ? 15.579 -8.905 -29.326 1.00 94.69 714 LEU A N 1
ATOM 5591 C CA . LEU A 1 714 ? 14.991 -10.221 -29.105 1.00 94.69 714 LEU A CA 1
ATOM 5592 C C . LEU A 1 714 ? 14.667 -10.925 -30.439 1.00 94.69 714 LEU A C 1
ATOM 5594 O O . LEU A 1 714 ? 14.035 -10.315 -31.309 1.00 94.69 714 LEU A O 1
ATOM 5598 N N . PRO A 1 715 ? 15.036 -12.212 -30.594 1.00 95.44 715 PRO A N 1
ATOM 5599 C CA . PRO A 1 715 ? 14.693 -13.013 -31.768 1.00 95.44 715 PRO A CA 1
ATOM 5600 C C . PRO A 1 715 ? 13.180 -13.176 -31.948 1.00 95.44 715 PRO A C 1
ATOM 5602 O O . PRO A 1 715 ? 12.448 -13.370 -30.974 1.00 95.44 715 PRO A O 1
ATOM 5605 N N . ILE A 1 716 ? 12.701 -13.179 -33.195 1.00 96.25 716 ILE A N 1
ATOM 5606 C CA . ILE A 1 716 ? 11.268 -13.319 -33.508 1.00 96.25 716 ILE A CA 1
ATOM 5607 C C . ILE A 1 716 ? 10.698 -14.658 -33.012 1.00 96.25 716 ILE A C 1
ATOM 5609 O O . ILE A 1 716 ? 9.551 -14.719 -32.570 1.00 96.25 716 ILE A O 1
ATOM 5613 N N . GLU A 1 717 ? 11.503 -15.721 -33.024 1.00 95.94 717 GLU A N 1
ATOM 5614 C CA . GLU A 1 717 ? 11.161 -17.045 -32.504 1.00 95.94 717 GLU A CA 1
ATOM 5615 C C . GLU A 1 717 ? 10.913 -16.989 -30.996 1.00 95.94 717 GLU A C 1
ATOM 5617 O O . GLU A 1 717 ? 9.946 -17.570 -30.502 1.00 95.94 717 GLU A O 1
ATOM 5622 N N . PHE A 1 718 ? 11.746 -16.239 -30.268 1.00 95.94 718 PHE A N 1
ATOM 5623 C CA . PHE A 1 718 ? 11.569 -16.029 -28.837 1.00 95.94 718 PHE A CA 1
ATOM 5624 C C . PHE A 1 718 ? 10.312 -15.202 -28.551 1.00 95.94 718 PHE A C 1
ATOM 5626 O O . PHE A 1 718 ? 9.520 -15.588 -27.693 1.00 95.94 718 PHE A O 1
ATOM 5633 N N . LEU A 1 719 ? 10.064 -14.128 -29.312 1.00 96.19 719 LEU A N 1
ATOM 5634 C CA . LEU A 1 719 ? 8.843 -13.323 -29.176 1.00 96.19 719 LEU A CA 1
ATOM 5635 C C . LEU A 1 719 ? 7.576 -14.174 -29.378 1.00 96.19 719 LEU A C 1
ATOM 5637 O O . LEU A 1 719 ? 6.657 -14.122 -28.561 1.00 96.19 719 LEU A O 1
ATOM 5641 N N . LYS A 1 720 ? 7.539 -15.007 -30.428 1.00 96.69 720 LYS A N 1
ATOM 5642 C CA . LYS A 1 720 ? 6.420 -15.931 -30.689 1.00 96.69 720 LYS A CA 1
ATOM 5643 C C . LYS A 1 720 ? 6.261 -16.960 -29.569 1.00 96.69 720 LYS A C 1
ATOM 5645 O O . LYS A 1 720 ? 5.146 -17.167 -29.098 1.00 96.69 720 LYS A O 1
ATOM 5650 N N . LYS A 1 721 ? 7.362 -17.562 -29.102 1.00 96.69 721 LYS A N 1
ATOM 5651 C CA . LYS A 1 721 ? 7.351 -18.511 -27.976 1.00 96.69 721 LYS A CA 1
ATOM 5652 C C . LYS A 1 721 ? 6.767 -17.870 -26.714 1.00 96.69 721 LYS A C 1
ATOM 5654 O O . LYS A 1 721 ? 5.928 -18.480 -26.052 1.00 96.69 721 LYS A O 1
ATOM 5659 N N . MET A 1 722 ? 7.176 -16.643 -26.398 1.00 95.69 722 MET A N 1
ATOM 5660 C CA . MET A 1 722 ? 6.682 -15.910 -25.232 1.00 95.69 722 MET A CA 1
ATOM 5661 C C . MET A 1 722 ? 5.190 -15.593 -25.349 1.00 95.69 722 MET A C 1
ATOM 5663 O O . MET A 1 722 ? 4.453 -15.829 -24.394 1.00 95.69 722 MET A O 1
ATOM 5667 N N . GLN A 1 723 ? 4.721 -15.139 -26.515 1.00 97.06 723 GLN A N 1
ATOM 5668 C CA . GLN A 1 723 ? 3.295 -14.888 -26.741 1.00 97.06 723 GLN A CA 1
ATOM 5669 C C . GLN A 1 723 ? 2.454 -16.169 -26.591 1.00 97.06 723 GLN A C 1
ATOM 5671 O O . GLN A 1 723 ? 1.476 -16.158 -25.848 1.00 97.06 723 GLN A O 1
ATOM 5676 N N . LEU A 1 724 ? 2.887 -17.290 -27.186 1.00 97.81 724 LEU A N 1
ATOM 5677 C CA . LEU A 1 724 ? 2.228 -18.596 -27.025 1.00 97.81 724 LEU A CA 1
ATOM 5678 C C . LEU A 1 724 ? 2.201 -19.056 -25.560 1.00 97.81 724 LEU A C 1
ATOM 5680 O O . LEU A 1 724 ? 1.206 -19.599 -25.085 1.00 97.81 724 LEU A O 1
ATOM 5684 N N . THR A 1 725 ? 3.281 -18.808 -24.814 1.00 96.25 725 THR A N 1
ATOM 5685 C CA . THR A 1 725 ? 3.352 -19.133 -23.379 1.00 96.25 725 THR A CA 1
ATOM 5686 C C . THR A 1 725 ? 2.345 -18.318 -22.570 1.00 96.25 725 THR A C 1
ATOM 5688 O O . THR A 1 725 ? 1.679 -18.855 -21.687 1.00 96.25 725 THR A O 1
ATOM 5691 N N . VAL A 1 726 ? 2.205 -17.028 -22.879 1.00 96.38 726 VAL A N 1
ATOM 5692 C CA . VAL A 1 726 ? 1.241 -16.127 -22.234 1.00 96.38 726 VAL A CA 1
ATOM 5693 C C . VAL A 1 726 ? -0.197 -16.529 -22.576 1.00 96.38 726 VAL A C 1
ATOM 5695 O O . VAL A 1 726 ? -1.042 -16.553 -21.684 1.00 96.38 726 VAL A O 1
ATOM 5698 N N . GLU A 1 727 ? -0.483 -16.906 -23.821 1.00 97.88 727 GLU A N 1
ATOM 5699 C CA . GLU A 1 727 ? -1.801 -17.408 -24.238 1.00 97.88 727 GLU A CA 1
ATOM 5700 C C . GLU A 1 727 ? -2.174 -18.708 -23.521 1.00 97.88 727 GLU A C 1
ATOM 5702 O O . GLU A 1 727 ? -3.256 -18.804 -22.938 1.00 97.88 727 GLU A O 1
ATOM 5707 N N . ASN A 1 728 ? -1.249 -19.670 -23.473 1.00 97.62 728 ASN A N 1
ATOM 5708 C CA . ASN A 1 728 ? -1.432 -20.912 -22.728 1.00 97.62 728 ASN A CA 1
ATOM 5709 C C . ASN A 1 728 ? -1.621 -20.654 -21.224 1.00 97.62 728 ASN A C 1
ATOM 5711 O O . ASN A 1 728 ? -2.523 -21.205 -20.599 1.00 97.62 728 ASN A O 1
ATOM 5715 N N . GLY A 1 729 ? -0.815 -19.764 -20.639 1.00 97.69 729 GLY A N 1
ATOM 5716 C CA . GLY A 1 729 ? -0.947 -19.374 -19.237 1.00 97.69 729 GLY A CA 1
ATOM 5717 C C . GLY A 1 729 ? -2.305 -18.738 -18.925 1.00 97.69 729 GLY A C 1
ATOM 5718 O O . GLY A 1 729 ? -2.886 -19.018 -17.877 1.00 97.69 729 GLY A O 1
ATOM 5719 N N . TYR A 1 730 ? -2.854 -17.933 -19.840 1.00 98.38 730 TYR A N 1
ATOM 5720 C CA . TYR A 1 730 ? -4.200 -17.379 -19.692 1.00 98.38 730 TYR A CA 1
ATOM 5721 C C . TYR A 1 730 ? -5.273 -18.463 -19.764 1.00 98.38 730 TYR A C 1
ATOM 5723 O O . TYR A 1 730 ? -6.154 -18.499 -18.907 1.00 98.38 730 TYR A O 1
ATOM 5731 N N . HIS A 1 731 ? -5.177 -19.365 -20.743 1.00 98.38 731 HIS A N 1
ATOM 5732 C CA . HIS A 1 731 ? -6.095 -20.492 -20.878 1.00 98.38 731 HIS A CA 1
ATOM 5733 C C . HIS A 1 731 ? -6.113 -21.362 -19.612 1.00 98.38 731 HIS A C 1
ATOM 5735 O O . HIS A 1 731 ? -7.184 -21.653 -19.079 1.00 98.38 731 HIS A O 1
ATOM 5741 N N . ASN A 1 732 ? -4.937 -21.685 -19.069 1.00 98.19 732 ASN A N 1
ATOM 5742 C CA . ASN A 1 732 ? -4.806 -22.412 -17.808 1.00 98.19 732 ASN A CA 1
ATOM 5743 C C . ASN A 1 732 ? -5.452 -21.658 -16.646 1.00 98.19 732 ASN A C 1
ATOM 5745 O O . ASN A 1 732 ? -6.168 -22.259 -15.848 1.00 98.19 732 ASN A O 1
ATOM 5749 N N . PHE A 1 733 ? -5.269 -20.336 -16.574 1.00 98.56 733 PHE A N 1
ATOM 5750 C CA . PHE A 1 733 ? -5.920 -19.539 -15.539 1.00 98.56 733 PHE A CA 1
ATOM 5751 C C . PHE A 1 733 ? -7.448 -19.621 -15.649 1.00 98.56 733 PHE A C 1
ATOM 5753 O O . PHE A 1 733 ? -8.134 -19.863 -14.655 1.00 98.56 733 PHE A O 1
ATOM 5760 N N . LEU A 1 734 ? -7.995 -19.464 -16.858 1.00 98.62 734 LEU A N 1
ATOM 5761 C CA . LEU A 1 734 ? -9.433 -19.587 -17.083 1.00 98.62 734 LEU A CA 1
ATOM 5762 C C . LEU A 1 734 ? -9.946 -20.968 -16.682 1.00 98.62 734 LEU A C 1
ATOM 5764 O O . LEU A 1 734 ? -10.982 -21.051 -16.035 1.00 98.62 734 LEU A O 1
ATOM 5768 N N . MET A 1 735 ? -9.217 -22.031 -17.023 1.00 98.62 735 MET A N 1
ATOM 5769 C CA . MET A 1 735 ? -9.562 -23.406 -16.670 1.00 98.62 735 MET A CA 1
ATOM 5770 C C . MET A 1 735 ? -9.577 -23.631 -15.152 1.00 98.62 735 MET A C 1
ATOM 5772 O O . MET A 1 735 ? -10.554 -24.171 -14.639 1.00 98.62 735 MET A O 1
ATOM 5776 N N . LEU A 1 736 ? -8.559 -23.167 -14.421 1.00 98.56 736 LEU A N 1
ATOM 5777 C CA . LEU A 1 736 ? -8.508 -23.281 -12.956 1.00 98.56 736 LEU A CA 1
ATOM 5778 C C . LEU A 1 736 ? -9.681 -22.555 -12.285 1.00 98.56 736 LEU A C 1
ATOM 5780 O O . LEU A 1 736 ? -10.307 -23.068 -11.354 1.00 98.56 736 LEU A O 1
ATOM 5784 N N . VAL A 1 737 ? -10.017 -21.358 -12.769 1.00 98.69 737 VAL A N 1
ATOM 5785 C CA . VAL A 1 737 ? -11.158 -20.594 -12.246 1.00 98.69 737 VAL A CA 1
ATOM 5786 C C . VAL A 1 737 ? -12.485 -21.246 -12.643 1.00 98.69 737 VAL A C 1
ATOM 5788 O O . VAL A 1 737 ? -13.387 -21.352 -11.820 1.00 98.69 737 VAL A O 1
ATOM 5791 N N . ALA A 1 738 ? -12.609 -21.728 -13.878 1.00 98.62 738 ALA A N 1
ATOM 5792 C CA . ALA A 1 738 ? -13.793 -22.423 -14.375 1.00 98.62 738 ALA A CA 1
ATOM 5793 C C . ALA A 1 738 ? -14.100 -23.670 -13.532 1.00 98.62 738 ALA A C 1
ATOM 5795 O O . ALA A 1 738 ? -15.218 -23.825 -13.040 1.00 98.62 738 ALA A O 1
ATOM 5796 N N . GLN A 1 739 ? -13.087 -24.502 -13.281 1.00 97.81 739 GLN A N 1
ATOM 5797 C CA . GLN A 1 739 ? -13.202 -25.701 -12.450 1.00 97.81 739 GLN A CA 1
ATOM 5798 C C . GLN A 1 739 ? -13.565 -25.361 -11.000 1.00 97.81 739 GLN A C 1
ATOM 5800 O O . GLN A 1 739 ? -14.515 -25.922 -10.460 1.00 97.81 739 GLN A O 1
ATOM 5805 N N . SER A 1 740 ? -12.851 -24.417 -10.379 1.00 97.56 740 SER A N 1
ATOM 5806 C CA . SER A 1 740 ? -13.066 -24.061 -8.967 1.00 97.56 740 SER A CA 1
ATOM 5807 C C . SER A 1 740 ? -14.388 -23.350 -8.694 1.00 97.56 740 SER A C 1
ATOM 5809 O O . SER A 1 740 ? -14.925 -23.458 -7.595 1.00 97.56 740 SER A O 1
ATOM 5811 N N . ARG A 1 741 ? -14.915 -22.601 -9.669 1.00 98.00 741 ARG A N 1
ATOM 5812 C CA . ARG A 1 741 ? -16.132 -21.787 -9.513 1.00 98.00 741 ARG A CA 1
ATOM 5813 C C . ARG A 1 741 ? -17.350 -22.378 -10.221 1.00 98.00 741 ARG A C 1
ATOM 5815 O O . ARG A 1 741 ? -18.368 -21.695 -10.314 1.00 98.00 741 ARG A O 1
ATOM 5822 N N . HIS A 1 742 ? -17.240 -23.611 -10.722 1.00 97.50 742 HIS A N 1
ATOM 5823 C CA . HIS A 1 742 ? -18.287 -24.319 -11.465 1.00 97.50 742 HIS A CA 1
ATOM 5824 C C . HIS A 1 742 ? -18.846 -23.492 -12.637 1.00 97.50 742 HIS A C 1
ATOM 5826 O O . HIS A 1 742 ? -20.051 -23.282 -12.766 1.00 97.50 742 HIS A O 1
ATOM 5832 N N . LYS A 1 743 ? -17.941 -22.979 -13.475 1.00 98.00 743 LYS A N 1
ATOM 5833 C CA . LYS A 1 743 ? -18.240 -22.168 -14.664 1.00 98.00 743 LYS A CA 1
ATOM 5834 C C . LYS A 1 743 ? -17.589 -22.764 -15.898 1.00 98.00 743 LYS A C 1
ATOM 5836 O O . LYS A 1 743 ? -16.654 -23.550 -15.807 1.00 98.00 743 LYS A O 1
ATOM 5841 N N . THR A 1 744 ? -18.040 -22.340 -17.067 1.00 98.31 744 THR A N 1
ATOM 5842 C CA . THR A 1 744 ? -17.333 -22.587 -18.326 1.00 98.31 744 THR A CA 1
ATOM 5843 C C . THR A 1 744 ? -16.179 -21.598 -18.509 1.00 98.31 744 THR A C 1
ATOM 5845 O O . THR A 1 744 ? -16.217 -20.469 -18.016 1.00 98.31 744 THR A O 1
ATOM 5848 N N . ILE A 1 745 ? -15.164 -21.988 -19.286 1.00 98.31 745 ILE A N 1
ATOM 5849 C CA . ILE A 1 745 ? -14.043 -21.106 -19.662 1.00 98.31 745 ILE A CA 1
ATOM 5850 C C . ILE A 1 745 ? -14.559 -19.808 -20.303 1.00 98.31 745 ILE A C 1
ATOM 5852 O O . ILE A 1 745 ? -14.071 -18.730 -19.977 1.00 98.31 745 ILE A O 1
ATOM 5856 N N . THR A 1 746 ? -15.581 -19.887 -21.159 1.00 98.12 746 THR A N 1
ATOM 5857 C CA . THR A 1 746 ? -16.181 -18.721 -21.826 1.00 98.12 746 THR A CA 1
ATOM 5858 C C . THR A 1 746 ? -16.862 -17.767 -20.846 1.00 98.12 746 THR A C 1
ATOM 5860 O O . THR A 1 746 ? -16.766 -16.550 -21.001 1.00 98.12 746 THR A O 1
ATOM 5863 N N . GLU A 1 747 ? -17.548 -18.280 -19.823 1.00 98.12 747 GLU A N 1
ATOM 5864 C CA . GLU A 1 747 ? -18.133 -17.431 -18.780 1.00 98.12 747 GLU A CA 1
ATOM 5865 C C . GLU A 1 747 ? -17.061 -16.731 -17.954 1.00 98.12 74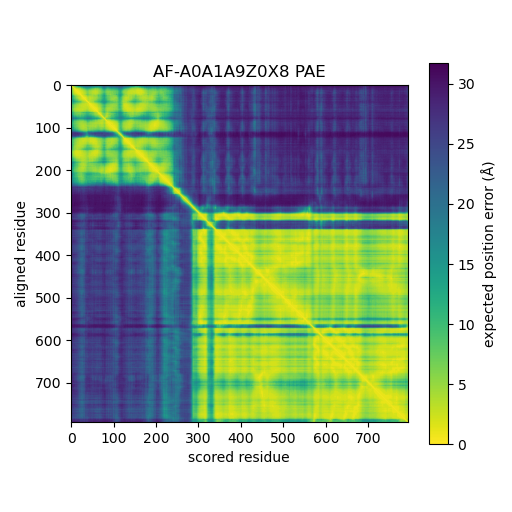7 GLU A C 1
ATOM 5867 O O . GLU A 1 747 ? -17.199 -15.538 -17.676 1.00 98.12 747 GLU A O 1
ATOM 5872 N N . VAL A 1 748 ? -15.990 -17.447 -17.592 1.00 98.25 748 VAL A N 1
ATOM 5873 C CA . VAL A 1 748 ? -14.858 -16.857 -16.871 1.00 98.25 748 VAL A CA 1
ATOM 5874 C C . VAL A 1 748 ? -14.167 -15.809 -17.734 1.00 98.25 748 VAL A C 1
ATOM 5876 O O . VAL A 1 748 ? -13.864 -14.736 -17.229 1.00 98.25 748 VAL A O 1
ATOM 5879 N N . ASP A 1 749 ? -13.974 -16.059 -19.028 1.00 98.25 749 ASP A N 1
ATOM 5880 C CA . ASP A 1 749 ? -13.337 -15.107 -19.937 1.00 98.25 749 ASP A CA 1
ATOM 5881 C C . ASP A 1 749 ? -14.102 -13.774 -20.007 1.00 98.25 749 ASP A C 1
ATOM 5883 O O . ASP A 1 749 ? -13.498 -12.708 -19.889 1.00 98.25 749 ASP A O 1
ATOM 5887 N N . ARG A 1 750 ? -15.444 -13.811 -20.057 1.00 97.81 750 ARG A N 1
ATOM 5888 C CA . ARG A 1 750 ? -16.300 -12.603 -20.048 1.00 97.81 750 ARG A CA 1
ATOM 5889 C C . ARG A 1 750 ? -16.119 -11.728 -18.806 1.00 97.81 750 ARG A C 1
ATOM 5891 O O . ARG A 1 750 ? -16.297 -10.514 -18.884 1.00 97.81 750 ARG A O 1
ATOM 5898 N N . ILE A 1 751 ? -15.813 -12.331 -17.658 1.00 97.25 751 ILE A N 1
ATOM 5899 C CA . ILE A 1 751 ? -15.543 -11.617 -16.397 1.00 97.25 751 ILE A CA 1
ATOM 5900 C C . ILE A 1 751 ? -14.042 -11.516 -16.082 1.00 97.25 751 ILE A C 1
ATOM 5902 O O . ILE A 1 751 ? -13.673 -10.927 -15.065 1.00 97.25 751 ILE A O 1
ATOM 5906 N N . GLY A 1 752 ? -13.196 -12.090 -16.935 1.00 95.62 752 GLY A N 1
ATOM 5907 C CA . GLY A 1 752 ? -11.747 -12.155 -16.828 1.00 95.62 752 GLY A CA 1
ATOM 5908 C C . GLY A 1 752 ? -11.096 -10.991 -17.561 1.00 95.62 752 GLY A C 1
ATOM 5909 O O . GLY A 1 752 ? -11.316 -9.830 -17.214 1.00 95.62 752 GLY A O 1
ATOM 5910 N N . GLN A 1 753 ? -10.253 -11.285 -18.554 1.00 97.38 753 GLN A N 1
ATOM 5911 C CA . GLN A 1 753 ? -9.591 -10.280 -19.394 1.00 97.38 753 GLN A CA 1
ATOM 5912 C C . GLN A 1 753 ? -8.748 -9.261 -18.599 1.00 97.38 753 GLN A C 1
ATOM 5914 O O . GLN A 1 753 ? -8.558 -8.115 -19.008 1.00 97.38 753 GLN A O 1
ATOM 5919 N N . GLY A 1 754 ? -8.226 -9.667 -17.441 1.00 96.06 754 GLY A N 1
ATOM 5920 C CA . GLY A 1 754 ? -7.441 -8.839 -16.528 1.00 96.06 754 GLY A CA 1
ATOM 5921 C C . GLY A 1 754 ? -8.255 -7.886 -15.650 1.00 96.06 754 GLY A C 1
ATOM 5922 O O . GLY A 1 754 ? -7.645 -7.111 -14.910 1.00 96.06 754 GLY A O 1
ATOM 5923 N N . HIS A 1 755 ? -9.590 -7.944 -15.685 1.00 97.62 755 HIS A N 1
ATOM 5924 C CA . HIS A 1 755 ? -10.462 -6.997 -14.989 1.00 97.62 755 HIS A CA 1
ATOM 5925 C C . HIS A 1 755 ? -10.404 -7.171 -13.465 1.00 97.62 755 HIS A C 1
ATOM 5927 O O . HIS A 1 755 ? -10.610 -8.264 -12.937 1.00 97.62 755 HIS A O 1
ATOM 5933 N N . VAL A 1 756 ? -10.136 -6.080 -12.741 1.00 97.00 756 VAL A N 1
ATOM 5934 C CA . VAL A 1 756 ? -10.168 -6.044 -11.268 1.00 97.00 756 VAL A CA 1
ATOM 5935 C C . VAL A 1 756 ? -11.609 -5.855 -10.802 1.00 97.00 756 VAL A C 1
ATOM 5937 O O . VAL A 1 756 ? -12.306 -4.971 -11.299 1.00 97.00 756 VAL A O 1
ATOM 5940 N N . TRP A 1 757 ? -12.056 -6.661 -9.845 1.00 97.81 757 TRP A N 1
ATOM 5941 C CA . TRP A 1 757 ? -13.393 -6.569 -9.260 1.00 97.81 757 TRP A CA 1
ATOM 5942 C C . TRP A 1 757 ? -13.297 -6.236 -7.780 1.00 97.81 757 TRP A C 1
ATOM 5944 O O . TRP A 1 757 ? -12.477 -6.805 -7.067 1.00 97.81 757 TRP A O 1
ATOM 5954 N N . ILE A 1 758 ? -14.155 -5.335 -7.309 1.00 96.56 758 ILE A N 1
ATOM 5955 C CA . ILE A 1 758 ? -14.350 -5.139 -5.872 1.00 96.56 758 ILE A CA 1
ATOM 5956 C C . ILE A 1 758 ? -15.157 -6.323 -5.303 1.00 96.56 758 ILE A C 1
ATOM 5958 O O . ILE A 1 758 ? -15.955 -6.909 -6.037 1.00 96.56 758 ILE A O 1
ATOM 5962 N N . GLY A 1 759 ? -15.001 -6.673 -4.024 1.00 97.00 759 GLY A N 1
ATOM 5963 C CA . GLY A 1 759 ? -15.607 -7.863 -3.409 1.00 97.00 759 GLY A CA 1
ATOM 5964 C C . GLY A 1 759 ? -17.107 -8.002 -3.683 1.00 97.00 759 GLY A C 1
ATOM 5965 O O . GLY A 1 759 ? -17.574 -9.063 -4.095 1.00 97.00 759 GLY A O 1
ATOM 5966 N N . THR A 1 760 ? -17.863 -6.903 -3.584 1.00 97.06 760 THR A N 1
ATOM 5967 C CA . THR A 1 760 ? -19.307 -6.900 -3.913 1.00 97.06 760 THR A CA 1
ATOM 5968 C C . THR A 1 760 ? -19.625 -7.272 -5.368 1.00 97.06 760 THR A C 1
ATOM 5970 O O . THR A 1 760 ? -20.639 -7.920 -5.625 1.00 97.06 760 THR A O 1
ATOM 5973 N N . ASP A 1 761 ? -18.779 -6.895 -6.329 1.00 97.50 761 ASP A N 1
ATOM 5974 C CA . ASP A 1 761 ? -18.922 -7.297 -7.733 1.00 97.50 761 ASP A CA 1
ATOM 5975 C C . ASP A 1 761 ? -18.428 -8.731 -7.966 1.00 97.50 761 ASP A C 1
ATOM 5977 O O . ASP A 1 761 ? -19.007 -9.449 -8.784 1.00 97.50 761 ASP A O 1
ATOM 5981 N N . ALA A 1 762 ? -17.382 -9.151 -7.249 1.00 98.31 762 ALA A N 1
ATOM 5982 C CA . ALA A 1 762 ? -16.837 -10.502 -7.316 1.00 98.31 762 ALA A CA 1
ATOM 5983 C C . ALA A 1 762 ? -17.864 -11.547 -6.852 1.00 98.31 762 ALA A C 1
ATOM 5985 O O . ALA A 1 762 ? -18.029 -12.564 -7.528 1.00 98.31 762 ALA A O 1
ATOM 5986 N N . LEU A 1 763 ? -18.622 -11.261 -5.782 1.00 98.50 763 LEU A N 1
ATOM 5987 C CA . LEU A 1 763 ? -19.710 -12.129 -5.313 1.00 98.50 763 LEU A CA 1
ATOM 5988 C C . LEU A 1 763 ? -20.784 -12.293 -6.393 1.00 98.50 763 LEU A C 1
ATOM 5990 O O . LEU A 1 763 ? -21.127 -13.408 -6.771 1.00 98.50 763 LEU A O 1
ATOM 5994 N N . LYS A 1 764 ? -21.261 -11.181 -6.970 1.00 98.00 764 LYS A N 1
ATOM 5995 C CA . LYS A 1 764 ? -22.277 -11.196 -8.042 1.00 98.00 764 LYS A CA 1
ATOM 5996 C C . LYS A 1 764 ? -21.828 -11.966 -9.285 1.00 98.00 764 LYS A C 1
ATOM 5998 O O . LYS A 1 764 ? -22.657 -12.427 -10.060 1.00 98.00 764 LYS A O 1
ATOM 6003 N N . LYS A 1 765 ? -20.516 -12.065 -9.501 1.00 97.69 765 LYS A N 1
ATOM 6004 C CA . LYS A 1 765 ? -19.903 -12.805 -10.609 1.00 97.69 765 LYS A CA 1
ATOM 6005 C C . LYS A 1 765 ? -19.580 -14.254 -10.261 1.00 97.69 765 LYS A C 1
ATOM 6007 O O . LYS A 1 765 ? -19.129 -14.982 -11.138 1.00 97.69 765 LYS A O 1
ATOM 6012 N N . GLY A 1 766 ? -19.803 -14.681 -9.019 1.00 98.25 766 GLY A N 1
ATOM 6013 C CA . GLY A 1 766 ? -19.463 -16.018 -8.536 1.00 98.25 766 GLY A CA 1
ATOM 6014 C C . GLY A 1 766 ? -17.958 -16.271 -8.427 1.00 98.25 766 GLY A C 1
ATOM 6015 O O . GLY A 1 766 ? -17.536 -17.424 -8.466 1.00 98.25 766 GLY A O 1
ATOM 6016 N N . LEU A 1 767 ? -17.140 -15.218 -8.318 1.00 98.50 767 LEU A N 1
ATOM 6017 C CA . LEU A 1 767 ? -15.692 -15.338 -8.105 1.00 98.50 767 LEU A CA 1
ATOM 6018 C C . LEU A 1 767 ? -15.335 -15.588 -6.630 1.00 98.50 767 LEU A C 1
ATOM 6020 O O . LEU A 1 767 ? -14.246 -16.074 -6.344 1.00 98.50 767 LEU A O 1
ATOM 6024 N N . ILE A 1 768 ? -16.243 -15.270 -5.712 1.00 98.69 768 ILE A N 1
ATOM 6025 C CA . ILE A 1 768 ? -16.140 -15.558 -4.276 1.00 98.69 768 ILE A CA 1
ATOM 6026 C C . ILE A 1 768 ? -17.469 -16.145 -3.791 1.00 98.69 768 ILE A C 1
ATOM 6028 O O . ILE A 1 768 ? -18.473 -16.037 -4.502 1.00 98.69 768 ILE A O 1
ATOM 6032 N N . ASP A 1 769 ? -17.477 -16.737 -2.599 1.00 98.69 769 ASP A N 1
ATOM 6033 C CA . ASP A 1 769 ? -18.652 -17.399 -2.024 1.00 98.69 769 ASP A CA 1
ATOM 6034 C C . ASP A 1 769 ? -19.444 -16.479 -1.093 1.00 98.69 769 ASP A C 1
ATOM 6036 O O . ASP A 1 769 ? -20.672 -16.521 -1.068 1.00 98.69 769 ASP A O 1
ATOM 6040 N N . GLN A 1 770 ? -18.754 -15.607 -0.353 1.00 98.44 770 GLN A N 1
ATOM 6041 C CA . GLN A 1 770 ? -19.385 -14.759 0.654 1.00 98.44 770 GLN A CA 1
ATOM 6042 C C . GLN A 1 770 ? -18.645 -13.432 0.846 1.00 98.44 770 GLN A C 1
ATOM 6044 O O . GLN A 1 770 ? -17.423 -13.338 0.716 1.00 98.44 770 GLN A O 1
ATOM 6049 N N . LEU A 1 771 ? -19.416 -12.398 1.193 1.00 98.56 771 LEU A N 1
ATOM 6050 C CA . LEU A 1 771 ? -18.877 -11.163 1.750 1.00 98.56 771 LEU A CA 1
ATOM 6051 C C . LEU A 1 771 ? -18.711 -11.305 3.260 1.00 98.56 771 LEU A C 1
ATOM 6053 O O . LEU A 1 771 ? -19.646 -11.731 3.934 1.00 98.56 771 LEU A O 1
ATOM 6057 N N . GLY A 1 772 ? -17.550 -10.928 3.776 1.00 97.62 772 GLY A N 1
ATOM 6058 C CA . GLY A 1 772 ? -17.246 -11.052 5.195 1.00 97.62 772 GLY A CA 1
ATOM 6059 C C . GLY A 1 772 ? -15.834 -10.602 5.530 1.00 97.62 772 GLY A C 1
ATOM 6060 O O . GLY A 1 772 ? -15.124 -10.042 4.690 1.00 97.62 772 GLY A O 1
ATOM 6061 N N . ASP A 1 773 ? -15.429 -10.855 6.763 1.00 97.12 773 ASP A N 1
ATOM 6062 C CA . ASP A 1 773 ? -14.098 -10.555 7.273 1.00 97.12 773 ASP A CA 1
ATOM 6063 C C . ASP A 1 773 ? -13.374 -11.822 7.756 1.00 97.12 773 ASP A C 1
ATOM 6065 O O . ASP A 1 773 ? -13.633 -12.937 7.294 1.00 97.12 773 ASP A O 1
ATOM 6069 N N . PHE A 1 774 ? -12.360 -11.651 8.603 1.00 97.00 774 PHE A N 1
ATOM 6070 C CA . PHE A 1 774 ? -11.564 -12.769 9.087 1.00 97.00 774 PHE A CA 1
ATOM 6071 C C . PHE A 1 774 ? -12.328 -13.658 10.077 1.00 97.00 774 PHE A C 1
ATOM 6073 O O . PHE A 1 774 ? -12.096 -14.864 10.083 1.00 97.00 774 PHE A O 1
ATOM 6080 N N . ASP A 1 775 ? -13.268 -13.117 10.858 1.00 96.38 775 ASP A N 1
ATOM 6081 C CA . ASP A 1 775 ? -14.063 -13.936 11.780 1.00 96.38 775 ASP A CA 1
ATOM 6082 C C . ASP A 1 775 ? -14.945 -14.918 11.013 1.00 96.38 775 ASP A C 1
ATOM 6084 O O . ASP A 1 775 ? -15.041 -16.085 11.383 1.00 96.38 775 ASP A O 1
ATOM 6088 N N . ASP A 1 776 ? -15.541 -14.471 9.906 1.00 98.00 776 ASP A N 1
ATOM 6089 C CA . ASP A 1 776 ? -16.348 -15.330 9.038 1.00 98.00 776 ASP A CA 1
ATOM 6090 C C . ASP A 1 776 ? -15.511 -16.479 8.464 1.00 98.00 776 ASP A C 1
ATOM 6092 O O . ASP A 1 776 ? -15.984 -17.612 8.361 1.00 98.00 776 ASP A O 1
ATOM 6096 N N . ALA A 1 777 ? -14.244 -16.208 8.131 1.00 97.88 777 ALA A N 1
ATOM 6097 C CA . ALA A 1 777 ? -13.315 -17.233 7.671 1.00 97.88 777 ALA A CA 1
ATOM 6098 C C . ALA A 1 777 ? -12.992 -18.257 8.765 1.00 97.88 777 ALA A C 1
ATOM 6100 O O . ALA A 1 777 ? -12.979 -19.459 8.498 1.00 97.88 777 ALA A O 1
ATOM 6101 N N . VAL A 1 778 ? -12.796 -17.795 10.000 1.00 96.19 778 VAL A N 1
ATOM 6102 C CA . VAL A 1 778 ? -12.580 -18.656 11.167 1.00 96.19 778 VAL A CA 1
ATOM 6103 C C . VAL A 1 778 ? -13.808 -19.513 11.462 1.00 96.19 778 VAL A C 1
ATOM 6105 O O . VAL A 1 778 ? -13.682 -20.728 11.615 1.00 96.19 778 VAL A O 1
ATOM 6108 N N . HIS A 1 779 ? -14.998 -18.913 11.490 1.00 96.31 779 HIS A N 1
ATOM 6109 C CA . HIS A 1 779 ? -16.247 -19.637 11.710 1.00 96.31 779 HIS A CA 1
ATOM 6110 C C . HIS A 1 779 ? -16.496 -20.677 10.619 1.00 96.31 779 HIS A C 1
ATOM 6112 O O . HIS A 1 779 ? -16.816 -21.822 10.932 1.00 96.31 779 HIS A O 1
ATOM 6118 N N . LYS A 1 780 ? -16.272 -20.323 9.347 1.00 98.00 780 LYS A N 1
ATOM 6119 C CA . LYS A 1 780 ? -16.419 -21.266 8.235 1.00 98.00 780 LYS A CA 1
ATOM 6120 C C . LYS A 1 780 ? -15.397 -22.405 8.302 1.00 98.00 780 LYS A C 1
ATOM 6122 O O . LYS A 1 780 ? -15.738 -23.541 7.986 1.00 98.00 780 LYS A O 1
ATOM 6127 N N . ALA A 1 781 ? -14.165 -22.127 8.729 1.00 97.06 781 ALA A N 1
ATOM 6128 C CA . ALA A 1 781 ? -13.146 -23.155 8.928 1.00 97.06 781 ALA A CA 1
ATOM 6129 C C . ALA A 1 781 ? -13.537 -24.147 10.029 1.00 97.06 781 ALA A C 1
ATOM 6131 O O . ALA A 1 781 ? -13.437 -25.355 9.822 1.00 97.06 781 ALA A O 1
ATOM 6132 N N . ALA A 1 782 ? -14.044 -23.650 11.159 1.00 96.06 782 ALA A N 1
ATOM 6133 C CA . ALA A 1 782 ? -14.548 -24.489 12.240 1.00 96.06 782 ALA A CA 1
ATOM 6134 C C . ALA A 1 782 ? -15.767 -25.323 11.816 1.00 96.06 782 ALA A C 1
ATOM 6136 O O . ALA A 1 782 ? -15.812 -26.519 12.097 1.00 96.06 782 ALA A O 1
ATOM 6137 N N . GLU A 1 783 ? -16.715 -24.716 11.095 1.00 96.56 783 GLU A N 1
ATOM 6138 C CA . GLU A 1 783 ? -17.904 -25.383 10.553 1.00 96.56 783 GLU A CA 1
ATOM 6139 C C . GLU A 1 783 ? -17.518 -26.547 9.633 1.00 96.56 783 GLU A C 1
ATOM 6141 O O . GLU A 1 783 ? -17.931 -27.680 9.865 1.00 96.56 783 GLU A O 1
ATOM 6146 N N . LEU A 1 784 ? -16.666 -26.300 8.631 1.00 96.69 784 LEU A N 1
ATOM 6147 C CA . LEU A 1 784 ? -16.262 -27.330 7.668 1.00 96.69 784 LEU A CA 1
ATOM 6148 C C . LEU A 1 784 ? -15.371 -28.420 8.285 1.00 96.69 784 LEU A C 1
ATOM 6150 O O . LEU A 1 784 ? -15.314 -29.528 7.755 1.00 96.69 784 LEU A O 1
ATOM 6154 N N . ALA A 1 785 ? -14.685 -28.126 9.391 1.00 95.19 785 ALA A N 1
ATOM 6155 C CA . ALA A 1 785 ? -13.890 -29.099 10.140 1.00 95.19 785 ALA A CA 1
ATOM 6156 C C . ALA A 1 785 ? -14.656 -29.781 11.288 1.00 95.19 785 ALA A C 1
ATOM 6158 O O . ALA A 1 785 ? -14.070 -30.611 11.988 1.00 95.19 785 ALA A O 1
ATOM 6159 N N . ASN A 1 786 ? -15.946 -29.469 11.472 1.00 94.06 786 ASN A N 1
ATOM 6160 C CA . ASN A 1 786 ? -16.795 -29.965 12.560 1.00 94.06 786 ASN A CA 1
ATOM 6161 C C . ASN A 1 786 ? -16.209 -29.708 13.965 1.00 94.06 786 ASN A C 1
ATOM 6163 O O . ASN A 1 786 ? -16.219 -30.588 14.828 1.00 94.06 786 ASN A O 1
ATOM 6167 N N . LEU A 1 787 ? -15.678 -28.505 14.200 1.00 90.12 787 LEU A N 1
ATOM 6168 C CA . LEU A 1 787 ? -15.091 -28.101 15.481 1.00 90.12 787 LEU A CA 1
ATOM 6169 C C . LEU A 1 787 ? -16.081 -27.263 16.299 1.00 90.12 787 LEU A C 1
ATOM 6171 O O . LEU A 1 787 ? -16.456 -26.166 15.895 1.00 90.12 787 LEU A O 1
ATOM 6175 N N . SER A 1 788 ? -16.466 -27.752 17.481 1.00 81.38 788 SER A N 1
ATOM 6176 C CA . SER A 1 788 ? -17.320 -27.016 18.429 1.00 81.38 788 SER A CA 1
ATOM 6177 C C . SER A 1 788 ? -16.539 -26.036 19.311 1.00 81.38 788 SER A C 1
ATOM 6179 O O . SER A 1 788 ? -17.042 -24.966 19.634 1.00 81.38 788 SER A O 1
ATOM 6181 N N . ASN A 1 789 ? -15.296 -26.380 19.656 1.00 81.50 789 ASN A N 1
ATOM 6182 C CA . ASN A 1 789 ? -14.323 -25.511 20.312 1.00 81.50 789 ASN A CA 1
ATOM 6183 C C . ASN A 1 789 ? -13.036 -25.537 19.489 1.00 81.50 789 ASN A C 1
ATOM 6185 O O . ASN A 1 789 ? -12.540 -26.615 19.161 1.00 81.50 789 ASN A O 1
ATOM 6189 N N . TYR A 1 790 ? -12.493 -24.366 19.169 1.00 81.88 790 TYR A N 1
ATOM 6190 C CA . TYR A 1 790 ? -11.296 -24.253 18.346 1.00 81.88 790 TYR A CA 1
ATOM 6191 C C . TYR A 1 790 ? -10.397 -23.116 18.823 1.00 81.88 790 TYR A C 1
ATOM 6193 O O . TYR A 1 790 ? -10.849 -22.113 19.377 1.00 81.88 790 TYR A O 1
ATOM 6201 N N . GLN A 1 791 ? -9.106 -23.283 18.578 1.00 81.25 791 GLN A N 1
ATOM 6202 C CA . GLN A 1 791 ? -8.104 -22.232 18.675 1.00 81.25 791 GLN A CA 1
ATOM 6203 C C . GLN A 1 791 ? -7.421 -22.069 17.316 1.00 81.25 791 GLN A C 1
ATOM 6205 O O . GLN A 1 791 ? -7.424 -22.978 16.481 1.00 81.25 791 GLN A O 1
ATOM 6210 N N . ILE A 1 792 ? -6.852 -20.892 17.095 1.00 83.38 792 ILE A N 1
ATOM 6211 C CA . ILE A 1 792 ? -6.153 -20.544 15.861 1.00 83.38 792 ILE A CA 1
ATOM 6212 C C . ILE A 1 792 ? -4.648 -20.586 16.138 1.00 83.38 792 ILE A C 1
ATOM 6214 O O . ILE A 1 792 ? -4.229 -20.137 17.205 1.00 83.38 792 ILE A O 1
ATOM 6218 N N . LYS A 1 793 ? -3.872 -21.144 15.205 1.00 77.31 793 LYS A N 1
ATOM 6219 C CA . LYS A 1 793 ? -2.407 -21.243 15.242 1.00 77.31 793 LYS A CA 1
ATOM 6220 C C . LYS A 1 793 ? -1.775 -20.357 14.178 1.00 77.31 793 LYS A C 1
ATOM 6222 O O . LYS A 1 793 ? -2.249 -20.407 13.015 1.00 77.31 793 LYS A O 1
#

Mean predicted aligned error: 15.93 Å

Radius of gyration: 34.62 Å; Cα contacts (8 Å, |Δi|>4): 1206; chains: 1; bounding box: 92×90×74 Å

Solvent-accessible surface area (backbone atoms only — not comparable to full-atom values): 42834 Å² total; per-residue (Å²): 121,73,69,82,76,38,71,67,56,53,52,51,33,51,51,47,26,51,52,50,42,64,66,42,50,60,57,50,54,49,50,44,61,54,35,66,61,39,61,83,90,48,26,64,58,45,48,55,52,22,54,52,53,32,50,54,50,52,53,49,52,62,75,39,40,78,59,58,58,57,28,64,45,71,74,46,80,56,96,95,43,71,35,20,55,50,25,52,49,30,32,55,40,10,52,50,35,33,54,54,30,51,51,54,52,48,56,64,67,55,70,78,78,65,100,62,96,68,89,74,78,67,66,56,70,64,60,54,30,50,55,46,32,55,50,45,53,50,56,45,51,59,52,49,55,55,45,61,76,72,49,94,47,71,68,48,55,50,52,21,52,55,53,30,51,55,52,48,64,68,47,47,65,59,55,38,57,52,39,73,73,35,69,67,55,48,55,51,53,38,55,48,42,36,53,51,14,50,49,32,32,35,44,32,71,72,42,82,72,65,65,66,58,56,54,49,56,51,52,51,54,51,51,50,51,52,49,51,53,49,50,51,52,50,46,71,72,55,62,83,69,78,56,74,66,58,57,50,50,56,44,48,61,47,71,72,70,72,82,74,80,75,85,71,59,71,79,67,56,73,74,61,72,79,68,84,80,76,77,89,88,76,85,77,84,76,86,67,58,100,79,55,65,66,75,74,58,57,78,73,64,71,54,17,24,41,26,47,61,45,53,7,29,50,35,82,71,52,70,85,85,58,66,69,69,48,55,63,37,55,75,71,68,60,76,72,61,75,73,37,61,34,39,45,59,61,52,50,50,38,49,58,51,41,54,75,33,85,40,39,62,27,38,34,40,36,43,78,53,37,66,38,58,48,69,40,58,49,50,54,48,45,54,50,50,48,56,28,42,72,68,74,30,54,31,36,19,48,35,56,52,29,50,50,64,43,39,62,60,37,37,70,30,79,40,30,41,30,20,75,88,12,41,70,50,74,87,83,81,85,87,86,78,79,44,42,22,66,56,37,53,74,55,37,40,47,76,47,78,35,74,44,34,84,34,46,47,90,60,41,33,66,76,26,73,61,85,50,70,57,38,48,55,49,49,52,52,46,52,55,48,49,46,48,52,54,34,55,51,46,14,60,54,54,74,56,47,48,59,62,75,58,50,56,74,65,56,49,54,54,54,28,54,77,46,75,64,34,46,29,57,37,30,42,78,55,54,74,34,74,42,78,41,51,70,70,56,50,47,53,53,45,22,74,73,38,35,76,30,82,88,81,73,42,46,22,61,44,47,55,85,65,52,85,65,87,76,67,82,79,24,33,31,36,64,45,79,40,48,35,42,31,31,68,56,75,73,45,93,74,40,24,19,15,58,56,52,24,50,53,48,49,51,48,57,70,36,85,69,39,44,19,36,36,42,40,27,34,9,75,10,56,35,64,65,19,26,48,48,33,28,50,46,42,41,54,30,41,71,72,71,28,47,32,23,30,27,30,43,41,24,24,12,26,29,34,34,56,45,48,38,60,41,75,43,37,30,22,21,62,67,12,38,22,47,18,44,4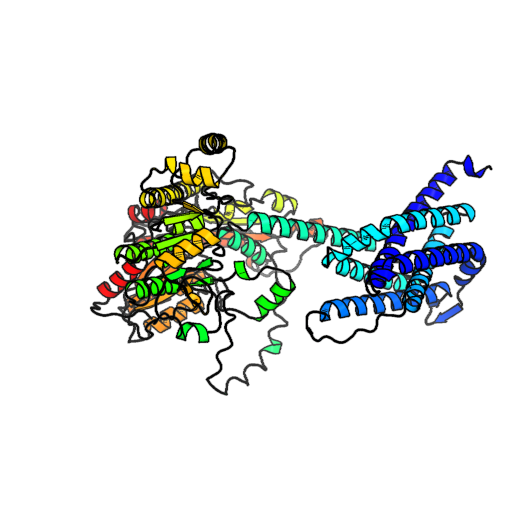3,39,73,50,78,50,66,25,36,32,57,34,34,48,75,73,76,42,84,79,86,86,89,66,99,41,67,81,70,49,73,48,53,59,33,73,76,38,69,68,47,55,53,52,50,43,53,50,39,52,51,52,35,51,51,51,30,46,49,46,9,65,58,52,77,47,49,48,69,62,39,48,78,67,21,34,10,31,66,29,34,24,60,56,27,41,80,69,48,75,36,75,42,76,38,54,65,65,55,35,53,53,51,33,30,60,74,51,72,46,93,76,83,38,57,62

Secondary structure (DSSP, 8-state):
-GGGG-HHHHHHHHHHHHHHHHHHHHHHHHHHHHHTTS-HHHHHHHHHHHHHHHHHHHHHHHHTHHHHHHTTSEEEEETTEEEEHHHHHHHHHHHHHHHHHHHHHHHHHHTTS-------PPPPHHHHHHHHHHHHHHHHHHHHHHHHTT---HHHHHHHHHHHHHHHHHHHHHHHHHHHH-HHHHHHHHHHHHHHHHHHHHHHTT----HHHHHHHHHHHHHHHHHHHHHHHHHHHHTT---HHHHHHHHHHHHTT----GGGTGGGSTTTTT---S-S---PPP---TT---GGGGGG--SEEEEE---EEEESSPPP--HHHHHHHHHTT--GGGG-EEEHHHHHHHHHHHHH-TTEEEEEE--TTEEE--HHHHHHHHHHHHHHHHTT--EEEEES-EEHHHHHHHTTSSEEEE-TT--EE-----------HHHHHHTT-EEEEEEE-TT-GGGHHHH-SS--HHHHHHHHHHHHHHHHHHHHHHHHHTTS-HHHHS--HHHHHHHHHHTTT-HHHHHHHTTS-SEE--HHHHHHHHHHHH-EETTTTEESEEEGGGS-----S--SEEEEEEESEEESSS--TTEEEHHHHHHHHHHHHH-TT--EEEEEEEE--B-HHHHHHHHHHHHHHHHTT--EEEEEEEEEETHHHHTTTT-SEEEE-TT-EEE---EEEEEEE-HHHHHTTT-------SSGGG---TTSPPPHHHHHHHHHHHHHHHHHHHHHHHHHTT--HHHHHHH-TT-EEEHHHHHHTTSSSEE--HHHHHHHHHHHTT-SS--B-

Foldseek 3Di:
DVLVVDPVSVVLLVVLLVLLLVLCVLLLLVLLLLLVLADPVCSLVLVVLLLVVLLVVLLVCLVCVVVLVQQPDFDDDDPNFTFGNLLVLLQVLLVVLLVVLVVSLVCVVPVPPDPDDDDDDRDPSVVSSVVSNSNSNSSSSVSSVVSVVRDVDSVSNSVSSVVNSVVSSVCNVVVSVVCVVPVVVSNLSSVLSNVSSVQSNCVSSVNHDDVVVSVVVSVVVVVVVVVVVVVVVVCVVPVLDDDLLVVVVVVVVCVQDPDDDPPPVVVPPVVVVVPPDDDDDDDDDDDAQPPPDDLVVLVVQQAFAAEAQDFAEEDQDAFDDDPVVVVVVVVVPDDDRHHDYDHLVLLLLLLQVLLPDPRHQAYEYNCARYSAYFPLSLVSNLVSLVVSVVSVRFYEYDDQEAELRSLLNRLSGPFYEYAQQYAHHDDADDDDDAACLVVCVVLVKDKFKFWFFPCQCSCRSNVHRDGDPSVVVLVVVLRVVLRVVSLVSSCVSQVHHSCLVPNPPVVLVVLCVVVVNRRVVSCCVSSSGPYHDDPVVVQVVSCVSGNADPVVRTGRYDYSSSRDRDADDQWLEEEQEQFEEEDDDDDDGRHGYLVVSLVVLVVLLPDPSHQAYEYEDDYQYYDPVSLVSLQVSLLVSVVSVHAYEYFADAEQEASSLSSVLSHPFYEYALSYKYAQLIDMDMAMANLVSCVVVVHHDDDDDPDLVVVDDSNDDRDPVVSVVVNVVRVVSSQVSLVSQCVSQVHDSVLSSVVHSRRIDRRNVCCVSSSGPYYDHVVVRVVVSCVSSVHPDTHYD

pLDDT: mean 82.89, std 19.12, range [23.08, 98.88]